Protein AF-A0A819T9W4-F1 (afdb_monomer_lite)

Foldseek 3Di:
DVVVVLVVVLVVVLVVVLVVVLVVLLVVVQPDWDKDKDKFFQDDPVRVVVCCVVFVPFKWFFFPDQKDQQLQFKDKDFDFACLLVFPLLDPVVLVVLVVLLVVPVPDFDLQACSVLSSVLSVLSNVLLVVLVVLLVVLVVVRRRDMDGHRTDDDPVVVVVVVVVSVVVSLLVSLVVLVVVLVVVLVCCLPDPVSLDDRHFWDWDDPPPPDDDDDDDDDDDDDDTDIDTDAAPPRRTSVPDQQGKDFHFHQDPVPRDTHGAAQFIGGSHSNNRQQNGFQQLQQDLVRVVVVVVSSPDDPPDPSVVSNVSNVPPQAPDDRRDGNNVCSSSSSTRDMDMGGDVVSVCVNSSTRMMMGMDIDRDDPVVSVVVSVVVSVVSSVVSVVVSVVVSVVVVVVVVVVVVVVVVVPPPDDDDDDDDYDDDDDDDDDDDDYDDDDDDDDDDDDDDPVVVLVVVVVVVVVVVVVVVVVCCVVVVVVVVCVVCVVPPPDDDDDDDDDDDDDDDDDDDDDDDDDDDDDPPLDFDWDWDDWDFPFPAFAAQDKDWDQQAPPPFIWIWDDRQPQQWIWIWHADLALDTDGTDIAHNDDQQRWRYKEWDQLAPPPGIWIWTQRQRQQWIWIWDGPNHSDTDHTDTHHHPPNQGWHDKYWDQLQPPPHIKIKIDGQFDQWIWIWPGPNRNDTDTDDTDGVPHTANWNEKDWDQLAQPPGIWIWTDGAFFWIKIWDGPNRRDTDDIDTAGRDGRQGWQYKDWDQQAPPPHIWIWTRRQVVQWIWTWDGPNRNDTDHTDTAHNDPQQRWAYKDWDQQSPPPGIKIWIFRFRQQWIWIWDGDNHRDTDHIDTDHNDPQWGWRYKDWDSSNPQPGIKIWTWTSGPDRTTIIMTTGGDHPDPDDDDDDDDDDDDDDDDDDHDDDDDDDDDDDDDDDDDDDPPPDDPPDDDPLLVVLVVLLVVLAPCVVVVLVVLCVVVVDPVVSVVVVVVVVVVVVVVVVVLVVLCVVQVDPDRPLSSLCVSVCVVPVVVSNVVSVVVVVCVVPPVPVVVLLVRLLVVLQVVVPVVDPDPGDDSVSSNVSSVVVVVVLVVQVVVDPVSNSVVSSVVSVVSVVVVVVVVVVVVVVVVVD

Sequence (1105 aa):
MRRNRLGQITTRLYIVLLIIGHVILILHTIIQPQILTKIFDQPSLTTYDRLMVDHSDTLQCPCSSISSIYNRYITIEPVFHQVCSSPFSSDHWRENVTAELASNVSVYDARDYRRFLSSHLQCLTGLCNLSMQSVNDSIGQLLSSLYITTQLQSPTAFQTHIDSIVQQSKSTAPAAFARLLLILRATNHGNAIISSYETNFKYYFPHWFYSEYHFNFLTNASLALTEPVTYDNDCSCAFYANCTTQAGFFETNSSEIIPIKGLKIGCTPSESFLSSTLECFYDSSCINLIETKIKNTTIMNTTYVTELLYANSSRFLPNTTIIDLVNELFIETWLTTMNYSAYFDYCSPTYCSYTYIQQLSSLYTVTLLLGLYGGLSVVLKWICPKIVYILFKIYQYRKKQSNRVTFAHTTEAVVIETDITANTSINHRNTTAHSESESTVSTPETISYLVLLRSMFIGFLVLMLVAVALIGPFVYFSRHGKNQATEIISPNSVTTSSITTTNTTSTIILTSTVPSCQLTFQFVLSFPTGYIYSPKSFAVDDFNSDSHLDLAIPDTYASSVNIYLGNGDGTFRSANTFSTGAGGYPRTVAVGDFNNDNHVDLAVANYYGDNIGVLFGNNDGSFQEQMAIPTEYNSSPYVVIASNFNNDNQLDLAFVYFHGSKIGILLGEGNGAFRIILTSLIGSPSQAQSAAAADFNGDGHQDLVIDAYKNAVNVLFGNGDGTFSAQVILSTGQFSAPAWVATGDFNGDNRPDIAIVNSNDFNVGIMLANGNGTFAEQTTYSTGGSSHPESVVIGDFNNDHQLDLAIANSYTHNVGVMVGTGTGSFLRQMTFSVGPRSTPQSVAIGDFNNDNKLDIVFYDASNNTNNRVTPIVSPSSSIADTDSIHHRHVHSPTTEHRRVSIASITHPDPLGPITPTDDVTLKRHLGLFSGVCFIIGTIIGSGIFVSPKGVLRETQSVGLCLIIWMACGLVSLLGALCYAEIGTIIPRNGAEVAYLKEGIGSVHARTGDVLAYLFSWSVTFVMKPSSIAVLSLTFSQYFLSGVMDDCGPPEELVKMLAIFAILMLININSISVSAANRLNIIFVICKVSTVAIVIIAGLVRIGQG

Structure (mmCIF, N/CA/C/O backbone):
data_AF-A0A819T9W4-F1
#
_entry.id   AF-A0A819T9W4-F1
#
loop_
_atom_site.group_PDB
_atom_site.id
_atom_site.type_symbol
_atom_site.label_atom_id
_atom_site.label_alt_id
_atom_site.label_comp_id
_atom_site.label_asym_id
_atom_site.label_entity_id
_atom_site.label_seq_id
_atom_site.pdbx_PDB_ins_code
_atom_site.Cartn_x
_atom_site.Cartn_y
_atom_site.Cartn_z
_atom_site.occupancy
_atom_site.B_iso_or_equiv
_atom_site.auth_seq_id
_atom_site.auth_comp_id
_atom_site.auth_asym_id
_atom_site.auth_atom_id
_atom_site.pdbx_PDB_model_num
ATOM 1 N N . MET A 1 1 ? -24.863 -39.373 71.353 1.00 43.59 1 MET A N 1
ATOM 2 C CA . MET A 1 1 ? -23.564 -38.674 71.563 1.00 43.59 1 MET A CA 1
ATOM 3 C C . MET A 1 1 ? -22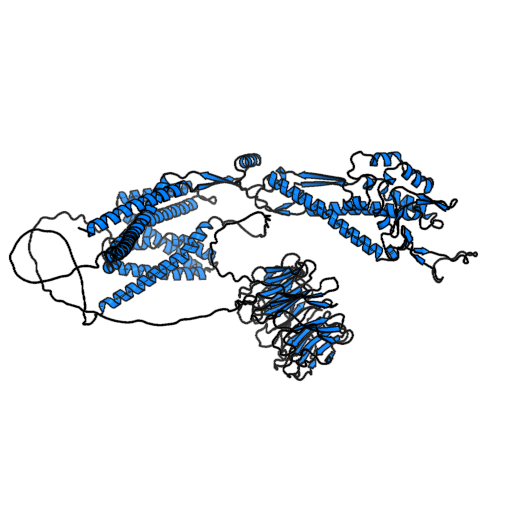.737 -38.429 70.289 1.00 43.59 1 MET A C 1
ATOM 5 O O . MET A 1 1 ? -22.570 -37.262 69.957 1.00 43.59 1 MET A O 1
ATOM 9 N N . ARG A 1 2 ? -22.204 -39.441 69.566 1.00 43.47 2 ARG A N 1
ATOM 10 C CA . ARG A 1 2 ? -21.194 -39.237 68.480 1.00 43.47 2 ARG A CA 1
ATOM 11 C C . ARG A 1 2 ? -21.521 -38.132 67.450 1.00 43.47 2 ARG A C 1
ATOM 13 O O . ARG A 1 2 ? 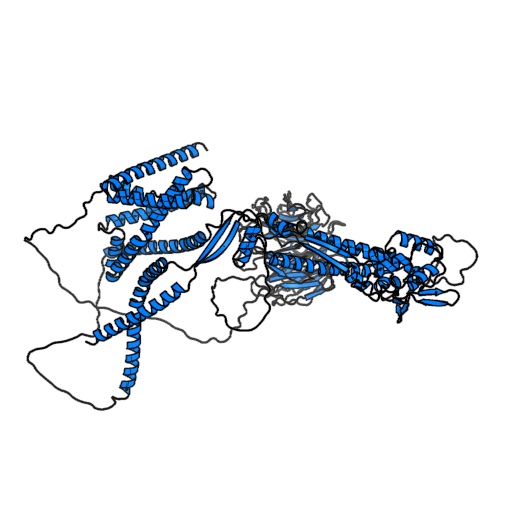-20.616 -37.399 67.064 1.00 43.47 2 ARG A O 1
ATOM 20 N N . ARG A 1 3 ? -22.790 -37.965 67.049 1.00 48.34 3 ARG A N 1
ATOM 21 C CA . ARG A 1 3 ? -23.214 -36.963 66.045 1.00 48.34 3 ARG A CA 1
ATOM 22 C C . ARG A 1 3 ? -23.003 -35.501 66.497 1.00 48.34 3 ARG A C 1
ATOM 24 O O . ARG A 1 3 ? -22.696 -34.669 65.651 1.00 48.34 3 ARG A O 1
ATOM 31 N N . ASN A 1 4 ? -23.049 -35.203 67.804 1.00 53.78 4 ASN A N 1
ATOM 32 C CA . ASN A 1 4 ? -22.773 -33.851 68.326 1.00 53.78 4 ASN A CA 1
ATOM 33 C C . ASN A 1 4 ? -21.289 -33.473 68.216 1.00 53.78 4 ASN A C 1
ATOM 35 O O . ASN A 1 4 ? -20.987 -32.339 67.855 1.00 53.78 4 ASN A O 1
ATOM 39 N N . ARG A 1 5 ? -20.361 -34.411 68.469 1.00 56.09 5 ARG A N 1
ATOM 40 C CA . ARG A 1 5 ? -18.916 -34.135 68.339 1.00 56.09 5 ARG A CA 1
ATOM 41 C C . ARG A 1 5 ? -18.529 -33.807 66.894 1.00 56.09 5 ARG A C 1
ATOM 43 O O . ARG A 1 5 ? -17.725 -32.909 66.684 1.00 56.09 5 ARG A O 1
ATOM 50 N N . LEU A 1 6 ? -19.137 -34.473 65.906 1.00 55.66 6 LEU A N 1
ATOM 51 C CA . LEU A 1 6 ? -18.907 -34.145 64.493 1.00 55.66 6 LEU A CA 1
ATOM 52 C C . LEU A 1 6 ? -19.414 -32.731 64.154 1.00 55.66 6 LEU A C 1
ATOM 54 O O . LEU A 1 6 ? -18.682 -31.963 63.538 1.00 55.66 6 LEU A O 1
ATOM 58 N N . GLY A 1 7 ? -20.609 -32.365 64.639 1.00 60.12 7 GLY A N 1
ATOM 59 C CA . GLY A 1 7 ? -21.157 -31.010 64.506 1.00 60.12 7 GLY A CA 1
ATOM 60 C C . GLY A 1 7 ? -20.240 -29.934 65.102 1.00 60.12 7 GLY A C 1
ATOM 61 O O . GLY A 1 7 ? -19.911 -28.956 64.434 1.00 60.12 7 GLY A O 1
ATOM 62 N N . GLN A 1 8 ? -19.744 -30.155 66.323 1.00 65.75 8 GLN A N 1
ATOM 63 C CA . GLN A 1 8 ? -18.798 -29.253 66.994 1.00 65.75 8 GLN A CA 1
ATOM 64 C C . GLN A 1 8 ? -17.483 -29.079 66.212 1.00 65.75 8 GLN A C 1
ATOM 66 O O . GLN A 1 8 ? -16.936 -27.977 66.188 1.00 65.75 8 GLN A O 1
ATOM 71 N N . ILE A 1 9 ? -16.995 -30.130 65.541 1.00 69.62 9 ILE A N 1
ATOM 72 C CA . ILE A 1 9 ? -15.808 -30.057 64.674 1.00 69.62 9 ILE A CA 1
ATOM 73 C C . ILE A 1 9 ? -16.104 -29.234 63.410 1.00 69.62 9 ILE A C 1
ATOM 75 O O . ILE A 1 9 ? -15.326 -28.336 63.096 1.00 69.62 9 ILE A O 1
ATOM 79 N N . THR A 1 10 ? -17.239 -29.454 62.729 1.00 65.75 10 THR A N 1
ATOM 80 C CA . THR A 1 10 ? -17.630 -28.623 61.571 1.00 65.75 10 THR A CA 1
ATOM 81 C C . THR A 1 10 ? -17.788 -27.145 61.929 1.00 65.75 10 THR A C 1
ATOM 83 O O . THR A 1 10 ? -17.320 -26.297 61.174 1.00 65.75 10 THR A O 1
ATOM 86 N N . THR A 1 11 ? -18.381 -26.815 63.084 1.00 70.75 11 THR A N 1
ATOM 87 C CA . THR A 1 11 ? -18.549 -25.416 63.513 1.00 70.75 11 THR A CA 1
ATOM 88 C C . THR A 1 11 ? -17.208 -24.756 63.833 1.00 70.75 11 THR A C 1
ATOM 90 O O . THR A 1 11 ? -16.983 -23.618 63.431 1.00 70.75 11 THR A O 1
ATOM 93 N N . ARG A 1 12 ? -16.283 -25.463 64.501 1.00 75.88 12 ARG A N 1
ATOM 94 C CA . ARG A 1 12 ? -14.935 -24.936 64.782 1.00 75.88 12 ARG A CA 1
ATOM 95 C C . ARG A 1 12 ? -14.120 -24.724 63.503 1.00 75.88 12 ARG A C 1
ATOM 97 O O . ARG A 1 12 ? -13.505 -23.673 63.366 1.00 75.88 12 ARG A O 1
ATOM 104 N N . LEU A 1 13 ? -14.168 -25.665 62.555 1.00 73.50 13 LEU A N 1
ATOM 105 C CA . LEU A 1 13 ? -13.494 -25.518 61.259 1.00 73.50 13 LEU A CA 1
ATOM 106 C C . LEU A 1 13 ? -14.063 -24.338 60.452 1.00 73.50 13 LEU A C 1
ATOM 108 O O . LEU A 1 13 ? -13.297 -23.548 59.911 1.00 73.50 13 LEU A O 1
ATOM 112 N N . TYR A 1 14 ? -15.393 -24.182 60.427 1.00 75.56 14 TYR A N 1
ATOM 113 C CA . TYR A 1 14 ? -16.059 -23.040 59.794 1.00 75.56 14 TYR A CA 1
ATOM 114 C C . TYR A 1 14 ? -15.599 -21.701 60.389 1.00 75.56 14 TYR A C 1
ATOM 116 O O . TYR A 1 14 ? -15.254 -20.803 59.631 1.00 75.56 14 TYR A O 1
ATOM 124 N N . ILE A 1 15 ? -15.538 -21.573 61.722 1.00 74.81 15 ILE A N 1
ATOM 125 C CA . ILE A 1 15 ? -15.098 -20.333 62.387 1.00 74.81 15 ILE A CA 1
ATOM 126 C C . ILE A 1 15 ? -13.640 -19.999 62.034 1.00 74.81 15 ILE A C 1
ATOM 128 O O . ILE A 1 15 ? -13.351 -18.859 61.682 1.00 74.81 15 ILE A O 1
ATOM 132 N N . VAL A 1 16 ? -12.731 -20.980 62.072 1.00 77.06 16 VAL A N 1
ATOM 133 C CA . VAL A 1 16 ? -11.310 -20.761 61.744 1.00 77.06 16 VAL A CA 1
ATOM 134 C C . VAL A 1 16 ? -11.127 -20.339 60.281 1.00 77.06 16 VAL A C 1
ATOM 136 O O . VAL A 1 16 ? -10.438 -19.357 60.015 1.00 77.06 16 VAL A O 1
ATOM 139 N N . LEU A 1 17 ? -11.782 -21.021 59.335 1.00 72.94 17 LEU A N 1
ATOM 140 C CA . LEU A 1 17 ? -11.693 -20.673 57.910 1.00 72.94 17 LEU A CA 1
ATOM 141 C C . LEU A 1 17 ? -12.359 -19.326 57.588 1.00 72.94 17 LEU A C 1
ATOM 143 O O . LEU A 1 17 ? -11.849 -18.588 56.746 1.00 72.94 17 LEU A O 1
ATOM 147 N N . LEU A 1 18 ? -13.448 -18.970 58.280 1.00 74.88 18 LEU A N 1
ATOM 148 C CA . LEU A 1 18 ? -14.084 -17.657 58.154 1.00 74.88 18 LEU A CA 1
ATOM 149 C C . LEU A 1 18 ? -13.117 -16.539 58.572 1.00 74.88 18 LEU A C 1
ATOM 151 O O . LEU A 1 18 ? -12.967 -15.573 57.829 1.00 74.88 18 LEU A O 1
ATOM 155 N N . ILE A 1 19 ? -12.439 -16.687 59.717 1.00 75.94 19 ILE A N 1
ATOM 156 C CA . ILE A 1 19 ? -11.472 -15.702 60.231 1.00 75.94 19 ILE A CA 1
ATOM 157 C C . ILE A 1 19 ? -10.287 -15.547 59.269 1.00 75.94 19 ILE A C 1
ATOM 159 O O . ILE A 1 19 ? -9.948 -14.424 58.907 1.00 75.94 19 ILE A O 1
ATOM 163 N N . ILE A 1 20 ? -9.700 -16.653 58.797 1.00 76.62 20 ILE A N 1
ATOM 164 C CA . ILE A 1 20 ? -8.579 -16.616 57.840 1.00 76.62 20 ILE A CA 1
ATOM 165 C C . ILE A 1 20 ? -8.993 -15.911 56.537 1.00 76.62 20 ILE A C 1
ATOM 167 O O . ILE A 1 20 ? -8.279 -15.028 56.066 1.00 76.62 20 ILE A O 1
ATOM 171 N N . GLY A 1 21 ? -10.176 -16.228 55.996 1.00 71.00 21 GLY A N 1
ATOM 172 C CA . GLY A 1 21 ? -10.707 -15.561 54.804 1.00 71.00 21 GLY A CA 1
ATOM 173 C C . GLY A 1 21 ? -10.931 -14.055 54.990 1.00 71.00 21 GLY A C 1
ATOM 174 O O . GLY A 1 21 ? -10.677 -13.287 54.067 1.00 71.00 21 GLY A O 1
ATOM 175 N N . HIS A 1 22 ? -11.332 -13.612 56.187 1.00 69.81 22 HIS A N 1
ATOM 176 C CA . HIS A 1 22 ? -11.477 -12.183 56.494 1.00 69.81 22 HIS A CA 1
ATOM 177 C C . HIS A 1 22 ? -10.135 -11.452 56.532 1.00 69.81 22 HIS A C 1
ATOM 179 O O . HIS A 1 22 ? -10.027 -10.376 55.954 1.00 69.81 22 HIS A O 1
ATOM 185 N N . VAL A 1 23 ? -9.108 -12.027 57.168 1.00 73.31 23 VAL A N 1
ATOM 186 C CA . VAL A 1 23 ? -7.766 -11.415 57.227 1.00 73.31 23 VAL A CA 1
ATOM 187 C C . VAL A 1 23 ? -7.193 -11.245 55.814 1.00 73.31 23 VAL A C 1
ATOM 189 O O . VAL A 1 23 ? -6.687 -10.173 55.492 1.00 73.31 23 VAL A O 1
ATOM 192 N N . ILE A 1 24 ? -7.337 -12.258 54.950 1.00 73.69 24 ILE A N 1
ATOM 193 C CA . ILE A 1 24 ? -6.882 -12.198 53.550 1.00 73.69 24 ILE A CA 1
ATOM 194 C C . ILE A 1 24 ? -7.623 -11.100 52.769 1.00 73.69 24 ILE A C 1
ATOM 196 O O . ILE A 1 24 ? -6.981 -10.306 52.082 1.00 73.69 24 ILE A O 1
ATOM 200 N N . LEU A 1 25 ? -8.953 -11.014 52.898 1.00 66.69 25 LEU A N 1
ATOM 201 C CA . LEU A 1 25 ? -9.747 -9.978 52.227 1.00 66.69 25 LEU A CA 1
ATOM 202 C C . LEU A 1 25 ? -9.390 -8.566 52.710 1.00 66.69 25 LEU A C 1
ATOM 204 O O . LEU A 1 25 ? -9.194 -7.682 51.882 1.00 66.69 25 LEU A O 1
ATOM 208 N N . ILE A 1 26 ? -9.248 -8.362 54.024 1.00 68.38 26 ILE A N 1
ATOM 209 C CA . ILE A 1 26 ? -8.868 -7.065 54.604 1.00 68.38 26 ILE A CA 1
ATOM 210 C C . ILE A 1 26 ? -7.503 -6.619 54.064 1.00 68.38 26 ILE A C 1
ATOM 212 O O . ILE A 1 26 ? -7.392 -5.505 53.551 1.00 68.38 26 ILE A O 1
ATOM 216 N N . LEU A 1 27 ? -6.493 -7.498 54.092 1.00 68.75 27 LEU A N 1
ATOM 217 C CA . LEU A 1 27 ? -5.166 -7.211 53.534 1.00 68.75 27 LEU A CA 1
ATOM 218 C C . LEU A 1 27 ? -5.240 -6.845 52.045 1.00 68.75 27 LEU A C 1
ATOM 220 O O . LEU A 1 27 ? -4.673 -5.834 51.641 1.00 68.75 27 LEU A O 1
ATOM 224 N N . HIS A 1 28 ? -5.989 -7.604 51.241 1.00 67.38 28 HIS A N 1
ATOM 225 C CA . HIS A 1 28 ? -6.156 -7.311 49.816 1.00 67.38 28 HIS A CA 1
ATOM 226 C C . HIS A 1 28 ? -6.813 -5.939 49.569 1.00 67.38 28 HIS A C 1
ATOM 228 O O . HIS A 1 28 ? -6.344 -5.180 48.723 1.00 67.38 28 HIS A O 1
ATOM 234 N N . THR A 1 29 ? -7.838 -5.571 50.350 1.00 62.03 29 THR A N 1
ATOM 235 C CA . THR A 1 29 ? -8.514 -4.262 50.224 1.00 62.03 29 THR A CA 1
ATOM 236 C C . THR A 1 29 ? -7.674 -3.063 50.668 1.00 62.03 29 THR A C 1
ATOM 238 O O . THR A 1 29 ? -7.942 -1.954 50.222 1.00 62.03 29 THR A O 1
ATOM 241 N N . ILE A 1 30 ? -6.662 -3.265 51.517 1.00 62.94 30 ILE A N 1
ATOM 242 C CA . ILE A 1 30 ? -5.739 -2.204 51.959 1.00 62.94 30 ILE A CA 1
ATOM 243 C C . ILE A 1 30 ? -4.641 -1.940 50.910 1.00 62.94 30 ILE A C 1
ATOM 245 O O . ILE A 1 30 ? -4.085 -0.847 50.867 1.00 62.94 30 ILE A O 1
ATOM 249 N N . ILE A 1 31 ? -4.335 -2.925 50.059 1.00 60.72 31 ILE A N 1
ATOM 250 C CA . ILE A 1 31 ? -3.200 -2.896 49.118 1.00 60.72 31 ILE A CA 1
ATOM 251 C C . ILE A 1 31 ? -3.582 -2.337 47.729 1.00 60.72 31 ILE A C 1
ATOM 253 O O . ILE A 1 31 ? -2.702 -1.980 46.953 1.00 60.72 31 ILE A O 1
ATOM 257 N N . GLN A 1 32 ? -4.873 -2.226 47.400 1.00 56.31 32 GLN A N 1
ATOM 258 C CA . GLN A 1 32 ? -5.346 -1.671 46.123 1.00 56.31 32 GLN A CA 1
ATOM 259 C C . GLN A 1 32 ? -5.320 -0.124 46.130 1.00 56.31 32 GLN A C 1
ATOM 261 O O . GLN A 1 32 ? -6.123 0.475 46.845 1.00 56.31 32 GLN A O 1
ATOM 266 N N . PRO A 1 33 ? -4.463 0.558 45.342 1.00 58.53 33 PRO A N 1
ATOM 267 C CA . PRO A 1 33 ? -4.506 2.016 45.225 1.00 58.53 33 PRO A CA 1
ATOM 268 C C . PRO A 1 33 ? -5.746 2.490 44.447 1.00 58.53 33 PRO A C 1
ATOM 270 O O . PRO A 1 33 ? -6.308 1.762 43.626 1.00 58.53 33 PRO A O 1
ATOM 273 N N . GLN A 1 34 ? -6.158 3.741 44.664 1.00 61.81 34 GLN A N 1
ATOM 274 C CA . GLN A 1 34 ? -7.062 4.453 43.756 1.00 61.81 34 GLN A CA 1
ATOM 275 C C . GLN A 1 34 ? -6.279 5.534 43.017 1.00 61.81 34 GLN A C 1
ATOM 277 O O . GLN A 1 34 ? -5.576 6.331 43.637 1.00 61.81 34 GLN A O 1
ATOM 282 N N . ILE A 1 35 ? -6.405 5.538 41.693 1.00 69.25 35 ILE A N 1
ATOM 283 C CA . ILE A 1 35 ? -5.803 6.528 40.801 1.00 69.25 35 ILE A CA 1
ATOM 284 C C . ILE A 1 35 ? -6.888 7.561 40.493 1.00 69.25 35 ILE A C 1
ATOM 286 O O . ILE A 1 35 ? -7.961 7.187 40.018 1.00 69.25 35 ILE A O 1
ATOM 290 N N . LEU A 1 36 ? -6.628 8.840 40.770 1.00 71.44 36 LEU A N 1
ATOM 291 C CA . LEU A 1 36 ? -7.506 9.943 40.376 1.00 71.44 36 LEU A CA 1
ATOM 292 C C . LEU A 1 36 ? -6.787 10.877 39.408 1.00 71.44 36 LEU A C 1
ATOM 294 O O . LEU A 1 36 ? -5.620 11.213 39.603 1.00 71.44 36 LEU A O 1
ATOM 298 N N . THR A 1 37 ? -7.518 11.318 38.388 1.00 79.62 37 THR A N 1
ATOM 299 C CA . THR A 1 37 ? -7.062 12.298 37.400 1.00 79.62 37 THR A CA 1
ATOM 300 C C . THR A 1 37 ? -7.532 13.694 37.794 1.00 79.62 37 THR A C 1
ATOM 302 O O . THR A 1 37 ? -8.695 13.878 38.157 1.00 79.62 37 THR A O 1
ATOM 305 N N . LYS A 1 38 ? -6.654 14.690 37.680 1.00 81.69 38 LYS A N 1
ATOM 306 C CA . LYS A 1 38 ? -6.979 16.116 37.807 1.00 81.69 38 LYS A CA 1
ATOM 307 C C . LYS A 1 38 ? -6.726 16.810 36.469 1.00 81.69 38 LYS A C 1
ATOM 309 O O . LYS A 1 38 ? -5.732 16.499 35.824 1.00 81.69 38 LYS A O 1
ATOM 314 N N . ILE A 1 39 ? -7.609 17.726 36.068 1.00 84.19 39 ILE A N 1
ATOM 315 C CA . ILE A 1 39 ? -7.593 18.420 34.767 1.00 84.19 39 ILE A CA 1
ATOM 316 C C . ILE A 1 39 ? -7.435 19.936 34.993 1.00 84.19 39 ILE A C 1
ATOM 318 O O . ILE A 1 39 ? -7.882 20.453 36.020 1.00 84.19 39 ILE A O 1
ATOM 322 N N . PHE A 1 40 ? -6.765 20.618 34.062 1.00 83.12 40 PHE A N 1
ATOM 323 C CA . PHE A 1 40 ? -6.507 22.059 34.028 1.00 83.12 40 PHE A CA 1
ATOM 324 C C . PHE A 1 40 ? -6.660 22.567 32.592 1.00 83.12 40 PHE A C 1
ATOM 326 O O . PHE A 1 40 ? -5.915 22.135 31.712 1.00 83.12 40 PHE A O 1
ATOM 333 N N . ASP A 1 41 ? -7.572 23.502 32.359 1.00 81.88 41 ASP A N 1
ATOM 334 C CA . ASP A 1 41 ? -7.837 24.050 31.025 1.00 81.88 41 ASP A CA 1
ATOM 335 C C . ASP A 1 41 ? -6.844 25.177 30.670 1.00 81.88 41 ASP A C 1
ATOM 337 O O . ASP A 1 41 ? -6.458 25.957 31.541 1.00 81.88 41 ASP A O 1
ATOM 341 N N . GLN A 1 42 ? -6.421 25.248 29.401 1.00 79.12 42 GLN A N 1
ATOM 342 C CA . GLN A 1 42 ? -5.517 26.267 28.822 1.00 79.12 42 GLN A CA 1
ATOM 343 C C . GLN A 1 42 ? -4.318 26.701 29.710 1.00 79.12 42 GLN A C 1
ATOM 345 O O . GLN A 1 42 ? -4.220 27.861 30.126 1.00 79.12 42 GLN A O 1
ATOM 350 N N . PRO A 1 43 ? -3.368 25.795 30.007 1.00 83.75 43 PRO A N 1
ATOM 351 C CA . PRO A 1 43 ? -2.207 26.104 30.840 1.00 83.75 43 PRO A CA 1
ATOM 352 C C . PRO A 1 43 ? -1.172 26.983 30.117 1.00 83.75 43 PRO A C 1
ATOM 354 O O . PRO A 1 43 ? -0.820 26.740 28.966 1.00 83.75 43 PRO A O 1
ATOM 357 N N . SER A 1 44 ? -0.601 27.965 30.825 1.00 86.56 44 SER A N 1
ATOM 358 C CA . SER A 1 44 ? 0.575 28.709 30.342 1.00 86.56 44 SER A CA 1
ATOM 359 C C . SER A 1 44 ? 1.842 27.846 30.369 1.00 86.56 44 SER A C 1
ATOM 361 O O . SER A 1 44 ? 1.947 26.938 31.196 1.00 86.56 44 SER A O 1
ATOM 363 N N . LEU A 1 45 ? 2.858 28.195 29.568 1.00 86.50 45 LEU A N 1
ATOM 364 C CA . LEU A 1 45 ? 4.185 27.554 29.602 1.00 86.50 45 LEU A CA 1
ATOM 365 C C . LEU A 1 45 ? 4.753 27.490 31.035 1.00 86.50 45 LEU A C 1
ATOM 367 O O . LEU A 1 45 ? 5.078 26.422 31.535 1.00 86.50 45 LEU A O 1
ATOM 371 N N . THR A 1 46 ? 4.702 28.605 31.769 1.00 86.12 46 THR A N 1
ATOM 372 C CA . THR A 1 46 ? 5.131 28.690 33.181 1.00 86.12 46 THR A CA 1
ATOM 373 C C . THR A 1 46 ? 4.295 27.865 34.171 1.00 86.12 46 THR A C 1
ATOM 375 O O . THR A 1 46 ? 4.714 27.672 35.315 1.00 86.12 46 THR A O 1
ATOM 378 N N . THR A 1 47 ? 3.107 27.406 33.769 1.00 84.69 47 THR A N 1
ATOM 379 C CA . THR A 1 47 ? 2.270 26.467 34.532 1.00 84.69 47 THR A CA 1
ATOM 380 C C . THR A 1 47 ? 2.625 25.027 34.165 1.00 84.69 47 THR A C 1
ATOM 382 O O . THR A 1 47 ? 2.785 24.201 35.062 1.00 84.69 47 THR A O 1
ATOM 385 N N . TYR A 1 48 ? 2.817 24.748 32.871 1.00 86.75 48 TYR A N 1
ATOM 386 C CA . TYR A 1 48 ? 3.306 23.467 32.362 1.00 86.75 48 TYR A CA 1
ATOM 387 C C . TYR A 1 48 ? 4.670 23.104 32.966 1.00 86.75 48 TYR A C 1
ATOM 389 O O . TYR A 1 48 ? 4.793 22.031 33.546 1.00 86.75 48 TYR A O 1
ATOM 397 N N . ASP A 1 49 ? 5.646 24.018 32.951 1.00 86.38 49 ASP A N 1
ATOM 398 C CA . ASP A 1 49 ? 6.996 23.783 33.487 1.00 86.38 49 ASP A CA 1
ATOM 399 C C . ASP A 1 49 ? 6.975 23.348 34.963 1.00 86.38 49 ASP A C 1
ATOM 401 O O . ASP A 1 49 ? 7.728 22.467 35.372 1.00 86.38 49 ASP A O 1
ATOM 405 N N . ARG A 1 50 ? 6.075 23.926 35.772 1.00 85.69 50 ARG A N 1
ATOM 406 C CA . ARG A 1 50 ? 5.895 23.547 37.186 1.00 85.69 50 ARG A CA 1
ATOM 407 C C . ARG A 1 50 ? 5.262 22.166 37.327 1.00 85.69 50 ARG A C 1
ATOM 409 O O . ARG A 1 50 ? 5.769 21.338 38.077 1.00 85.69 50 ARG A O 1
ATOM 416 N N . LEU A 1 51 ? 4.182 21.907 36.587 1.00 84.50 51 LEU A N 1
ATOM 417 C CA . LEU A 1 51 ? 3.510 20.604 36.593 1.00 84.50 51 LEU A CA 1
ATOM 418 C C . LEU A 1 51 ? 4.429 19.483 36.085 1.00 84.50 51 LEU A C 1
ATOM 420 O O . LEU A 1 51 ? 4.346 18.366 36.585 1.00 84.50 51 LEU A O 1
ATOM 424 N N . MET A 1 52 ? 5.325 19.781 35.143 1.00 82.69 52 MET A N 1
ATOM 425 C CA . MET A 1 52 ? 6.296 18.828 34.603 1.00 82.69 52 MET A CA 1
ATOM 426 C C . MET A 1 52 ? 7.425 18.502 35.597 1.00 82.69 52 MET A C 1
ATOM 428 O O . MET A 1 52 ? 7.961 17.399 35.557 1.00 82.69 52 MET A O 1
ATOM 432 N N . VAL A 1 53 ? 7.762 19.421 36.513 1.00 84.94 53 VAL A N 1
ATOM 433 C CA . VAL A 1 53 ? 8.693 19.157 37.629 1.00 84.94 53 VAL A CA 1
ATOM 434 C C . VAL A 1 53 ? 8.035 18.313 38.725 1.00 84.94 53 VAL A C 1
ATOM 436 O O . VAL A 1 53 ? 8.661 17.381 39.224 1.00 84.94 53 VAL A O 1
ATOM 439 N N . ASP A 1 54 ? 6.784 18.609 39.092 1.00 83.88 54 ASP A N 1
ATOM 440 C CA . ASP A 1 54 ? 6.098 17.909 40.189 1.00 83.88 54 ASP A CA 1
ATOM 441 C C . ASP A 1 54 ? 5.515 16.539 39.772 1.00 83.88 54 ASP A C 1
ATOM 443 O O . ASP A 1 54 ? 5.410 15.630 40.603 1.00 83.88 54 ASP A O 1
ATOM 447 N N . HIS A 1 55 ? 5.084 16.386 38.512 1.00 85.25 55 HIS A N 1
ATOM 448 C CA . HIS A 1 55 ? 4.252 15.270 38.027 1.00 85.25 55 HIS A CA 1
ATOM 449 C C . HIS A 1 55 ? 4.676 14.735 36.639 1.00 85.25 55 HIS A C 1
ATOM 451 O O . HIS A 1 55 ? 3.828 14.328 35.840 1.00 85.25 55 HIS A O 1
ATOM 457 N N . SER A 1 56 ? 5.986 14.703 36.361 1.00 78.94 56 SER A N 1
ATOM 458 C CA . SER A 1 56 ? 6.596 14.271 35.086 1.00 78.94 56 SER A CA 1
ATOM 459 C C . SER A 1 56 ? 5.999 13.005 34.464 1.00 78.94 56 SER A C 1
ATOM 461 O O . SER A 1 56 ? 5.799 12.942 33.254 1.00 78.94 56 SER A O 1
ATOM 463 N N . ASP A 1 57 ? 5.722 11.999 35.292 1.00 76.88 57 ASP A N 1
ATOM 464 C CA . ASP A 1 57 ? 5.450 10.629 34.843 1.00 76.88 57 ASP A CA 1
ATOM 465 C C . ASP A 1 57 ? 3.973 10.392 34.486 1.00 76.88 57 ASP A C 1
ATOM 467 O O . ASP A 1 57 ? 3.625 9.345 33.938 1.00 76.88 57 ASP A O 1
ATOM 471 N N . THR A 1 58 ? 3.083 11.332 34.830 1.00 82.50 58 THR A N 1
ATOM 472 C CA . THR A 1 58 ? 1.629 11.179 34.640 1.00 82.50 58 THR A CA 1
ATOM 473 C C . THR A 1 58 ? 0.946 12.371 33.973 1.00 82.50 58 THR A C 1
ATOM 475 O O . THR A 1 58 ? -0.263 12.303 33.744 1.00 82.50 58 THR A O 1
ATOM 478 N N . LEU A 1 59 ? 1.686 13.436 33.647 1.00 85.31 59 LEU A N 1
ATOM 479 C CA . LEU A 1 59 ? 1.179 14.619 32.953 1.00 85.31 59 LEU A CA 1
ATOM 480 C C . LEU A 1 59 ? 0.925 14.328 31.460 1.00 85.31 59 LEU A C 1
ATOM 482 O O . LEU A 1 59 ? 1.813 13.889 30.736 1.00 85.31 59 LEU A O 1
ATOM 486 N N . GLN A 1 60 ? -0.293 14.602 30.998 1.00 85.88 60 GLN A N 1
ATOM 487 C CA . GLN A 1 60 ? -0.752 14.453 29.614 1.00 85.88 60 GLN A CA 1
ATOM 488 C C . GLN A 1 60 ? -1.464 15.734 29.174 1.00 85.88 60 GLN A C 1
ATOM 490 O O . GLN A 1 60 ? -2.331 16.233 29.892 1.00 85.88 60 GLN A O 1
ATOM 495 N N . CYS A 1 61 ? -1.108 16.269 28.009 1.00 88.00 61 CYS A N 1
ATOM 496 C CA . CYS A 1 61 ? -1.570 17.567 27.517 1.00 88.00 61 CYS A CA 1
ATOM 497 C C . CYS A 1 61 ? -1.816 17.491 25.999 1.00 88.00 61 CYS A C 1
ATOM 499 O O . CYS A 1 61 ? -0.842 17.523 25.240 1.00 88.00 61 CYS A O 1
ATOM 501 N N . PRO A 1 62 ? -3.071 17.374 25.524 1.00 88.06 62 PRO A N 1
ATOM 502 C CA . PRO A 1 62 ? -3.357 17.324 24.094 1.00 88.06 62 PRO A CA 1
ATOM 503 C C . PRO A 1 62 ? -3.038 18.644 23.384 1.00 88.06 62 PRO A C 1
ATOM 505 O O . PRO A 1 62 ? -3.463 19.710 23.834 1.00 88.06 62 PRO A O 1
ATOM 508 N N . CYS A 1 63 ? -2.335 18.570 22.252 1.00 86.00 63 CYS A N 1
ATOM 509 C CA . CYS A 1 63 ? -2.165 19.721 21.360 1.00 86.00 63 CYS A CA 1
ATOM 510 C C . CYS A 1 63 ? -3.462 19.990 20.581 1.00 86.00 63 CYS A C 1
ATOM 512 O O . CYS A 1 63 ? -4.154 19.055 20.180 1.00 86.00 63 CYS A O 1
ATOM 514 N N . SER A 1 64 ? -3.770 21.262 20.320 1.00 84.06 64 SER A N 1
ATOM 515 C CA . SER A 1 64 ? -4.840 21.649 19.387 1.00 84.06 64 SER A CA 1
ATOM 516 C C . SER A 1 64 ? -4.399 21.540 17.922 1.00 84.06 64 SER A C 1
ATOM 518 O O . SER A 1 64 ? -5.211 21.201 17.063 1.00 84.06 64 SER A O 1
ATOM 520 N N . SER A 1 65 ? -3.108 21.755 17.642 1.00 77.19 65 SER A N 1
ATOM 521 C CA . SER A 1 65 ? -2.495 21.533 16.326 1.00 77.19 65 SER A CA 1
ATOM 522 C C . SER A 1 65 ? -1.741 20.199 16.310 1.00 77.19 65 SER A C 1
ATOM 524 O O . SER A 1 65 ? -0.683 20.083 16.923 1.00 77.19 65 SER A O 1
ATOM 526 N N . ILE A 1 66 ? -2.275 19.194 15.607 1.00 76.88 66 ILE A N 1
ATOM 527 C CA . ILE A 1 66 ? -1.755 17.808 15.617 1.00 76.88 66 ILE A CA 1
ATOM 528 C C . ILE A 1 66 ? -0.469 17.642 14.776 1.00 76.88 66 ILE A C 1
ATOM 530 O O . ILE A 1 66 ? 0.333 16.744 15.035 1.00 76.88 66 ILE A O 1
ATOM 534 N N . SER A 1 67 ? -0.250 18.505 13.778 1.00 82.56 67 SER A N 1
ATOM 535 C CA . SER A 1 67 ? 0.905 18.452 12.870 1.00 82.56 67 SER A CA 1
ATOM 536 C C . SER A 1 67 ? 1.583 19.815 12.720 1.00 82.56 67 SER A C 1
ATOM 538 O O . SER A 1 67 ? 0.894 20.806 12.478 1.00 82.56 67 SER A O 1
ATOM 540 N N . SER A 1 68 ? 2.915 19.869 12.787 1.00 82.00 68 SER A N 1
ATOM 541 C CA . SER A 1 68 ? 3.723 21.091 12.691 1.00 82.00 68 SER A CA 1
ATOM 542 C C . SER A 1 68 ? 4.923 20.925 11.754 1.00 82.00 68 SER A C 1
ATOM 544 O O . SER A 1 68 ? 5.551 19.874 11.719 1.00 82.00 68 SER A O 1
ATOM 546 N N . ILE A 1 69 ? 5.281 21.971 11.006 1.00 85.69 69 ILE A N 1
ATOM 547 C CA . ILE A 1 69 ? 6.444 21.960 10.097 1.00 85.69 69 ILE A CA 1
ATOM 548 C C . ILE A 1 69 ? 7.712 22.336 10.881 1.00 85.69 69 ILE A C 1
ATOM 550 O O . ILE A 1 69 ? 7.736 23.394 11.519 1.00 85.69 69 ILE A O 1
ATOM 554 N N . TYR A 1 70 ? 8.768 21.515 10.802 1.00 86.31 70 TYR A N 1
ATOM 555 C CA . TYR A 1 70 ? 10.013 21.689 11.575 1.00 86.31 70 TYR A CA 1
ATOM 556 C C . TYR A 1 70 ? 10.683 23.066 11.394 1.00 86.31 70 TYR A C 1
ATOM 558 O O . TYR A 1 70 ? 11.197 23.627 12.364 1.00 86.31 70 TYR A O 1
ATOM 566 N N . ASN A 1 71 ? 10.588 23.659 10.197 1.00 87.62 71 ASN A N 1
ATOM 567 C CA . ASN A 1 71 ? 11.094 25.001 9.853 1.00 87.62 71 ASN A CA 1
ATOM 568 C C . ASN A 1 71 ? 10.593 26.156 10.760 1.00 87.62 71 ASN A C 1
ATOM 570 O O . ASN A 1 71 ? 11.045 27.289 10.629 1.00 87.62 71 ASN A O 1
ATOM 574 N N . ARG A 1 72 ? 9.612 25.923 11.646 1.00 83.44 72 ARG A N 1
ATOM 575 C CA . ARG A 1 72 ? 9.089 26.947 12.573 1.00 83.44 72 ARG A CA 1
ATOM 576 C C . ARG A 1 72 ? 9.833 27.040 13.906 1.00 83.44 72 ARG A C 1
ATOM 578 O O . ARG A 1 72 ? 9.654 28.027 14.615 1.00 83.44 72 ARG A O 1
ATOM 585 N N . TYR A 1 73 ? 10.611 26.023 14.272 1.00 86.69 73 TYR A N 1
ATOM 586 C CA . TYR A 1 73 ? 11.243 25.923 15.595 1.00 86.69 73 TYR A CA 1
ATOM 587 C C . TYR A 1 73 ? 12.616 25.229 15.581 1.00 86.69 73 TYR A C 1
ATOM 589 O O . TYR A 1 73 ? 13.197 25.044 16.650 1.00 86.69 73 TYR A O 1
ATOM 597 N N . ILE A 1 74 ? 13.153 24.884 14.404 1.00 88.06 74 ILE A N 1
ATOM 598 C CA . ILE A 1 74 ? 14.520 24.380 14.208 1.00 88.06 74 ILE A CA 1
ATOM 599 C C . ILE A 1 74 ? 15.168 25.138 13.050 1.00 88.06 74 ILE A C 1
ATOM 601 O O . ILE A 1 74 ? 14.577 25.224 11.974 1.00 88.06 74 ILE A O 1
ATOM 605 N N . THR A 1 75 ? 16.407 25.588 13.244 1.00 87.25 75 THR A N 1
ATOM 606 C CA . THR A 1 75 ? 17.280 26.065 12.161 1.00 87.25 75 THR A CA 1
ATOM 607 C C . THR A 1 75 ? 18.541 25.205 12.116 1.00 87.25 75 THR A C 1
ATOM 609 O O . THR A 1 75 ? 19.142 24.924 13.156 1.00 87.25 75 THR A O 1
ATOM 612 N N . ILE A 1 76 ? 18.946 24.780 10.916 1.00 88.19 76 ILE A N 1
ATOM 613 C CA . ILE A 1 76 ? 20.163 23.993 10.667 1.00 88.19 76 ILE A CA 1
ATOM 614 C C . ILE A 1 76 ? 21.029 24.771 9.676 1.00 88.19 76 ILE A C 1
ATOM 616 O O . ILE A 1 76 ? 20.593 25.027 8.557 1.00 88.19 76 ILE A O 1
ATOM 620 N N . GLU A 1 77 ? 22.250 25.117 10.078 1.00 88.31 77 GLU A N 1
ATOM 621 C CA . GLU A 1 77 ? 23.195 25.890 9.264 1.00 88.31 77 GLU A CA 1
ATOM 622 C C . GLU A 1 77 ? 24.505 25.090 9.094 1.00 88.31 77 GLU A C 1
ATOM 624 O O . GLU A 1 77 ? 25.239 24.891 10.070 1.00 88.31 77 GLU A O 1
ATOM 629 N N . PRO A 1 78 ? 24.799 24.571 7.886 1.00 89.12 78 PRO A N 1
ATOM 630 C CA . PRO A 1 78 ? 26.043 23.866 7.596 1.00 89.12 78 PRO A CA 1
ATOM 631 C C . PRO A 1 78 ? 27.180 24.859 7.314 1.00 89.12 78 PRO A C 1
ATOM 633 O O . PRO A 1 78 ? 27.038 25.782 6.511 1.00 89.12 78 PRO A O 1
ATOM 636 N N . VAL A 1 79 ? 28.338 24.648 7.940 1.00 88.06 79 VAL A N 1
ATOM 637 C CA . VAL A 1 79 ? 29.560 25.420 7.678 1.00 88.06 79 VAL A CA 1
ATOM 638 C C . VAL A 1 79 ? 30.447 24.619 6.729 1.00 88.06 79 VAL A C 1
ATOM 640 O O . VAL A 1 79 ? 30.983 23.575 7.105 1.00 88.06 79 VAL A O 1
ATOM 643 N N . PHE A 1 80 ? 30.595 25.101 5.496 1.00 88.25 80 PHE A N 1
ATOM 644 C CA . PHE A 1 80 ? 31.401 24.449 4.463 1.00 88.25 80 PHE A CA 1
ATOM 645 C C . PHE A 1 80 ? 32.904 24.755 4.594 1.00 88.25 80 PHE A C 1
ATOM 647 O O . PHE A 1 80 ? 33.310 25.802 5.100 1.00 88.25 80 PHE A O 1
ATOM 654 N N . HIS A 1 81 ? 33.731 23.834 4.101 1.00 86.94 81 HIS A N 1
ATOM 655 C CA . HIS A 1 81 ? 35.187 23.912 4.098 1.00 86.94 81 HIS A CA 1
ATOM 656 C C . HIS A 1 81 ? 35.676 25.080 3.233 1.00 86.94 81 HIS A C 1
ATOM 658 O O . HIS A 1 81 ? 35.220 25.282 2.103 1.00 86.94 81 HIS A O 1
ATOM 664 N N . GLN A 1 82 ? 36.673 25.810 3.735 1.00 81.75 82 GLN A N 1
ATOM 665 C CA . GLN A 1 82 ? 37.142 27.083 3.172 1.00 81.75 82 GLN A CA 1
ATOM 666 C C . GLN A 1 82 ? 37.609 26.992 1.707 1.00 81.75 82 GLN A C 1
ATOM 668 O O . GLN A 1 82 ? 37.561 27.986 0.981 1.00 81.75 82 GLN A O 1
ATOM 673 N N . VAL A 1 83 ? 38.006 25.798 1.249 1.00 82.88 83 VAL A N 1
ATOM 674 C CA . VAL A 1 83 ? 38.358 25.520 -0.156 1.00 82.88 83 VAL A CA 1
ATOM 675 C C . VAL A 1 83 ? 37.215 25.845 -1.129 1.00 82.88 83 VAL A C 1
ATOM 677 O O . VAL A 1 83 ? 37.474 26.387 -2.202 1.00 82.88 83 VAL A O 1
ATOM 680 N N . CYS A 1 84 ? 35.955 25.607 -0.746 1.00 85.81 84 CYS A N 1
ATOM 681 C CA . CYS A 1 84 ? 34.795 25.893 -1.593 1.00 85.81 84 CYS A CA 1
ATOM 682 C C . CYS A 1 84 ? 34.494 27.396 -1.698 1.00 85.81 84 CYS A C 1
ATOM 684 O O . CYS A 1 84 ? 33.956 27.838 -2.710 1.00 85.81 84 CYS A O 1
ATOM 686 N N . SER A 1 85 ? 34.908 28.187 -0.704 1.00 79.81 85 SER A N 1
ATOM 687 C CA . SER A 1 85 ? 34.879 29.659 -0.716 1.00 79.81 85 SER A CA 1
ATOM 688 C C . SER A 1 85 ? 36.183 30.309 -1.213 1.00 79.81 85 SER A C 1
ATOM 690 O O . SER A 1 85 ? 36.317 31.531 -1.158 1.00 79.81 85 SER A O 1
ATOM 692 N N . SER A 1 86 ? 37.172 29.521 -1.645 1.00 78.56 86 SER A N 1
ATOM 693 C CA . SER A 1 86 ? 38.478 30.034 -2.077 1.00 78.56 86 SER A CA 1
ATOM 694 C C . SER A 1 86 ? 38.452 30.537 -3.530 1.00 78.56 86 SER A C 1
ATOM 696 O O . SER A 1 86 ? 37.621 30.090 -4.318 1.00 78.56 86 SER A O 1
ATOM 698 N N . PRO A 1 87 ? 39.397 31.396 -3.963 1.00 75.25 87 PRO A N 1
ATOM 699 C CA . PRO A 1 87 ? 39.468 31.823 -5.364 1.00 75.25 87 PRO A CA 1
ATOM 700 C C . PRO A 1 87 ? 39.598 30.671 -6.375 1.00 75.25 87 PRO A C 1
ATOM 702 O O . PRO A 1 87 ? 39.179 30.826 -7.522 1.00 75.25 87 PRO A O 1
ATOM 705 N N . PHE A 1 88 ? 40.113 29.506 -5.958 1.00 76.12 88 PHE A N 1
ATOM 706 C CA . PHE A 1 88 ? 40.268 28.327 -6.815 1.00 76.12 88 PHE A CA 1
ATOM 707 C C . PHE A 1 88 ? 38.942 27.710 -7.282 1.00 76.12 88 PHE A C 1
ATOM 709 O O . PHE A 1 88 ? 38.929 27.079 -8.336 1.00 76.12 88 PHE A O 1
ATOM 716 N N . SER A 1 89 ? 37.842 27.889 -6.539 1.00 79.38 89 SER A N 1
ATOM 717 C CA . SER A 1 89 ? 36.509 27.424 -6.951 1.00 79.38 89 SER A CA 1
ATOM 718 C C . SER A 1 89 ? 35.773 28.426 -7.851 1.00 79.38 89 SER A C 1
ATOM 720 O O . SER A 1 89 ? 34.714 28.091 -8.383 1.00 79.38 89 SER A O 1
ATOM 722 N N . SER A 1 90 ? 36.310 29.636 -8.055 1.00 79.69 90 SER A N 1
ATOM 723 C CA . SER A 1 90 ? 35.634 30.691 -8.820 1.00 79.69 90 SER A CA 1
ATOM 724 C C . SER A 1 90 ? 35.700 30.481 -10.339 1.00 79.69 90 SER A C 1
ATOM 726 O O . SER A 1 90 ? 36.754 30.174 -10.904 1.00 79.69 90 SER A O 1
ATOM 728 N N . ASP A 1 91 ? 34.581 30.728 -11.027 1.00 76.88 91 ASP A N 1
ATOM 729 C CA . ASP A 1 91 ? 34.492 30.643 -12.492 1.00 76.88 91 ASP A CA 1
ATOM 730 C C . ASP A 1 91 ? 35.512 31.551 -13.200 1.00 76.88 91 ASP A C 1
ATOM 732 O O . ASP A 1 91 ? 36.148 31.133 -14.166 1.00 76.88 91 ASP A O 1
ATOM 736 N N . HIS A 1 92 ? 35.745 32.753 -12.660 1.00 74.50 92 HIS A N 1
ATOM 737 C CA . HIS A 1 92 ? 36.702 33.720 -13.202 1.00 74.50 92 HIS A CA 1
ATOM 738 C C . HIS A 1 92 ? 38.145 33.186 -13.222 1.00 74.50 92 HIS A C 1
ATOM 740 O O . HIS A 1 92 ? 38.882 33.418 -14.182 1.00 74.50 92 HIS A O 1
ATOM 746 N N . TRP A 1 93 ? 38.555 32.436 -12.192 1.00 70.94 93 TRP A N 1
ATOM 747 C CA . TRP A 1 93 ? 39.872 31.796 -12.165 1.00 70.94 93 TRP A CA 1
ATOM 748 C C . TRP A 1 93 ? 39.979 30.687 -13.221 1.00 70.94 93 TRP A C 1
ATOM 750 O O . TRP A 1 93 ? 40.940 30.667 -13.994 1.00 70.94 93 TRP A O 1
ATOM 760 N N . ARG A 1 94 ? 38.963 29.815 -13.317 1.00 77.06 94 ARG A N 1
ATOM 761 C CA . ARG A 1 94 ? 38.895 28.755 -14.339 1.00 77.06 94 ARG A CA 1
ATOM 762 C C . ARG A 1 94 ? 38.970 29.331 -15.755 1.00 77.06 94 ARG A C 1
ATOM 764 O O . ARG A 1 94 ? 39.702 28.795 -16.585 1.00 77.06 94 ARG A O 1
ATOM 771 N N . GLU A 1 95 ? 38.228 30.396 -16.040 1.00 77.44 95 GLU A N 1
ATOM 772 C CA . GLU A 1 95 ? 38.166 31.015 -17.370 1.00 77.44 95 GLU A CA 1
ATOM 773 C C . GLU A 1 95 ? 39.507 31.624 -17.789 1.00 77.44 95 GLU A C 1
ATOM 775 O O . GLU A 1 95 ? 39.993 31.306 -18.875 1.00 77.44 95 GLU A O 1
ATOM 780 N N . ASN A 1 96 ? 40.161 32.390 -16.909 1.00 71.62 96 ASN A N 1
ATOM 781 C CA . ASN A 1 96 ? 41.486 32.957 -17.183 1.00 71.62 96 ASN A CA 1
ATOM 782 C C . ASN A 1 96 ? 42.544 31.860 -17.424 1.00 71.62 96 ASN A C 1
ATOM 784 O O . ASN A 1 96 ? 43.277 31.912 -18.411 1.00 71.62 96 ASN A O 1
ATOM 788 N N . VAL A 1 97 ? 42.590 30.830 -16.566 1.00 73.38 97 VAL A N 1
ATOM 789 C CA . VAL A 1 97 ? 43.526 29.696 -16.714 1.00 73.38 97 VAL A CA 1
ATOM 790 C C . VAL A 1 97 ? 43.268 28.925 -18.013 1.00 73.38 97 VAL A C 1
ATOM 792 O O . VAL A 1 97 ? 44.210 28.534 -18.699 1.00 73.38 97 VAL A O 1
ATOM 795 N N . THR A 1 98 ? 42.002 28.733 -18.391 1.00 74.75 98 THR A N 1
ATOM 796 C CA . THR A 1 98 ? 41.639 28.027 -19.632 1.00 74.75 98 THR A CA 1
ATOM 797 C C . THR A 1 98 ? 41.997 28.842 -20.876 1.00 74.75 98 THR A C 1
ATOM 799 O O . THR A 1 98 ? 42.494 28.273 -21.846 1.00 74.75 98 THR A O 1
ATOM 802 N N . ALA A 1 99 ? 41.806 30.165 -20.846 1.00 72.06 99 ALA A N 1
ATOM 803 C CA . ALA A 1 99 ? 42.153 31.058 -21.950 1.00 72.06 99 ALA A CA 1
ATOM 804 C C . ALA A 1 99 ? 43.668 31.089 -22.230 1.00 72.06 99 ALA A C 1
ATOM 806 O O . ALA A 1 99 ? 44.076 30.984 -23.388 1.00 72.06 99 ALA A O 1
ATOM 807 N N . GLU A 1 100 ? 44.504 31.162 -21.188 1.00 70.44 100 GLU A N 1
ATOM 808 C CA . GLU A 1 100 ? 45.965 31.105 -21.346 1.00 70.44 100 GLU A CA 1
ATOM 809 C C . GLU A 1 100 ? 46.432 29.730 -21.852 1.00 70.44 100 GLU A C 1
ATOM 811 O O . GLU A 1 100 ? 47.211 29.651 -22.805 1.00 70.44 100 GLU A O 1
ATOM 816 N N . LEU A 1 101 ? 45.913 28.629 -21.292 1.00 69.31 101 LEU A N 1
ATOM 817 C CA . LEU A 1 101 ? 46.274 27.270 -21.725 1.00 69.31 101 LEU A CA 1
ATOM 818 C C . LEU A 1 101 ? 45.884 26.990 -23.187 1.00 69.31 101 LEU A C 1
ATOM 820 O O . LEU A 1 101 ? 46.674 26.395 -23.927 1.00 69.31 101 LEU A O 1
ATOM 824 N N . ALA A 1 102 ? 44.723 27.483 -23.634 1.00 62.03 102 ALA A N 1
ATOM 825 C CA . ALA A 1 102 ? 44.246 27.343 -25.012 1.00 62.03 102 ALA A CA 1
ATOM 826 C C . ALA A 1 102 ? 45.212 27.932 -26.062 1.00 62.03 102 ALA A C 1
ATOM 828 O O . ALA A 1 102 ? 45.186 27.521 -27.222 1.00 62.03 102 ALA A O 1
ATOM 829 N N . SER A 1 103 ? 46.101 28.853 -25.671 1.00 56.97 103 SER A N 1
ATOM 830 C CA . SER A 1 103 ? 47.059 29.489 -26.583 1.00 56.97 103 SER A CA 1
ATOM 831 C C . SER A 1 103 ? 48.308 28.649 -26.914 1.00 56.97 103 SER A C 1
ATOM 833 O O . SER A 1 103 ? 49.039 29.009 -27.836 1.00 56.97 103 SER A O 1
ATOM 835 N N . ASN A 1 104 ? 48.585 27.551 -26.190 1.00 55.03 104 ASN A N 1
ATOM 836 C CA . ASN A 1 104 ? 49.834 26.770 -26.324 1.00 55.03 104 ASN A CA 1
ATOM 837 C C . ASN A 1 104 ? 49.641 25.227 -26.340 1.00 55.03 104 ASN A C 1
ATOM 839 O O . ASN A 1 104 ? 50.608 24.490 -26.165 1.00 55.03 104 ASN A O 1
ATOM 843 N N . VAL A 1 105 ? 48.420 24.717 -26.555 1.00 51.69 105 VAL A N 1
ATOM 844 C CA . VAL A 1 105 ? 48.040 23.293 -26.344 1.00 51.69 105 VAL A CA 1
ATOM 845 C C . VAL A 1 105 ? 48.929 22.258 -27.065 1.00 51.69 105 VAL A C 1
ATOM 847 O O . VAL A 1 105 ? 49.145 21.164 -26.550 1.00 51.69 105 VAL A O 1
ATOM 850 N N . SER A 1 106 ? 49.476 22.574 -28.242 1.00 49.66 106 SER A N 1
ATOM 851 C CA . SER A 1 106 ? 50.066 21.604 -29.183 1.00 49.66 106 SER A CA 1
ATOM 852 C C . SER A 1 106 ? 51.459 21.037 -28.837 1.00 49.66 106 SER A C 1
ATOM 854 O O . SER A 1 106 ? 52.067 20.396 -29.694 1.00 49.66 106 SER A O 1
ATOM 856 N N . VAL A 1 107 ? 51.995 21.265 -27.627 1.00 51.00 107 VAL A N 1
ATOM 857 C CA . VAL A 1 107 ? 53.428 21.028 -27.312 1.00 51.00 107 VAL A CA 1
ATOM 858 C C . VAL A 1 107 ? 53.678 20.179 -26.043 1.00 51.00 107 VAL A C 1
ATOM 860 O O . VAL A 1 107 ? 54.827 19.879 -25.723 1.00 51.00 107 VAL A O 1
ATOM 863 N N . TYR A 1 108 ? 52.646 19.755 -25.304 1.00 56.03 108 TYR A N 1
ATOM 864 C CA . TYR A 1 108 ? 52.814 19.149 -23.968 1.00 56.03 108 TYR A CA 1
ATOM 865 C C . TYR A 1 108 ? 52.758 17.605 -23.933 1.00 56.03 108 TYR A C 1
ATOM 867 O O . TYR A 1 108 ? 51.936 16.983 -24.606 1.00 56.03 108 TYR A O 1
ATOM 875 N N . ASP A 1 109 ? 53.610 16.982 -23.100 1.00 62.16 109 ASP A N 1
ATOM 876 C CA . ASP A 1 109 ? 53.604 15.532 -22.814 1.00 62.16 109 ASP A CA 1
ATOM 877 C C . ASP A 1 109 ? 52.258 15.100 -22.189 1.00 62.16 109 ASP A C 1
ATOM 879 O O . ASP A 1 109 ? 51.568 15.885 -21.535 1.00 62.16 109 ASP A O 1
ATOM 883 N N . ALA A 1 110 ? 51.875 13.831 -22.361 1.00 62.91 110 ALA A N 1
ATOM 884 C CA . ALA A 1 110 ? 50.646 13.271 -21.785 1.00 62.91 110 ALA A CA 1
ATOM 885 C C . ALA A 1 110 ? 50.603 13.303 -20.241 1.00 62.91 110 ALA A C 1
ATOM 887 O O . ALA A 1 110 ? 49.529 13.171 -19.658 1.00 62.91 110 ALA A O 1
ATOM 888 N N . ARG A 1 111 ? 51.751 13.497 -19.582 1.00 69.06 111 ARG A N 1
ATOM 889 C CA . ARG A 1 111 ? 51.898 13.598 -18.123 1.00 69.06 111 ARG A CA 1
ATOM 890 C C . ARG A 1 111 ? 52.034 15.039 -17.614 1.00 69.06 111 ARG A C 1
ATOM 892 O O . ARG A 1 111 ? 52.288 15.237 -16.431 1.00 69.06 111 ARG A O 1
ATOM 899 N N . ASP A 1 112 ? 51.895 16.049 -18.476 1.00 78.25 112 ASP A N 1
ATOM 900 C CA . ASP A 1 112 ? 52.001 17.450 -18.059 1.00 78.25 112 ASP A CA 1
ATOM 901 C C . ASP A 1 112 ? 50.730 17.930 -17.343 1.00 78.25 112 ASP A C 1
ATOM 903 O O . ASP A 1 112 ? 49.641 17.983 -17.925 1.00 78.25 112 ASP A O 1
ATOM 907 N N . TYR A 1 113 ? 50.875 18.346 -16.083 1.00 83.50 113 TYR A N 1
ATOM 908 C CA . TYR A 1 113 ? 49.769 18.818 -15.253 1.00 83.50 113 TYR A CA 1
ATOM 909 C C . TYR A 1 113 ? 48.991 20.001 -15.853 1.00 83.50 113 TYR A C 1
ATOM 911 O O . TYR A 1 113 ? 47.804 20.157 -15.563 1.00 83.50 113 TYR A O 1
ATOM 919 N N . ARG A 1 114 ? 49.600 20.801 -16.743 1.00 79.50 114 ARG A N 1
ATOM 920 C CA . ARG A 1 114 ? 48.914 21.908 -17.438 1.00 79.50 114 ARG A CA 1
ATOM 921 C C . ARG A 1 114 ? 47.669 21.453 -18.201 1.00 79.50 114 ARG A C 1
ATOM 923 O O . ARG A 1 114 ? 46.707 22.209 -18.259 1.00 79.50 114 ARG A O 1
ATOM 930 N N . ARG A 1 115 ? 47.650 20.216 -18.712 1.00 76.88 115 ARG A N 1
ATOM 931 C CA . ARG A 1 115 ? 46.494 19.637 -19.423 1.00 76.88 115 ARG A CA 1
ATOM 932 C C . ARG A 1 115 ? 45.360 19.198 -18.486 1.00 76.88 115 ARG A C 1
ATOM 934 O O . ARG A 1 115 ? 44.210 19.155 -18.898 1.00 76.88 115 ARG A O 1
ATOM 941 N N . PHE A 1 116 ? 45.669 18.923 -17.217 1.00 79.75 116 PHE A N 1
ATOM 942 C CA . PHE A 1 116 ? 44.703 18.482 -16.201 1.00 79.75 116 PHE A CA 1
ATOM 943 C C . PHE A 1 116 ? 44.172 19.633 -15.331 1.00 79.75 116 PHE A C 1
ATOM 945 O O . PHE A 1 116 ? 43.074 19.536 -14.783 1.00 79.75 116 PHE A O 1
ATOM 952 N N . LEU A 1 117 ? 44.927 20.731 -15.208 1.00 81.62 117 LEU A N 1
ATOM 953 C CA . LEU A 1 117 ? 44.648 21.825 -14.274 1.00 81.62 117 LEU A CA 1
ATOM 954 C C . LEU A 1 117 ? 43.251 22.446 -14.438 1.00 81.62 117 LEU A C 1
ATOM 956 O O . LEU A 1 117 ? 42.535 22.567 -13.446 1.00 81.62 117 LEU A O 1
ATOM 960 N N . SER A 1 118 ? 42.844 22.825 -15.657 1.00 80.31 118 SER A N 1
ATOM 961 C CA . SER A 1 118 ? 41.511 23.419 -15.875 1.00 80.31 118 SER A CA 1
ATOM 962 C C . SER A 1 118 ? 40.395 22.440 -15.484 1.00 80.31 118 SER A C 1
ATOM 964 O O . SER A 1 118 ? 39.481 22.799 -14.740 1.00 80.31 118 SER A O 1
ATOM 966 N N . SER A 1 119 ? 40.529 21.169 -15.873 1.00 80.62 119 SER A N 1
ATOM 967 C CA . SER A 1 119 ? 39.578 20.107 -15.534 1.00 80.62 119 SER A CA 1
ATOM 968 C C . SER A 1 119 ? 39.499 19.837 -14.026 1.00 80.62 119 SER A C 1
ATOM 970 O O . SER A 1 119 ? 38.409 19.605 -13.512 1.00 80.62 119 SER A O 1
ATOM 972 N N . HIS A 1 120 ? 40.614 19.910 -13.291 1.00 86.56 120 HIS A N 1
ATOM 973 C CA . HIS A 1 120 ? 40.620 19.792 -11.827 1.00 86.56 120 HIS A CA 1
ATOM 974 C C . HIS A 1 120 ? 39.962 20.990 -11.133 1.00 86.56 120 HIS A C 1
ATOM 976 O O . HIS A 1 120 ? 39.187 20.795 -10.199 1.00 86.56 120 HIS A O 1
ATOM 982 N N . LEU A 1 121 ? 40.208 22.219 -11.602 1.00 85.31 121 LEU A N 1
ATOM 983 C CA . LEU A 1 121 ? 39.523 23.413 -11.090 1.00 85.31 121 LEU A CA 1
ATOM 984 C C . LEU A 1 121 ? 38.010 23.334 -11.360 1.00 85.31 121 LEU A C 1
ATOM 986 O O . LEU A 1 121 ? 37.206 23.597 -10.471 1.00 85.31 121 LEU A O 1
ATOM 990 N N . GLN A 1 122 ? 37.611 22.867 -12.547 1.00 85.25 122 GLN A N 1
ATOM 991 C CA . GLN A 1 122 ? 36.209 22.602 -12.873 1.00 85.25 122 GLN A CA 1
ATOM 992 C C . GLN A 1 122 ? 35.598 21.501 -11.985 1.00 85.25 122 GLN A C 1
ATOM 994 O O . GLN A 1 122 ? 34.452 21.641 -11.556 1.00 85.25 122 GLN A O 1
ATOM 999 N N . CYS A 1 123 ? 36.353 20.443 -11.659 1.00 86.69 123 CYS A N 1
ATOM 1000 C CA . CYS A 1 123 ? 35.923 19.423 -10.698 1.00 86.69 123 CYS A CA 1
ATOM 1001 C C . CYS A 1 123 ? 35.744 20.004 -9.287 1.00 86.69 123 CYS A C 1
ATOM 1003 O O . CYS A 1 123 ? 34.758 19.671 -8.637 1.00 86.69 123 CYS A O 1
ATOM 1005 N N . LEU A 1 124 ? 36.630 20.896 -8.827 1.00 88.25 124 LEU A N 1
ATOM 1006 C CA . LEU A 1 124 ? 36.496 21.575 -7.533 1.00 88.25 124 LEU A CA 1
ATOM 1007 C C . LEU A 1 124 ? 35.214 22.418 -7.467 1.00 88.25 124 LEU A C 1
ATOM 1009 O O . LEU A 1 124 ? 34.397 22.206 -6.570 1.00 88.25 124 LEU A O 1
ATOM 1013 N N . THR A 1 125 ? 35.002 23.322 -8.431 1.00 88.00 125 THR A N 1
ATOM 1014 C CA . THR A 1 125 ? 33.778 24.141 -8.517 1.00 88.00 125 THR A CA 1
ATOM 1015 C C . THR A 1 125 ? 32.527 23.263 -8.580 1.00 88.00 125 THR A C 1
ATOM 1017 O O . THR A 1 125 ? 31.567 23.496 -7.847 1.00 88.00 125 THR A O 1
ATOM 1020 N N . GLY A 1 126 ? 32.542 22.225 -9.424 1.00 87.50 126 GLY A N 1
ATOM 1021 C CA . GLY A 1 126 ? 31.418 21.306 -9.595 1.00 87.50 126 GLY A CA 1
ATOM 1022 C C . GLY A 1 126 ? 31.078 20.539 -8.318 1.00 87.50 126 GLY A C 1
ATOM 1023 O O . GLY A 1 126 ? 29.921 20.527 -7.908 1.00 87.50 126 GLY A O 1
ATOM 1024 N N . LEU A 1 127 ? 32.074 19.944 -7.655 1.00 89.75 127 LEU A N 1
ATOM 1025 C CA . LEU A 1 127 ? 31.876 19.171 -6.426 1.00 89.75 127 LEU A CA 1
ATOM 1026 C C . LEU A 1 127 ? 31.398 20.049 -5.260 1.00 89.75 127 LEU A C 1
ATOM 1028 O O . LEU A 1 127 ? 30.482 19.637 -4.554 1.00 89.75 127 LEU A O 1
ATOM 1032 N N . CYS A 1 128 ? 31.948 21.257 -5.095 1.00 90.44 128 CYS A N 1
ATOM 1033 C CA . CYS A 1 128 ? 31.502 22.210 -4.072 1.00 90.44 128 CYS A CA 1
ATOM 1034 C C . CYS A 1 128 ? 30.064 22.706 -4.308 1.00 90.44 128 CYS A C 1
ATOM 1036 O O . CYS A 1 128 ? 29.268 22.762 -3.371 1.00 90.44 128 CYS A O 1
ATOM 1038 N N . ASN A 1 129 ? 29.700 23.033 -5.554 1.00 90.50 129 ASN A N 1
ATOM 1039 C CA . ASN A 1 129 ? 28.339 23.471 -5.876 1.00 90.50 129 ASN A CA 1
ATOM 1040 C C . ASN A 1 129 ? 27.324 22.330 -5.701 1.00 90.50 129 ASN A C 1
ATOM 1042 O O . ASN A 1 129 ? 26.259 22.540 -5.120 1.00 90.50 129 ASN A O 1
ATOM 1046 N N . LEU A 1 130 ? 27.666 21.115 -6.146 1.00 88.75 130 LEU A N 1
ATOM 1047 C CA . LEU A 1 130 ? 26.811 19.937 -5.992 1.00 88.75 130 LEU A CA 1
ATOM 1048 C C . LEU A 1 130 ? 26.676 19.501 -4.527 1.00 88.75 130 LEU A C 1
ATOM 1050 O O . LEU A 1 130 ? 25.582 19.098 -4.136 1.00 88.75 130 LEU A O 1
ATOM 1054 N N . SER A 1 131 ? 27.731 19.584 -3.704 1.00 89.94 131 SER A N 1
ATOM 1055 C CA . SER A 1 131 ? 27.617 19.255 -2.277 1.00 89.94 131 SER A CA 1
ATOM 1056 C C . SER A 1 131 ? 26.764 20.291 -1.547 1.00 89.94 131 SER A C 1
ATOM 1058 O O . SER A 1 131 ? 25.828 19.909 -0.848 1.00 89.94 131 SER A O 1
ATOM 1060 N N . MET A 1 132 ? 26.992 21.589 -1.782 1.00 89.81 132 MET A N 1
ATOM 1061 C CA . MET A 1 132 ? 26.183 22.660 -1.195 1.00 89.81 132 MET A CA 1
ATOM 1062 C C . MET A 1 132 ? 24.706 22.544 -1.592 1.00 89.81 132 MET A C 1
ATOM 1064 O O . MET A 1 132 ? 23.836 22.640 -0.726 1.00 89.81 132 MET A O 1
ATOM 1068 N N . GLN A 1 133 ? 24.408 22.277 -2.868 1.00 89.25 133 GLN A N 1
ATOM 1069 C CA . GLN A 1 133 ? 23.036 22.036 -3.313 1.00 89.25 133 GLN A CA 1
ATOM 1070 C C . GLN A 1 133 ? 22.444 20.781 -2.652 1.00 89.25 133 GLN A C 1
ATOM 1072 O O . GLN A 1 133 ? 21.388 20.868 -2.035 1.00 89.25 133 GLN A O 1
ATOM 1077 N N . SER A 1 134 ? 23.136 19.637 -2.701 1.00 87.88 134 SER A N 1
ATOM 1078 C CA . SER A 1 134 ? 22.647 18.377 -2.117 1.00 87.88 134 SER A CA 1
ATOM 1079 C C . SER A 1 134 ? 22.388 18.476 -0.609 1.00 87.88 134 SER A C 1
ATOM 1081 O O . SER A 1 134 ? 21.493 17.800 -0.096 1.00 87.88 134 SER A O 1
ATOM 1083 N N . VAL A 1 135 ? 23.155 19.301 0.108 1.00 89.00 135 VAL A N 1
ATOM 1084 C CA . VAL A 1 135 ? 22.956 19.595 1.534 1.00 89.00 135 VAL A CA 1
ATOM 1085 C C . VAL A 1 135 ? 21.728 20.477 1.737 1.00 89.00 135 VAL A C 1
ATOM 1087 O O . VAL A 1 135 ? 20.868 20.127 2.542 1.00 89.00 135 VAL A O 1
ATOM 1090 N N . ASN A 1 136 ? 21.609 21.573 0.986 1.00 88.81 136 ASN A N 1
ATOM 1091 C CA . ASN A 1 136 ? 20.473 22.491 1.081 1.00 88.81 136 ASN A CA 1
ATOM 1092 C C . ASN A 1 136 ? 19.148 21.810 0.705 1.00 88.81 136 ASN A C 1
ATOM 1094 O O . ASN A 1 136 ? 18.157 22.000 1.406 1.00 88.81 136 ASN A O 1
ATOM 1098 N N . ASP A 1 137 ? 19.139 20.958 -0.323 1.00 86.69 137 ASP A N 1
ATOM 1099 C CA . ASP A 1 137 ? 17.967 20.171 -0.725 1.00 86.69 137 ASP A CA 1
ATOM 1100 C C . ASP A 1 137 ? 17.579 19.153 0.368 1.00 86.69 137 ASP A C 1
ATOM 1102 O O . ASP A 1 137 ? 16.400 19.020 0.704 1.00 86.69 137 ASP A O 1
ATOM 1106 N N . SER A 1 138 ? 18.560 18.492 1.000 1.00 86.38 138 SER A N 1
ATOM 1107 C CA . SER A 1 138 ? 18.322 17.563 2.120 1.00 86.38 138 SER A CA 1
ATOM 1108 C C . SER A 1 138 ? 17.776 18.274 3.368 1.00 86.38 138 SER A C 1
ATOM 1110 O O . SER A 1 138 ? 16.826 17.798 3.990 1.00 86.38 138 SER A O 1
ATOM 1112 N N . ILE A 1 139 ? 18.342 19.434 3.726 1.00 87.19 139 ILE A N 1
ATOM 1113 C CA . ILE A 1 139 ? 17.853 20.272 4.834 1.00 87.19 139 ILE A CA 1
ATOM 1114 C C . ILE A 1 139 ? 16.452 20.811 4.509 1.00 87.19 139 ILE A C 1
ATOM 1116 O O . ILE A 1 139 ? 15.581 20.798 5.374 1.00 87.19 139 ILE A O 1
ATOM 1120 N N . GLY A 1 140 ? 16.205 21.241 3.268 1.00 85.69 140 GLY A N 1
ATOM 1121 C CA . GLY A 1 140 ? 14.906 21.732 2.811 1.00 85.69 140 GLY A CA 1
ATOM 1122 C C . GLY A 1 140 ? 13.814 20.669 2.923 1.00 85.69 140 GLY A C 1
ATOM 1123 O O . GLY A 1 140 ? 12.764 20.932 3.511 1.00 85.69 140 GLY A O 1
ATOM 1124 N N . GLN A 1 141 ? 14.087 19.447 2.453 1.00 85.81 141 GLN A N 1
ATOM 1125 C CA . GLN A 1 141 ? 13.197 18.296 2.640 1.00 85.81 141 GLN A CA 1
ATOM 1126 C C . GLN A 1 141 ? 12.917 18.048 4.128 1.00 85.81 141 GLN A C 1
ATOM 1128 O O . GLN A 1 141 ? 11.751 17.989 4.526 1.00 85.81 141 GLN A O 1
ATOM 1133 N N . LEU A 1 142 ? 13.959 17.997 4.966 1.00 85.25 142 LEU A N 1
ATOM 1134 C CA . LEU A 1 142 ? 13.818 17.778 6.405 1.00 85.25 142 LEU A CA 1
ATOM 1135 C C . LEU A 1 142 ? 12.956 18.851 7.084 1.00 85.25 142 LEU A C 1
ATOM 1137 O O . LEU A 1 142 ? 11.983 18.523 7.762 1.00 85.25 142 LEU A O 1
ATOM 1141 N N . LEU A 1 143 ? 13.283 20.129 6.878 1.00 85.81 143 LEU A N 1
ATOM 1142 C CA . LEU A 1 143 ? 12.587 21.258 7.494 1.00 85.81 143 LEU A CA 1
ATOM 1143 C C . LEU A 1 143 ? 11.153 21.421 6.972 1.00 85.81 143 LEU A C 1
ATOM 1145 O O . LEU A 1 143 ? 10.310 21.933 7.709 1.00 85.81 143 LEU A O 1
ATOM 1149 N N . SER A 1 144 ? 10.860 20.962 5.749 1.00 85.12 144 SER A N 1
ATOM 1150 C CA . SER A 1 144 ? 9.499 20.912 5.190 1.00 85.12 144 SER A CA 1
ATOM 1151 C C . SER A 1 144 ? 8.629 19.783 5.759 1.00 85.12 144 SER A C 1
ATOM 1153 O O . SER A 1 144 ? 7.402 19.862 5.675 1.00 85.12 144 SER A O 1
ATOM 1155 N N . SER A 1 145 ? 9.239 18.743 6.339 1.00 84.81 145 SER A N 1
ATOM 1156 C CA . SER A 1 145 ? 8.506 17.570 6.817 1.00 84.81 145 SER A CA 1
ATOM 1157 C C . SER A 1 145 ? 7.647 17.871 8.054 1.00 84.81 145 SER A C 1
ATOM 1159 O O . SER A 1 145 ? 7.912 18.796 8.829 1.00 84.81 145 SER A O 1
ATOM 1161 N N . LEU A 1 146 ? 6.570 17.096 8.210 1.00 83.19 146 LEU A N 1
ATOM 1162 C CA . LEU A 1 146 ? 5.586 17.268 9.275 1.00 83.19 146 LEU A CA 1
ATOM 1163 C C . LEU A 1 146 ? 5.979 16.462 10.515 1.00 83.19 146 LEU A C 1
ATOM 1165 O O . LEU A 1 146 ? 6.005 15.232 10.497 1.00 83.19 146 LEU A O 1
ATOM 1169 N N . TYR A 1 147 ? 6.204 17.163 11.620 1.00 84.31 147 TYR A N 1
ATOM 1170 C CA . TYR A 1 147 ? 6.181 16.579 12.950 1.00 84.31 147 TYR A CA 1
ATOM 1171 C C . TYR A 1 147 ? 4.730 16.381 13.385 1.00 84.31 147 TYR A C 1
ATOM 1173 O O . TYR A 1 147 ? 3.970 17.345 13.456 1.00 84.31 147 TYR A O 1
ATOM 1181 N N . ILE A 1 148 ? 4.336 15.142 13.665 1.00 80.69 148 ILE A N 1
ATOM 1182 C CA . ILE A 1 148 ? 2.984 14.799 14.116 1.00 80.69 148 ILE A CA 1
ATOM 1183 C C . ILE A 1 148 ? 3.058 14.405 15.591 1.00 80.69 148 ILE A C 1
ATOM 1185 O O . ILE A 1 148 ? 3.794 13.484 15.946 1.00 80.69 148 ILE A O 1
ATOM 1189 N N . THR A 1 149 ? 2.293 15.078 16.450 1.00 82.44 149 THR A N 1
ATOM 1190 C CA . THR A 1 149 ? 2.116 14.670 17.849 1.00 82.44 149 THR A CA 1
ATOM 1191 C C . THR A 1 149 ? 0.749 15.096 18.376 1.00 82.44 149 THR A C 1
ATOM 1193 O O . THR A 1 149 ? 0.345 16.251 18.276 1.00 82.44 149 THR A O 1
ATOM 1196 N N . THR A 1 150 ? 0.025 14.152 18.975 1.00 82.56 150 THR A N 1
ATOM 1197 C CA . THR A 1 150 ? -1.275 14.402 19.622 1.00 82.56 150 THR A CA 1
ATOM 1198 C C . THR A 1 150 ? -1.132 14.910 21.059 1.00 82.56 150 THR A C 1
ATOM 1200 O O . THR A 1 150 ? -2.127 15.272 21.683 1.00 82.56 150 THR A O 1
ATOM 1203 N N . GLN A 1 151 ? 0.090 14.933 21.601 1.00 85.75 151 GLN A N 1
ATOM 1204 C CA . GLN A 1 151 ? 0.426 15.374 22.957 1.00 85.75 151 GLN A CA 1
ATOM 1205 C C . GLN A 1 151 ? 1.641 16.312 22.938 1.00 85.75 151 GLN A C 1
ATOM 1207 O O . GLN A 1 151 ? 2.555 16.137 22.126 1.00 85.75 151 GLN A O 1
ATOM 1212 N N . LEU A 1 152 ? 1.682 17.270 23.863 1.00 88.00 152 LEU A N 1
ATOM 1213 C CA . LEU A 1 152 ? 2.851 18.114 24.103 1.00 88.00 152 LEU A CA 1
ATOM 1214 C C . LEU A 1 152 ? 3.993 17.274 24.698 1.00 88.00 152 LEU A C 1
ATOM 1216 O O . LEU A 1 152 ? 3.888 16.791 25.827 1.00 88.00 152 LEU A O 1
ATOM 1220 N N . GLN A 1 153 ? 5.083 17.108 23.946 1.00 88.19 153 GLN A N 1
ATOM 1221 C CA . GLN A 1 153 ? 6.270 16.394 24.420 1.00 88.19 153 GLN A CA 1
ATOM 1222 C C . GLN A 1 153 ? 7.078 17.256 25.392 1.00 88.19 153 GLN A C 1
ATOM 1224 O O . GLN A 1 153 ? 7.147 18.472 25.233 1.00 88.19 153 GLN A O 1
ATOM 1229 N N . SER A 1 154 ? 7.735 16.624 26.368 1.00 87.06 154 SER A N 1
ATOM 1230 C CA . SER A 1 154 ? 8.607 17.339 27.305 1.00 87.06 154 SER A CA 1
ATOM 1231 C C . SER A 1 154 ? 9.835 17.935 26.598 1.00 87.06 154 SER A C 1
ATOM 1233 O O . SER A 1 154 ? 10.276 17.386 25.583 1.00 87.06 154 SER A O 1
ATOM 1235 N N . PRO A 1 155 ? 10.463 19.001 27.139 1.00 87.19 155 PRO A N 1
ATOM 1236 C CA . PRO A 1 155 ? 11.629 19.628 26.513 1.00 87.19 155 PRO A CA 1
ATOM 1237 C C . PRO A 1 155 ? 12.775 18.651 26.222 1.00 87.19 155 PRO A C 1
ATOM 1239 O O . PRO A 1 155 ? 13.419 18.749 25.182 1.00 87.19 155 PRO A O 1
ATOM 1242 N N . THR A 1 156 ? 13.010 17.680 27.109 1.00 86.56 156 THR A N 1
ATOM 1243 C CA . THR A 1 156 ? 14.071 16.673 26.963 1.00 86.56 156 THR A CA 1
ATOM 1244 C C . THR A 1 156 ? 13.713 15.576 25.963 1.00 86.56 156 THR A C 1
ATOM 1246 O O . THR A 1 156 ? 14.578 15.173 25.185 1.00 86.56 156 THR A O 1
ATOM 1249 N N . ALA A 1 157 ? 12.459 15.113 25.927 1.00 85.56 157 ALA A N 1
ATOM 1250 C CA . ALA A 1 157 ? 12.010 14.134 24.936 1.00 85.56 157 ALA A CA 1
ATOM 1251 C C . ALA A 1 157 ? 12.000 14.745 23.525 1.00 85.56 157 ALA A C 1
ATOM 1253 O O . ALA A 1 157 ? 12.500 14.136 22.581 1.00 85.56 157 ALA A O 1
ATOM 1254 N N . PHE A 1 158 ? 11.510 15.980 23.406 1.00 87.75 158 PHE A N 1
ATOM 1255 C CA . PHE A 1 158 ? 11.497 16.743 22.164 1.00 87.75 158 PHE A CA 1
ATOM 1256 C C . PHE A 1 158 ? 12.917 17.026 21.652 1.00 87.75 158 PHE A C 1
ATOM 1258 O O . PHE A 1 158 ? 13.215 16.688 20.511 1.00 87.75 158 PHE A O 1
ATOM 1265 N N . GLN A 1 159 ? 13.822 17.528 22.505 1.00 88.81 159 GLN A N 1
ATOM 1266 C CA . GLN A 1 159 ? 15.243 17.700 22.165 1.00 88.81 159 GLN A CA 1
ATOM 1267 C C . GLN A 1 159 ? 15.868 16.386 21.664 1.00 88.81 159 GLN A C 1
ATOM 1269 O O . GLN A 1 159 ? 16.482 16.371 20.603 1.00 88.81 159 GLN A O 1
ATOM 1274 N N . THR A 1 160 ? 15.644 15.270 22.368 1.00 88.38 160 THR A N 1
ATOM 1275 C CA . THR A 1 160 ? 16.174 13.947 21.979 1.00 88.38 160 THR A CA 1
ATOM 1276 C C . THR A 1 160 ? 15.648 13.486 20.613 1.00 88.38 160 THR A C 1
ATOM 1278 O O . THR A 1 160 ? 16.400 12.930 19.811 1.00 88.38 160 THR A O 1
ATOM 1281 N N . HIS A 1 161 ? 14.365 13.734 20.325 1.00 88.12 161 HIS A N 1
ATOM 1282 C CA . HIS A 1 161 ? 13.740 13.435 19.032 1.00 88.12 161 HIS A CA 1
ATOM 1283 C C . HIS A 1 161 ? 14.336 14.286 17.902 1.00 88.12 161 HIS A C 1
ATOM 1285 O O . HIS A 1 161 ? 14.687 13.750 16.849 1.00 88.12 161 HIS A O 1
ATOM 1291 N N . ILE A 1 162 ? 14.529 15.589 18.140 1.00 86.31 162 ILE A N 1
ATOM 1292 C CA . ILE A 1 162 ? 15.185 16.491 17.185 1.00 86.31 162 ILE A CA 1
ATOM 1293 C C . ILE A 1 162 ? 16.631 16.063 16.932 1.00 86.31 162 ILE A C 1
ATOM 1295 O O . ILE A 1 162 ? 17.017 15.914 15.774 1.00 86.31 162 ILE A O 1
ATOM 1299 N N . ASP A 1 163 ? 17.414 15.799 17.978 1.00 88.62 163 ASP A N 1
ATOM 1300 C CA . ASP A 1 163 ? 18.802 15.356 17.837 1.00 88.62 163 ASP A CA 1
ATOM 1301 C C . ASP A 1 163 ? 18.895 14.039 17.051 1.00 88.62 163 ASP A C 1
ATOM 1303 O O . ASP A 1 163 ? 19.727 13.923 16.152 1.00 88.62 163 ASP A O 1
ATOM 1307 N N . SER A 1 164 ? 18.010 13.069 17.311 1.00 88.88 164 SER A N 1
ATOM 1308 C CA . SER A 1 164 ? 17.972 11.806 16.562 1.00 88.88 164 SER A CA 1
ATOM 1309 C C . SER A 1 164 ? 17.701 12.021 15.068 1.00 88.88 164 SER A C 1
ATOM 1311 O O . SER A 1 164 ? 18.437 11.492 14.231 1.00 88.88 164 SER A O 1
ATOM 1313 N N . ILE A 1 165 ? 16.711 12.850 14.725 1.00 84.50 165 ILE A N 1
ATOM 1314 C CA . ILE A 1 165 ? 16.360 13.176 13.335 1.00 84.50 165 ILE A CA 1
ATOM 1315 C C . ILE A 1 165 ? 17.477 13.967 12.639 1.00 84.50 165 ILE A C 1
ATOM 1317 O O . ILE A 1 165 ? 17.827 13.684 11.490 1.00 84.50 165 ILE A O 1
ATOM 1321 N N . VAL A 1 166 ? 18.095 14.918 13.338 1.00 86.19 166 VAL A N 1
ATOM 1322 C CA . VAL A 1 166 ? 19.221 15.702 12.820 1.00 86.19 166 VAL A CA 1
ATOM 1323 C C . VAL A 1 166 ? 20.442 14.806 12.566 1.00 86.19 166 VAL A C 1
ATOM 1325 O O . VAL A 1 166 ? 21.089 14.954 11.530 1.00 86.19 166 VAL A O 1
ATOM 1328 N N . GLN A 1 167 ? 20.739 13.833 13.435 1.00 86.75 167 GLN A N 1
ATOM 1329 C CA . GLN A 1 167 ? 21.816 12.856 13.204 1.00 86.75 167 GLN A CA 1
ATOM 1330 C C . GLN A 1 167 ? 21.488 11.863 12.072 1.00 86.75 167 GLN A C 1
ATOM 1332 O O . GLN A 1 167 ? 22.367 11.513 11.278 1.00 86.75 167 GLN A O 1
ATOM 1337 N N . GLN A 1 168 ? 20.223 11.456 11.925 1.00 84.44 168 GLN A N 1
ATOM 1338 C CA . GLN A 1 168 ? 19.772 10.657 10.779 1.00 84.44 168 GLN A CA 1
ATOM 1339 C C . GLN A 1 168 ? 19.948 11.425 9.457 1.00 84.44 168 GLN A C 1
ATOM 1341 O O . GLN A 1 168 ? 20.464 10.872 8.486 1.00 84.44 168 GLN A O 1
ATOM 1346 N N . SER A 1 169 ? 19.611 12.717 9.416 1.00 80.69 169 SER A N 1
ATOM 1347 C CA . SER A 1 169 ? 19.843 13.558 8.233 1.00 80.69 169 SER A CA 1
ATOM 1348 C C . SER A 1 169 ? 21.337 13.720 7.925 1.00 80.69 169 SER A C 1
ATOM 1350 O O . SER A 1 169 ? 21.743 13.564 6.772 1.00 80.69 169 SER A O 1
ATOM 1352 N N . LYS A 1 170 ? 22.163 13.975 8.953 1.00 83.25 170 LYS A N 1
ATOM 1353 C CA . LYS A 1 170 ? 23.628 14.125 8.836 1.00 83.25 170 LYS A CA 1
ATOM 1354 C C . LYS A 1 170 ? 24.324 12.871 8.304 1.00 83.25 170 LYS A C 1
ATOM 1356 O O . LYS A 1 170 ? 25.332 12.997 7.623 1.00 83.25 170 LYS A O 1
ATOM 1361 N N . SER A 1 171 ? 23.783 11.680 8.569 1.00 82.06 171 SER A N 1
ATOM 1362 C CA . SER A 1 171 ? 24.302 10.411 8.032 1.00 82.06 171 SER A CA 1
ATOM 1363 C C . SER A 1 171 ? 23.710 10.030 6.667 1.00 82.06 171 SER A C 1
ATOM 1365 O O . SER A 1 171 ? 24.384 9.385 5.863 1.00 82.06 171 SER A O 1
ATOM 1367 N N . THR A 1 172 ? 22.481 10.457 6.361 1.00 81.12 172 THR A N 1
ATOM 1368 C CA . THR A 1 172 ? 21.794 10.099 5.106 1.00 81.12 172 THR A CA 1
ATOM 1369 C C . THR A 1 172 ? 22.286 10.916 3.908 1.00 81.12 172 THR A C 1
ATOM 1371 O O . THR A 1 172 ? 22.504 10.342 2.840 1.00 81.12 172 THR A O 1
ATOM 1374 N N . ALA A 1 173 ? 22.507 12.228 4.064 1.00 81.75 173 ALA A N 1
ATOM 1375 C CA . ALA A 1 173 ? 22.935 13.088 2.954 1.00 81.75 173 ALA A CA 1
ATOM 1376 C C . ALA A 1 173 ? 24.299 12.669 2.344 1.00 81.75 173 ALA A C 1
ATOM 1378 O O . ALA A 1 173 ? 24.363 12.525 1.119 1.00 81.75 173 ALA A O 1
ATOM 1379 N N . PRO A 1 174 ? 25.353 12.357 3.134 1.00 83.69 174 PRO A N 1
ATOM 1380 C CA . PRO A 1 174 ? 26.593 11.766 2.621 1.00 83.69 174 PRO A CA 1
ATOM 1381 C C . PRO A 1 174 ? 26.381 10.493 1.797 1.00 83.69 174 PRO A C 1
ATOM 1383 O O . PRO A 1 174 ? 26.930 10.351 0.706 1.00 83.69 174 PRO A O 1
ATOM 1386 N N . ALA A 1 175 ? 25.537 9.575 2.279 1.00 81.12 175 ALA A N 1
ATOM 1387 C CA . ALA A 1 175 ? 25.272 8.308 1.601 1.00 81.12 175 ALA A CA 1
ATOM 1388 C C . ALA A 1 175 ? 24.493 8.488 0.284 1.00 81.12 175 ALA A C 1
ATOM 1390 O O . ALA A 1 175 ? 24.714 7.734 -0.668 1.00 81.12 175 ALA A O 1
ATOM 1391 N N . ALA A 1 176 ? 23.604 9.483 0.204 1.00 79.62 176 ALA A N 1
ATOM 1392 C CA . ALA A 1 176 ? 22.915 9.851 -1.031 1.00 79.62 176 ALA A CA 1
ATOM 1393 C C . ALA A 1 176 ? 23.890 10.455 -2.058 1.00 79.62 176 ALA A C 1
ATOM 1395 O O . ALA A 1 176 ? 23.933 10.008 -3.207 1.00 79.62 176 ALA A O 1
ATOM 1396 N N . PHE A 1 177 ? 24.736 11.397 -1.631 1.00 87.31 177 PHE A N 1
ATOM 1397 C CA . PHE A 1 177 ? 25.736 12.022 -2.497 1.00 87.31 177 PHE A CA 1
ATOM 1398 C C . PHE A 1 177 ? 26.793 11.024 -2.989 1.00 87.31 177 PHE A C 1
ATOM 1400 O O . PHE A 1 177 ? 27.127 11.014 -4.171 1.00 87.31 177 PHE A O 1
ATOM 1407 N N . ALA A 1 178 ? 27.269 10.121 -2.128 1.00 85.31 178 ALA A N 1
ATOM 1408 C CA . ALA A 1 178 ? 28.214 9.074 -2.516 1.00 85.31 178 ALA A CA 1
ATOM 1409 C C . ALA A 1 178 ? 27.646 8.155 -3.616 1.00 85.31 178 ALA A C 1
ATOM 1411 O O . ALA A 1 178 ? 28.378 7.757 -4.522 1.00 85.31 178 ALA A O 1
ATOM 1412 N N . ARG A 1 179 ? 26.335 7.862 -3.598 1.00 83.75 179 ARG A N 1
ATOM 1413 C CA . ARG A 1 179 ? 25.660 7.120 -4.681 1.00 83.75 179 ARG A CA 1
ATOM 1414 C C . ARG A 1 179 ? 25.609 7.925 -5.980 1.00 83.75 179 ARG A C 1
ATOM 1416 O O . ARG A 1 179 ? 25.928 7.371 -7.028 1.00 83.75 179 ARG A O 1
ATOM 1423 N N . LEU A 1 180 ? 25.270 9.216 -5.918 1.00 84.31 180 LEU A N 1
ATOM 1424 C CA . LEU A 1 180 ? 25.300 10.110 -7.083 1.00 84.31 180 LEU A CA 1
ATOM 1425 C C . LEU A 1 180 ? 26.711 10.183 -7.694 1.00 84.31 180 LEU A C 1
ATOM 1427 O O . LEU A 1 180 ? 26.871 10.039 -8.904 1.00 84.31 180 LEU A O 1
ATOM 1431 N N . LEU A 1 181 ? 27.740 10.324 -6.856 1.00 84.75 181 LEU A N 1
ATOM 1432 C CA . LEU A 1 181 ? 29.137 10.354 -7.279 1.00 84.75 181 LEU A CA 1
ATOM 1433 C C . LEU A 1 181 ? 29.582 9.024 -7.907 1.00 84.75 181 LEU A C 1
ATOM 1435 O O . LEU A 1 181 ? 30.289 9.036 -8.912 1.00 84.75 181 LEU A O 1
ATOM 1439 N N . LEU A 1 182 ? 29.156 7.878 -7.365 1.00 84.56 182 LEU A N 1
ATOM 1440 C CA . LEU A 1 182 ? 29.417 6.562 -7.962 1.00 84.56 182 LEU A CA 1
ATOM 1441 C C . LEU A 1 182 ? 28.743 6.399 -9.332 1.00 84.56 182 LEU A C 1
ATOM 1443 O O . LEU A 1 182 ? 29.372 5.866 -10.244 1.00 84.56 182 LEU A O 1
ATOM 1447 N N . ILE A 1 183 ? 27.512 6.895 -9.501 1.00 82.50 183 ILE A N 1
ATOM 1448 C CA . ILE A 1 183 ? 26.826 6.914 -10.803 1.00 82.50 183 ILE A CA 1
ATOM 1449 C C . ILE A 1 183 ? 27.612 7.784 -11.793 1.00 82.50 183 ILE A C 1
ATOM 1451 O O . ILE A 1 183 ? 27.957 7.301 -12.866 1.00 82.50 183 ILE A O 1
ATOM 1455 N N . LEU A 1 184 ? 27.987 9.012 -11.416 1.00 78.12 184 LEU A N 1
ATOM 1456 C CA . LEU A 1 184 ? 28.786 9.907 -12.265 1.00 78.12 184 LEU A CA 1
ATOM 1457 C C . LEU A 1 184 ? 30.130 9.280 -12.674 1.00 78.12 184 LEU A C 1
ATOM 1459 O O . LEU A 1 184 ? 30.498 9.334 -13.845 1.00 78.12 184 LEU A O 1
ATOM 1463 N N . ARG A 1 185 ? 30.842 8.630 -11.743 1.00 79.94 185 ARG A N 1
ATOM 1464 C CA . ARG A 1 185 ? 32.104 7.918 -12.021 1.00 79.94 185 ARG A CA 1
ATOM 1465 C C . ARG A 1 185 ? 31.897 6.748 -12.990 1.00 79.94 185 ARG A C 1
ATOM 1467 O O . ARG A 1 185 ? 32.650 6.613 -13.954 1.00 79.94 185 ARG A O 1
ATOM 1474 N N . ALA A 1 186 ? 30.844 5.951 -12.798 1.00 75.75 186 ALA A N 1
ATOM 1475 C CA . ALA A 1 186 ? 30.500 4.848 -13.695 1.00 75.75 186 ALA A CA 1
ATOM 1476 C C . ALA A 1 186 ? 30.092 5.335 -15.101 1.00 75.75 186 ALA A C 1
ATOM 1478 O O . ALA A 1 186 ? 30.542 4.772 -16.099 1.00 75.75 186 ALA A O 1
ATOM 1479 N N . THR A 1 187 ? 29.298 6.407 -15.199 1.00 76.56 187 THR A N 1
ATOM 1480 C CA . THR A 1 187 ? 28.897 7.021 -16.476 1.00 76.56 187 THR A CA 1
ATOM 1481 C C . THR A 1 187 ? 30.088 7.645 -17.204 1.00 76.56 187 THR A C 1
ATOM 1483 O O . THR A 1 187 ? 30.223 7.440 -18.409 1.00 76.56 187 THR A O 1
ATOM 1486 N N . ASN A 1 188 ? 30.987 8.337 -16.495 1.00 72.06 188 ASN A N 1
ATOM 1487 C CA . ASN A 1 188 ? 32.211 8.897 -17.078 1.00 72.06 188 ASN A CA 1
ATOM 1488 C C . ASN A 1 188 ? 33.158 7.807 -17.598 1.00 72.06 188 ASN A C 1
ATOM 1490 O O . ASN A 1 188 ? 33.816 8.021 -18.608 1.00 72.06 188 ASN A O 1
ATOM 1494 N N . HIS A 1 189 ? 33.223 6.641 -16.946 1.00 68.81 189 HIS A N 1
ATOM 1495 C CA . HIS A 1 189 ? 34.005 5.504 -17.440 1.00 68.81 189 HIS A CA 1
ATOM 1496 C C . HIS A 1 189 ? 33.342 4.815 -18.646 1.00 68.81 189 HIS A C 1
ATOM 1498 O O . HIS A 1 189 ? 34.012 4.524 -19.633 1.00 68.81 189 HIS A O 1
ATOM 1504 N N . GLY A 1 190 ? 32.025 4.581 -18.589 1.00 63.75 190 GLY A N 1
ATOM 1505 C CA . GLY A 1 190 ? 31.276 3.915 -19.662 1.00 63.75 190 GLY A CA 1
ATOM 1506 C C . GLY A 1 190 ? 31.103 4.757 -20.932 1.00 63.75 190 GLY A C 1
ATOM 1507 O O . GLY A 1 190 ? 30.974 4.204 -22.022 1.00 63.75 190 GLY A O 1
ATOM 1508 N N . ASN A 1 191 ? 31.120 6.089 -20.824 1.00 63.06 191 ASN A N 1
ATOM 1509 C CA . ASN A 1 191 ? 31.051 6.982 -21.976 1.00 63.06 191 ASN A CA 1
ATOM 1510 C C . ASN A 1 191 ? 32.459 7.314 -22.491 1.00 63.06 191 ASN A C 1
ATOM 1512 O O . ASN A 1 191 ? 33.112 8.243 -22.014 1.00 63.06 191 ASN A O 1
ATOM 1516 N N . ALA A 1 192 ? 32.888 6.581 -23.522 1.00 53.62 192 ALA A N 1
ATOM 1517 C CA . ALA A 1 192 ? 34.181 6.774 -24.173 1.00 53.62 192 ALA A CA 1
ATOM 1518 C C . ALA A 1 192 ? 34.449 8.231 -24.593 1.00 53.62 192 ALA A C 1
ATOM 1520 O O . ALA A 1 192 ? 35.569 8.691 -24.445 1.00 53.62 192 ALA A O 1
ATOM 1521 N N . ILE A 1 193 ? 33.446 8.990 -25.053 1.00 53.12 193 ILE A N 1
ATOM 1522 C CA . ILE A 1 193 ? 33.641 10.375 -25.521 1.00 53.12 193 ILE A CA 1
ATOM 1523 C C . ILE A 1 193 ? 33.864 11.337 -24.345 1.00 53.12 193 ILE A C 1
ATOM 1525 O O . ILE A 1 193 ? 34.698 12.233 -24.437 1.00 53.12 193 ILE A O 1
ATOM 1529 N N . ILE A 1 194 ? 33.172 11.137 -23.218 1.00 54.28 194 ILE A N 1
ATOM 1530 C CA . ILE A 1 194 ? 33.399 11.928 -21.992 1.00 54.28 194 ILE A CA 1
ATOM 1531 C C . ILE A 1 194 ? 34.752 11.567 -21.356 1.00 54.28 194 ILE A C 1
ATOM 1533 O O . ILE A 1 194 ? 35.411 12.431 -20.779 1.00 54.28 194 ILE A O 1
ATOM 1537 N N . SER A 1 195 ? 35.201 10.317 -21.502 1.00 53.44 195 SER A N 1
ATOM 1538 C CA . SER A 1 195 ? 36.522 9.876 -21.042 1.00 53.44 195 SER A CA 1
ATOM 1539 C C . SER A 1 195 ? 37.665 10.198 -22.022 1.00 53.44 195 SER A C 1
ATOM 1541 O O . SER A 1 195 ? 38.829 10.218 -21.620 1.00 53.44 195 SER A O 1
ATOM 1543 N N . SER A 1 196 ? 37.367 10.484 -23.297 1.00 53.41 196 SER A N 1
ATOM 1544 C CA . SER A 1 196 ? 38.362 10.737 -24.343 1.00 53.41 196 SER A CA 1
ATOM 1545 C C . SER A 1 196 ? 38.145 12.059 -25.088 1.00 53.41 196 SER A C 1
ATOM 1547 O O . SER A 1 196 ? 37.456 12.134 -26.106 1.00 53.41 196 SER A O 1
ATOM 1549 N N . TYR A 1 197 ? 38.904 13.068 -24.669 1.00 52.38 197 TYR A N 1
ATOM 1550 C CA . TYR A 1 197 ? 39.487 14.011 -25.626 1.00 52.38 197 TYR A CA 1
ATOM 1551 C C . TYR A 1 197 ? 40.991 14.183 -25.388 1.00 52.38 197 TYR A C 1
ATOM 1553 O O . TYR A 1 197 ? 41.765 14.150 -26.340 1.00 52.38 197 TYR A O 1
ATOM 1561 N N . GLU A 1 198 ? 41.422 14.258 -24.120 1.00 54.22 198 GLU A N 1
ATOM 1562 C CA . GLU A 1 198 ? 42.817 14.574 -23.774 1.00 54.22 198 GLU A CA 1
ATOM 1563 C C . GLU A 1 198 ? 43.582 13.516 -22.955 1.00 54.22 198 GLU A C 1
ATOM 1565 O O . GLU A 1 198 ? 44.810 13.484 -23.058 1.00 54.22 198 GLU A O 1
ATOM 1570 N N . THR A 1 199 ? 42.911 12.669 -22.162 1.00 60.59 199 THR A N 1
ATOM 1571 C CA . THR A 1 199 ? 43.558 11.888 -21.083 1.00 60.59 199 THR A CA 1
ATOM 1572 C C . THR A 1 199 ? 43.738 10.393 -21.372 1.00 60.59 199 THR A C 1
ATOM 1574 O O . THR A 1 199 ? 44.808 9.856 -21.106 1.00 60.59 199 THR A O 1
ATOM 1577 N N . ASN A 1 200 ? 42.728 9.710 -21.924 1.00 62.28 200 ASN A N 1
ATOM 1578 C CA . ASN A 1 200 ? 42.722 8.240 -22.009 1.00 62.28 200 ASN A CA 1
ATOM 1579 C C . ASN A 1 200 ? 43.578 7.624 -23.130 1.00 62.28 200 ASN A C 1
ATOM 1581 O O . ASN A 1 200 ? 44.034 6.488 -22.985 1.00 62.28 200 ASN A O 1
ATOM 1585 N N . PHE A 1 201 ? 43.800 8.335 -24.239 1.00 61.91 201 PHE A N 1
ATOM 1586 C CA . PHE A 1 201 ? 44.518 7.814 -25.408 1.00 61.91 201 PHE A CA 1
ATOM 1587 C C . PHE A 1 201 ? 45.643 8.744 -25.850 1.00 61.91 201 PHE A C 1
ATOM 1589 O O . PHE A 1 201 ? 45.470 9.960 -25.951 1.00 61.91 201 PHE A O 1
ATOM 1596 N N . LYS A 1 202 ? 46.792 8.153 -26.181 1.00 59.62 202 LYS A N 1
ATOM 1597 C CA . LYS A 1 202 ? 47.921 8.856 -26.787 1.00 59.62 202 LYS A CA 1
ATOM 1598 C C . LYS A 1 202 ? 47.793 8.813 -28.308 1.00 59.62 202 LYS A C 1
ATOM 1600 O O . LYS A 1 202 ? 47.881 7.746 -28.914 1.00 59.62 202 LYS A O 1
ATOM 1605 N N . TYR A 1 203 ? 47.621 9.980 -28.924 1.00 54.81 203 TYR A N 1
ATOM 1606 C CA . TYR A 1 203 ? 47.616 10.122 -30.379 1.00 54.81 203 TYR A CA 1
ATOM 1607 C C . TYR A 1 203 ? 49.043 10.114 -30.935 1.00 54.81 203 TYR A C 1
ATOM 1609 O O . TYR A 1 203 ? 49.838 11.006 -30.631 1.00 54.81 203 TYR A O 1
ATOM 1617 N N . TYR A 1 204 ? 49.360 9.138 -31.788 1.00 50.06 204 TYR A N 1
ATOM 1618 C CA . TYR A 1 204 ? 50.593 9.135 -32.575 1.00 50.06 204 TYR A CA 1
ATOM 1619 C C . TYR A 1 204 ? 50.337 9.621 -34.005 1.00 50.06 204 TYR A C 1
ATOM 1621 O O . TYR A 1 204 ? 49.743 8.915 -34.820 1.00 50.06 204 TYR A O 1
ATOM 1629 N N . PHE A 1 205 ? 50.865 10.802 -34.334 1.00 50.22 205 PHE A N 1
ATOM 1630 C CA . PHE A 1 205 ? 51.051 11.226 -35.722 1.00 50.22 205 PHE A CA 1
ATOM 1631 C C . PHE A 1 205 ? 52.370 10.636 -36.247 1.00 50.22 205 PHE A C 1
ATOM 1633 O O . PHE A 1 205 ? 53.428 10.927 -35.681 1.00 50.22 205 PHE A O 1
ATOM 1640 N N . PRO A 1 206 ? 52.357 9.792 -37.295 1.00 43.69 206 PRO A N 1
ATOM 1641 C CA . PRO A 1 206 ? 53.578 9.187 -37.802 1.00 43.69 206 PRO A CA 1
ATOM 1642 C C . PRO A 1 206 ? 54.447 10.230 -38.520 1.00 43.69 206 PRO A C 1
ATOM 1644 O O . PRO A 1 206 ? 53.963 11.079 -39.267 1.00 43.69 206 PRO A O 1
ATOM 1647 N N . HIS A 1 207 ? 55.760 10.151 -38.299 1.00 43.84 207 HIS A N 1
ATOM 1648 C CA . HIS A 1 207 ? 56.709 11.258 -38.495 1.00 43.84 207 HIS A CA 1
ATOM 1649 C C . HIS A 1 207 ? 56.927 11.743 -39.949 1.00 43.84 207 HIS A C 1
ATOM 1651 O O . HIS A 1 207 ? 57.709 12.667 -40.170 1.00 43.84 207 HIS A O 1
ATOM 1657 N N . TRP A 1 208 ? 56.267 11.127 -40.934 1.00 48.62 208 TRP A N 1
ATOM 1658 C CA . TRP A 1 208 ? 56.424 11.378 -42.373 1.00 48.62 208 TRP A CA 1
ATOM 1659 C C . TRP A 1 208 ? 55.392 12.351 -42.974 1.00 48.62 208 TRP A C 1
ATOM 1661 O O . TRP A 1 208 ? 55.411 12.576 -44.181 1.00 48.62 208 TRP A O 1
ATOM 1671 N N . PHE A 1 209 ? 54.527 12.962 -42.155 1.00 42.19 209 PHE A N 1
ATOM 1672 C CA . PHE A 1 209 ? 53.488 13.902 -42.611 1.00 42.19 209 PHE A CA 1
ATOM 1673 C C . PHE A 1 209 ? 53.850 15.401 -42.502 1.00 42.19 209 PHE A C 1
ATOM 1675 O O . PHE A 1 209 ? 52.980 16.258 -42.634 1.00 42.19 209 PHE A O 1
ATOM 1682 N N . TYR A 1 210 ? 55.130 15.738 -42.302 1.00 42.44 210 TYR A N 1
ATOM 1683 C CA . TYR A 1 210 ? 55.619 17.123 -42.338 1.00 42.44 210 TYR A CA 1
ATOM 1684 C C . TYR A 1 210 ? 56.174 17.491 -43.721 1.00 42.44 210 TYR A C 1
ATOM 1686 O O . TYR A 1 210 ? 57.371 17.384 -43.981 1.00 42.44 210 TYR A O 1
ATOM 1694 N N . SER A 1 211 ? 55.284 17.955 -44.597 1.00 35.62 211 SER A N 1
ATOM 1695 C CA . SER A 1 211 ? 55.620 18.697 -45.816 1.00 35.62 211 SER A CA 1
ATOM 1696 C C . SER A 1 211 ? 54.612 19.832 -45.997 1.00 35.62 211 SER A C 1
ATOM 1698 O O . SER A 1 211 ? 53.442 19.687 -45.648 1.00 35.62 211 SER A O 1
ATOM 1700 N N . GLU A 1 212 ? 55.080 20.976 -46.484 1.00 42.66 212 GLU A N 1
ATOM 1701 C CA . GLU A 1 212 ? 54.357 22.250 -46.517 1.00 42.66 212 GLU A CA 1
ATOM 1702 C C . GLU A 1 212 ? 52.995 22.155 -47.232 1.00 42.66 212 GLU A C 1
ATOM 1704 O O . GLU A 1 212 ? 52.963 21.983 -48.444 1.00 42.66 212 GLU A O 1
ATOM 1709 N N . TYR A 1 213 ? 51.881 22.315 -46.504 1.00 38.12 213 TYR A N 1
ATOM 1710 C CA . TYR A 1 213 ? 50.715 23.138 -46.886 1.00 38.12 213 TYR A CA 1
ATOM 1711 C C . TYR A 1 213 ? 49.683 23.191 -45.743 1.00 38.12 213 TYR A C 1
ATOM 1713 O O . TYR A 1 213 ? 49.482 22.218 -45.020 1.00 38.12 213 TYR A O 1
ATOM 1721 N N . HIS A 1 214 ? 48.995 24.328 -45.586 1.00 45.59 214 HIS A N 1
ATOM 1722 C CA . HIS A 1 214 ? 47.868 24.449 -44.652 1.00 45.59 214 HIS A CA 1
ATOM 1723 C C . HIS A 1 214 ? 46.697 23.567 -45.111 1.00 45.59 214 HIS A C 1
ATOM 1725 O O . HIS A 1 214 ? 46.171 23.777 -46.204 1.00 45.59 214 HIS A O 1
ATOM 1731 N N . PHE A 1 215 ? 46.240 22.648 -44.257 1.00 37.34 215 PHE A N 1
ATOM 1732 C CA . PHE A 1 215 ? 45.035 21.852 -44.501 1.00 37.34 215 PHE A CA 1
ATOM 1733 C C . PHE A 1 215 ? 43.922 22.176 -43.504 1.00 37.34 215 PHE A C 1
ATOM 1735 O O . PHE A 1 215 ? 44.110 22.127 -42.290 1.00 37.34 215 PHE A O 1
ATOM 1742 N N . ASN A 1 216 ? 42.740 22.479 -44.043 1.00 34.75 216 ASN A N 1
ATOM 1743 C CA . ASN A 1 216 ? 41.514 22.615 -43.265 1.00 34.75 216 ASN A CA 1
ATOM 1744 C C . ASN A 1 216 ? 41.034 21.223 -42.838 1.00 34.75 216 ASN A C 1
ATOM 1746 O O . ASN A 1 216 ? 40.819 20.359 -43.687 1.00 34.75 216 ASN A O 1
ATOM 1750 N N . PHE A 1 217 ? 40.810 21.016 -41.541 1.00 36.44 217 PHE A N 1
ATOM 1751 C CA . PHE A 1 217 ? 40.194 19.787 -41.049 1.00 36.44 217 PHE A CA 1
ATOM 1752 C C . PHE A 1 217 ? 38.692 19.774 -41.351 1.00 36.44 217 PHE A C 1
ATOM 1754 O O . PHE A 1 217 ? 37.911 20.391 -40.634 1.00 36.44 217 PHE A O 1
ATOM 1761 N N . LEU A 1 218 ? 38.300 19.040 -42.396 1.00 42.34 218 LEU A N 1
ATOM 1762 C CA . LEU A 1 218 ? 37.107 18.185 -42.430 1.00 42.34 218 LEU A CA 1
ATOM 1763 C C . LEU A 1 218 ? 37.126 17.326 -43.709 1.00 42.34 218 LEU A C 1
ATOM 1765 O O . LEU A 1 218 ? 37.437 17.813 -44.791 1.00 42.34 218 LEU A O 1
ATOM 1769 N N . THR A 1 219 ? 36.734 16.056 -43.570 1.00 39.47 219 THR A N 1
ATOM 1770 C CA . THR A 1 219 ? 36.753 14.978 -44.586 1.00 39.47 219 THR A CA 1
ATOM 1771 C C . THR A 1 219 ? 38.142 14.433 -44.997 1.00 39.47 219 THR A C 1
ATOM 1773 O O . THR A 1 219 ? 38.983 15.132 -45.546 1.00 39.47 219 THR A O 1
ATOM 1776 N N . ASN A 1 220 ? 38.315 13.118 -44.796 1.00 42.44 220 ASN A N 1
ATOM 1777 C CA . ASN A 1 220 ? 39.239 12.206 -45.500 1.00 42.44 220 ASN A CA 1
ATOM 1778 C C . ASN A 1 220 ? 40.773 12.310 -45.280 1.00 42.44 220 ASN A C 1
ATOM 1780 O O . ASN A 1 220 ? 41.525 12.491 -46.234 1.00 42.44 220 ASN A O 1
ATOM 1784 N N . ALA A 1 221 ? 41.244 12.005 -44.062 1.00 36.28 221 ALA A N 1
ATOM 1785 C CA . ALA A 1 221 ? 42.593 11.464 -43.791 1.00 36.28 221 ALA A CA 1
ATOM 1786 C C . ALA A 1 221 ? 42.540 10.599 -42.504 1.00 36.28 221 ALA A C 1
ATOM 1788 O O . ALA A 1 221 ? 42.185 11.103 -41.447 1.00 36.28 221 ALA A O 1
ATOM 1789 N N . SER A 1 222 ? 42.575 9.262 -42.607 1.00 35.81 222 SER A N 1
ATOM 1790 C CA . SER A 1 222 ? 43.760 8.376 -42.487 1.00 35.81 222 SER A CA 1
ATOM 1791 C C . SER A 1 222 ? 44.115 7.991 -41.039 1.00 35.81 222 SER A C 1
ATOM 1793 O O . SER A 1 222 ? 44.176 8.860 -40.180 1.00 35.81 222 SER A O 1
ATOM 1795 N N . LEU A 1 223 ? 44.362 6.697 -40.782 1.00 44.91 223 LEU A N 1
ATOM 1796 C CA . LEU A 1 223 ? 44.490 6.105 -39.437 1.00 44.91 223 LEU A CA 1
ATOM 1797 C C . LEU A 1 223 ? 45.459 6.867 -38.512 1.00 44.91 223 LEU A C 1
ATOM 1799 O O . LEU A 1 223 ? 46.674 6.817 -38.705 1.00 44.91 223 LEU A O 1
ATOM 1803 N N . ALA A 1 224 ? 44.924 7.451 -37.439 1.00 45.12 224 ALA A N 1
ATOM 1804 C CA . ALA A 1 224 ? 45.683 7.672 -36.214 1.00 45.12 224 ALA A CA 1
ATOM 1805 C C . ALA A 1 224 ? 45.709 6.358 -35.418 1.00 45.12 224 ALA A C 1
ATOM 1807 O O . ALA A 1 224 ? 44.663 5.741 -35.214 1.00 45.12 224 ALA A O 1
ATOM 1808 N N . LEU A 1 225 ? 46.889 5.928 -34.967 1.00 48.91 225 LEU A N 1
ATOM 1809 C CA . LEU A 1 225 ? 47.000 4.832 -34.003 1.00 48.91 225 LEU A CA 1
ATOM 1810 C C . LEU A 1 225 ? 46.871 5.411 -32.590 1.00 48.91 225 LEU A C 1
ATOM 1812 O O . LEU A 1 225 ? 47.594 6.339 -32.222 1.00 48.91 225 LEU A O 1
ATOM 1816 N N . THR A 1 226 ? 45.923 4.868 -31.829 1.00 57.38 226 THR A N 1
ATOM 1817 C CA . THR A 1 226 ? 45.587 5.286 -30.464 1.00 57.38 226 THR A CA 1
ATOM 1818 C C . THR A 1 226 ? 45.969 4.188 -29.480 1.00 57.38 226 THR A C 1
ATOM 1820 O O . THR A 1 226 ? 45.307 3.151 -29.423 1.00 57.38 226 THR A O 1
ATOM 1823 N N . GLU A 1 227 ? 47.009 4.418 -28.684 1.00 62.84 227 GLU A N 1
ATOM 1824 C CA . GLU A 1 227 ? 47.367 3.529 -27.573 1.00 62.84 227 GLU A CA 1
ATOM 1825 C C . GLU A 1 227 ? 46.754 4.063 -26.266 1.00 62.84 227 GLU A C 1
ATOM 1827 O O . GLU A 1 227 ? 46.782 5.280 -26.040 1.00 62.84 227 GLU A O 1
ATOM 1832 N N . PRO A 1 228 ? 46.171 3.202 -25.409 1.00 69.50 228 PRO A N 1
ATOM 1833 C CA . PRO A 1 228 ? 45.633 3.627 -24.122 1.00 69.50 228 PRO A CA 1
ATOM 1834 C C . PRO A 1 228 ? 46.774 4.037 -23.190 1.00 69.50 228 PRO A C 1
ATOM 1836 O O . PRO A 1 228 ? 47.805 3.365 -23.121 1.00 69.50 228 PRO A O 1
ATOM 1839 N N . VAL A 1 229 ? 46.593 5.130 -22.450 1.00 75.12 229 VAL A N 1
ATOM 1840 C CA . VAL A 1 229 ? 47.613 5.606 -21.508 1.00 75.12 229 VAL A CA 1
ATOM 1841 C C . VAL A 1 229 ? 47.770 4.613 -20.349 1.00 75.12 229 VAL A C 1
ATOM 1843 O O . VAL A 1 229 ? 46.792 4.052 -19.843 1.00 75.12 229 VAL A O 1
ATOM 1846 N N . THR A 1 230 ? 49.019 4.386 -19.942 1.00 77.88 230 THR A N 1
ATOM 1847 C CA . THR A 1 230 ? 49.390 3.626 -18.746 1.00 77.88 230 THR A CA 1
ATOM 1848 C C . THR A 1 230 ? 49.972 4.555 -17.684 1.00 77.88 230 THR A C 1
ATOM 1850 O O . THR A 1 230 ? 50.744 5.469 -17.983 1.00 77.88 230 THR A O 1
ATOM 1853 N N . TYR A 1 231 ? 49.590 4.306 -16.435 1.00 80.44 231 TYR A N 1
ATOM 1854 C CA . TYR A 1 231 ? 50.109 4.968 -15.240 1.00 80.44 231 TYR A CA 1
ATOM 1855 C C . TYR A 1 231 ? 50.826 3.943 -14.340 1.00 80.44 231 TYR A C 1
ATOM 1857 O O . TYR A 1 231 ? 51.080 2.812 -14.761 1.00 80.44 231 TYR A O 1
ATOM 1865 N N . ASP A 1 232 ? 51.193 4.341 -13.118 1.00 78.50 232 ASP A N 1
ATOM 1866 C CA . ASP A 1 232 ? 52.035 3.542 -12.220 1.00 78.50 232 ASP A CA 1
ATOM 1867 C C . ASP A 1 232 ? 51.514 2.109 -12.002 1.00 78.50 232 ASP A C 1
ATOM 1869 O O . ASP A 1 232 ? 50.309 1.866 -11.890 1.00 78.50 232 ASP A O 1
ATOM 1873 N N . ASN A 1 233 ? 52.450 1.160 -11.882 1.00 78.19 233 ASN A N 1
ATOM 1874 C CA . ASN A 1 233 ? 52.196 -0.287 -11.788 1.00 78.19 233 ASN A CA 1
ATOM 1875 C C . ASN A 1 233 ? 51.495 -0.881 -13.032 1.00 78.19 233 ASN A C 1
ATOM 1877 O O . ASN A 1 233 ? 50.633 -1.747 -12.901 1.00 78.19 233 ASN A O 1
ATOM 1881 N N . ASP A 1 234 ? 51.852 -0.393 -14.227 1.00 77.50 234 ASP A N 1
ATOM 1882 C CA . ASP A 1 234 ? 51.308 -0.808 -15.535 1.00 77.50 234 ASP A CA 1
ATOM 1883 C C . ASP A 1 234 ? 49.772 -0.688 -15.651 1.00 77.50 234 ASP A C 1
ATOM 1885 O O . ASP A 1 234 ? 49.119 -1.346 -16.466 1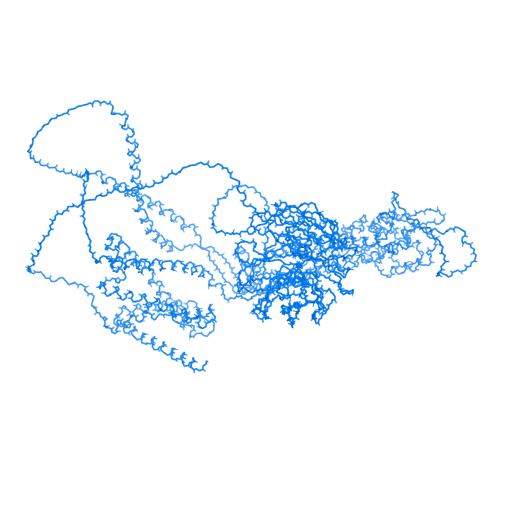.00 77.50 234 ASP A O 1
ATOM 1889 N N . CYS A 1 235 ? 49.175 0.194 -14.845 1.00 82.44 235 CYS A N 1
ATOM 1890 C CA . CYS A 1 235 ? 47.734 0.387 -14.780 1.00 82.44 235 CYS A CA 1
ATOM 1891 C C . CYS A 1 235 ? 47.242 1.114 -16.045 1.00 82.44 235 CYS A C 1
ATOM 1893 O O . CYS A 1 235 ? 47.508 2.304 -16.232 1.00 82.44 235 CYS A O 1
ATOM 1895 N N . SER A 1 236 ? 46.541 0.394 -16.928 1.00 83.12 236 SER A N 1
ATOM 1896 C CA . SER A 1 236 ? 46.051 0.911 -18.214 1.00 83.12 236 SER A CA 1
ATOM 1897 C C . SER A 1 236 ? 44.604 1.406 -18.156 1.00 83.12 236 SER A C 1
ATOM 1899 O O . SER A 1 236 ? 43.697 0.684 -17.725 1.00 83.12 236 SER A O 1
ATOM 1901 N N . CYS A 1 237 ? 44.372 2.588 -18.729 1.00 78.81 237 CYS A N 1
ATOM 1902 C CA . CYS A 1 237 ? 43.047 3.195 -18.864 1.00 78.81 237 CYS A CA 1
ATOM 1903 C C . CYS A 1 237 ? 42.067 2.416 -19.758 1.00 78.81 237 CYS A C 1
ATOM 1905 O O . CYS A 1 237 ? 40.879 2.720 -19.759 1.00 78.81 237 CYS A O 1
ATOM 1907 N N . ALA A 1 238 ? 42.533 1.402 -20.497 1.00 74.62 238 ALA A N 1
ATOM 1908 C CA . ALA A 1 238 ? 41.657 0.492 -21.239 1.00 74.62 238 ALA A CA 1
ATOM 1909 C C . ALA A 1 238 ? 40.869 -0.479 -20.335 1.00 74.62 238 ALA A C 1
ATOM 1911 O O . ALA A 1 238 ? 39.893 -1.070 -20.794 1.00 74.62 238 ALA A O 1
ATOM 1912 N N . PHE A 1 239 ? 41.293 -0.664 -19.078 1.00 76.12 239 PHE A N 1
ATOM 1913 C CA . PHE A 1 239 ? 40.715 -1.656 -18.162 1.00 76.12 239 PHE A CA 1
ATOM 1914 C C . PHE A 1 239 ? 40.313 -1.087 -16.794 1.00 76.12 239 PHE A C 1
ATOM 1916 O O . PHE A 1 239 ? 39.414 -1.639 -16.159 1.00 76.12 239 PHE A O 1
ATOM 1923 N N . TYR A 1 240 ? 40.951 -0.004 -16.331 1.00 79.06 240 TYR A N 1
ATOM 1924 C CA . TYR A 1 240 ? 40.747 0.530 -14.982 1.00 79.06 240 TYR A CA 1
ATOM 1925 C C . TYR A 1 240 ? 40.648 2.066 -14.972 1.00 79.06 240 TYR A C 1
ATOM 1927 O O . TYR A 1 240 ? 41.587 2.770 -15.335 1.00 79.06 240 TYR A O 1
ATOM 1935 N N . ALA A 1 241 ? 39.520 2.598 -14.491 1.00 75.56 241 ALA A N 1
ATOM 1936 C CA . ALA A 1 241 ? 39.255 4.042 -14.419 1.00 75.56 241 ALA A CA 1
ATOM 1937 C C . ALA A 1 241 ? 40.149 4.805 -13.420 1.00 75.56 241 ALA A C 1
ATOM 1939 O O . ALA A 1 241 ? 40.359 6.010 -13.556 1.00 75.56 241 ALA A O 1
ATOM 1940 N N . ASN A 1 242 ? 40.629 4.107 -12.387 1.00 81.00 242 ASN A N 1
ATOM 1941 C CA . ASN A 1 242 ? 41.268 4.667 -11.195 1.00 81.00 242 ASN A CA 1
ATOM 1942 C C . ASN A 1 242 ? 42.806 4.702 -11.261 1.00 81.00 242 ASN A C 1
ATOM 1944 O O . ASN A 1 242 ? 43.448 5.023 -10.257 1.00 81.00 242 ASN A O 1
ATOM 1948 N N . CYS A 1 243 ? 43.412 4.379 -12.408 1.00 84.88 243 CYS A N 1
ATOM 1949 C CA . CYS A 1 243 ? 44.856 4.502 -12.579 1.00 84.88 243 CYS A CA 1
ATOM 1950 C C . CYS A 1 243 ? 45.282 5.968 -12.431 1.00 84.88 243 CYS A C 1
ATOM 1952 O O . CYS A 1 243 ? 44.778 6.846 -13.139 1.00 84.88 243 CYS A O 1
ATOM 1954 N N . THR A 1 244 ? 46.214 6.226 -11.514 1.00 86.31 244 THR A N 1
ATOM 1955 C CA . THR A 1 244 ? 46.753 7.562 -11.235 1.00 86.31 244 THR A CA 1
ATOM 1956 C C . THR A 1 244 ? 48.261 7.507 -10.985 1.00 86.31 244 THR A C 1
ATOM 1958 O O . THR A 1 244 ? 48.798 6.466 -10.615 1.00 86.31 244 THR A O 1
ATOM 1961 N N . THR A 1 245 ? 48.935 8.638 -11.184 1.00 87.75 245 THR A N 1
ATOM 1962 C CA . THR A 1 245 ? 50.343 8.887 -10.827 1.00 87.75 245 THR A CA 1
ATOM 1963 C C . THR A 1 245 ? 50.490 10.298 -10.246 1.00 87.75 245 THR A C 1
ATOM 1965 O O . THR A 1 245 ? 49.546 11.094 -10.294 1.00 87.75 245 THR A O 1
ATOM 1968 N N . GLN A 1 246 ? 51.657 10.635 -9.696 1.00 88.44 246 GLN A N 1
ATOM 1969 C CA . GLN A 1 246 ? 51.931 11.971 -9.164 1.00 88.44 246 GLN A CA 1
ATOM 1970 C C . GLN A 1 246 ? 51.858 13.036 -10.273 1.00 88.44 246 GLN A C 1
ATOM 1972 O O . GLN A 1 246 ? 52.419 12.866 -11.355 1.00 88.44 246 GLN A O 1
ATOM 1977 N N . ALA A 1 247 ? 51.188 14.159 -10.006 1.00 87.75 247 ALA A N 1
ATOM 1978 C CA . ALA A 1 247 ? 51.151 15.281 -10.936 1.00 87.75 247 ALA A CA 1
ATOM 1979 C C . ALA A 1 247 ? 52.519 15.973 -11.029 1.00 87.75 247 ALA A C 1
ATOM 1981 O O . ALA A 1 247 ? 53.223 16.118 -10.027 1.00 87.75 247 ALA A O 1
ATOM 1982 N N . GLY A 1 248 ? 52.864 16.482 -12.212 1.00 86.31 248 GLY A N 1
ATOM 1983 C CA . GLY A 1 248 ? 54.061 17.294 -12.390 1.00 86.31 248 GLY A CA 1
ATOM 1984 C C . GLY A 1 248 ? 54.077 18.117 -13.674 1.00 86.31 248 GLY A C 1
ATOM 1985 O O . GLY A 1 248 ? 53.291 17.889 -14.592 1.00 86.31 248 GLY A O 1
ATOM 1986 N N . PHE A 1 249 ? 54.980 19.093 -13.737 1.00 84.81 249 PHE A N 1
ATOM 1987 C CA . PHE A 1 249 ? 55.213 19.900 -14.936 1.00 84.81 249 PHE A CA 1
ATOM 1988 C C . PHE A 1 249 ? 56.355 19.307 -15.762 1.00 84.81 249 PHE A C 1
ATOM 1990 O O . PHE A 1 249 ? 57.441 19.087 -15.223 1.00 84.81 249 PHE A O 1
ATOM 1997 N N . PHE A 1 250 ? 56.131 19.086 -17.060 1.00 77.44 250 PHE A N 1
ATOM 1998 C CA . PHE A 1 250 ? 57.162 18.582 -17.968 1.00 77.44 250 PHE A CA 1
ATOM 1999 C C . PHE A 1 250 ? 58.023 19.734 -18.509 1.00 77.44 250 PHE A C 1
ATOM 2001 O O . PHE A 1 250 ? 57.505 20.752 -18.986 1.00 77.44 250 PHE A O 1
ATOM 2008 N N . GLU A 1 251 ? 59.346 19.584 -18.443 1.00 74.00 251 GLU A N 1
ATOM 2009 C CA . GLU A 1 251 ? 60.301 20.595 -18.904 1.00 74.00 251 GLU A CA 1
ATOM 2010 C C . GLU A 1 251 ? 61.017 20.131 -20.184 1.00 74.00 251 GLU A C 1
ATOM 2012 O O . GLU A 1 251 ? 61.888 19.260 -20.166 1.00 74.00 251 GLU A O 1
ATOM 2017 N N . THR A 1 252 ? 60.678 20.758 -21.316 1.00 64.62 252 THR A N 1
ATOM 2018 C CA . THR A 1 252 ? 61.149 20.394 -22.671 1.00 64.62 252 THR A CA 1
ATOM 2019 C C . THR A 1 252 ? 62.668 20.376 -22.841 1.00 64.62 252 THR A C 1
ATOM 2021 O O . THR A 1 252 ? 63.172 19.769 -23.781 1.00 64.62 252 THR A O 1
ATOM 2024 N N . ASN A 1 253 ? 63.399 21.055 -21.954 1.00 65.19 253 ASN A N 1
ATOM 2025 C CA . ASN A 1 253 ? 64.845 21.242 -22.053 1.00 65.19 253 ASN A CA 1
ATOM 2026 C C . ASN A 1 253 ? 65.643 20.185 -21.268 1.00 65.19 253 ASN A C 1
ATOM 2028 O O . ASN A 1 253 ? 66.830 20.015 -21.533 1.00 65.19 253 ASN A O 1
ATOM 2032 N N . SER A 1 254 ? 65.013 19.490 -20.312 1.00 66.31 254 SER A N 1
ATOM 2033 C CA . SER A 1 254 ? 65.637 18.447 -19.479 1.00 66.31 254 SER A CA 1
ATOM 2034 C C . SER A 1 254 ? 64.970 17.075 -19.613 1.00 66.31 254 SER A C 1
ATOM 2036 O O . SER A 1 254 ? 65.581 16.073 -19.256 1.00 66.31 254 SER A O 1
ATOM 2038 N N . SER A 1 255 ? 63.744 17.010 -20.151 1.00 66.56 255 SER A N 1
ATOM 2039 C CA . SER A 1 255 ? 62.865 15.823 -20.122 1.00 66.56 255 SER A CA 1
ATOM 2040 C C . SER A 1 255 ? 62.492 15.347 -18.709 1.00 66.56 255 SER A C 1
ATOM 2042 O O . SER A 1 255 ? 62.028 14.221 -18.531 1.00 66.56 255 SER A O 1
ATOM 2044 N N . GLU A 1 256 ? 62.679 16.205 -17.705 1.00 77.69 256 GLU A N 1
ATOM 2045 C CA . GLU A 1 256 ? 62.344 15.944 -16.307 1.00 77.69 256 GLU A CA 1
ATOM 2046 C C . GLU A 1 256 ? 60.901 16.382 -15.998 1.00 77.69 256 GLU A C 1
ATOM 2048 O O . GLU A 1 256 ? 60.360 17.302 -16.622 1.00 77.69 256 GLU A O 1
ATOM 2053 N N . ILE A 1 257 ? 60.271 15.711 -15.030 1.00 77.06 257 ILE A N 1
ATOM 2054 C CA . ILE A 1 257 ? 58.939 16.048 -14.517 1.00 77.06 257 ILE A CA 1
ATOM 2055 C C . ILE A 1 257 ? 59.117 16.611 -13.108 1.00 77.06 257 ILE A C 1
ATOM 2057 O O . ILE A 1 257 ? 59.521 15.888 -12.201 1.00 77.06 257 ILE A O 1
ATOM 2061 N N . ILE A 1 258 ? 58.803 17.894 -12.919 1.00 84.62 258 ILE A N 1
ATOM 2062 C CA . ILE A 1 258 ? 58.865 18.557 -11.610 1.00 84.62 258 ILE A CA 1
ATOM 2063 C C . ILE A 1 258 ? 57.584 18.198 -10.837 1.00 84.62 258 ILE A C 1
ATOM 2065 O O . ILE A 1 258 ? 56.511 18.643 -11.260 1.00 84.62 258 ILE A O 1
ATOM 2069 N N . PRO A 1 259 ? 57.647 17.412 -9.744 1.00 85.56 259 PRO A N 1
ATOM 2070 C CA . PRO A 1 259 ? 56.456 16.914 -9.063 1.00 85.56 259 PRO A CA 1
ATOM 2071 C C . PRO A 1 259 ? 55.762 18.000 -8.234 1.00 85.56 259 PRO A C 1
ATOM 2073 O O . PRO A 1 259 ? 56.400 18.846 -7.605 1.00 85.56 259 PRO A O 1
ATOM 2076 N N . ILE A 1 260 ? 54.435 17.932 -8.192 1.00 87.81 260 ILE A N 1
ATOM 2077 C CA . ILE A 1 260 ? 53.551 18.823 -7.437 1.00 87.81 260 ILE A CA 1
ATOM 2078 C C . ILE A 1 260 ? 53.013 18.027 -6.239 1.00 87.81 260 ILE A C 1
ATOM 2080 O O . ILE A 1 260 ? 52.511 16.918 -6.418 1.00 87.81 260 ILE A O 1
ATOM 2084 N N . LYS A 1 261 ? 53.138 18.551 -5.011 1.00 86.50 261 LYS A N 1
ATOM 2085 C CA . LYS A 1 261 ? 52.730 17.839 -3.779 1.00 86.50 261 LYS A CA 1
ATOM 2086 C C . LYS A 1 261 ? 51.224 17.568 -3.755 1.00 86.50 261 LYS A C 1
ATOM 2088 O O . LYS A 1 261 ? 50.450 18.402 -4.217 1.00 86.50 261 LYS A O 1
ATOM 2093 N N . GLY A 1 262 ? 50.815 16.422 -3.211 1.00 85.06 262 GLY A N 1
ATOM 2094 C CA . GLY A 1 262 ? 49.414 16.007 -3.041 1.00 85.06 262 GLY A CA 1
ATOM 2095 C C . GLY A 1 262 ? 48.593 15.737 -4.313 1.00 85.06 262 GLY A C 1
ATOM 2096 O O . GLY A 1 262 ? 47.741 14.851 -4.314 1.00 85.06 262 GLY A O 1
ATOM 2097 N N . LEU A 1 263 ? 48.850 16.462 -5.401 1.00 89.81 263 LEU A N 1
ATOM 2098 C CA . LEU A 1 263 ? 48.104 16.388 -6.655 1.00 89.81 263 LEU A CA 1
ATOM 2099 C C . LEU A 1 263 ? 48.543 15.198 -7.521 1.00 89.81 263 LEU A C 1
ATOM 2101 O O . LEU A 1 263 ? 49.725 14.859 -7.602 1.00 89.81 263 LEU A O 1
ATOM 2105 N N . LYS A 1 264 ? 47.575 14.579 -8.201 1.00 89.81 264 LYS A N 1
ATOM 2106 C CA . LYS A 1 264 ? 47.750 13.421 -9.090 1.00 89.81 264 LYS A CA 1
ATOM 2107 C C . LYS A 1 264 ? 47.120 13.661 -10.456 1.00 89.81 264 LYS A C 1
ATOM 2109 O O . LYS A 1 264 ? 46.215 14.476 -10.584 1.00 89.81 264 LYS A O 1
ATOM 2114 N N . ILE A 1 265 ? 47.566 12.916 -11.461 1.00 85.81 265 ILE A N 1
ATOM 2115 C CA . ILE A 1 265 ? 46.944 12.811 -12.794 1.00 85.81 265 ILE A CA 1
ATOM 2116 C C . ILE A 1 265 ? 46.563 11.351 -13.066 1.00 85.81 265 ILE A C 1
ATOM 2118 O O . ILE A 1 265 ? 47.064 10.458 -12.386 1.00 85.81 265 ILE A O 1
ATOM 2122 N N . GLY A 1 266 ? 45.664 11.094 -14.015 1.00 82.38 266 GLY A N 1
ATOM 2123 C CA . GLY A 1 266 ? 45.109 9.757 -14.246 1.00 82.38 266 GLY A CA 1
ATOM 2124 C C . GLY A 1 266 ? 44.093 9.711 -15.385 1.00 82.38 266 GLY A C 1
ATOM 2125 O O . GLY A 1 266 ? 43.847 10.720 -16.041 1.00 82.38 266 GLY A O 1
ATOM 2126 N N . CYS A 1 267 ? 43.484 8.543 -15.598 1.00 79.75 267 CYS A N 1
ATOM 2127 C CA . CYS A 1 267 ? 42.633 8.259 -16.763 1.00 79.75 267 CYS A CA 1
ATOM 2128 C C . CYS A 1 267 ? 41.476 9.252 -16.960 1.00 79.75 267 CYS A C 1
ATOM 2130 O O . CYS A 1 267 ? 41.254 9.745 -18.066 1.00 79.75 267 CYS A O 1
ATOM 2132 N N . THR A 1 268 ? 40.760 9.603 -15.885 1.00 80.31 268 THR A N 1
ATOM 2133 C CA . THR A 1 268 ? 39.726 10.651 -15.927 1.00 80.31 268 THR A CA 1
ATOM 2134 C C . THR A 1 268 ? 40.052 11.778 -14.941 1.00 80.31 268 THR A C 1
ATOM 2136 O O . THR A 1 268 ? 40.470 11.475 -13.818 1.00 80.31 268 THR A O 1
ATOM 2139 N N . PRO A 1 269 ? 39.806 13.059 -15.292 1.00 80.00 269 PRO A N 1
ATOM 2140 C CA . PRO A 1 269 ? 40.053 14.191 -14.392 1.00 80.00 269 PRO A CA 1
ATOM 2141 C C . PRO A 1 269 ? 39.325 14.093 -13.044 1.00 80.00 269 PRO A C 1
ATOM 2143 O O . PRO A 1 269 ? 39.826 14.574 -12.031 1.00 80.00 269 PRO A O 1
ATOM 2146 N N . SER A 1 270 ? 38.158 13.441 -13.012 1.00 82.56 270 SER A N 1
ATOM 2147 C CA . SER A 1 270 ? 37.411 13.180 -11.780 1.00 82.56 270 SER A CA 1
ATOM 2148 C C . SER A 1 270 ? 38.128 12.197 -10.850 1.00 82.56 270 SER A C 1
ATOM 2150 O O . SER A 1 270 ? 38.218 12.454 -9.653 1.00 82.56 270 SER A O 1
ATOM 2152 N N . GLU A 1 271 ? 38.672 11.093 -11.371 1.00 84.75 271 GLU A N 1
ATOM 2153 C CA . GLU A 1 271 ? 39.364 10.087 -10.548 1.00 84.75 271 GLU A CA 1
ATOM 2154 C C . GLU A 1 271 ? 40.726 10.599 -10.059 1.00 84.75 271 GLU A C 1
ATOM 2156 O O . GLU A 1 271 ? 41.091 10.371 -8.903 1.00 84.75 271 GLU A O 1
ATOM 2161 N N . SER A 1 272 ? 41.458 11.349 -10.892 1.00 85.31 272 SER A N 1
ATOM 2162 C CA . SER A 1 272 ? 42.731 11.964 -10.497 1.00 85.31 272 SER A CA 1
ATOM 2163 C C . SER A 1 272 ? 42.559 13.064 -9.452 1.00 85.31 272 SER A C 1
ATOM 2165 O O . SER A 1 272 ? 43.328 13.114 -8.487 1.00 85.31 272 SER A O 1
ATOM 2167 N N . PHE A 1 273 ? 41.519 13.893 -9.580 1.00 89.06 273 PHE A N 1
ATOM 2168 C CA . PHE A 1 273 ? 41.212 14.917 -8.585 1.00 89.06 273 PHE A CA 1
ATOM 2169 C C . PHE A 1 273 ? 40.756 14.306 -7.253 1.00 89.06 273 PHE A C 1
ATOM 2171 O O . PHE A 1 273 ? 41.328 14.629 -6.216 1.00 89.06 273 PHE A O 1
ATOM 2178 N N . LEU A 1 274 ? 39.814 13.353 -7.269 1.00 90.06 274 LEU A N 1
ATOM 2179 C CA . LEU A 1 274 ? 39.356 12.652 -6.058 1.00 90.06 274 LEU A CA 1
ATOM 2180 C C . LEU A 1 274 ? 40.494 11.906 -5.335 1.00 90.06 274 LEU A C 1
ATOM 2182 O O . LEU A 1 274 ? 40.497 11.833 -4.108 1.00 90.06 274 LEU A O 1
ATOM 2186 N N . SER A 1 275 ? 41.477 11.395 -6.084 1.00 88.62 275 SER A N 1
ATOM 2187 C CA . SER A 1 275 ? 42.651 10.687 -5.548 1.00 88.62 275 SER A CA 1
ATOM 2188 C C . SER A 1 275 ? 43.770 11.603 -5.027 1.00 88.62 275 SER A C 1
ATOM 2190 O O . SER A 1 275 ? 44.769 11.091 -4.510 1.00 88.62 275 SER A O 1
ATOM 2192 N N . SER A 1 276 ? 43.647 12.923 -5.191 1.00 91.75 276 SER A N 1
ATOM 2193 C CA . SER A 1 276 ? 44.622 13.928 -4.738 1.00 91.75 276 SER A CA 1
ATOM 2194 C C . SER A 1 276 ? 44.381 14.358 -3.279 1.00 91.75 276 SER A C 1
ATOM 2196 O O . SER A 1 276 ? 43.307 14.112 -2.730 1.00 91.75 276 SER A O 1
ATOM 2198 N N . THR A 1 277 ? 45.360 15.014 -2.645 1.00 91.19 277 THR A N 1
ATOM 2199 C CA . THR A 1 277 ? 45.235 15.634 -1.305 1.00 91.19 277 THR A CA 1
ATOM 2200 C C . THR A 1 277 ? 45.243 17.165 -1.369 1.00 91.19 277 THR A C 1
ATOM 2202 O O . THR A 1 277 ? 45.580 17.756 -2.400 1.00 91.19 277 THR A O 1
ATOM 2205 N N . LEU A 1 278 ? 44.874 17.831 -0.267 1.00 83.75 278 LEU A N 1
ATOM 2206 C CA . LEU A 1 278 ? 44.850 19.298 -0.187 1.00 83.75 278 LEU A CA 1
ATOM 2207 C C . LEU A 1 278 ? 46.241 19.963 -0.090 1.00 83.75 278 LEU A C 1
ATOM 2209 O O . LEU A 1 278 ? 46.320 21.186 -0.179 1.00 83.75 278 LEU A O 1
ATOM 2213 N N . GLU A 1 279 ? 47.332 19.205 0.059 1.00 85.31 279 GLU A N 1
ATOM 2214 C CA . GLU A 1 279 ? 48.678 19.709 0.396 1.00 85.31 279 GLU A CA 1
ATOM 2215 C C . GLU A 1 279 ? 49.133 20.928 -0.420 1.00 85.31 279 GLU A C 1
ATOM 2217 O O . GLU A 1 279 ? 49.635 21.894 0.154 1.00 85.31 279 GLU A O 1
ATOM 2222 N N . CYS A 1 280 ? 48.935 20.924 -1.743 1.00 84.50 280 CYS A N 1
ATOM 2223 C CA . CYS A 1 280 ? 49.371 22.033 -2.598 1.00 84.50 280 CYS A CA 1
ATOM 2224 C C . CYS A 1 280 ? 48.608 23.343 -2.341 1.00 84.50 280 CYS A C 1
ATOM 2226 O O . CYS A 1 280 ? 49.177 24.417 -2.505 1.00 84.50 280 CYS A O 1
ATOM 2228 N N . PHE A 1 281 ? 47.346 23.273 -1.904 1.00 79.06 281 PHE A N 1
ATOM 2229 C CA . PHE A 1 281 ? 46.539 24.455 -1.581 1.00 79.06 281 PHE A CA 1
ATOM 2230 C C . PHE A 1 281 ? 46.978 25.121 -0.265 1.00 79.06 281 PHE A C 1
ATOM 2232 O O . PHE A 1 281 ? 46.717 26.303 -0.064 1.00 79.06 281 PHE A O 1
ATOM 2239 N N . TYR A 1 282 ? 47.669 24.384 0.612 1.00 76.25 282 TYR A N 1
ATOM 2240 C CA . TYR A 1 282 ? 48.203 24.883 1.886 1.00 76.25 282 TYR A CA 1
ATOM 2241 C C . TYR A 1 282 ? 49.696 25.252 1.795 1.00 76.25 282 TYR A C 1
ATOM 2243 O O . TYR A 1 282 ? 50.219 25.935 2.673 1.00 76.25 282 TYR A O 1
ATOM 2251 N N . ASP A 1 283 ? 50.397 24.838 0.735 1.00 79.12 283 ASP A N 1
ATOM 2252 C CA . ASP A 1 283 ? 51.817 25.122 0.527 1.00 79.12 283 ASP A CA 1
ATOM 2253 C C . ASP A 1 283 ? 52.021 26.307 -0.430 1.00 79.12 283 ASP A C 1
ATOM 2255 O O . ASP A 1 283 ? 51.891 26.192 -1.652 1.00 79.12 283 ASP A O 1
ATOM 2259 N N . SER A 1 284 ? 52.429 27.452 0.124 1.00 74.81 284 SER A N 1
ATOM 2260 C CA . SER A 1 284 ? 52.715 28.667 -0.647 1.00 74.81 284 SER A CA 1
ATOM 2261 C C . SER A 1 284 ? 53.803 28.474 -1.713 1.00 74.81 284 SER A C 1
ATOM 2263 O O . SER A 1 284 ? 53.766 29.138 -2.748 1.00 74.81 284 SER A O 1
ATOM 2265 N N . SER A 1 285 ? 54.750 27.547 -1.527 1.00 79.50 285 SER A N 1
ATOM 2266 C CA . SER A 1 285 ? 55.747 27.220 -2.555 1.00 79.50 285 SER A CA 1
ATOM 2267 C C . SER A 1 285 ? 55.145 26.426 -3.720 1.00 79.50 285 SER A C 1
ATOM 2269 O O . SER A 1 285 ? 55.588 26.582 -4.857 1.00 79.50 285 SER A O 1
ATOM 2271 N N . CYS A 1 286 ? 54.092 25.644 -3.463 1.00 82.44 286 CYS A N 1
ATOM 2272 C CA . CYS A 1 286 ? 53.370 24.876 -4.474 1.00 82.44 286 CYS A CA 1
ATOM 2273 C C . CYS A 1 286 ? 52.488 25.784 -5.349 1.00 82.44 286 CYS A C 1
ATOM 2275 O O . CYS A 1 286 ? 52.535 25.687 -6.576 1.00 82.44 286 CYS A O 1
ATOM 2277 N N . ILE A 1 287 ? 51.776 26.741 -4.740 1.00 77.31 287 ILE A N 1
ATOM 2278 C CA . ILE A 1 287 ? 50.974 27.746 -5.465 1.00 77.31 287 ILE A CA 1
ATOM 2279 C C . ILE A 1 287 ? 51.873 28.613 -6.367 1.00 77.31 287 ILE A C 1
ATOM 2281 O O . ILE A 1 287 ? 51.638 28.699 -7.573 1.00 77.31 287 ILE A O 1
ATOM 2285 N N . ASN A 1 288 ? 52.965 29.164 -5.821 1.00 77.56 288 ASN A N 1
ATOM 2286 C CA . ASN A 1 288 ? 53.924 29.970 -6.591 1.00 77.56 288 ASN A CA 1
ATOM 2287 C C . ASN A 1 288 ? 54.573 29.181 -7.754 1.00 77.56 288 ASN A C 1
ATOM 2289 O O . ASN A 1 288 ? 54.849 29.752 -8.813 1.00 77.56 288 ASN A O 1
ATOM 2293 N N . LEU A 1 289 ? 54.808 27.870 -7.591 1.00 80.38 289 LEU A N 1
ATOM 2294 C CA . LEU A 1 289 ? 55.317 26.997 -8.659 1.00 80.38 289 LEU A CA 1
ATOM 2295 C C . LEU A 1 289 ? 54.306 26.851 -9.809 1.00 80.38 289 LEU A C 1
ATOM 2297 O O . LEU A 1 289 ? 54.701 26.927 -10.976 1.00 80.38 289 LEU A O 1
ATOM 2301 N N . ILE A 1 290 ? 53.020 26.674 -9.486 1.00 78.88 290 ILE A N 1
ATOM 2302 C CA . ILE A 1 290 ? 51.934 26.584 -10.472 1.00 78.88 290 ILE A CA 1
ATOM 2303 C C . ILE A 1 290 ? 51.835 27.892 -11.271 1.00 78.88 290 ILE A C 1
ATOM 2305 O O . ILE A 1 290 ? 51.900 27.857 -12.500 1.00 78.88 290 ILE A O 1
ATOM 2309 N N . GLU A 1 291 ? 51.780 29.046 -10.600 1.00 75.31 291 GLU A N 1
ATOM 2310 C CA . GLU A 1 291 ? 51.728 30.365 -11.255 1.00 75.31 291 GLU A CA 1
ATOM 2311 C C . GLU A 1 291 ? 52.927 30.613 -12.181 1.00 75.31 291 GLU A C 1
ATOM 2313 O O . GLU A 1 291 ? 52.768 31.009 -13.340 1.00 75.31 291 GLU A O 1
ATOM 2318 N N . THR A 1 292 ? 54.139 30.307 -11.707 1.00 75.31 292 THR A N 1
ATOM 2319 C CA . THR A 1 292 ? 55.379 30.505 -12.476 1.00 75.31 292 THR A CA 1
ATOM 2320 C C . THR A 1 292 ? 55.383 29.705 -13.786 1.00 75.31 292 THR A C 1
ATOM 2322 O O . THR A 1 292 ? 55.901 30.181 -14.798 1.00 75.31 292 THR A O 1
ATOM 2325 N N . LYS A 1 293 ? 54.782 28.505 -13.811 1.00 76.44 293 LYS A N 1
ATOM 2326 C CA . LYS A 1 293 ? 54.728 27.637 -15.005 1.00 76.44 293 LYS A CA 1
ATOM 2327 C C . LYS A 1 293 ? 53.551 27.936 -15.958 1.00 76.44 293 LYS A C 1
ATOM 2329 O O . LYS A 1 293 ? 53.523 27.353 -17.045 1.00 76.44 293 LYS A O 1
ATOM 2334 N N . ILE A 1 294 ? 52.640 28.854 -15.601 1.00 73.50 294 ILE A N 1
ATOM 2335 C CA . ILE A 1 294 ? 51.463 29.272 -16.404 1.00 73.50 294 ILE A CA 1
ATOM 2336 C C . ILE A 1 294 ? 51.708 30.561 -17.226 1.00 73.50 294 ILE A C 1
ATOM 2338 O O . ILE A 1 294 ? 50.933 30.855 -18.125 1.00 73.50 294 ILE A O 1
ATOM 2342 N N . LYS A 1 295 ? 52.847 31.249 -17.018 1.00 61.44 295 LYS A N 1
ATOM 2343 C CA . LYS A 1 295 ? 53.254 32.563 -17.583 1.00 61.44 295 LYS A CA 1
ATOM 2344 C C . LYS A 1 295 ? 52.515 33.784 -17.010 1.00 61.44 295 LYS A C 1
ATOM 2346 O O . LYS A 1 295 ? 51.551 34.277 -17.574 1.00 61.44 295 LYS A O 1
ATOM 2351 N N . ASN A 1 296 ? 53.140 34.406 -16.009 1.00 53.03 296 ASN A N 1
ATOM 2352 C CA . ASN A 1 296 ? 53.145 35.864 -15.784 1.00 53.03 296 ASN A CA 1
ATOM 2353 C C . ASN A 1 296 ? 51.783 36.593 -15.652 1.00 53.03 296 ASN A C 1
ATOM 2355 O O . ASN A 1 296 ? 51.721 37.814 -15.800 1.00 53.03 296 ASN A O 1
ATOM 2359 N N . THR A 1 297 ? 50.706 35.882 -15.326 1.00 50.50 297 THR A N 1
ATOM 2360 C CA . THR A 1 297 ? 49.411 36.468 -14.970 1.00 50.50 297 THR A CA 1
ATOM 2361 C C . THR A 1 297 ? 49.364 36.779 -13.471 1.00 50.50 297 THR A C 1
ATOM 2363 O O . THR A 1 297 ? 49.144 35.883 -12.656 1.00 50.50 297 THR A O 1
ATOM 2366 N N . THR A 1 298 ? 49.537 38.046 -13.083 1.00 52.94 298 THR A N 1
ATOM 2367 C CA . THR A 1 298 ? 49.450 38.505 -11.680 1.00 52.94 298 THR A CA 1
ATOM 2368 C C . THR A 1 298 ? 47.993 38.577 -11.197 1.00 52.94 298 THR A C 1
ATOM 2370 O O . THR A 1 298 ? 47.471 39.660 -10.934 1.00 52.94 298 THR A O 1
ATOM 2373 N N . ILE A 1 299 ? 47.312 37.429 -11.157 1.00 54.53 299 ILE A N 1
ATOM 2374 C CA . ILE A 1 299 ? 45.875 37.311 -10.855 1.00 54.53 299 ILE A CA 1
ATOM 2375 C C . ILE A 1 299 ? 45.626 36.992 -9.373 1.00 54.53 299 ILE A C 1
ATOM 2377 O O . ILE A 1 299 ? 44.657 37.489 -8.802 1.00 54.53 299 ILE A O 1
ATOM 2381 N N . MET A 1 300 ? 46.493 36.206 -8.725 1.00 53.66 300 MET A N 1
ATOM 2382 C CA . MET A 1 300 ? 46.377 35.919 -7.294 1.00 53.66 300 MET A CA 1
ATOM 2383 C C . MET A 1 300 ? 47.212 36.880 -6.446 1.00 53.66 300 MET A C 1
ATOM 2385 O O . MET A 1 300 ? 48.417 37.029 -6.626 1.00 53.66 300 MET A O 1
ATOM 2389 N N . ASN A 1 301 ? 46.567 37.476 -5.442 1.00 54.41 301 ASN A N 1
ATOM 2390 C CA . ASN A 1 301 ? 47.250 38.055 -4.289 1.00 54.41 301 ASN A CA 1
ATOM 2391 C C . ASN A 1 301 ? 47.524 36.912 -3.293 1.00 54.41 301 ASN A C 1
ATOM 2393 O O . ASN A 1 301 ? 46.744 36.690 -2.365 1.00 54.41 301 ASN A O 1
ATOM 2397 N N . THR A 1 302 ? 48.562 36.114 -3.567 1.00 52.94 302 THR A N 1
ATOM 2398 C CA . THR A 1 302 ? 48.794 34.780 -2.968 1.00 52.94 302 THR A CA 1
ATOM 2399 C C . THR A 1 302 ? 48.797 34.754 -1.442 1.00 52.94 302 THR A C 1
ATOM 2401 O O . THR A 1 302 ? 48.309 33.791 -0.850 1.00 52.94 302 THR A O 1
ATOM 2404 N N . THR A 1 303 ? 49.256 35.832 -0.804 1.00 52.69 303 THR A N 1
ATOM 2405 C CA . THR A 1 303 ? 49.207 36.036 0.653 1.00 52.69 303 THR A CA 1
ATOM 2406 C C . THR A 1 303 ? 47.806 35.809 1.225 1.00 52.69 303 THR A C 1
ATOM 2408 O O . THR A 1 303 ? 47.642 35.014 2.149 1.00 52.69 303 THR A O 1
ATOM 2411 N N . TYR A 1 304 ? 46.786 36.418 0.614 1.00 51.16 304 TYR A N 1
ATOM 2412 C CA . TYR A 1 304 ? 45.392 36.350 1.062 1.00 51.16 304 TYR A CA 1
ATOM 2413 C C . TYR A 1 304 ? 44.807 34.933 0.957 1.00 51.16 304 TYR A C 1
ATOM 2415 O O . TYR A 1 304 ? 44.009 34.514 1.792 1.00 51.16 304 TYR A O 1
ATOM 2423 N N . VAL A 1 305 ? 45.236 34.167 -0.052 1.00 53.19 305 VAL A N 1
ATOM 2424 C CA . VAL A 1 305 ? 44.802 32.777 -0.269 1.00 53.19 305 VAL A CA 1
ATOM 2425 C C . VAL A 1 305 ? 45.382 31.856 0.804 1.00 53.19 305 VAL A C 1
ATOM 2427 O O . VAL A 1 305 ? 44.667 31.025 1.361 1.00 53.19 305 VAL A O 1
ATOM 2430 N N . THR A 1 306 ? 46.661 32.038 1.143 1.00 55.88 306 THR A N 1
ATOM 2431 C CA . THR A 1 306 ? 47.314 31.256 2.201 1.00 55.88 306 THR A CA 1
ATOM 2432 C C . THR A 1 306 ? 46.820 31.625 3.600 1.00 55.88 306 THR A C 1
ATOM 2434 O O . THR A 1 306 ? 46.646 30.736 4.428 1.00 55.88 306 THR A O 1
ATOM 2437 N N . GLU A 1 307 ? 46.525 32.902 3.867 1.00 55.84 307 GLU A N 1
ATOM 2438 C CA . GLU A 1 307 ? 45.965 33.341 5.155 1.00 55.84 307 GLU A CA 1
ATOM 2439 C C . GLU A 1 307 ? 44.552 32.792 5.400 1.00 55.84 307 GLU A C 1
ATOM 2441 O O . GLU A 1 307 ? 44.231 32.435 6.532 1.00 55.84 307 GLU A O 1
ATOM 2446 N N . LEU A 1 308 ? 43.728 32.658 4.351 1.00 54.41 308 LEU A N 1
ATOM 2447 C CA . LEU A 1 308 ? 42.390 32.063 4.452 1.00 54.41 308 LEU A CA 1
ATOM 2448 C C . LEU A 1 308 ? 42.426 30.598 4.911 1.00 54.41 308 LEU A C 1
ATOM 2450 O O . LEU A 1 308 ? 41.630 30.221 5.767 1.00 54.41 308 LEU A O 1
ATOM 2454 N N . LEU A 1 309 ? 43.336 29.789 4.357 1.00 55.34 309 LEU A N 1
ATOM 2455 C CA . LEU A 1 309 ? 43.403 28.341 4.608 1.00 55.34 309 LEU A CA 1
ATOM 2456 C C . LEU A 1 309 ? 44.174 27.969 5.888 1.00 55.34 309 LEU A C 1
ATOM 2458 O O . LEU A 1 309 ? 43.948 26.898 6.443 1.00 55.34 309 LEU A O 1
ATOM 2462 N N . TYR A 1 310 ? 45.039 28.845 6.411 1.00 56.22 310 TYR A N 1
ATOM 2463 C CA . TYR A 1 310 ? 45.783 28.617 7.664 1.00 56.22 310 TYR A CA 1
ATOM 2464 C C . TYR A 1 310 ? 44.976 28.898 8.953 1.00 56.22 310 TYR A C 1
ATOM 2466 O O . TYR A 1 310 ? 45.549 29.031 10.041 1.00 56.22 310 TYR A O 1
ATOM 2474 N N . ALA A 1 311 ? 43.644 28.972 8.873 1.00 54.31 311 ALA A N 1
ATOM 2475 C CA . ALA A 1 311 ? 42.781 29.089 10.044 1.00 54.31 311 ALA A CA 1
ATOM 2476 C C . ALA A 1 311 ? 42.888 27.822 10.923 1.00 54.31 311 ALA A C 1
ATOM 2478 O O . ALA A 1 311 ? 42.471 26.738 10.526 1.00 54.31 311 ALA A O 1
ATOM 2479 N N . ASN A 1 312 ? 43.457 27.960 12.128 1.00 52.41 312 ASN A N 1
ATOM 2480 C CA . ASN A 1 312 ? 43.888 26.855 13.005 1.00 52.41 312 ASN A CA 1
ATOM 2481 C C . ASN A 1 312 ? 42.744 26.052 13.683 1.00 52.41 312 ASN A C 1
ATOM 2483 O O . ASN A 1 312 ? 42.798 25.797 14.887 1.00 52.41 312 ASN A O 1
ATOM 2487 N N . SER A 1 313 ? 41.697 25.666 12.948 1.00 57.53 313 SER A N 1
ATOM 2488 C CA . SER A 1 313 ? 40.584 24.860 13.473 1.00 57.53 313 SER A CA 1
ATOM 2489 C C . SER A 1 313 ? 39.813 24.045 12.419 1.00 57.53 313 SER A C 1
ATOM 2491 O O . SER A 1 313 ? 38.629 23.784 12.629 1.00 57.53 313 SER A O 1
ATOM 2493 N N . SER A 1 314 ? 40.431 23.655 11.298 1.00 67.69 314 SER A N 1
ATOM 2494 C CA . SER A 1 314 ? 39.809 22.716 10.350 1.00 67.69 314 SER A CA 1
ATOM 2495 C C . SER A 1 314 ? 39.761 21.291 10.919 1.00 67.69 314 SER A C 1
ATOM 2497 O O . SER A 1 314 ? 40.713 20.812 11.541 1.00 67.69 314 SER A O 1
ATOM 2499 N N . ARG A 1 315 ? 38.654 20.582 10.681 1.00 76.31 315 ARG A N 1
ATOM 2500 C CA . ARG A 1 315 ? 38.482 19.145 10.964 1.00 76.31 315 ARG A CA 1
ATOM 2501 C C . ARG A 1 315 ? 39.376 18.290 10.066 1.00 76.31 315 ARG A C 1
ATOM 2503 O O . ARG A 1 315 ? 39.775 17.193 10.457 1.00 76.31 315 ARG A O 1
ATOM 2510 N N . PHE A 1 316 ? 39.685 18.793 8.873 1.00 79.62 316 PHE A N 1
ATOM 2511 C CA . PHE A 1 316 ? 40.487 18.116 7.862 1.00 79.62 316 PHE A CA 1
ATOM 2512 C C . PHE A 1 316 ? 41.933 18.631 7.875 1.00 79.62 316 PHE A C 1
ATOM 2514 O O . PHE A 1 316 ? 42.190 19.834 7.947 1.00 79.62 316 PHE A O 1
ATOM 2521 N N . LEU A 1 317 ? 42.888 17.699 7.818 1.00 81.19 317 LEU A N 1
ATOM 2522 C CA . LEU A 1 317 ? 44.323 17.985 7.731 1.00 81.19 317 LEU A CA 1
ATOM 2523 C C . LEU A 1 317 ? 44.749 18.172 6.260 1.00 81.19 317 LEU A C 1
ATOM 2525 O O . LEU A 1 317 ? 44.125 17.574 5.382 1.00 81.19 317 LEU A O 1
ATOM 2529 N N . PRO A 1 318 ? 45.843 18.898 5.954 1.00 78.19 318 PRO A N 1
ATOM 2530 C CA . PRO A 1 318 ? 46.275 19.125 4.568 1.00 78.19 318 PRO A CA 1
ATOM 2531 C C . PRO A 1 318 ? 46.548 17.847 3.756 1.00 78.19 318 PRO A C 1
ATOM 2533 O O . PRO A 1 318 ? 46.395 17.852 2.540 1.00 78.19 318 PRO A O 1
ATOM 2536 N N . ASN A 1 319 ? 46.912 16.740 4.413 1.00 83.38 319 ASN A N 1
ATOM 2537 C CA . ASN A 1 319 ? 47.145 15.436 3.782 1.00 83.38 319 ASN A CA 1
ATOM 2538 C C . ASN A 1 319 ? 45.875 14.572 3.617 1.00 83.38 319 ASN A C 1
ATOM 2540 O O . ASN A 1 319 ? 45.983 13.416 3.210 1.00 83.38 319 ASN A O 1
ATOM 2544 N N . THR A 1 320 ? 44.685 15.085 3.952 1.00 87.06 320 THR A N 1
ATOM 2545 C CA . THR A 1 320 ? 43.415 14.391 3.667 1.00 87.06 320 THR A CA 1
ATOM 2546 C C . THR A 1 320 ? 43.173 14.308 2.164 1.00 87.06 320 THR A C 1
ATOM 2548 O O . THR A 1 320 ? 43.551 15.215 1.414 1.00 87.06 320 THR A O 1
ATOM 2551 N N . THR A 1 321 ? 42.571 13.208 1.706 1.00 90.25 321 THR A N 1
ATOM 2552 C CA . THR A 1 321 ? 42.247 13.052 0.285 1.00 90.25 321 THR A CA 1
ATOM 2553 C C . THR A 1 321 ? 40.964 13.801 -0.057 1.00 90.25 321 THR A C 1
ATOM 2555 O O . THR A 1 321 ? 40.069 13.961 0.775 1.00 90.25 321 THR A O 1
ATOM 2558 N N . ILE A 1 322 ? 40.847 14.251 -1.303 1.00 89.75 322 ILE A N 1
ATOM 2559 C CA . ILE A 1 322 ? 39.664 14.981 -1.762 1.00 89.75 322 ILE A CA 1
ATOM 2560 C C . ILE A 1 322 ? 38.427 14.071 -1.757 1.00 89.75 322 ILE A C 1
ATOM 2562 O O . ILE A 1 322 ? 37.342 14.554 -1.447 1.00 89.75 322 ILE A O 1
ATOM 2566 N N . ILE A 1 323 ? 38.563 12.756 -1.980 1.00 88.06 323 ILE A N 1
ATOM 2567 C CA . ILE A 1 323 ? 37.448 11.818 -1.778 1.00 88.06 323 ILE A CA 1
ATOM 2568 C C . ILE A 1 323 ? 36.970 11.768 -0.314 1.00 88.06 323 ILE A C 1
ATOM 2570 O O . ILE A 1 323 ? 35.763 11.704 -0.100 1.00 88.06 323 ILE A O 1
ATOM 2574 N N . ASP A 1 324 ? 37.847 11.888 0.691 1.00 88.19 324 ASP A N 1
ATOM 2575 C CA . ASP A 1 324 ? 37.431 11.930 2.108 1.00 88.19 324 ASP A CA 1
ATOM 2576 C C . ASP A 1 324 ? 36.642 13.208 2.444 1.00 88.19 324 ASP A C 1
ATOM 2578 O O . ASP A 1 324 ? 35.616 13.149 3.122 1.00 88.19 324 ASP A O 1
ATOM 2582 N N . LEU A 1 325 ? 37.073 14.360 1.917 1.00 88.31 325 LEU A N 1
ATOM 2583 C CA . LEU A 1 325 ? 36.351 15.635 2.041 1.00 88.31 325 LEU A CA 1
ATOM 2584 C C . LEU A 1 325 ? 34.984 15.594 1.342 1.00 88.31 325 LEU A C 1
ATOM 2586 O O . LEU A 1 325 ? 33.991 16.074 1.887 1.00 88.31 325 LEU A O 1
ATOM 2590 N N . VAL A 1 326 ? 34.924 14.990 0.152 1.00 89.62 326 VAL A N 1
ATOM 2591 C CA . VAL A 1 326 ? 33.691 14.816 -0.630 1.00 89.62 326 VAL A CA 1
ATOM 2592 C C . VAL A 1 326 ? 32.723 13.842 0.056 1.00 89.62 326 VAL A C 1
ATOM 2594 O O . VAL A 1 326 ? 31.518 14.093 0.063 1.00 89.62 326 VAL A O 1
ATOM 2597 N N . ASN A 1 327 ? 33.229 12.778 0.690 1.00 87.69 327 ASN A N 1
ATOM 2598 C CA . ASN A 1 327 ? 32.429 11.853 1.503 1.00 87.69 327 ASN A CA 1
ATOM 2599 C C . ASN A 1 327 ? 31.774 12.550 2.711 1.00 87.69 327 ASN A C 1
ATOM 2601 O O . ASN A 1 327 ? 30.724 12.112 3.164 1.00 87.69 327 ASN A O 1
ATOM 2605 N N . GLU A 1 328 ? 32.351 13.646 3.205 1.00 87.69 328 GLU A N 1
ATOM 2606 C CA . GLU A 1 328 ? 31.801 14.496 4.273 1.00 87.69 328 GLU A CA 1
ATOM 2607 C C . GLU A 1 328 ? 31.139 15.782 3.723 1.00 87.69 328 GLU A C 1
ATOM 2609 O O . GLU A 1 328 ? 30.911 16.741 4.460 1.00 87.69 328 GLU A O 1
ATOM 2614 N N . LEU A 1 329 ? 30.818 15.814 2.419 1.00 89.12 329 LEU A N 1
ATOM 2615 C CA . LEU A 1 329 ? 30.138 16.913 1.707 1.00 89.12 329 LEU A CA 1
ATOM 2616 C C . LEU A 1 329 ? 30.852 18.281 1.771 1.00 89.12 329 LEU A C 1
ATOM 2618 O O . LEU A 1 329 ? 30.234 19.317 1.511 1.00 89.12 329 LEU A O 1
ATOM 2622 N N . PHE A 1 330 ? 32.152 18.286 2.082 1.00 89.44 330 PHE A N 1
ATOM 2623 C CA . PHE A 1 330 ? 32.936 19.461 2.477 1.00 89.44 330 PHE A CA 1
ATOM 2624 C C . PHE A 1 330 ? 32.377 20.194 3.712 1.00 89.44 330 PHE A C 1
ATOM 2626 O O . PHE A 1 330 ? 32.499 21.413 3.789 1.00 89.44 330 PHE A O 1
ATOM 2633 N N . ILE A 1 331 ? 31.761 19.508 4.681 1.00 89.12 331 ILE A N 1
ATOM 2634 C CA . ILE A 1 331 ? 31.206 20.153 5.885 1.00 89.12 331 ILE A CA 1
ATOM 2635 C C . ILE A 1 331 ? 32.183 20.057 7.063 1.00 89.12 331 ILE A C 1
ATOM 2637 O O . ILE A 1 331 ? 32.547 18.975 7.528 1.00 89.12 331 ILE A O 1
ATOM 2641 N N . GLU A 1 332 ? 32.560 21.223 7.583 1.00 85.12 332 GLU A N 1
ATOM 2642 C CA . GLU A 1 332 ? 33.378 21.379 8.787 1.00 85.12 332 GLU A CA 1
ATOM 2643 C C . GLU A 1 332 ? 32.547 21.153 10.054 1.00 85.12 332 GLU A C 1
ATOM 2645 O O . GLU A 1 332 ? 32.837 20.274 10.867 1.00 85.12 332 GLU A O 1
ATOM 2650 N N . THR A 1 333 ? 31.467 21.925 10.208 1.00 86.25 333 THR A N 1
ATOM 2651 C CA . THR A 1 333 ? 30.569 21.847 11.368 1.00 86.25 333 THR A CA 1
ATOM 2652 C C . THR A 1 333 ? 29.112 22.057 10.969 1.00 86.25 333 THR A C 1
ATOM 2654 O O . THR A 1 333 ? 28.802 22.652 9.939 1.00 86.25 333 THR A O 1
ATOM 2657 N N . TRP A 1 334 ? 28.205 21.560 11.807 1.00 85.19 334 TRP A N 1
ATOM 2658 C CA . TRP A 1 334 ? 26.764 21.733 11.654 1.00 85.19 334 TRP A CA 1
ATOM 2659 C C . TRP A 1 334 ? 26.224 22.503 12.856 1.00 85.19 334 TRP A C 1
ATOM 2661 O O . TRP A 1 334 ? 26.138 21.941 13.952 1.00 85.19 334 TRP A O 1
ATOM 2671 N N . LEU A 1 335 ? 25.829 23.756 12.654 1.00 87.81 335 LEU A N 1
ATOM 2672 C CA . LEU A 1 335 ? 25.119 24.525 13.667 1.00 87.81 335 LEU A CA 1
ATOM 2673 C C . LEU A 1 335 ? 23.644 24.108 13.665 1.00 87.81 335 LEU A C 1
ATOM 2675 O O . LEU A 1 335 ? 23.048 23.816 12.626 1.00 87.81 335 LEU A O 1
ATOM 2679 N N . THR A 1 336 ? 23.050 24.002 14.848 1.00 85.69 336 THR A N 1
ATOM 2680 C CA . THR A 1 336 ? 21.646 23.614 15.013 1.00 85.69 336 THR A CA 1
ATOM 2681 C C . THR A 1 336 ? 21.081 24.376 16.202 1.00 85.69 336 THR A C 1
ATOM 2683 O O . THR A 1 336 ? 21.655 24.334 17.290 1.00 85.69 336 THR A O 1
ATOM 2686 N N . THR A 1 337 ? 19.982 25.095 15.995 1.00 87.38 337 THR A N 1
ATOM 2687 C CA . THR A 1 337 ? 19.284 25.846 17.046 1.00 87.38 337 THR A CA 1
ATOM 2688 C C . THR A 1 337 ? 17.827 25.407 17.112 1.00 87.38 337 THR A C 1
ATOM 2690 O O . THR A 1 337 ? 17.221 25.084 16.090 1.00 87.38 337 THR A O 1
ATOM 2693 N N . MET A 1 338 ? 17.268 25.357 18.324 1.00 87.06 338 MET A N 1
ATOM 2694 C CA . MET A 1 338 ? 15.897 24.912 18.576 1.00 87.06 338 MET A CA 1
ATOM 2695 C C . MET A 1 338 ? 15.176 25.908 19.488 1.00 87.06 338 MET A C 1
ATOM 2697 O O . MET A 1 338 ? 15.744 26.367 20.480 1.00 87.06 338 MET A O 1
ATOM 2701 N N . ASN A 1 339 ? 13.917 26.222 19.177 1.00 89.44 339 ASN A N 1
ATOM 2702 C CA . ASN A 1 339 ? 13.080 27.117 19.973 1.00 89.44 339 ASN A CA 1
ATOM 2703 C C . ASN A 1 339 ? 11.851 26.384 20.538 1.00 89.44 339 ASN A C 1
ATOM 2705 O O . ASN A 1 339 ? 10.814 26.273 19.882 1.00 89.44 339 ASN A O 1
ATOM 2709 N N . TYR A 1 340 ? 11.956 25.921 21.787 1.00 88.44 340 TYR A N 1
ATOM 2710 C CA . TYR A 1 340 ? 10.869 25.207 22.461 1.00 88.44 340 TYR A CA 1
ATOM 2711 C C . TYR A 1 340 ? 9.628 26.081 22.730 1.00 88.44 340 TYR A C 1
ATOM 2713 O O . TYR A 1 340 ? 8.517 25.555 22.704 1.00 88.44 340 TYR A O 1
ATOM 2721 N N . SER A 1 341 ? 9.759 27.402 22.933 1.00 88.19 341 SER A N 1
ATOM 2722 C CA . SER A 1 341 ? 8.572 28.243 23.175 1.00 88.19 341 SER A CA 1
ATOM 2723 C C . SER A 1 341 ? 7.709 28.358 21.917 1.00 88.19 341 SER A C 1
ATOM 2725 O O . SER A 1 341 ? 6.495 28.221 22.001 1.00 88.19 341 SER A O 1
ATOM 2727 N N . ALA A 1 342 ? 8.330 28.482 20.738 1.00 86.44 342 ALA A N 1
ATOM 2728 C CA . ALA A 1 342 ? 7.618 28.474 19.458 1.00 86.44 342 ALA A CA 1
ATOM 2729 C C . ALA A 1 342 ? 6.905 27.135 19.174 1.00 86.44 342 ALA A C 1
ATOM 2731 O O . ALA A 1 342 ? 5.851 27.124 18.538 1.00 86.44 342 ALA A O 1
ATOM 2732 N N . TYR A 1 343 ? 7.447 26.013 19.664 1.00 88.94 343 TYR A N 1
ATOM 2733 C CA . TYR A 1 343 ? 6.776 24.709 19.625 1.00 88.94 343 TYR A CA 1
ATOM 2734 C C . TYR A 1 343 ? 5.579 24.646 20.595 1.00 88.94 343 TYR A C 1
ATOM 2736 O O . TYR A 1 343 ? 4.492 24.234 20.186 1.00 88.94 343 TYR A O 1
ATOM 2744 N N . PHE A 1 344 ? 5.735 25.122 21.837 1.00 88.56 344 PHE A N 1
ATOM 2745 C CA . PHE A 1 344 ? 4.643 25.203 22.819 1.00 88.56 344 PHE A CA 1
ATOM 2746 C C . PHE A 1 344 ? 3.480 26.074 22.316 1.00 88.56 344 PHE A C 1
ATOM 2748 O O . PHE A 1 344 ? 2.331 25.628 22.310 1.00 88.56 344 PHE A O 1
ATOM 2755 N N . ASP A 1 345 ? 3.785 27.282 21.832 1.00 86.31 345 ASP A N 1
ATOM 2756 C CA . ASP A 1 345 ? 2.799 28.243 21.324 1.00 86.31 345 ASP A CA 1
ATOM 2757 C C . ASP A 1 345 ? 2.035 27.701 20.101 1.00 86.31 345 ASP A C 1
ATOM 2759 O O . ASP A 1 345 ? 0.866 28.037 19.905 1.00 86.31 345 ASP A O 1
ATOM 2763 N N . TYR A 1 346 ? 2.664 26.834 19.295 1.00 85.81 346 TYR A N 1
ATOM 2764 C CA . TYR A 1 346 ? 2.026 26.178 18.149 1.00 85.81 346 TYR A CA 1
ATOM 2765 C C . TYR A 1 346 ? 1.171 24.960 18.542 1.00 85.81 346 TYR A C 1
ATOM 2767 O O . TYR A 1 346 ? 0.061 24.797 18.030 1.00 85.81 346 TYR A O 1
ATOM 2775 N N . CYS A 1 347 ? 1.663 24.117 19.459 1.00 85.12 347 CYS A N 1
ATOM 2776 C CA . CYS A 1 347 ? 0.890 23.010 20.035 1.00 85.12 347 CYS A CA 1
ATOM 2777 C C . CYS A 1 347 ? -0.389 23.527 20.711 1.00 85.12 347 CYS A C 1
ATOM 2779 O O . CYS A 1 347 ? -1.439 22.900 20.571 1.00 85.12 347 CYS A O 1
ATOM 2781 N N . SER A 1 348 ? -0.289 24.672 21.405 1.00 86.25 348 SER A N 1
ATOM 2782 C CA . SER A 1 348 ? -1.379 25.399 22.069 1.00 86.25 348 SER A CA 1
ATOM 2783 C C . SER A 1 348 ? -2.325 24.446 22.826 1.00 86.25 348 SER A C 1
ATOM 2785 O O . SER A 1 348 ? -3.417 24.126 22.336 1.00 86.25 348 SER A O 1
ATOM 2787 N N . PRO A 1 349 ? -1.869 23.883 23.965 1.00 86.62 349 PRO A N 1
ATOM 2788 C CA . PRO A 1 349 ? -2.540 22.767 24.621 1.00 86.62 349 PRO A CA 1
ATOM 2789 C C . PRO A 1 349 ? -3.923 23.160 25.147 1.00 86.62 349 PRO A C 1
ATOM 2791 O O . PRO A 1 349 ? -4.080 24.153 25.860 1.00 86.62 349 PRO A O 1
ATOM 2794 N N . THR A 1 350 ? -4.937 22.360 24.813 1.00 83.00 350 THR A N 1
ATOM 2795 C CA . THR A 1 350 ? -6.341 22.653 25.155 1.00 83.00 350 THR A CA 1
ATOM 2796 C C . THR A 1 350 ? -6.596 22.504 26.654 1.00 83.00 350 THR A C 1
ATOM 2798 O O . THR A 1 350 ? -7.207 23.371 27.281 1.00 83.00 350 THR A O 1
ATOM 2801 N N . TYR A 1 351 ? -6.061 21.432 27.233 1.00 86.62 351 TYR A N 1
ATOM 2802 C CA . TYR A 1 351 ? -5.975 21.179 28.664 1.00 86.62 351 TYR A CA 1
ATOM 2803 C C . TYR A 1 351 ? -4.708 20.369 28.976 1.00 86.62 351 TYR A C 1
ATOM 2805 O O . TYR A 1 351 ? -4.104 19.760 28.096 1.00 86.62 351 TYR A O 1
ATOM 2813 N N . CYS A 1 352 ? -4.318 20.331 30.245 1.00 87.69 352 CYS A N 1
ATOM 2814 C CA . CYS A 1 352 ? -3.404 19.331 30.789 1.00 87.69 352 CYS A CA 1
ATOM 2815 C C . CYS A 1 352 ? -4.126 18.525 31.869 1.00 87.69 352 CYS A C 1
ATOM 2817 O O . CYS A 1 352 ? -4.973 19.043 32.598 1.00 87.69 352 CYS A O 1
ATOM 2819 N N . SER A 1 353 ? -3.761 17.259 32.022 1.00 88.00 353 SER A N 1
ATOM 2820 C CA . SER A 1 353 ? -4.246 16.399 33.094 1.00 88.00 353 SER A CA 1
ATOM 2821 C C . SER A 1 353 ? -3.115 15.568 33.676 1.00 88.00 353 SER A C 1
ATOM 2823 O O . SER A 1 353 ? -2.203 15.193 32.949 1.00 88.00 353 SER A O 1
ATOM 2825 N N . TYR A 1 354 ? -3.163 15.271 34.970 1.00 86.50 354 TYR A N 1
ATOM 2826 C CA . TYR A 1 354 ? -2.222 14.344 35.598 1.00 86.50 354 TYR A CA 1
ATOM 2827 C C . TYR A 1 354 ? -2.938 13.399 36.555 1.00 86.50 354 TYR A C 1
ATOM 2829 O O . TYR A 1 354 ? -4.008 13.724 37.082 1.00 86.50 354 TYR A O 1
ATOM 2837 N N . THR A 1 355 ? -2.346 12.228 36.794 1.00 80.94 355 THR A N 1
ATOM 2838 C CA . THR A 1 355 ? -2.886 11.251 37.748 1.00 80.94 355 THR A CA 1
ATOM 2839 C C . THR A 1 355 ? -2.066 11.195 39.029 1.00 80.94 355 THR A C 1
ATOM 2841 O O . THR A 1 355 ? -0.837 11.262 39.004 1.00 80.94 355 THR A O 1
ATOM 2844 N N . TYR A 1 356 ? -2.754 11.073 40.164 1.00 77.69 356 TYR A N 1
ATOM 2845 C CA . TYR A 1 356 ? -2.141 10.888 41.477 1.00 77.69 356 TYR A CA 1
ATOM 2846 C C . TYR A 1 356 ? -2.847 9.769 42.251 1.00 77.69 356 TYR A C 1
ATOM 2848 O O . TYR A 1 356 ? -4.023 9.466 42.027 1.00 77.69 356 TYR A O 1
ATOM 2856 N N . ILE A 1 357 ? -2.116 9.133 43.167 1.00 73.81 357 ILE A N 1
ATOM 2857 C CA . ILE A 1 357 ? -2.644 8.049 44.000 1.00 73.81 357 ILE A CA 1
ATOM 2858 C C . ILE A 1 357 ? -3.274 8.647 45.260 1.00 73.81 357 ILE A C 1
ATOM 2860 O O . ILE A 1 357 ? -2.607 9.352 46.018 1.00 73.81 357 ILE A O 1
ATOM 2864 N N . GLN A 1 358 ? -4.539 8.320 45.521 1.00 64.00 358 GLN A N 1
ATOM 2865 C CA . GLN A 1 358 ? -5.232 8.683 46.757 1.00 64.00 358 GLN A CA 1
ATOM 2866 C C . GLN A 1 358 ? -5.548 7.433 47.585 1.00 64.00 358 GLN A C 1
ATOM 2868 O O . GLN A 1 358 ? -5.943 6.391 47.060 1.00 64.00 358 GLN A O 1
ATOM 2873 N N . GLN A 1 359 ? -5.382 7.535 48.905 1.00 58.34 359 GLN A N 1
ATOM 2874 C CA . GLN A 1 359 ? -5.759 6.465 49.829 1.00 58.34 359 GLN A CA 1
ATOM 2875 C C . GLN A 1 359 ? -7.287 6.371 49.956 1.00 58.34 359 GLN A C 1
ATOM 2877 O O . GLN A 1 359 ? -7.985 7.386 50.008 1.00 58.34 359 GLN A O 1
ATOM 2882 N N . LEU A 1 360 ? -7.804 5.140 50.006 1.00 59.28 360 LEU A N 1
ATOM 2883 C CA . LEU A 1 360 ? -9.237 4.851 50.095 1.00 59.28 360 LEU A CA 1
ATOM 2884 C C . LEU A 1 360 ? -9.869 5.399 51.380 1.00 59.28 360 LEU A C 1
ATOM 2886 O O . LEU A 1 360 ? -9.294 5.319 52.466 1.00 59.28 360 LEU A O 1
ATOM 2890 N N . SER A 1 361 ? -11.108 5.883 51.268 1.00 61.94 361 SER A N 1
ATOM 2891 C CA . SER A 1 361 ? -11.905 6.230 52.441 1.00 61.94 361 SER A CA 1
ATOM 2892 C C . SER A 1 361 ? -12.323 4.965 53.199 1.00 61.94 361 SER A C 1
ATOM 2894 O O . SER A 1 361 ? -12.744 3.965 52.612 1.00 61.94 361 SER A O 1
ATOM 2896 N N . SER A 1 362 ? -12.258 5.020 54.531 1.00 54.34 362 SER A N 1
ATOM 2897 C CA . SER A 1 362 ? -12.609 3.897 55.413 1.00 54.34 362 SER A CA 1
ATOM 2898 C C . SER A 1 362 ? -14.035 3.371 55.195 1.00 54.34 362 SER A C 1
ATOM 2900 O O . SER A 1 362 ? -14.297 2.187 55.402 1.00 54.34 362 SER A O 1
ATOM 2902 N N . LEU A 1 363 ? -14.946 4.232 54.730 1.00 53.59 363 LEU A N 1
ATOM 2903 C CA . LEU A 1 363 ? -16.339 3.893 54.449 1.00 53.59 363 LEU A CA 1
ATOM 2904 C C . LEU A 1 363 ? -16.485 2.882 53.295 1.00 53.59 363 LEU A C 1
ATOM 2906 O O . LEU A 1 363 ? -17.290 1.958 53.400 1.00 53.59 363 LEU A O 1
ATOM 2910 N N . TYR A 1 364 ? -15.692 3.027 52.226 1.00 59.84 364 TYR A N 1
ATOM 2911 C CA . TYR A 1 364 ? -15.737 2.139 51.055 1.00 59.84 364 TYR A CA 1
ATOM 2912 C C . TYR A 1 364 ? -15.219 0.733 51.391 1.00 59.84 364 TYR A C 1
ATOM 2914 O O . TYR A 1 364 ? -15.819 -0.276 51.018 1.00 59.84 364 TYR A O 1
ATOM 2922 N N . THR A 1 365 ? -14.141 0.654 52.174 1.00 56.72 365 THR A N 1
ATOM 2923 C CA . THR A 1 365 ? -13.598 -0.621 52.663 1.00 56.72 365 THR A CA 1
ATOM 2924 C C . THR A 1 365 ? -14.629 -1.374 53.510 1.00 56.72 365 THR A C 1
ATOM 2926 O O . THR A 1 365 ? -14.798 -2.583 53.352 1.00 56.72 365 THR A O 1
ATOM 2929 N N . VAL A 1 366 ? -15.382 -0.668 54.364 1.00 58.28 366 VAL A N 1
ATOM 2930 C CA . VAL A 1 366 ? -16.441 -1.267 55.195 1.00 58.28 366 VAL A CA 1
ATOM 2931 C C . VAL A 1 366 ? -17.604 -1.809 54.354 1.00 58.28 366 VAL A C 1
ATOM 2933 O O . VAL A 1 366 ? -18.051 -2.931 54.604 1.00 58.28 366 VAL A O 1
ATOM 2936 N N . THR A 1 367 ? -18.089 -1.077 53.344 1.00 58.75 367 THR A N 1
ATOM 2937 C CA . THR A 1 367 ? -19.200 -1.561 52.499 1.00 58.75 367 THR A CA 1
ATOM 2938 C C . THR A 1 367 ? -18.800 -2.753 51.628 1.00 58.75 367 THR A C 1
ATOM 2940 O O . THR A 1 367 ? -19.579 -3.705 51.520 1.00 58.75 367 THR A O 1
ATOM 2943 N N . LEU A 1 368 ? -17.579 -2.771 51.080 1.00 58.34 368 LEU A N 1
ATOM 2944 C CA . LEU A 1 368 ? -17.080 -3.903 50.290 1.00 58.34 368 LEU A CA 1
ATOM 2945 C C . LEU A 1 368 ? -16.949 -5.184 51.137 1.00 58.34 368 LEU A C 1
ATOM 2947 O O . LEU A 1 368 ? -17.392 -6.259 50.720 1.00 58.34 368 LEU A O 1
ATOM 2951 N N . LEU A 1 369 ? -16.401 -5.069 52.354 1.00 57.81 369 LEU A N 1
ATOM 2952 C CA . LEU A 1 369 ? -16.269 -6.192 53.290 1.00 57.81 369 LEU A CA 1
ATOM 2953 C C . LEU A 1 369 ? -17.635 -6.761 53.710 1.00 57.81 369 LEU A C 1
ATOM 2955 O O . LEU A 1 369 ? -17.788 -7.981 53.782 1.00 57.81 369 LEU A O 1
ATOM 2959 N N . LEU A 1 370 ? -18.643 -5.907 53.929 1.00 57.72 370 LEU A N 1
ATOM 2960 C CA . LEU A 1 370 ? -20.010 -6.339 54.253 1.00 57.72 370 LEU A CA 1
ATOM 2961 C C . LEU A 1 370 ? -20.676 -7.116 53.104 1.00 57.72 370 LEU A C 1
ATOM 2963 O O . LEU A 1 370 ? -21.352 -8.114 53.360 1.00 57.72 370 LEU A O 1
ATOM 2967 N N . GLY A 1 371 ? -20.453 -6.717 51.847 1.00 52.94 371 GLY A N 1
ATOM 2968 C CA . GLY A 1 371 ? -20.940 -7.463 50.680 1.00 52.94 371 GLY A CA 1
ATOM 2969 C C . GLY A 1 371 ? -20.290 -8.847 50.553 1.00 52.94 371 GLY A C 1
ATOM 2970 O O . GLY A 1 371 ? -20.978 -9.863 50.418 1.00 52.94 371 GLY A O 1
ATOM 2971 N N . LEU A 1 372 ? -18.960 -8.906 50.670 1.00 57.50 372 LEU A N 1
ATOM 2972 C CA . LEU A 1 372 ? -18.189 -10.151 50.553 1.00 57.50 372 LEU A CA 1
ATOM 2973 C C . LEU A 1 372 ? -18.433 -11.127 51.719 1.00 57.50 372 LEU A C 1
ATOM 2975 O O . LEU A 1 372 ? -18.406 -12.344 51.505 1.00 57.50 372 LEU A O 1
ATOM 2979 N N . TYR A 1 373 ? -18.763 -10.624 52.917 1.00 61.47 373 TYR A N 1
ATOM 2980 C CA . TYR A 1 373 ? -19.182 -11.437 54.069 1.00 61.47 373 TYR A CA 1
ATOM 2981 C C . TYR A 1 373 ? -20.315 -12.405 53.702 1.00 61.47 373 TYR A C 1
ATOM 2983 O O . TYR A 1 373 ? -20.272 -13.591 54.048 1.00 61.47 373 TYR A O 1
ATOM 2991 N N . GLY A 1 374 ? -21.327 -11.907 52.978 1.00 54.75 374 GLY A N 1
ATOM 2992 C CA . GLY A 1 374 ? -22.495 -12.682 52.566 1.00 54.75 374 GLY A CA 1
ATOM 2993 C C . GLY A 1 374 ? -22.094 -13.923 51.771 1.00 54.75 374 GLY A C 1
ATOM 2994 O O . GLY A 1 374 ? -22.331 -15.050 52.224 1.00 54.75 374 GLY A O 1
ATOM 2995 N N . GLY A 1 375 ? -21.419 -13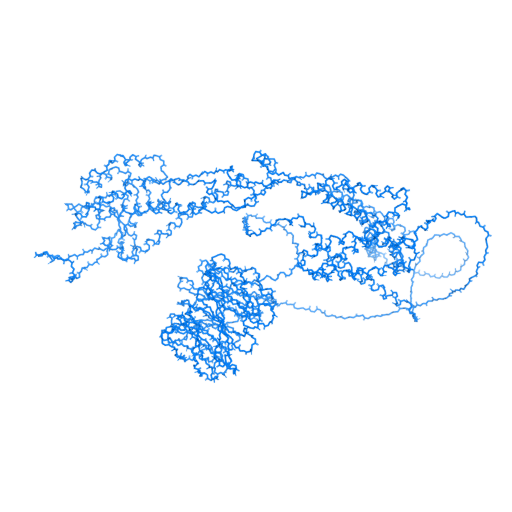.711 50.636 1.00 56.75 375 GLY A N 1
ATOM 2996 C CA . GLY A 1 375 ? -20.968 -14.774 49.733 1.00 56.75 375 GLY A CA 1
ATOM 2997 C C . GLY A 1 375 ? -20.020 -15.773 50.402 1.00 56.75 375 GLY A C 1
ATOM 2998 O O . GLY A 1 375 ? -20.272 -16.981 50.364 1.00 56.75 375 GLY A O 1
ATOM 2999 N N . LEU A 1 376 ? -18.986 -15.284 51.098 1.00 59.41 376 LEU A N 1
ATOM 3000 C CA . LEU A 1 376 ? -18.010 -16.140 51.783 1.00 59.41 376 LEU A CA 1
ATOM 3001 C C . LEU A 1 376 ? -18.679 -17.037 52.840 1.00 59.41 376 LEU A C 1
ATOM 3003 O O . LEU A 1 376 ? -18.370 -18.229 52.933 1.00 59.41 376 LEU A O 1
ATOM 3007 N N . SER A 1 377 ? -19.649 -16.504 53.596 1.00 61.44 377 SER A N 1
ATOM 3008 C CA . SER A 1 377 ? -20.374 -17.287 54.604 1.00 61.44 377 SER A CA 1
ATOM 3009 C C . SER A 1 377 ? -21.231 -18.405 53.993 1.00 61.44 377 SER A C 1
ATOM 3011 O O . SER A 1 377 ? -21.385 -19.456 54.617 1.00 61.44 377 SER A O 1
ATOM 3013 N N . VAL A 1 378 ? -21.792 -18.205 52.794 1.00 66.50 378 VAL A N 1
ATOM 3014 C CA . VAL A 1 378 ? -22.618 -19.203 52.089 1.00 66.50 378 VAL A CA 1
ATOM 3015 C C . VAL A 1 378 ? -21.741 -20.326 51.536 1.00 66.50 378 VAL A C 1
ATOM 3017 O O . VAL A 1 378 ? -22.024 -21.500 51.784 1.00 66.50 378 VAL A O 1
ATOM 3020 N N . VAL A 1 379 ? -20.633 -19.981 50.874 1.00 61.69 379 VAL A N 1
ATOM 3021 C CA . VAL A 1 379 ? -19.687 -20.958 50.308 1.00 61.69 379 VAL A CA 1
ATOM 3022 C C . VAL A 1 379 ? -19.071 -21.835 51.408 1.00 61.69 379 VAL A C 1
ATOM 3024 O O . VAL A 1 379 ? -19.098 -23.065 51.309 1.00 61.69 379 VAL A O 1
ATOM 3027 N N . LEU A 1 380 ? -18.611 -21.241 52.517 1.00 62.47 380 LEU A N 1
ATOM 3028 C CA . LEU A 1 380 ? -18.049 -22.000 53.645 1.00 62.47 380 LEU A CA 1
ATOM 3029 C C . LEU A 1 380 ? -19.076 -22.936 54.313 1.00 62.47 380 LEU A C 1
ATOM 3031 O O . LEU A 1 380 ? -18.712 -24.042 54.721 1.00 62.47 380 LEU A O 1
ATOM 3035 N N . LYS A 1 381 ? -20.363 -22.557 54.383 1.00 66.56 381 LYS A N 1
ATOM 3036 C CA . LYS A 1 381 ? -21.440 -23.435 54.893 1.00 66.56 381 LYS A CA 1
ATOM 3037 C C . LYS A 1 381 ? -21.662 -24.672 54.010 1.00 66.56 381 LYS A C 1
ATOM 3039 O O . LYS A 1 381 ? -22.039 -25.716 54.540 1.00 66.56 381 LYS A O 1
ATOM 3044 N N . TRP A 1 382 ? -21.409 -24.585 52.702 1.00 60.44 382 TRP A N 1
ATOM 3045 C CA . TRP A 1 382 ? -21.543 -25.709 51.761 1.00 60.44 382 TRP A CA 1
ATOM 3046 C C . TRP A 1 382 ? -20.298 -26.610 51.721 1.00 60.44 382 TRP A C 1
ATOM 3048 O O . TRP A 1 382 ? -20.418 -27.836 51.643 1.00 60.44 382 TRP A O 1
ATOM 3058 N N . ILE A 1 383 ? -19.100 -26.021 51.814 1.00 65.00 383 ILE A N 1
ATOM 3059 C CA . ILE A 1 383 ? -17.821 -26.742 51.696 1.00 65.00 383 ILE A CA 1
ATOM 3060 C C . ILE A 1 383 ? -17.427 -27.461 52.999 1.00 65.00 383 ILE A C 1
ATOM 3062 O O . ILE A 1 383 ? -17.067 -28.642 52.957 1.00 65.00 383 ILE A O 1
ATOM 3066 N N . CYS A 1 384 ? -17.521 -26.809 54.166 1.00 70.00 384 CYS A N 1
ATOM 3067 C CA . CYS A 1 384 ? -17.051 -27.382 55.438 1.00 70.00 384 CYS A CA 1
ATOM 3068 C C . CYS A 1 384 ? -17.650 -28.765 55.787 1.00 70.00 384 CYS A C 1
ATOM 3070 O O . CYS A 1 384 ? -16.886 -29.638 56.215 1.00 70.00 384 CYS A O 1
ATOM 3072 N N . PRO A 1 385 ? -18.957 -29.040 55.579 1.00 67.12 385 PRO A N 1
ATOM 3073 C CA . PRO A 1 385 ? -19.523 -30.372 55.803 1.00 67.12 385 PRO A CA 1
ATOM 3074 C C . PRO A 1 385 ? -18.909 -31.451 54.900 1.00 67.12 385 PRO A C 1
ATOM 3076 O O . PRO A 1 385 ? -18.666 -32.567 55.362 1.00 67.12 385 PRO A O 1
ATOM 3079 N N . LYS A 1 386 ? -18.616 -31.120 53.632 1.00 70.62 386 LYS A N 1
ATOM 3080 C CA . LYS A 1 386 ? -17.996 -32.044 52.669 1.00 70.62 386 LYS A CA 1
ATOM 3081 C C . LYS A 1 386 ? -16.545 -32.347 53.042 1.00 70.62 386 LYS A C 1
ATOM 3083 O O . LYS A 1 386 ? -16.176 -33.518 53.079 1.00 70.62 386 LYS A O 1
ATOM 3088 N N . ILE A 1 387 ? -15.753 -31.331 53.399 1.00 67.00 387 ILE A N 1
ATOM 3089 C CA . ILE A 1 387 ? -14.357 -31.519 53.834 1.00 67.00 387 ILE A CA 1
ATOM 3090 C C . ILE A 1 387 ? -14.286 -32.409 55.082 1.00 67.00 387 ILE A C 1
ATOM 3092 O O . ILE A 1 387 ? -13.543 -33.390 55.091 1.00 67.00 387 ILE A O 1
ATOM 3096 N N . VAL A 1 388 ? -15.096 -32.139 56.115 1.00 73.06 388 VAL A N 1
ATOM 3097 C CA . VAL A 1 388 ? -15.096 -32.970 57.335 1.00 73.06 388 VAL A CA 1
ATOM 3098 C C . VAL A 1 388 ? -15.578 -34.398 57.049 1.00 73.06 388 VAL A C 1
ATOM 3100 O O . VAL A 1 388 ? -15.027 -35.342 57.614 1.00 73.06 388 VAL A O 1
ATOM 3103 N N . TYR A 1 389 ? -16.540 -34.592 56.141 1.00 70.25 389 TYR A N 1
ATOM 3104 C CA . TYR A 1 389 ? -16.962 -35.928 55.705 1.00 70.25 389 TYR A CA 1
ATOM 3105 C C . TYR A 1 389 ? -15.840 -36.694 54.977 1.00 70.25 389 TYR A C 1
ATOM 3107 O O . TYR A 1 389 ? -15.597 -37.859 55.294 1.00 70.25 389 TYR A O 1
ATOM 3115 N N . ILE A 1 390 ? -15.112 -36.041 54.064 1.00 68.31 390 ILE A N 1
ATOM 3116 C CA . ILE A 1 390 ? -13.975 -36.632 53.334 1.00 68.31 390 ILE A CA 1
ATOM 3117 C C . ILE A 1 390 ? -12.842 -37.002 54.301 1.00 68.31 390 ILE A C 1
ATOM 3119 O O . ILE A 1 390 ? -12.398 -38.151 54.309 1.00 68.31 390 ILE A O 1
ATOM 3123 N N . LEU A 1 391 ? -12.433 -36.083 55.182 1.00 69.00 391 LEU A N 1
ATOM 3124 C CA . LEU A 1 391 ? -11.404 -36.340 56.198 1.00 69.00 391 LEU A CA 1
ATOM 3125 C C . LEU A 1 391 ? -11.809 -37.471 57.157 1.00 69.00 391 LEU A C 1
ATOM 3127 O O . LEU A 1 391 ? -10.983 -38.314 57.506 1.00 69.00 391 LEU A O 1
ATOM 3131 N N . PHE A 1 392 ? -13.087 -37.550 57.538 1.00 68.75 392 PHE A N 1
ATOM 3132 C CA . PHE A 1 392 ? -13.608 -38.648 58.355 1.00 68.75 392 PHE A CA 1
ATOM 3133 C C . PHE A 1 392 ? -13.597 -39.992 57.607 1.00 68.75 392 PHE A C 1
ATOM 3135 O O . PHE A 1 392 ? -13.276 -41.018 58.211 1.00 68.75 392 PHE A O 1
ATOM 3142 N N . LYS A 1 393 ? -13.869 -40.000 56.293 1.00 66.50 393 LYS A N 1
ATOM 3143 C CA . LYS A 1 393 ? -13.766 -41.193 55.434 1.00 66.50 393 LYS A CA 1
ATOM 3144 C C . LYS A 1 393 ? -12.310 -41.675 55.323 1.00 66.50 393 LYS A C 1
ATOM 3146 O O . LYS A 1 393 ? -12.059 -42.865 55.497 1.00 66.50 393 LYS A O 1
ATOM 3151 N N . ILE A 1 394 ? -11.352 -40.759 55.149 1.00 67.56 394 ILE A N 1
ATOM 3152 C CA . ILE A 1 394 ? -9.903 -41.048 55.135 1.00 67.56 394 ILE A CA 1
ATOM 3153 C C . ILE A 1 394 ? -9.427 -41.580 56.499 1.00 67.56 394 ILE A C 1
ATOM 3155 O O . ILE A 1 394 ? -8.710 -42.581 56.557 1.00 67.56 394 ILE A O 1
ATOM 3159 N N . TYR A 1 395 ? -9.864 -40.968 57.606 1.00 68.94 395 TYR A N 1
ATOM 3160 C CA . TYR A 1 395 ? -9.553 -41.442 58.959 1.00 68.94 395 TYR A CA 1
ATOM 3161 C C . TYR A 1 395 ? -10.103 -42.853 59.216 1.00 68.94 395 TYR A C 1
ATOM 3163 O O . TYR A 1 395 ? -9.384 -43.706 59.739 1.00 68.94 395 TYR A O 1
ATOM 3171 N N . GLN A 1 396 ? -11.348 -43.137 58.809 1.00 63.03 396 GLN A N 1
ATOM 3172 C CA . GLN A 1 396 ? -11.896 -44.493 58.903 1.00 63.03 396 GLN A CA 1
ATOM 3173 C C . GLN A 1 396 ? -11.126 -45.492 58.038 1.00 63.03 396 GLN A C 1
ATOM 3175 O O . GLN A 1 396 ? -10.887 -46.603 58.504 1.00 63.03 396 GLN A O 1
ATOM 3180 N N . TYR A 1 397 ? -10.699 -45.111 56.831 1.00 60.34 397 TYR A N 1
ATOM 3181 C CA . TYR A 1 397 ? -9.907 -45.978 55.956 1.00 60.34 397 TYR A CA 1
ATOM 3182 C C . TYR A 1 397 ? -8.581 -46.381 56.623 1.00 60.34 397 TYR A C 1
ATOM 3184 O O . TYR A 1 397 ? -8.334 -47.570 56.831 1.00 60.34 397 TYR A O 1
ATOM 3192 N N . ARG A 1 398 ? -7.796 -45.398 57.095 1.00 55.31 398 ARG A N 1
ATOM 3193 C CA . ARG A 1 398 ? -6.544 -45.645 57.839 1.00 55.31 398 ARG A CA 1
ATOM 3194 C C . ARG A 1 398 ? -6.774 -46.470 59.112 1.00 55.31 398 ARG A C 1
ATOM 3196 O O . ARG A 1 398 ? -6.007 -47.387 59.396 1.00 55.31 398 ARG A O 1
ATOM 3203 N N . LYS A 1 399 ? -7.856 -46.213 59.858 1.00 54.62 399 LYS A N 1
ATOM 3204 C CA . LYS A 1 399 ? -8.182 -46.994 61.063 1.00 54.62 399 LYS A CA 1
ATOM 3205 C C . LYS A 1 399 ? -8.603 -48.435 60.749 1.00 54.62 399 LYS A C 1
ATOM 3207 O O . LYS A 1 399 ? -8.221 -49.342 61.480 1.00 54.62 399 LYS A O 1
ATOM 3212 N N . LYS A 1 400 ? -9.334 -48.672 59.656 1.00 52.91 400 LYS A N 1
ATOM 3213 C CA . LYS A 1 400 ? -9.727 -50.020 59.205 1.00 52.91 400 LYS A CA 1
ATOM 3214 C C . LYS A 1 400 ? -8.527 -50.826 58.688 1.00 52.91 400 LYS A C 1
ATOM 3216 O O . LYS A 1 400 ? -8.532 -52.046 58.796 1.00 52.91 400 LYS A O 1
ATOM 3221 N N . GLN A 1 401 ? -7.494 -50.143 58.192 1.00 50.47 401 GLN A N 1
ATOM 3222 C CA . GLN A 1 401 ? -6.203 -50.731 57.829 1.00 50.47 401 GLN A CA 1
ATOM 3223 C C . GLN A 1 401 ? -5.382 -51.103 59.081 1.00 50.47 401 GLN A C 1
ATOM 3225 O O . GLN A 1 401 ? -4.917 -52.231 59.187 1.00 50.47 401 GLN A O 1
ATOM 3230 N N . SER A 1 402 ? -5.302 -50.211 60.079 1.00 43.44 402 SER A N 1
ATOM 3231 C CA . SER A 1 402 ? -4.616 -50.466 61.361 1.00 43.44 402 SER A CA 1
ATOM 3232 C C . SER A 1 402 ? -5.260 -51.594 62.187 1.00 43.44 402 SER A C 1
ATOM 3234 O O . SER A 1 402 ? -4.564 -52.499 62.639 1.00 43.44 402 SER A O 1
ATOM 3236 N N . ASN A 1 403 ? -6.591 -51.608 62.326 1.00 44.00 403 ASN A N 1
ATOM 3237 C CA . ASN A 1 403 ? -7.314 -52.654 63.063 1.00 44.00 403 ASN A CA 1
ATOM 3238 C C . ASN A 1 403 ? -7.273 -54.043 62.389 1.00 44.00 403 ASN A C 1
ATOM 3240 O O . ASN A 1 403 ? -7.670 -55.021 63.015 1.00 44.00 403 ASN A O 1
ATOM 3244 N N . ARG A 1 404 ? -6.806 -54.154 61.135 1.00 41.06 404 ARG A N 1
ATOM 3245 C CA . ARG A 1 404 ? -6.653 -55.444 60.438 1.00 41.06 404 ARG A CA 1
ATOM 3246 C C . ARG A 1 404 ? -5.400 -56.224 60.857 1.00 41.06 404 ARG A C 1
ATOM 3248 O O . ARG A 1 404 ? -5.277 -57.381 60.484 1.00 41.06 404 ARG A O 1
ATOM 3255 N N . VAL A 1 405 ? -4.503 -55.604 61.629 1.00 43.41 405 VAL A N 1
ATOM 3256 C CA . VAL A 1 405 ? -3.231 -56.193 62.091 1.00 43.41 405 VAL A CA 1
ATOM 3257 C C . VAL A 1 405 ? -3.364 -56.855 63.478 1.00 43.41 405 VAL A C 1
ATOM 3259 O O . VAL A 1 405 ? -2.479 -57.591 63.892 1.00 43.41 405 VAL A O 1
ATOM 3262 N N . THR A 1 406 ? -4.462 -56.619 64.209 1.00 41.41 406 THR A N 1
ATOM 3263 C CA . THR A 1 406 ? -4.561 -56.924 65.655 1.00 41.41 406 THR A CA 1
ATOM 3264 C C . THR A 1 406 ? -5.723 -57.829 66.084 1.00 41.41 406 THR A C 1
ATOM 3266 O O . THR A 1 406 ? -5.884 -58.058 67.277 1.00 41.41 406 THR A O 1
ATOM 3269 N N . PHE A 1 407 ? -6.523 -58.368 65.157 1.00 33.41 407 PHE A N 1
ATOM 3270 C CA . PHE A 1 407 ? -7.690 -59.219 65.471 1.00 33.41 407 PHE A CA 1
ATOM 3271 C C . PHE A 1 407 ? -7.675 -60.557 64.708 1.00 33.41 407 PHE A C 1
ATOM 3273 O O . PHE A 1 407 ? -8.603 -60.895 63.980 1.00 33.41 407 PHE A O 1
ATOM 3280 N N . ALA A 1 408 ? -6.586 -61.312 64.872 1.00 35.34 408 ALA A N 1
ATOM 3281 C CA . ALA A 1 408 ? -6.384 -62.634 64.266 1.00 35.34 408 ALA A CA 1
ATOM 3282 C C . ALA A 1 408 ? -6.536 -63.810 65.262 1.00 35.34 408 ALA A C 1
ATOM 3284 O O . ALA A 1 408 ? -6.094 -64.914 64.964 1.00 35.34 408 ALA A O 1
ATOM 3285 N N . HIS A 1 409 ? -7.137 -63.591 66.441 1.00 31.92 409 HIS A N 1
ATOM 3286 C CA . HIS A 1 409 ? -7.297 -64.624 67.472 1.00 31.92 409 HIS A CA 1
ATOM 3287 C C . HIS A 1 409 ? -8.667 -64.604 68.173 1.00 31.92 409 HIS A C 1
ATOM 3289 O O . HIS A 1 409 ? -9.251 -63.547 68.402 1.00 31.92 409 HIS A O 1
ATOM 3295 N N . THR A 1 410 ? -9.067 -65.815 68.582 1.00 31.61 410 THR A N 1
ATOM 3296 C CA . THR A 1 410 ? -10.118 -66.217 69.543 1.00 31.61 410 THR A CA 1
ATOM 3297 C C . THR A 1 410 ? -11.600 -65.998 69.197 1.00 31.61 410 THR A C 1
ATOM 3299 O O . THR A 1 410 ? -12.079 -64.887 68.988 1.00 31.61 410 THR A O 1
ATOM 3302 N N . THR A 1 411 ? -12.297 -67.139 69.211 1.00 30.83 411 THR A N 1
ATOM 3303 C CA . THR A 1 411 ? -13.743 -67.414 69.257 1.00 30.83 411 THR A CA 1
ATOM 3304 C C . THR A 1 411 ? -14.314 -67.117 70.679 1.00 30.83 411 THR A C 1
ATOM 3306 O O . THR A 1 411 ? -13.602 -66.507 71.472 1.00 30.83 411 THR A O 1
ATOM 3309 N N . GLU A 1 412 ? -15.550 -67.417 71.129 1.00 28.31 412 GLU A N 1
ATOM 3310 C CA . GLU A 1 412 ? -16.647 -68.306 70.679 1.00 28.31 412 GLU A CA 1
ATOM 3311 C C . GLU A 1 412 ? -17.981 -68.008 71.435 1.00 28.31 412 GLU A C 1
ATOM 3313 O O . GLU A 1 412 ? -17.961 -67.278 72.422 1.00 28.31 412 GLU A O 1
ATOM 3318 N N . ALA A 1 413 ? -19.090 -68.666 71.039 1.00 27.22 413 ALA A N 1
ATOM 3319 C CA . ALA A 1 413 ? -20.297 -68.993 71.849 1.00 27.22 413 ALA A CA 1
ATOM 3320 C C . ALA A 1 413 ? -21.218 -67.862 72.437 1.00 27.22 413 ALA A C 1
ATOM 3322 O O . ALA A 1 413 ? -20.889 -66.683 72.385 1.00 27.22 413 ALA A O 1
ATOM 3323 N N . VAL A 1 414 ? -22.366 -68.167 73.091 1.00 25.64 414 VAL A N 1
ATOM 3324 C CA . VAL A 1 414 ? -23.683 -68.676 72.578 1.00 25.64 414 VAL A CA 1
ATOM 3325 C C . VAL A 1 414 ? -24.767 -68.692 73.715 1.00 25.64 414 VAL A C 1
ATOM 3327 O O . VAL A 1 414 ? -24.395 -68.781 74.877 1.00 25.64 414 VAL A O 1
ATOM 3330 N N . VAL A 1 415 ? -26.084 -68.675 73.381 1.00 26.27 415 VAL A N 1
ATOM 3331 C CA . VAL A 1 415 ? -27.277 -69.123 74.196 1.00 26.27 415 VAL A CA 1
ATOM 3332 C C . VAL A 1 415 ? -28.017 -68.166 75.208 1.00 26.27 415 VAL A C 1
ATOM 3334 O O . VAL A 1 415 ? -27.503 -67.832 76.264 1.00 26.27 415 VAL A O 1
ATOM 3337 N N . ILE A 1 416 ? -29.289 -67.827 74.862 1.00 25.55 416 ILE A N 1
ATOM 3338 C CA . ILE A 1 416 ? -30.590 -67.955 75.618 1.00 25.55 416 ILE A CA 1
ATOM 3339 C C . ILE A 1 416 ? -31.124 -66.963 76.724 1.00 25.55 416 ILE A C 1
ATOM 3341 O O . ILE A 1 416 ? -30.471 -66.674 77.715 1.00 25.55 416 ILE A O 1
ATOM 3345 N N . GLU A 1 417 ? -32.406 -66.568 76.511 1.00 25.92 417 GLU A N 1
ATOM 3346 C CA . GLU A 1 417 ? -33.589 -66.232 77.379 1.00 25.92 417 GLU A CA 1
ATOM 3347 C C . GLU A 1 417 ? -33.805 -64.999 78.327 1.00 25.92 417 GLU A C 1
ATOM 3349 O O . GLU A 1 417 ? -32.984 -64.608 79.146 1.00 25.92 417 GLU A O 1
ATOM 3354 N N . THR A 1 418 ? -35.057 -64.490 78.221 1.00 26.12 418 THR A N 1
ATOM 3355 C CA . THR A 1 418 ? -36.033 -63.940 79.217 1.00 26.12 418 THR A CA 1
ATOM 3356 C C . THR A 1 418 ? -35.817 -62.669 80.084 1.00 26.12 418 THR A C 1
ATOM 3358 O O . THR A 1 418 ? -35.084 -62.672 81.063 1.00 26.12 418 THR A O 1
ATOM 3361 N N . ASP A 1 419 ? -36.708 -61.692 79.821 1.00 25.61 419 ASP A N 1
ATOM 3362 C CA . ASP A 1 419 ? -37.628 -60.979 80.752 1.00 25.61 419 ASP A CA 1
ATOM 3363 C C . ASP A 1 419 ? -37.282 -59.758 81.655 1.00 25.61 419 ASP A C 1
ATOM 3365 O O . ASP A 1 419 ? -36.178 -59.551 82.143 1.00 25.61 419 ASP A O 1
ATOM 3369 N N . ILE A 1 420 ? -38.370 -59.004 81.920 1.00 27.44 420 ILE A N 1
ATOM 3370 C CA . ILE A 1 420 ? -38.681 -58.107 83.066 1.00 27.44 420 ILE A CA 1
ATOM 3371 C C . ILE A 1 420 ? -37.957 -56.733 83.220 1.00 27.44 420 ILE A C 1
ATOM 3373 O O . ILE A 1 420 ? -36.847 -56.596 83.714 1.00 27.44 420 ILE A O 1
ATOM 3377 N N . THR A 1 421 ? -38.737 -55.685 82.906 1.00 30.27 421 THR A N 1
ATOM 3378 C CA . THR A 1 421 ? -38.830 -54.308 83.472 1.00 30.27 421 THR A CA 1
ATOM 3379 C C . THR A 1 421 ? -37.609 -53.408 83.786 1.00 30.27 421 THR A C 1
ATOM 3381 O O . THR A 1 421 ? -36.729 -53.743 84.566 1.00 30.27 421 THR A O 1
ATOM 3384 N N . ALA A 1 422 ? -37.813 -52.127 83.428 1.00 29.48 422 ALA A N 1
ATOM 3385 C CA . ALA A 1 422 ? -37.440 -50.893 84.151 1.00 29.48 422 ALA A CA 1
ATOM 3386 C C . ALA A 1 422 ? -36.136 -50.120 83.813 1.00 29.48 422 ALA A C 1
ATOM 3388 O O . ALA A 1 422 ? -35.023 -50.623 83.837 1.00 29.48 422 ALA A O 1
ATOM 3389 N N . ASN A 1 423 ? -36.348 -48.800 83.684 1.00 26.97 423 ASN A N 1
ATOM 3390 C CA . ASN A 1 423 ? -35.434 -47.661 83.863 1.00 26.97 423 ASN A CA 1
ATOM 3391 C C . ASN A 1 423 ? -34.331 -47.278 82.840 1.00 26.97 423 ASN A C 1
ATOM 3393 O O . ASN A 1 423 ? -33.538 -48.059 82.333 1.00 26.97 423 ASN A O 1
ATOM 3397 N N . THR A 1 424 ? -34.225 -45.949 82.686 1.00 28.83 424 THR A N 1
ATOM 3398 C CA . THR A 1 424 ? -33.028 -45.154 82.328 1.00 28.83 424 THR A CA 1
ATOM 3399 C C . THR A 1 424 ? -32.344 -45.302 80.950 1.00 28.83 424 THR A C 1
ATOM 3401 O O . THR A 1 424 ? -31.217 -45.767 80.835 1.00 28.83 424 THR A O 1
ATOM 3404 N N . SER A 1 425 ? -32.865 -44.508 80.003 1.00 26.61 425 SER A N 1
ATOM 3405 C CA . SER A 1 425 ? -32.101 -43.431 79.323 1.00 26.61 425 SER A CA 1
ATOM 3406 C C . SER A 1 425 ? -31.262 -43.695 78.042 1.00 26.61 425 SER A C 1
ATOM 3408 O O . SER A 1 425 ? -30.591 -44.699 77.869 1.00 26.61 425 SER A O 1
ATOM 3410 N N . ILE A 1 426 ? -31.198 -42.634 77.216 1.00 29.67 426 ILE A N 1
ATOM 3411 C CA . ILE A 1 426 ? -30.063 -42.213 76.358 1.00 29.67 426 ILE A CA 1
ATOM 3412 C C . ILE A 1 426 ? -29.790 -42.934 75.001 1.00 29.67 426 ILE A C 1
ATOM 3414 O O . ILE A 1 426 ? -29.156 -43.970 74.895 1.00 29.67 426 ILE A O 1
ATOM 3418 N N . ASN A 1 427 ? -30.042 -42.162 73.927 1.00 29.81 427 ASN A N 1
ATOM 3419 C CA . ASN A 1 427 ? -29.353 -42.134 72.615 1.00 29.81 427 ASN A CA 1
ATOM 3420 C C . ASN A 1 427 ? -29.450 -43.314 71.603 1.00 29.81 427 ASN A C 1
ATOM 3422 O O . ASN A 1 427 ? -28.600 -44.192 71.560 1.00 29.81 427 ASN A O 1
ATOM 3426 N N . HIS A 1 428 ? -30.186 -43.006 70.523 1.00 29.55 428 HIS A N 1
ATOM 3427 C CA . HIS A 1 428 ? -29.743 -43.085 69.112 1.00 29.55 428 HIS A CA 1
ATOM 3428 C C . HIS A 1 428 ? -29.759 -44.432 68.344 1.00 29.55 428 HIS A C 1
ATOM 3430 O O . HIS A 1 428 ? -28.756 -45.129 68.270 1.00 29.55 428 HIS A O 1
ATOM 3436 N N . ARG A 1 429 ? -30.775 -44.510 67.468 1.00 26.36 429 ARG A N 1
ATOM 3437 C CA . ARG A 1 429 ? -30.648 -44.517 65.989 1.00 26.36 429 ARG A CA 1
ATOM 3438 C C . ARG A 1 429 ? -29.982 -45.714 65.280 1.00 26.36 429 ARG A C 1
ATOM 3440 O O . ARG A 1 429 ? -28.758 -45.766 65.234 1.00 26.36 429 ARG A O 1
ATOM 3447 N N . ASN A 1 430 ? -30.803 -46.332 64.415 1.00 27.42 430 ASN A N 1
ATOM 3448 C CA . ASN A 1 430 ? -30.497 -46.686 63.012 1.00 27.42 430 ASN A CA 1
ATOM 3449 C C . ASN A 1 430 ? -29.478 -47.848 62.800 1.00 27.42 430 ASN A C 1
ATOM 3451 O O . ASN A 1 430 ? -28.556 -48.026 63.581 1.00 27.42 430 ASN A O 1
ATOM 3455 N N . THR A 1 431 ? -29.550 -48.671 61.742 1.00 30.14 431 THR A N 1
ATOM 3456 C CA . THR A 1 431 ? -30.265 -48.537 60.450 1.00 30.14 431 THR A CA 1
ATOM 3457 C C . THR A 1 431 ? -30.415 -49.895 59.732 1.00 30.14 431 THR A C 1
ATOM 3459 O O . THR A 1 431 ? -29.751 -50.850 60.119 1.00 30.14 431 THR A O 1
ATOM 3462 N N . THR A 1 432 ? -31.119 -49.869 58.585 1.00 30.03 432 THR A N 1
ATOM 3463 C CA . THR A 1 432 ? -30.869 -50.636 57.331 1.00 30.03 432 THR A CA 1
ATOM 3464 C C . THR A 1 432 ? -31.177 -52.144 57.277 1.00 30.03 432 THR A C 1
ATOM 3466 O O . THR A 1 432 ? -30.843 -52.860 58.208 1.00 30.03 432 THR A O 1
ATOM 3469 N N . ALA A 1 433 ? -31.698 -52.686 56.160 1.00 29.53 433 ALA A N 1
ATOM 3470 C CA . ALA A 1 433 ? -32.337 -52.054 54.979 1.00 29.53 433 ALA A CA 1
ATOM 3471 C C . ALA A 1 433 ? -32.885 -53.089 53.966 1.00 29.53 433 ALA A C 1
ATOM 3473 O O . ALA A 1 433 ? -32.235 -54.112 53.806 1.00 29.53 433 ALA A O 1
ATOM 3474 N N . HIS A 1 434 ? -33.942 -52.693 53.225 1.00 29.73 434 HIS A N 1
ATOM 3475 C CA . HIS A 1 434 ? -34.363 -53.100 51.855 1.00 29.73 434 HIS A CA 1
ATOM 3476 C C . HIS A 1 434 ? -34.499 -54.615 51.518 1.00 29.73 434 HIS A C 1
ATOM 3478 O O . HIS A 1 434 ? -34.015 -55.472 52.243 1.00 29.73 434 HIS A O 1
ATOM 3484 N N . SER A 1 435 ? -35.213 -55.040 50.466 1.00 30.61 435 SER A N 1
ATOM 3485 C CA . SER A 1 435 ? -36.040 -54.341 49.446 1.00 30.61 435 SER A CA 1
ATOM 3486 C C . SER A 1 435 ? -37.383 -55.104 49.310 1.00 30.61 435 SER A C 1
ATOM 3488 O O . SER A 1 435 ? -37.433 -56.286 49.631 1.00 30.61 435 SER A O 1
ATOM 3490 N N . GLU A 1 436 ? -38.555 -54.503 49.071 1.00 35.06 436 GLU A N 1
ATOM 3491 C CA . GLU A 1 436 ? -39.079 -53.904 47.812 1.00 35.06 436 GLU A CA 1
ATOM 3492 C C . GLU A 1 436 ? -39.220 -54.933 46.653 1.00 35.06 436 GLU A C 1
ATOM 3494 O O . GLU A 1 436 ? -38.310 -55.729 46.476 1.00 35.06 436 GLU A O 1
ATOM 3499 N N . SER A 1 437 ? -40.363 -55.099 45.950 1.00 32.34 437 SER A N 1
ATOM 3500 C CA . SER A 1 437 ? -41.005 -54.128 45.018 1.00 32.34 437 SER A CA 1
ATOM 3501 C C . SER A 1 437 ? -42.547 -54.255 44.822 1.00 32.34 437 SER A C 1
ATOM 3503 O O . SER A 1 437 ? -43.095 -55.311 45.126 1.00 32.34 437 SER A O 1
ATOM 3505 N N . GLU A 1 438 ? -43.243 -53.194 44.339 1.00 31.09 438 GLU A N 1
ATOM 3506 C CA . GLU A 1 438 ? -44.590 -53.167 43.669 1.00 31.09 438 GLU A CA 1
ATOM 3507 C C . GLU A 1 438 ? -45.050 -51.727 43.249 1.00 31.09 438 GLU A C 1
ATOM 3509 O O . GLU A 1 438 ? -44.470 -50.744 43.709 1.00 31.09 438 GLU A O 1
ATOM 3514 N N . SER A 1 439 ? -46.093 -51.581 42.399 1.00 33.28 439 SER A N 1
ATOM 3515 C CA . SER A 1 439 ? -46.293 -50.457 41.431 1.00 33.28 439 SER A CA 1
ATOM 3516 C C . SER A 1 439 ? -47.497 -49.474 41.641 1.00 33.28 439 SER A C 1
ATOM 3518 O O . SER A 1 439 ? -48.139 -49.492 42.692 1.00 33.28 439 SER A O 1
ATOM 3520 N N . THR A 1 440 ? -47.794 -48.607 40.628 1.00 30.83 440 THR A N 1
ATOM 3521 C CA . THR A 1 440 ? -49.103 -47.991 40.164 1.00 30.83 440 THR A CA 1
ATOM 3522 C C . THR A 1 440 ? -49.255 -46.442 40.013 1.00 30.83 440 THR A C 1
ATOM 3524 O O . THR A 1 440 ? -49.106 -45.707 40.987 1.00 30.83 440 THR A O 1
ATOM 3527 N N . VAL A 1 441 ? -49.707 -46.008 38.809 1.00 30.88 441 VAL A N 1
ATOM 3528 C CA . VAL A 1 441 ? -50.674 -44.914 38.427 1.00 30.88 441 VAL A CA 1
ATOM 3529 C C . VAL A 1 441 ? -50.397 -43.412 38.762 1.00 30.88 441 VAL A C 1
ATOM 3531 O O . VAL A 1 441 ? -49.738 -43.083 39.743 1.00 30.88 441 VAL A O 1
ATOM 3534 N N . SER A 1 442 ? -50.917 -42.492 37.916 1.00 29.00 442 SER A N 1
ATOM 3535 C CA . SER A 1 442 ? -50.752 -41.013 37.927 1.00 29.00 442 SER A CA 1
ATOM 3536 C C . SER A 1 442 ? -52.035 -40.216 37.550 1.00 29.00 442 SER A C 1
ATOM 3538 O O . SER A 1 442 ? -53.016 -40.802 37.095 1.00 29.00 442 SER A O 1
ATOM 3540 N N . THR A 1 443 ? -52.040 -38.882 37.743 1.00 29.80 443 THR A N 1
ATOM 3541 C CA . THR A 1 443 ? -53.185 -37.942 37.546 1.00 29.80 443 THR A CA 1
ATOM 3542 C C . THR A 1 443 ? -52.807 -36.670 36.740 1.00 29.80 443 THR A C 1
ATOM 3544 O O . THR A 1 443 ? -51.614 -36.410 36.579 1.00 29.80 443 THR A O 1
ATOM 3547 N N . PRO A 1 444 ? -53.770 -35.863 36.220 1.00 36.22 444 PRO A N 1
ATOM 3548 C CA . PRO A 1 444 ? -53.484 -34.856 35.174 1.00 36.22 444 PRO A CA 1
ATOM 3549 C C . PRO A 1 444 ? -52.985 -33.470 35.630 1.00 36.22 444 PRO A C 1
ATOM 3551 O O . PRO A 1 444 ? -52.288 -32.801 34.869 1.00 36.22 444 PRO A O 1
ATOM 3554 N N . GLU A 1 445 ? -53.337 -33.003 36.834 1.00 35.78 445 GLU A N 1
ATOM 3555 C CA . GLU A 1 445 ? -53.138 -31.594 37.251 1.00 35.78 445 GLU A CA 1
ATOM 3556 C C . GLU A 1 445 ? -51.661 -31.159 37.317 1.00 35.78 445 GLU A C 1
ATOM 3558 O O . GLU A 1 445 ? -51.332 -29.980 37.175 1.00 35.78 445 GLU A O 1
ATOM 3563 N N . THR A 1 446 ? -50.747 -32.116 37.478 1.00 39.41 446 THR A N 1
ATOM 3564 C CA . THR A 1 446 ? -49.299 -31.872 37.519 1.00 39.41 446 THR A CA 1
ATOM 3565 C C . THR A 1 446 ? -48.703 -31.506 36.159 1.00 39.41 446 THR A C 1
ATOM 3567 O O . THR A 1 446 ? -47.624 -30.914 36.124 1.00 39.41 446 THR A O 1
ATOM 3570 N N . ILE A 1 447 ? -49.379 -31.805 35.042 1.00 37.62 447 ILE A N 1
ATOM 3571 C CA . ILE A 1 447 ? -48.839 -31.569 33.693 1.00 37.62 447 ILE A CA 1
ATOM 3572 C C . ILE A 1 447 ? -48.846 -30.072 33.355 1.00 37.62 447 ILE A C 1
ATOM 3574 O O . ILE A 1 447 ? -47.815 -29.550 32.932 1.00 37.62 447 ILE A O 1
ATOM 3578 N N . SER A 1 448 ? -49.945 -29.355 33.617 1.00 38.12 448 SER A N 1
ATOM 3579 C CA . SER A 1 448 ? -50.023 -27.904 33.374 1.00 38.12 448 SER A CA 1
ATOM 3580 C C . SER A 1 448 ? -48.990 -27.129 34.195 1.00 38.12 448 SER A C 1
ATOM 3582 O O . SER A 1 448 ? -48.301 -26.265 33.656 1.00 38.12 448 SER A O 1
ATOM 3584 N N . TYR A 1 449 ? -48.800 -27.497 35.469 1.00 40.16 449 TYR A N 1
ATOM 3585 C CA . TYR A 1 449 ? -47.750 -26.914 36.310 1.00 40.16 449 TYR A CA 1
ATOM 3586 C C . TYR A 1 449 ? -46.339 -27.202 35.785 1.00 40.16 449 TYR A C 1
ATOM 3588 O O . TYR A 1 449 ? -45.490 -26.314 35.837 1.00 40.16 449 TYR A O 1
ATOM 3596 N N . LEU A 1 450 ? -46.068 -28.398 35.247 1.00 36.91 450 LEU A N 1
ATOM 3597 C CA . LEU A 1 450 ? -44.754 -28.712 34.675 1.00 36.91 450 LEU A CA 1
ATOM 3598 C C . LEU A 1 450 ? -44.491 -27.974 33.352 1.00 36.91 450 LEU A C 1
ATOM 3600 O O . LEU A 1 450 ? -43.346 -27.618 33.075 1.00 36.91 450 LEU A O 1
ATOM 3604 N N . VAL A 1 451 ? -45.531 -27.735 32.547 1.00 38.53 451 VAL A N 1
ATOM 3605 C CA . VAL A 1 451 ? -45.437 -26.960 31.300 1.00 38.53 451 VAL A CA 1
ATOM 3606 C C . VAL A 1 451 ? -45.234 -25.474 31.600 1.00 38.53 451 VAL A C 1
ATOM 3608 O O . VAL A 1 451 ? -44.310 -24.895 31.031 1.00 38.53 451 VAL A O 1
ATOM 3611 N N . LEU A 1 452 ? -45.983 -24.882 32.543 1.00 42.47 452 LEU A N 1
ATOM 3612 C CA . LEU A 1 452 ? -45.727 -23.511 33.009 1.00 42.47 452 LEU A CA 1
ATOM 3613 C C . LEU A 1 452 ? -44.343 -23.374 33.651 1.00 42.47 452 LEU A C 1
ATOM 3615 O O . LEU A 1 452 ? -43.615 -22.444 33.328 1.00 42.47 452 LEU A O 1
ATOM 3619 N N . LEU A 1 453 ? -43.921 -24.308 34.510 1.00 41.16 453 LEU A N 1
ATOM 3620 C CA . LEU A 1 453 ? -42.574 -24.256 35.085 1.00 41.16 453 LEU A CA 1
ATOM 3621 C C . LEU A 1 453 ? -41.490 -24.391 34.011 1.00 41.16 453 LEU A C 1
ATOM 3623 O O . LEU A 1 453 ? -40.472 -23.716 34.115 1.00 41.16 453 LEU A O 1
ATOM 3627 N N . ARG A 1 454 ? -41.693 -25.188 32.952 1.00 37.50 454 ARG A N 1
ATOM 3628 C CA . ARG A 1 454 ? -40.756 -25.244 31.817 1.00 37.50 454 ARG A CA 1
ATOM 3629 C C . ARG A 1 454 ? -40.753 -23.961 30.990 1.00 37.50 454 ARG A C 1
ATOM 3631 O O . ARG A 1 454 ? -39.665 -23.479 30.694 1.00 37.50 454 ARG A O 1
ATOM 3638 N N . SER A 1 455 ? -41.905 -23.384 30.646 1.00 40.59 455 SER A N 1
ATOM 3639 C CA . SER A 1 455 ? -41.951 -22.128 29.882 1.00 40.59 455 SER A CA 1
ATOM 3640 C C . SER A 1 455 ? -41.416 -20.945 30.693 1.00 40.59 455 SER A C 1
ATOM 3642 O O . SER A 1 455 ? -40.668 -20.137 30.151 1.00 40.59 455 SER A O 1
ATOM 3644 N N . MET A 1 456 ? -41.678 -20.889 32.002 1.00 44.53 456 MET A N 1
ATOM 3645 C CA . MET A 1 456 ? -41.085 -19.905 32.912 1.00 44.53 456 MET A CA 1
ATOM 3646 C C . MET A 1 456 ? -39.579 -20.116 33.095 1.00 44.53 456 MET A C 1
ATOM 3648 O O . MET A 1 456 ? -38.844 -19.135 33.120 1.00 44.53 456 MET A O 1
ATOM 3652 N N . PHE A 1 457 ? -39.085 -21.357 33.193 1.00 40.81 457 PHE A N 1
ATOM 3653 C CA . PHE A 1 457 ? -37.644 -21.609 33.323 1.00 40.81 457 PHE A CA 1
ATOM 3654 C C . PHE A 1 457 ? -36.897 -21.319 32.015 1.00 40.81 457 PHE A C 1
ATOM 3656 O O . PHE A 1 457 ? -35.816 -20.746 32.062 1.00 40.81 457 PHE A O 1
ATOM 3663 N N . ILE A 1 458 ? -37.485 -21.633 30.854 1.00 43.44 458 ILE A N 1
ATOM 3664 C CA . ILE A 1 458 ? -36.953 -21.239 29.540 1.00 43.44 458 ILE A CA 1
ATOM 3665 C C . ILE A 1 458 ? -37.011 -19.717 29.385 1.00 43.44 458 ILE A C 1
ATOM 3667 O O . ILE A 1 458 ? -36.006 -19.120 29.028 1.00 43.44 458 ILE A O 1
ATOM 3671 N N . GLY A 1 459 ? -38.126 -19.068 29.726 1.00 37.44 459 GLY A N 1
ATOM 3672 C CA . GLY A 1 459 ? -38.263 -17.610 29.684 1.00 37.44 459 GLY A CA 1
ATOM 3673 C C . GLY A 1 459 ? -37.281 -16.891 30.611 1.00 37.44 459 GLY A C 1
ATOM 3674 O O . GLY A 1 459 ? -36.686 -15.897 30.212 1.00 37.44 459 GLY A O 1
ATOM 3675 N N . PHE A 1 460 ? -37.037 -17.423 31.813 1.00 43.31 460 PHE A N 1
ATOM 3676 C CA . PHE A 1 460 ? -36.044 -16.900 32.755 1.00 43.31 460 PHE A CA 1
ATOM 3677 C C . PHE A 1 460 ? -34.604 -17.191 32.307 1.00 43.31 460 PHE A C 1
ATOM 3679 O O . PHE A 1 460 ? -33.735 -16.346 32.494 1.00 43.31 460 PHE A O 1
ATOM 3686 N N . LEU A 1 461 ? -34.342 -18.344 31.677 1.00 38.22 461 LEU A N 1
ATOM 3687 C CA . LEU A 1 461 ? -33.043 -18.662 31.077 1.00 38.22 461 LEU A CA 1
ATOM 3688 C C . LEU A 1 461 ? -32.761 -17.765 29.866 1.00 38.22 461 LEU A C 1
ATOM 3690 O O . LEU A 1 461 ? -31.654 -17.261 29.749 1.00 38.22 461 LEU A O 1
ATOM 3694 N N . VAL A 1 462 ? -33.755 -17.507 29.012 1.00 44.62 462 VAL A N 1
ATOM 3695 C CA . VAL A 1 462 ? -33.666 -16.559 27.892 1.00 44.62 462 VAL A CA 1
ATOM 3696 C C . VAL A 1 462 ? -33.496 -15.136 28.416 1.00 44.62 462 VAL A C 1
ATOM 3698 O O . VAL A 1 462 ? -32.618 -14.440 27.931 1.00 44.62 462 VAL A O 1
ATOM 3701 N N . LEU A 1 463 ? -34.221 -14.713 29.457 1.00 43.16 463 LEU A N 1
ATOM 3702 C CA . LEU A 1 463 ? -33.984 -13.418 30.109 1.00 43.16 463 LEU A CA 1
ATOM 3703 C C . LEU A 1 463 ? -32.593 -13.325 30.746 1.00 43.16 463 LEU A C 1
ATOM 3705 O O . LEU A 1 463 ? -31.999 -12.258 30.688 1.00 43.16 463 LEU A O 1
ATOM 3709 N N . MET A 1 464 ? -32.040 -14.408 31.302 1.00 40.62 464 MET A N 1
ATOM 3710 C CA . MET A 1 464 ? -30.660 -14.441 31.804 1.00 40.62 464 MET A CA 1
ATOM 3711 C C . MET A 1 464 ? -29.620 -14.452 30.681 1.00 40.62 464 MET A C 1
ATOM 3713 O O . MET A 1 464 ? -28.610 -13.773 30.800 1.00 40.62 464 MET A O 1
ATOM 3717 N N . LEU A 1 465 ? -29.851 -15.178 29.587 1.00 40.03 465 LEU A N 1
ATOM 3718 C CA . LEU A 1 465 ? -28.946 -15.233 28.438 1.00 40.03 465 LEU A CA 1
ATOM 3719 C C . LEU A 1 465 ? -28.968 -13.919 27.656 1.00 40.03 465 LEU A C 1
ATOM 3721 O O . LEU A 1 465 ? -27.907 -13.413 27.325 1.00 40.03 465 LEU A O 1
ATOM 3725 N N . VAL A 1 466 ? -30.140 -13.314 27.452 1.00 42.78 466 VAL A N 1
ATOM 3726 C CA . VAL A 1 466 ? -30.294 -11.964 26.891 1.00 42.78 466 VAL A CA 1
ATOM 3727 C C . VAL A 1 466 ? -29.751 -10.916 27.862 1.00 42.78 466 VAL A C 1
ATOM 3729 O O . VAL A 1 466 ? -29.070 -9.999 27.422 1.00 42.78 466 VAL A O 1
ATOM 3732 N N . ALA A 1 467 ? -29.940 -11.056 29.179 1.00 39.38 467 ALA A N 1
ATOM 3733 C CA . ALA A 1 467 ? -29.289 -10.166 30.139 1.00 39.38 467 ALA A CA 1
ATOM 3734 C C . ALA A 1 467 ? -27.763 -10.306 30.095 1.00 39.38 467 ALA A C 1
ATOM 3736 O O . ALA A 1 467 ? -27.091 -9.291 30.085 1.00 39.38 467 ALA A O 1
ATOM 3737 N N . VAL A 1 468 ? -27.183 -11.505 30.009 1.00 39.91 468 VAL A N 1
ATOM 3738 C CA . VAL A 1 468 ? -25.722 -11.680 29.893 1.00 39.91 468 VAL A CA 1
ATOM 3739 C C . VAL A 1 468 ? -25.206 -11.182 28.536 1.00 39.91 468 VAL A C 1
ATOM 3741 O O . VAL A 1 468 ? -24.212 -10.457 28.499 1.00 39.91 468 VAL A O 1
ATOM 3744 N N . ALA A 1 469 ? -25.910 -11.481 27.442 1.00 40.31 469 ALA A N 1
ATOM 3745 C CA . ALA A 1 469 ? -25.569 -11.054 26.084 1.00 40.31 469 ALA A CA 1
ATOM 3746 C C . ALA A 1 469 ? -25.806 -9.557 25.822 1.00 40.31 469 ALA A C 1
ATOM 3748 O O . ALA A 1 469 ? -25.219 -9.023 24.890 1.00 40.31 469 ALA A O 1
ATOM 3749 N N . LEU A 1 470 ? -26.614 -8.865 26.637 1.00 41.03 470 LEU A N 1
ATOM 3750 C CA . LEU A 1 470 ? -26.756 -7.406 26.599 1.00 41.03 470 LEU A CA 1
ATOM 3751 C C . LEU A 1 470 ? -25.888 -6.706 27.649 1.00 41.03 470 LEU A C 1
ATOM 3753 O O . LEU A 1 470 ? -25.288 -5.694 27.324 1.00 41.03 470 LEU A O 1
ATOM 3757 N N . ILE A 1 471 ? -25.757 -7.222 28.876 1.00 39.56 471 ILE A N 1
ATOM 3758 C CA . ILE A 1 471 ? -24.927 -6.626 29.943 1.00 39.56 471 ILE A CA 1
ATOM 3759 C C . ILE A 1 471 ? -23.435 -6.764 29.624 1.00 39.56 471 ILE A C 1
ATOM 3761 O O . ILE A 1 471 ? -22.682 -5.867 29.988 1.00 39.56 471 ILE A O 1
ATOM 3765 N N . GLY A 1 472 ? -23.000 -7.810 28.909 1.00 35.72 472 GLY A N 1
ATOM 3766 C CA . GLY A 1 472 ? -21.638 -7.898 28.370 1.00 35.72 472 GLY A CA 1
ATOM 3767 C C . GLY A 1 472 ? -21.287 -6.658 27.533 1.00 35.72 472 GLY A C 1
ATOM 3768 O O . GLY A 1 472 ? -20.444 -5.866 27.963 1.00 35.72 472 GLY A O 1
ATOM 3769 N N . PRO A 1 473 ? -21.996 -6.412 26.415 1.00 40.31 473 PRO A N 1
ATOM 3770 C CA . PRO A 1 473 ? -21.907 -5.165 25.664 1.00 40.31 473 PRO A CA 1
ATOM 3771 C C . PRO A 1 473 ? -22.166 -3.915 26.510 1.00 40.31 473 PRO A C 1
ATOM 3773 O O . PRO A 1 473 ? -21.367 -2.992 26.452 1.00 40.31 473 PRO A O 1
ATOM 3776 N N . PHE A 1 474 ? -23.212 -3.854 27.340 1.00 34.03 474 PHE A N 1
ATOM 3777 C CA . PHE A 1 474 ? -23.579 -2.615 28.044 1.00 34.03 474 PHE A CA 1
ATOM 3778 C C . PHE A 1 474 ? -22.578 -2.214 29.137 1.00 34.03 474 PHE A C 1
ATOM 3780 O O . PHE A 1 474 ? -22.390 -1.026 29.369 1.00 34.03 474 PHE A O 1
ATOM 3787 N N . VAL A 1 475 ? -21.902 -3.158 29.800 1.00 36.38 475 VAL A N 1
ATOM 3788 C CA . VAL A 1 475 ? -20.848 -2.860 30.792 1.00 36.38 475 VAL A CA 1
ATOM 3789 C C . VAL A 1 475 ? -19.508 -2.573 30.111 1.00 36.38 475 VAL A C 1
ATOM 3791 O O . VAL A 1 475 ? -18.741 -1.754 30.616 1.00 36.38 475 VAL A O 1
ATOM 3794 N N . TYR A 1 476 ? -19.247 -3.172 28.946 1.00 36.12 476 TYR A N 1
ATOM 3795 C CA . TYR A 1 476 ? -18.092 -2.841 28.110 1.00 36.12 476 TYR A CA 1
ATOM 3796 C C . TYR A 1 476 ? -18.236 -1.432 27.497 1.00 36.12 476 TYR A C 1
ATOM 3798 O O . TYR A 1 476 ? -17.409 -0.554 27.744 1.00 36.12 476 TYR A O 1
ATOM 3806 N N . PHE A 1 477 ? -19.351 -1.159 26.813 1.00 38.44 477 PHE A N 1
ATOM 3807 C CA . PHE A 1 477 ? -19.659 0.142 26.217 1.00 38.44 477 PHE A CA 1
ATOM 3808 C C . PHE A 1 477 ? -19.941 1.238 27.248 1.00 38.44 477 PHE A C 1
ATOM 3810 O O . PHE A 1 477 ? -19.522 2.363 27.016 1.00 38.44 477 PHE A O 1
ATOM 3817 N N . SER A 1 478 ? -20.533 0.970 28.419 1.00 33.28 478 SER A N 1
ATOM 3818 C CA . SER A 1 478 ? -20.658 2.001 29.476 1.00 33.28 478 SER A CA 1
ATOM 3819 C C . SER A 1 478 ? -19.295 2.446 30.042 1.00 33.28 478 SER A C 1
ATOM 3821 O O . SER A 1 478 ? -19.187 3.518 30.636 1.00 33.28 478 SER A O 1
ATOM 3823 N N . ARG A 1 479 ? -18.221 1.676 29.801 1.00 31.28 479 ARG A N 1
ATOM 3824 C CA . ARG A 1 479 ? -16.840 2.086 30.104 1.00 31.28 479 ARG A CA 1
ATOM 3825 C C . ARG A 1 479 ? -16.180 2.940 29.015 1.00 31.28 479 ARG A C 1
ATOM 3827 O O . ARG A 1 479 ? -15.263 3.682 29.345 1.00 31.28 479 ARG A O 1
ATOM 3834 N N . HIS A 1 480 ? -16.654 2.880 27.767 1.00 32.56 480 HIS A N 1
ATOM 3835 C CA . HIS A 1 480 ? -16.155 3.695 26.645 1.00 32.56 480 HIS A CA 1
ATOM 3836 C C . HIS A 1 480 ? -17.082 4.861 26.252 1.00 32.56 480 HIS A C 1
ATOM 3838 O O . HIS A 1 480 ? -16.617 5.862 25.714 1.00 32.56 480 HIS A O 1
ATOM 3844 N N . GLY A 1 481 ? -18.375 4.797 26.579 1.00 31.11 481 GLY A N 1
ATOM 3845 C CA . GLY A 1 481 ? -19.426 5.738 26.167 1.00 31.11 481 GLY A CA 1
ATOM 3846 C C . GLY A 1 481 ? -19.376 7.136 26.796 1.00 31.11 481 GLY A C 1
ATOM 3847 O O . GLY A 1 481 ? -20.320 7.904 26.631 1.00 31.11 481 GLY A O 1
ATOM 3848 N N . LYS A 1 482 ? -18.297 7.480 27.511 1.00 30.83 482 LYS A N 1
ATOM 3849 C CA . LYS A 1 482 ? -17.949 8.865 27.877 1.00 30.83 482 LYS A CA 1
ATOM 3850 C C . LYS A 1 482 ? -16.803 9.456 27.038 1.00 30.83 482 LYS A C 1
ATOM 3852 O O . LYS A 1 482 ? -16.561 10.652 27.145 1.00 30.83 482 LYS A O 1
ATOM 3857 N N . ASN A 1 483 ? -16.151 8.664 26.181 1.00 30.67 483 ASN A N 1
ATOM 3858 C CA . ASN A 1 483 ? -14.938 9.053 25.450 1.00 30.67 483 ASN A CA 1
ATOM 3859 C C . ASN A 1 483 ? -15.155 9.219 23.930 1.00 30.67 483 ASN A C 1
ATOM 3861 O O . ASN A 1 483 ? -14.186 9.303 23.187 1.00 30.67 483 ASN A O 1
ATOM 3865 N N . GLN A 1 484 ? -16.403 9.268 23.448 1.00 29.41 484 GLN A N 1
ATOM 3866 C CA . GLN A 1 484 ? -16.721 9.501 22.030 1.00 29.41 484 GLN A CA 1
ATOM 3867 C C . GLN A 1 484 ? -17.730 10.644 21.868 1.00 29.41 484 GLN A C 1
ATOM 3869 O O . GLN A 1 484 ? -18.931 10.436 21.685 1.00 29.41 484 GLN A O 1
ATOM 3874 N N . ALA A 1 485 ? -17.212 11.872 21.951 1.00 28.02 485 ALA A N 1
ATOM 3875 C CA . ALA A 1 485 ? -17.951 13.105 21.668 1.00 28.02 485 ALA A CA 1
ATOM 3876 C C . ALA A 1 485 ? -17.189 14.110 20.773 1.00 28.02 485 ALA A C 1
ATOM 3878 O O . ALA A 1 485 ? -17.737 15.165 20.475 1.00 28.02 485 ALA A O 1
ATOM 3879 N N . THR A 1 486 ? -15.988 13.767 20.290 1.00 28.56 486 THR A N 1
ATOM 3880 C CA . THR A 1 486 ? -15.268 14.467 19.210 1.00 28.56 486 THR A CA 1
ATOM 3881 C C . THR A 1 486 ? -14.262 13.520 18.560 1.00 28.56 486 THR A C 1
ATOM 3883 O O . THR A 1 486 ? -13.250 13.220 19.182 1.00 28.56 486 THR A O 1
ATOM 3886 N N . GLU A 1 487 ? -14.500 13.097 17.318 1.00 27.50 487 GLU A N 1
ATOM 3887 C CA . GLU A 1 487 ? -13.421 12.906 16.337 1.00 27.50 487 GLU A CA 1
ATOM 3888 C C . GLU A 1 487 ? -13.994 12.813 14.917 1.00 27.50 487 GLU A C 1
ATOM 3890 O O . GLU A 1 487 ? -15.002 12.148 14.676 1.00 27.50 487 GLU A O 1
ATOM 3895 N N . ILE A 1 488 ? -13.355 13.521 13.985 1.00 27.27 488 ILE A N 1
ATOM 3896 C CA . ILE A 1 488 ? -13.622 13.487 12.546 1.00 27.27 488 ILE A CA 1
ATOM 3897 C C . ILE A 1 488 ? -12.257 13.315 11.876 1.00 27.27 488 ILE A C 1
ATOM 3899 O O . ILE A 1 488 ? -11.429 14.211 11.968 1.00 27.27 488 ILE A O 1
ATOM 3903 N N . ILE A 1 489 ? -12.064 12.175 11.204 1.00 28.00 489 ILE A N 1
ATOM 3904 C CA . ILE A 1 489 ? -11.062 11.914 10.152 1.00 28.00 489 ILE A CA 1
ATOM 3905 C C . ILE A 1 489 ? -9.606 12.334 10.465 1.00 28.00 489 ILE A C 1
ATOM 3907 O O . ILE A 1 489 ? -9.205 13.465 10.202 1.00 28.00 489 ILE A O 1
ATOM 3911 N N . SER A 1 490 ? -8.749 11.377 10.841 1.00 25.53 490 SER A N 1
ATOM 3912 C CA . SER A 1 490 ? -7.532 11.010 10.069 1.00 25.53 490 SER A CA 1
ATOM 3913 C C . SER A 1 490 ? -6.688 9.923 10.782 1.00 25.53 490 SER A C 1
ATOM 3915 O O . SER A 1 490 ? -6.855 9.729 11.986 1.00 25.53 490 SER A O 1
ATOM 3917 N N . PRO A 1 491 ? -5.838 9.148 10.067 1.00 32.66 491 PRO A N 1
ATOM 3918 C CA . PRO A 1 491 ? -5.203 7.939 10.609 1.00 32.66 491 PRO A CA 1
ATOM 3919 C C . PRO A 1 491 ? -3.682 8.054 10.871 1.00 32.66 491 PRO A C 1
ATOM 3921 O O . PRO A 1 491 ? -3.044 9.048 10.540 1.00 32.66 491 PRO A O 1
ATOM 3924 N N . ASN A 1 492 ? -3.112 6.929 11.330 1.00 25.94 492 ASN A N 1
ATOM 3925 C CA . ASN A 1 492 ? -1.687 6.551 11.389 1.00 25.94 492 ASN A CA 1
ATOM 3926 C C . ASN A 1 492 ? -0.865 6.968 12.624 1.00 25.94 492 ASN A C 1
ATOM 3928 O O . ASN A 1 492 ? -0.356 8.078 12.731 1.00 25.94 492 ASN A O 1
ATOM 3932 N N . SER A 1 493 ? -0.529 5.973 13.448 1.00 25.64 493 SER A N 1
ATOM 3933 C CA . SER A 1 493 ? 0.877 5.677 13.779 1.00 25.64 493 SER A CA 1
ATOM 3934 C C . SER A 1 493 ? 1.020 4.250 14.325 1.00 25.64 493 SER A C 1
ATOM 3936 O O . SER A 1 493 ? 0.292 3.834 15.221 1.00 25.64 493 SER A O 1
ATOM 3938 N N . VAL A 1 494 ? 1.967 3.486 13.771 1.00 26.50 494 VAL A N 1
ATOM 3939 C CA . VAL A 1 494 ? 2.464 2.235 14.365 1.00 26.50 494 VAL A CA 1
ATOM 3940 C C . VAL A 1 494 ? 3.858 2.536 14.891 1.00 26.50 494 VAL A C 1
ATOM 3942 O O . VAL A 1 494 ? 4.758 2.820 14.105 1.00 26.50 494 VAL A O 1
ATOM 3945 N N . THR A 1 495 ? 4.047 2.481 16.206 1.00 24.55 495 THR A N 1
ATOM 3946 C CA . THR A 1 495 ? 5.369 2.604 16.824 1.00 24.55 495 THR A CA 1
ATOM 3947 C C . THR A 1 495 ? 5.950 1.228 17.115 1.00 24.55 495 THR A C 1
ATOM 3949 O O . THR A 1 495 ? 5.561 0.534 18.052 1.00 24.55 495 THR A O 1
ATOM 3952 N N . THR A 1 496 ? 6.940 0.842 16.315 1.00 23.11 496 THR A N 1
ATOM 3953 C CA . THR A 1 496 ? 7.900 -0.199 16.688 1.00 23.11 496 THR A CA 1
ATOM 3954 C C . THR A 1 496 ? 8.655 0.219 17.949 1.00 23.11 496 THR A C 1
ATOM 3956 O O . THR A 1 496 ? 9.183 1.331 17.995 1.00 23.11 496 THR A O 1
ATOM 3959 N N . SER A 1 497 ? 8.808 -0.678 18.922 1.00 26.34 497 SER A N 1
ATOM 3960 C CA . SER A 1 497 ? 9.791 -0.519 19.997 1.00 26.34 497 SER A CA 1
ATOM 3961 C C . SER A 1 497 ? 10.692 -1.750 20.083 1.00 26.34 497 SER A C 1
ATOM 3963 O O . SER A 1 497 ? 10.258 -2.877 20.312 1.00 26.34 497 SER A O 1
ATOM 3965 N N . SER A 1 498 ? 11.983 -1.530 19.848 1.00 24.22 498 SER A N 1
ATOM 3966 C CA . SER A 1 498 ? 13.027 -2.542 19.974 1.00 24.22 498 SER A CA 1
ATOM 3967 C C . SER A 1 498 ? 13.380 -2.773 21.443 1.00 24.22 498 SER A C 1
ATOM 3969 O O . SER A 1 498 ? 13.684 -1.812 22.150 1.00 24.22 498 SER A O 1
ATOM 3971 N N . ILE A 1 499 ? 13.449 -4.033 21.877 1.00 26.20 499 ILE A N 1
ATOM 3972 C CA . ILE A 1 499 ? 14.070 -4.413 23.153 1.00 26.20 499 ILE A CA 1
ATOM 3973 C C . ILE A 1 499 ? 15.161 -5.445 22.868 1.00 26.20 499 ILE A C 1
ATOM 3975 O O . ILE A 1 499 ? 14.883 -6.556 22.420 1.00 26.20 499 ILE A O 1
ATOM 3979 N N . THR A 1 500 ? 16.411 -5.069 23.127 1.00 23.34 500 THR A N 1
ATOM 3980 C CA . THR A 1 500 ? 17.558 -5.981 23.124 1.00 23.34 500 THR A CA 1
ATOM 3981 C C . THR A 1 500 ? 17.624 -6.806 24.414 1.00 23.34 500 THR A C 1
ATOM 3983 O O . THR A 1 500 ? 17.071 -6.449 25.452 1.00 23.34 500 THR A O 1
ATOM 3986 N N . THR A 1 501 ? 18.288 -7.956 24.321 1.00 24.50 501 THR A N 1
ATOM 3987 C CA . THR A 1 501 ? 18.407 -8.999 25.354 1.00 24.50 501 THR A CA 1
ATOM 3988 C C . THR A 1 501 ? 19.018 -8.480 26.675 1.00 24.50 501 THR A C 1
ATOM 3990 O O . THR A 1 501 ? 19.845 -7.575 26.688 1.00 24.50 501 THR A O 1
ATOM 3993 N N . THR A 1 502 ? 18.686 -9.045 27.844 1.00 25.03 502 THR A N 1
ATOM 3994 C CA . THR A 1 502 ? 19.185 -10.377 28.247 1.00 25.03 502 THR A CA 1
ATOM 3995 C C . THR A 1 502 ? 18.451 -11.043 29.429 1.00 25.03 502 THR A C 1
ATOM 3997 O O . THR A 1 502 ? 17.964 -10.397 30.347 1.00 25.03 502 THR A O 1
ATOM 4000 N N . ASN A 1 503 ? 18.511 -12.381 29.413 1.00 24.91 503 ASN A N 1
ATOM 4001 C CA . ASN A 1 503 ? 18.508 -13.322 30.546 1.00 24.91 503 ASN A CA 1
ATOM 4002 C C . ASN A 1 503 ? 17.220 -13.618 31.359 1.00 24.91 503 ASN A C 1
ATOM 4004 O O . ASN A 1 503 ? 17.026 -13.182 32.489 1.00 24.91 503 ASN A O 1
ATOM 4008 N N . THR A 1 504 ? 16.514 -14.634 30.840 1.00 26.08 504 THR A N 1
ATOM 4009 C CA . THR A 1 504 ? 16.096 -15.876 31.542 1.00 26.08 504 THR A CA 1
ATOM 4010 C C . THR A 1 504 ? 14.933 -15.891 32.555 1.00 26.08 504 THR A C 1
ATOM 4012 O O . THR A 1 504 ? 15.058 -15.515 33.715 1.00 26.08 504 THR A O 1
ATOM 4015 N N . THR A 1 505 ? 13.878 -16.603 32.128 1.00 25.45 505 THR A N 1
ATOM 4016 C CA . THR A 1 505 ? 13.051 -17.559 32.903 1.00 25.45 505 THR A CA 1
ATOM 4017 C C . THR A 1 505 ? 12.223 -17.055 34.095 1.00 25.45 505 THR A C 1
ATOM 4019 O O . THR A 1 505 ? 12.644 -17.178 35.244 1.00 25.45 505 THR A O 1
ATOM 4022 N N . SER A 1 506 ? 10.941 -16.742 33.854 1.00 25.72 506 SER A N 1
ATOM 4023 C CA . SER A 1 506 ? 9.812 -17.665 34.157 1.00 25.72 506 SER A CA 1
ATOM 4024 C C . SER A 1 506 ? 8.460 -16.931 34.175 1.00 25.72 506 SER A C 1
ATOM 4026 O O . SER A 1 506 ? 8.051 -16.407 35.209 1.00 25.72 506 SER A O 1
ATOM 4028 N N . THR A 1 507 ? 7.723 -16.934 33.062 1.00 24.22 507 THR A N 1
ATOM 4029 C CA . THR A 1 507 ? 6.341 -16.420 32.991 1.00 24.22 507 THR A CA 1
ATOM 4030 C C . THR A 1 507 ? 5.347 -17.548 32.716 1.00 24.22 507 THR A C 1
ATOM 4032 O O . THR A 1 507 ? 5.580 -18.418 31.881 1.00 24.22 507 THR A O 1
ATOM 4035 N N . ILE A 1 508 ? 4.239 -17.556 33.462 1.00 27.42 508 ILE A N 1
ATOM 4036 C CA . ILE A 1 508 ? 3.188 -18.578 33.369 1.00 27.42 508 ILE A CA 1
ATOM 4037 C C . ILE A 1 508 ? 2.175 -18.169 32.298 1.00 27.42 508 ILE A C 1
ATOM 4039 O O . ILE A 1 508 ? 1.723 -17.026 32.267 1.00 27.42 508 ILE A O 1
ATOM 4043 N N . ILE A 1 509 ? 1.808 -19.120 31.441 1.00 26.14 509 ILE A N 1
ATOM 4044 C CA . ILE A 1 509 ? 0.849 -18.928 30.350 1.00 26.14 509 ILE A CA 1
ATOM 4045 C C . ILE A 1 509 ? -0.577 -18.789 30.908 1.00 26.14 509 ILE A C 1
ATOM 4047 O O . ILE A 1 509 ? -1.015 -19.607 31.717 1.00 26.14 509 ILE A O 1
ATOM 4051 N N . LEU A 1 510 ? -1.328 -17.808 30.401 1.00 27.78 510 LEU A N 1
ATOM 4052 C CA . LEU A 1 510 ? -2.791 -17.785 30.449 1.00 27.78 510 LEU A CA 1
ATOM 4053 C C . LEU A 1 510 ? -3.325 -17.721 29.016 1.00 27.78 510 LEU A C 1
ATOM 4055 O O . LEU A 1 510 ? -3.280 -16.677 28.373 1.00 27.78 510 LEU A O 1
ATOM 4059 N N . THR A 1 511 ? -3.814 -18.853 28.512 1.00 24.00 511 THR A N 1
ATOM 4060 C CA . THR A 1 511 ? -4.450 -18.948 27.197 1.00 24.00 511 THR A CA 1
ATOM 4061 C C . THR A 1 511 ? -5.890 -18.435 27.246 1.00 24.00 511 THR A C 1
ATOM 4063 O O . THR A 1 511 ? -6.723 -18.956 27.986 1.00 24.00 511 THR A O 1
ATOM 4066 N N . SER A 1 512 ? -6.218 -17.472 26.386 1.00 26.06 512 SER A N 1
ATOM 4067 C CA . SER A 1 512 ? -7.594 -17.220 25.946 1.00 26.06 512 SER A CA 1
ATOM 4068 C C . SER A 1 512 ? -7.727 -17.674 24.495 1.00 26.06 512 SER A C 1
ATOM 4070 O O . SER A 1 512 ? -7.400 -16.929 23.574 1.00 26.06 512 SER A O 1
ATOM 4072 N N . THR A 1 513 ? -8.162 -18.916 24.288 1.00 24.77 513 THR A N 1
ATOM 4073 C CA . THR A 1 513 ? -8.338 -19.499 22.951 1.00 24.77 513 THR A CA 1
ATOM 4074 C C . THR A 1 513 ? -9.582 -18.931 22.268 1.00 24.77 513 THR A C 1
ATOM 4076 O O . THR A 1 513 ? -10.673 -19.490 22.382 1.00 24.77 513 THR A O 1
ATOM 4079 N N . VAL A 1 514 ? -9.404 -17.831 21.541 1.00 25.77 514 VAL A N 1
ATOM 4080 C CA . VAL A 1 514 ? -10.192 -17.554 20.335 1.00 25.77 514 VAL A CA 1
ATOM 4081 C C . VAL A 1 514 ? -9.427 -18.203 19.175 1.00 25.77 514 VAL A C 1
ATOM 4083 O O . VAL A 1 514 ? -8.207 -18.033 19.129 1.00 25.77 514 VAL A O 1
ATOM 4086 N N . PRO A 1 515 ? -10.068 -18.962 18.269 1.00 26.30 515 PRO A N 1
ATOM 4087 C CA . PRO A 1 515 ? -9.392 -19.498 17.094 1.00 26.30 515 PRO A CA 1
ATOM 4088 C C . PRO A 1 515 ? -9.154 -18.371 16.081 1.00 26.30 515 PRO A C 1
ATOM 4090 O O . PRO A 1 515 ? -9.926 -18.175 15.148 1.00 26.30 515 PRO A O 1
ATOM 4093 N N . SER A 1 516 ? -8.080 -17.607 16.274 1.00 28.23 516 SER A N 1
ATOM 4094 C CA . SER A 1 516 ? -7.522 -16.779 15.210 1.00 28.23 516 SER A CA 1
ATOM 4095 C C . SER A 1 516 ? -6.913 -17.709 14.164 1.00 28.23 516 SER A C 1
ATOM 4097 O O . SER A 1 516 ? -5.806 -18.214 14.371 1.00 28.23 516 SER A O 1
ATOM 4099 N N . CYS A 1 517 ? -7.623 -17.941 13.060 1.00 30.78 517 CYS A N 1
ATOM 4100 C CA . CYS A 1 517 ? -7.005 -18.509 11.868 1.00 30.78 517 CYS A CA 1
ATOM 4101 C C . CYS A 1 517 ? -6.021 -17.459 11.333 1.00 30.78 517 CYS A C 1
ATOM 4103 O O . CYS A 1 517 ? -6.412 -16.484 10.696 1.00 30.78 517 CYS A O 1
ATOM 4105 N N . GLN A 1 518 ? -4.747 -17.577 11.711 1.00 41.78 518 GLN A N 1
ATOM 4106 C CA . GLN A 1 518 ? -3.712 -16.720 11.153 1.00 41.78 518 GLN A CA 1
ATOM 4107 C C . GLN A 1 518 ? -3.347 -17.287 9.787 1.00 41.78 518 GLN A C 1
ATOM 4109 O O . GLN A 1 518 ? -2.687 -18.329 9.733 1.00 41.78 518 GLN A O 1
ATOM 4114 N N . LEU A 1 519 ? -3.718 -16.582 8.709 1.00 47.62 519 LEU A N 1
ATOM 4115 C CA . LEU A 1 519 ? -3.095 -16.829 7.414 1.00 47.62 519 LEU A CA 1
ATOM 4116 C C . LEU A 1 519 ? -1.585 -16.734 7.619 1.00 47.62 519 LEU A C 1
ATOM 4118 O O . LEU A 1 519 ? -1.033 -15.717 8.047 1.00 47.62 519 LEU A O 1
ATOM 4122 N N . THR A 1 520 ? -0.943 -17.862 7.390 1.00 47.84 520 THR A N 1
ATOM 4123 C CA . THR A 1 520 ? 0.486 -18.057 7.521 1.00 47.84 520 THR A CA 1
ATOM 4124 C C . THR A 1 520 ? 0.925 -18.685 6.218 1.00 47.84 520 THR A C 1
ATOM 4126 O O . THR A 1 520 ? 0.236 -19.539 5.677 1.00 47.84 520 THR A O 1
ATOM 4129 N N . PHE A 1 521 ? 2.054 -18.226 5.702 1.00 55.28 521 PHE A N 1
ATOM 4130 C CA . PHE A 1 521 ? 2.654 -18.737 4.481 1.00 55.28 521 PHE A CA 1
ATOM 4131 C C . PHE A 1 521 ? 4.152 -18.907 4.725 1.00 55.28 521 PHE A C 1
ATOM 4133 O O . PHE A 1 521 ? 4.749 -18.193 5.539 1.00 55.28 521 PHE A O 1
ATOM 4140 N N . GLN A 1 522 ? 4.755 -19.864 4.034 1.00 49.44 522 GLN A N 1
ATOM 4141 C CA . GLN A 1 522 ? 6.170 -20.190 4.089 1.00 49.44 522 GLN A CA 1
ATOM 4142 C C . GLN A 1 522 ? 6.766 -20.065 2.686 1.00 49.44 522 GLN A C 1
ATOM 4144 O O . GLN A 1 522 ? 6.155 -20.448 1.692 1.00 49.44 522 GLN A O 1
ATOM 4149 N N . PHE A 1 523 ? 7.974 -19.513 2.600 1.00 47.41 523 PHE A N 1
ATOM 4150 C CA . PHE A 1 523 ? 8.698 -19.442 1.336 1.00 47.41 523 PHE A CA 1
ATOM 4151 C C . PHE A 1 523 ? 9.290 -20.810 1.001 1.00 47.41 523 PHE A C 1
ATOM 4153 O O . PHE A 1 523 ? 10.111 -21.328 1.763 1.00 47.41 523 PHE A O 1
ATOM 4160 N N . VAL A 1 524 ? 8.912 -21.361 -0.150 1.00 53.22 524 VAL A N 1
ATOM 4161 C CA . VAL A 1 524 ? 9.582 -22.526 -0.743 1.00 53.22 524 VAL A CA 1
ATOM 4162 C C . VAL A 1 524 ? 10.747 -22.038 -1.616 1.00 53.22 524 VAL A C 1
ATOM 4164 O O . VAL A 1 524 ? 10.931 -20.839 -1.844 1.00 53.22 524 VAL A O 1
ATOM 4167 N N . LEU A 1 525 ? 11.626 -22.955 -2.020 1.00 44.81 525 LEU A N 1
ATOM 4168 C CA . LEU A 1 525 ? 12.854 -22.637 -2.741 1.00 44.81 525 LEU A CA 1
ATOM 4169 C C . LEU A 1 525 ? 12.548 -21.860 -4.037 1.00 44.81 525 LEU A C 1
ATOM 4171 O O . LEU A 1 525 ? 11.806 -22.333 -4.887 1.00 44.81 525 LEU A O 1
ATOM 4175 N N . SER A 1 526 ? 13.139 -20.676 -4.213 1.00 53.56 526 SER A N 1
ATOM 4176 C CA . SER A 1 526 ? 12.988 -19.901 -5.452 1.00 53.56 526 SER A CA 1
ATOM 4177 C C . SER A 1 526 ? 13.797 -20.528 -6.593 1.00 53.56 526 SER A C 1
ATOM 4179 O O . SER A 1 526 ? 15.013 -20.710 -6.434 1.00 53.56 526 SER A O 1
ATOM 4181 N N . PHE A 1 527 ? 13.185 -20.761 -7.752 1.00 54.59 527 PHE A N 1
ATOM 4182 C CA . PHE A 1 527 ? 13.851 -21.362 -8.912 1.00 54.59 527 PHE A CA 1
ATOM 4183 C C . PHE A 1 527 ? 14.275 -20.285 -9.932 1.00 54.59 527 PHE A C 1
ATOM 4185 O O . PHE A 1 527 ? 13.510 -19.350 -10.187 1.00 54.59 527 PHE A O 1
ATOM 4192 N N . PRO A 1 528 ? 15.498 -20.360 -10.499 1.00 50.84 528 PRO A N 1
ATOM 4193 C CA . PRO A 1 528 ? 15.970 -19.398 -11.492 1.00 50.84 528 PRO A CA 1
ATOM 4194 C C . PRO A 1 528 ? 15.346 -19.690 -12.860 1.00 50.84 528 PRO A C 1
ATOM 4196 O O . PRO A 1 528 ? 15.440 -20.812 -13.352 1.00 50.84 528 PRO A O 1
ATOM 4199 N N . THR A 1 529 ? 14.767 -18.675 -13.500 1.00 50.31 529 THR A N 1
ATOM 4200 C CA . THR A 1 529 ? 14.080 -18.834 -14.795 1.00 50.31 529 THR A CA 1
ATOM 4201 C C . THR A 1 529 ? 14.908 -18.407 -16.009 1.00 50.31 529 THR A C 1
ATOM 4203 O O . THR A 1 529 ? 14.462 -18.537 -17.145 1.00 50.31 529 THR A O 1
ATOM 4206 N N . GLY A 1 530 ? 16.131 -17.915 -15.792 1.00 51.06 530 GLY A N 1
ATOM 4207 C CA . GLY A 1 530 ? 17.020 -17.435 -16.852 1.00 51.06 530 GLY A CA 1
ATOM 4208 C C . GLY A 1 530 ? 16.779 -15.970 -17.236 1.00 51.06 530 GLY A C 1
ATOM 4209 O O . GLY A 1 530 ? 16.364 -15.148 -16.414 1.00 51.06 530 GLY A O 1
ATOM 4210 N N . TYR A 1 531 ? 17.081 -15.628 -18.490 1.00 43.50 531 TYR A N 1
ATOM 4211 C CA . TYR A 1 531 ? 17.048 -14.256 -19.018 1.00 43.50 531 TYR A CA 1
ATOM 4212 C C . TYR A 1 531 ? 15.656 -13.814 -19.518 1.00 43.50 531 TYR A C 1
ATOM 4214 O O . TYR A 1 531 ? 15.557 -12.991 -20.422 1.00 43.50 531 TYR A O 1
ATOM 4222 N N . ILE A 1 532 ? 14.586 -14.308 -18.892 1.00 49.47 532 ILE A N 1
ATOM 4223 C CA . ILE A 1 532 ? 13.209 -13.870 -19.148 1.00 49.47 532 ILE A CA 1
ATOM 4224 C C . ILE A 1 532 ? 13.052 -12.392 -18.734 1.00 49.47 532 ILE A C 1
ATOM 4226 O O . ILE A 1 532 ? 13.214 -12.058 -17.564 1.00 49.47 532 ILE A O 1
ATOM 4230 N N . TYR A 1 533 ? 12.688 -11.486 -19.646 1.00 51.00 533 TYR A N 1
ATOM 4231 C CA . TYR A 1 533 ? 12.328 -10.104 -19.280 1.00 51.00 533 TYR A CA 1
ATOM 4232 C C . TYR A 1 533 ? 10.816 -9.877 -19.382 1.00 51.00 533 TYR A C 1
ATOM 4234 O O . TYR A 1 533 ? 10.245 -9.987 -20.467 1.00 51.00 533 TYR A O 1
ATOM 4242 N N . SER A 1 534 ? 10.204 -9.456 -18.269 1.00 58.53 534 SER A N 1
ATOM 4243 C CA . SER A 1 534 ? 8.846 -8.883 -18.190 1.00 58.53 534 SER A CA 1
ATOM 4244 C C . SER A 1 534 ? 7.778 -9.597 -19.056 1.00 58.53 534 SER A C 1
ATOM 4246 O O . SER A 1 534 ? 7.248 -9.011 -20.010 1.00 58.53 534 SER A O 1
ATOM 4248 N N . PRO A 1 535 ? 7.451 -10.866 -18.739 1.00 68.75 535 PRO A N 1
ATOM 4249 C CA . PRO A 1 535 ? 6.135 -11.412 -19.044 1.00 68.75 535 PRO A CA 1
ATOM 4250 C C . PRO A 1 535 ? 5.100 -10.645 -18.211 1.00 68.75 535 PRO A C 1
ATOM 4252 O O . PRO A 1 535 ? 5.378 -10.287 -17.063 1.00 68.75 535 PRO A O 1
ATOM 4255 N N . LYS A 1 536 ? 3.911 -10.382 -18.764 1.00 72.19 536 LYS A N 1
ATOM 4256 C CA . LYS A 1 536 ? 2.819 -9.764 -17.987 1.00 72.19 536 LYS A CA 1
ATOM 4257 C C . LYS A 1 536 ? 1.920 -10.815 -17.341 1.00 72.19 536 LYS A C 1
ATOM 4259 O O . LYS A 1 536 ? 1.542 -10.647 -16.185 1.00 72.19 536 LYS A O 1
ATOM 4264 N N . SER A 1 537 ? 1.673 -11.927 -18.032 1.00 81.50 537 SER A N 1
ATOM 4265 C CA . SER A 1 537 ? 0.981 -13.093 -17.474 1.00 81.50 537 SER A CA 1
ATOM 4266 C C . SER A 1 537 ? 1.807 -14.369 -17.633 1.00 81.50 537 SER A C 1
ATOM 4268 O O . SER A 1 537 ? 2.582 -14.500 -18.584 1.00 81.50 537 SER A O 1
ATOM 4270 N N . PHE A 1 538 ? 1.601 -15.308 -16.715 1.00 87.06 538 PHE A N 1
ATOM 4271 C CA . PHE A 1 538 ? 1.979 -16.713 -16.823 1.00 87.06 538 PHE A CA 1
ATOM 4272 C C . PHE A 1 538 ? 0.777 -17.564 -16.398 1.00 87.06 538 PHE A C 1
ATOM 4274 O O . PHE A 1 538 ? -0.028 -17.116 -15.583 1.00 87.06 538 PHE A O 1
ATOM 4281 N N . ALA A 1 539 ? 0.637 -18.758 -16.968 1.00 90.94 539 ALA A N 1
ATOM 4282 C CA . ALA A 1 539 ? -0.508 -19.630 -16.713 1.00 90.94 539 ALA A CA 1
ATOM 4283 C C . ALA A 1 539 ? -0.149 -20.808 -15.797 1.00 90.94 539 ALA A C 1
ATOM 4285 O O . ALA A 1 539 ? 1.026 -21.159 -15.649 1.00 90.94 539 ALA A O 1
ATOM 4286 N N . VAL A 1 540 ? -1.186 -21.398 -15.202 1.00 92.56 540 VAL A N 1
ATOM 4287 C CA . VAL A 1 540 ? -1.136 -22.524 -14.263 1.00 92.56 540 VAL A CA 1
ATOM 4288 C C . VAL A 1 540 ? -2.167 -23.549 -14.722 1.00 92.56 540 VAL A C 1
ATOM 4290 O O . VAL A 1 540 ? -3.329 -23.182 -14.880 1.00 92.56 540 VAL A O 1
ATOM 4293 N N . ASP A 1 541 ? -1.744 -24.790 -14.945 1.00 93.50 541 ASP A N 1
ATOM 4294 C CA . ASP A 1 541 ? -2.608 -25.932 -15.281 1.00 93.50 541 ASP A CA 1
ATOM 4295 C C . ASP A 1 541 ? -1.816 -27.245 -15.097 1.00 93.50 541 ASP A C 1
ATOM 4297 O O . ASP A 1 541 ? -0.624 -27.191 -14.801 1.00 93.50 541 ASP A O 1
ATOM 4301 N N . ASP A 1 542 ? -2.431 -28.413 -15.282 1.00 93.44 542 ASP A N 1
ATOM 4302 C CA . ASP A 1 542 ? -1.714 -29.700 -15.367 1.00 93.44 542 ASP A CA 1
ATOM 4303 C C . ASP A 1 542 ? -1.413 -30.039 -16.842 1.00 93.44 542 ASP A C 1
ATOM 4305 O O . ASP A 1 542 ? -2.279 -30.511 -17.580 1.00 93.44 542 ASP A O 1
ATOM 4309 N N . PHE A 1 543 ? -0.175 -29.807 -17.299 1.00 93.69 543 PHE A N 1
ATOM 4310 C CA . PHE A 1 543 ? 0.217 -30.040 -18.700 1.00 93.69 543 PHE A CA 1
ATOM 4311 C C . PHE A 1 543 ? 0.626 -31.497 -18.985 1.00 93.69 543 PHE A C 1
ATOM 4313 O O . PHE A 1 543 ? 1.093 -31.803 -20.091 1.00 93.69 543 PHE A O 1
ATOM 4320 N N . ASN A 1 544 ? 0.526 -32.397 -17.999 1.00 91.88 544 ASN A N 1
ATOM 4321 C CA . ASN A 1 544 ? 1.048 -33.762 -18.100 1.00 91.88 544 ASN A CA 1
ATOM 4322 C C . ASN A 1 544 ? 0.150 -34.865 -17.487 1.00 91.88 544 ASN A C 1
ATOM 4324 O O . ASN A 1 544 ? 0.502 -36.044 -17.539 1.00 91.88 544 ASN A O 1
ATOM 4328 N N . SER A 1 545 ? -1.016 -34.497 -16.948 1.00 90.56 545 SER A N 1
ATOM 4329 C CA . SER A 1 545 ? -1.974 -35.362 -16.243 1.00 90.56 545 SER A CA 1
ATOM 4330 C C . SER A 1 545 ? -1.406 -36.120 -15.026 1.00 90.56 545 SER A C 1
ATOM 4332 O O . SER A 1 545 ? -1.968 -37.154 -14.645 1.00 90.56 545 SER A O 1
ATOM 4334 N N . ASP A 1 546 ? -0.323 -35.646 -14.383 1.00 90.69 546 ASP A N 1
ATOM 4335 C CA . ASP A 1 546 ? 0.178 -36.241 -13.123 1.00 90.69 546 ASP A CA 1
ATOM 4336 C C . ASP A 1 546 ? -0.512 -35.712 -11.849 1.00 90.69 546 ASP A C 1
ATOM 4338 O O . ASP A 1 546 ? -0.202 -36.165 -10.744 1.00 90.69 546 ASP A O 1
ATOM 4342 N N . SER A 1 547 ? -1.556 -34.887 -12.025 1.00 88.88 547 SER A N 1
ATOM 4343 C CA . SER A 1 547 ? -2.410 -34.277 -10.994 1.00 88.88 547 SER A CA 1
ATOM 4344 C C . SER A 1 547 ? -1.707 -33.242 -10.113 1.00 88.88 547 SER A C 1
ATOM 4346 O O . SER A 1 547 ? -2.147 -32.988 -8.991 1.00 88.88 547 SER A O 1
ATOM 4348 N N . HIS A 1 548 ? -0.645 -32.622 -10.629 1.00 91.50 548 HIS A N 1
ATOM 4349 C CA . HIS A 1 548 ? 0.011 -31.464 -10.027 1.00 91.50 548 HIS A CA 1
ATOM 4350 C C . HIS A 1 548 ? -0.103 -30.250 -10.942 1.00 91.50 548 HIS A C 1
ATOM 4352 O O . HIS A 1 548 ? -0.133 -30.373 -12.162 1.00 91.50 548 HIS A O 1
ATOM 4358 N N . LEU A 1 549 ? -0.131 -29.061 -10.342 1.00 92.56 549 LEU A N 1
ATOM 4359 C CA . LEU A 1 549 ? -0.144 -27.817 -11.099 1.00 92.56 549 LEU A CA 1
ATOM 4360 C C . LEU A 1 549 ? 1.269 -27.458 -11.578 1.00 92.56 549 LEU A C 1
ATOM 4362 O O . LEU A 1 549 ? 2.188 -27.257 -10.778 1.00 92.56 549 LEU A O 1
ATOM 4366 N N . ASP A 1 550 ? 1.406 -27.349 -12.893 1.00 93.00 550 ASP A N 1
ATOM 4367 C CA . ASP A 1 550 ? 2.581 -26.897 -13.629 1.00 93.00 550 ASP A CA 1
ATOM 4368 C C . ASP A 1 550 ? 2.490 -25.378 -13.912 1.00 93.00 550 ASP A C 1
ATOM 4370 O O . ASP A 1 550 ? 1.457 -24.741 -13.692 1.00 93.00 550 ASP A O 1
ATOM 4374 N N . LEU A 1 551 ? 3.565 -24.764 -14.430 1.00 92.56 551 LEU A N 1
ATOM 4375 C CA . LEU A 1 551 ? 3.584 -23.343 -14.827 1.00 92.56 551 LEU A CA 1
ATOM 4376 C C . LEU A 1 551 ? 4.033 -23.146 -16.280 1.00 92.56 551 LEU A C 1
ATOM 4378 O O . LEU A 1 551 ? 5.111 -23.607 -16.660 1.00 92.56 551 LEU A O 1
ATOM 4382 N N . ALA A 1 552 ? 3.282 -22.360 -17.056 1.00 92.38 552 ALA A N 1
ATOM 4383 C CA . ALA A 1 552 ? 3.653 -21.930 -18.407 1.00 92.38 552 ALA A CA 1
ATOM 4384 C C . ALA A 1 552 ? 4.041 -20.442 -18.426 1.00 92.38 552 ALA A C 1
ATOM 4386 O O . ALA A 1 552 ? 3.198 -19.560 -18.247 1.00 92.38 552 ALA A O 1
ATOM 4387 N N . ILE A 1 553 ? 5.328 -20.151 -18.650 1.00 89.44 553 ILE A N 1
ATOM 4388 C CA . ILE A 1 553 ? 5.909 -18.805 -18.509 1.00 89.44 553 ILE A CA 1
ATOM 4389 C C . ILE A 1 553 ? 6.515 -18.330 -19.840 1.00 89.44 553 ILE A C 1
ATOM 4391 O O . ILE A 1 553 ? 7.496 -18.924 -20.298 1.00 89.44 553 ILE A O 1
ATOM 4395 N N . PRO A 1 554 ? 5.996 -17.258 -20.470 1.00 88.88 554 PRO A N 1
ATOM 4396 C CA . PRO A 1 554 ? 6.554 -16.745 -21.717 1.00 88.88 554 PRO A CA 1
ATOM 4397 C C . PRO A 1 554 ? 7.904 -16.036 -21.505 1.00 88.88 554 PRO A C 1
ATOM 4399 O O . PRO A 1 554 ? 8.060 -15.207 -20.610 1.00 88.88 554 PRO A O 1
ATOM 4402 N N . ASP A 1 555 ? 8.881 -16.331 -22.365 1.00 85.25 555 ASP A N 1
ATOM 4403 C CA . ASP A 1 555 ? 10.137 -15.591 -22.499 1.00 85.25 555 ASP A CA 1
ATOM 4404 C C . ASP A 1 555 ? 10.066 -14.637 -23.695 1.00 85.25 555 ASP A C 1
ATOM 4406 O O . ASP A 1 555 ? 10.243 -15.017 -24.859 1.00 85.25 555 ASP A O 1
ATOM 4410 N N . THR A 1 556 ? 9.832 -13.367 -23.367 1.00 82.31 556 THR A N 1
ATOM 4411 C CA . THR A 1 556 ? 9.741 -12.250 -24.308 1.00 82.31 556 THR A CA 1
ATOM 4412 C C . THR A 1 556 ? 10.945 -12.144 -25.253 1.00 82.31 556 THR A C 1
ATOM 4414 O O . THR A 1 556 ? 10.751 -11.796 -26.412 1.00 82.31 556 THR A O 1
ATOM 4417 N N . TYR A 1 557 ? 12.183 -12.412 -24.814 1.00 79.62 557 TYR A N 1
ATOM 4418 C CA . TYR A 1 557 ? 13.363 -12.228 -25.677 1.00 79.62 557 TYR A CA 1
ATOM 4419 C C . TYR A 1 557 ? 13.813 -13.516 -26.365 1.00 79.62 557 TYR A C 1
ATOM 4421 O O . TYR A 1 557 ? 14.253 -13.450 -27.514 1.00 79.62 557 TYR A O 1
ATOM 4429 N N . ALA A 1 558 ? 13.671 -14.679 -25.723 1.00 82.88 558 ALA A N 1
ATOM 4430 C CA . ALA A 1 558 ? 13.951 -15.958 -26.379 1.00 82.88 558 ALA A CA 1
ATOM 4431 C C . ALA A 1 558 ? 12.896 -16.328 -27.443 1.00 82.88 558 ALA A C 1
ATOM 4433 O O . ALA A 1 558 ? 13.190 -17.121 -28.335 1.00 82.88 558 ALA A O 1
ATOM 4434 N N . SER A 1 559 ? 11.705 -15.710 -27.399 1.00 88.25 559 SER A N 1
ATOM 4435 C CA . SER A 1 559 ? 10.546 -16.059 -28.239 1.00 88.25 559 SER A CA 1
ATOM 4436 C C . SER A 1 559 ? 10.146 -17.528 -28.066 1.00 88.25 559 SER A C 1
ATOM 4438 O O . SER A 1 559 ? 10.195 -18.349 -28.989 1.00 88.25 559 SER A O 1
ATOM 4440 N N . SER A 1 560 ? 9.811 -17.860 -26.820 1.00 89.38 560 SER A N 1
ATOM 4441 C CA . SER A 1 560 ? 9.461 -19.204 -26.364 1.00 89.38 560 SER A CA 1
ATOM 4442 C C . SER A 1 560 ? 8.563 -19.166 -25.127 1.00 89.38 560 SER A C 1
ATOM 4444 O O . SER A 1 560 ? 8.553 -18.170 -24.410 1.00 89.38 560 SER A O 1
ATOM 4446 N N . VAL A 1 561 ? 7.876 -20.265 -24.817 1.00 91.19 561 VAL A N 1
ATOM 4447 C CA . VAL A 1 561 ? 7.277 -20.521 -23.497 1.00 91.19 561 VAL A CA 1
ATOM 4448 C C . VAL A 1 561 ? 8.109 -21.580 -22.772 1.00 91.19 561 VAL A C 1
ATOM 4450 O O . VAL A 1 561 ? 8.541 -22.566 -23.372 1.00 91.19 561 VAL A O 1
ATOM 4453 N N . ASN A 1 562 ? 8.350 -21.353 -21.484 1.00 90.25 562 ASN A N 1
ATOM 4454 C CA . ASN A 1 562 ? 9.038 -22.264 -20.578 1.00 90.25 562 ASN A CA 1
ATOM 4455 C C . ASN A 1 562 ? 8.008 -22.948 -19.667 1.00 90.25 562 ASN A C 1
ATOM 4457 O O . ASN A 1 562 ? 7.293 -22.265 -18.933 1.00 90.25 562 ASN A O 1
ATOM 4461 N N . ILE A 1 563 ? 7.951 -24.278 -19.722 1.00 92.25 563 ILE A N 1
ATOM 4462 C CA . ILE A 1 563 ? 7.001 -25.133 -18.997 1.00 92.25 563 ILE A CA 1
ATOM 4463 C C . ILE A 1 563 ? 7.723 -25.770 -17.812 1.00 92.25 563 ILE A C 1
ATOM 4465 O O . ILE A 1 563 ? 8.636 -26.575 -18.004 1.00 92.25 563 ILE A O 1
ATOM 4469 N N . TYR A 1 564 ? 7.331 -25.397 -16.597 1.00 91.06 564 TYR A N 1
ATOM 4470 C CA . TYR A 1 564 ? 7.889 -25.898 -15.341 1.00 91.06 564 TYR A CA 1
ATOM 4471 C C . TYR A 1 564 ? 6.925 -26.920 -14.746 1.00 91.06 564 TYR A C 1
ATOM 4473 O O . TYR A 1 564 ? 5.898 -26.534 -14.195 1.00 91.06 564 TYR A O 1
ATOM 4481 N N . LEU A 1 565 ? 7.258 -28.208 -14.853 1.00 91.31 565 LEU A N 1
ATOM 4482 C CA . LEU A 1 565 ? 6.410 -29.268 -14.307 1.00 91.31 565 LEU A CA 1
ATOM 4483 C C . LEU A 1 565 ? 6.492 -29.302 -12.773 1.00 91.31 565 LEU A C 1
ATOM 4485 O O . LEU A 1 565 ? 7.591 -29.185 -12.222 1.00 91.31 565 LEU A O 1
ATOM 4489 N N . GLY A 1 566 ? 5.367 -29.465 -12.086 1.00 90.19 566 GLY A N 1
ATOM 4490 C CA . GLY A 1 566 ? 5.272 -29.549 -10.631 1.00 90.19 566 GLY A CA 1
ATOM 4491 C C . GLY A 1 566 ? 5.793 -30.874 -10.063 1.00 90.19 566 GLY A C 1
ATOM 4492 O O . GLY A 1 566 ? 6.046 -31.844 -10.778 1.00 90.19 566 GLY A O 1
ATOM 4493 N N . ASN A 1 567 ? 5.973 -30.929 -8.744 1.00 86.81 567 ASN A N 1
ATOM 4494 C CA . ASN A 1 567 ? 6.279 -32.163 -8.005 1.00 86.81 567 ASN A CA 1
ATOM 4495 C C . ASN A 1 567 ? 5.257 -32.470 -6.889 1.00 86.81 567 ASN A C 1
ATOM 4497 O O . ASN A 1 567 ? 5.451 -33.429 -6.143 1.00 86.81 567 ASN A O 1
ATOM 4501 N N . GLY A 1 568 ? 4.205 -31.654 -6.741 1.00 84.62 568 GLY A N 1
ATOM 4502 C CA . GLY A 1 568 ? 3.184 -31.814 -5.696 1.00 84.62 568 GLY A CA 1
ATOM 4503 C C . GLY A 1 568 ? 3.630 -31.457 -4.275 1.00 84.62 568 GLY A C 1
ATOM 4504 O O . GLY A 1 568 ? 2.958 -31.825 -3.317 1.00 84.62 568 GLY A O 1
ATOM 4505 N N . ASP A 1 569 ? 4.769 -30.777 -4.119 1.00 80.25 569 ASP A N 1
ATOM 4506 C CA . ASP A 1 569 ? 5.364 -30.374 -2.834 1.00 80.25 569 ASP A CA 1
ATOM 4507 C C . ASP A 1 569 ? 5.722 -28.870 -2.778 1.00 80.25 569 ASP A C 1
ATOM 4509 O O . ASP A 1 569 ? 6.521 -28.431 -1.946 1.00 80.25 569 ASP A O 1
ATOM 4513 N N . GLY A 1 570 ? 5.165 -28.074 -3.695 1.00 79.94 570 GLY A N 1
ATOM 4514 C CA . GLY A 1 570 ? 5.525 -26.675 -3.924 1.00 79.94 570 GLY A CA 1
ATOM 4515 C C . GLY A 1 570 ? 6.813 -26.472 -4.733 1.00 79.94 570 GLY A C 1
ATOM 4516 O O . GLY A 1 570 ? 7.223 -25.326 -4.923 1.00 79.94 570 GLY A O 1
ATOM 4517 N N . THR A 1 571 ? 7.481 -27.533 -5.204 1.00 82.56 571 THR A N 1
ATOM 4518 C CA . THR A 1 571 ? 8.678 -27.435 -6.059 1.00 82.56 571 THR A CA 1
ATOM 4519 C C . THR A 1 571 ? 8.405 -27.795 -7.518 1.00 82.56 571 THR A C 1
ATOM 4521 O O . THR A 1 571 ? 7.469 -28.527 -7.838 1.00 82.56 571 THR A O 1
ATOM 4524 N N . PHE A 1 572 ? 9.271 -27.297 -8.406 1.00 84.62 572 PHE A N 1
ATOM 4525 C CA . PHE A 1 572 ? 9.175 -27.496 -9.851 1.00 84.62 572 PHE A CA 1
ATOM 4526 C C . PHE A 1 572 ? 10.440 -28.141 -10.432 1.00 84.62 572 PHE A C 1
ATOM 4528 O O . PHE A 1 572 ? 11.554 -27.968 -9.925 1.00 84.62 572 PHE A O 1
ATOM 4535 N N . ARG A 1 573 ? 10.262 -28.881 -11.528 1.00 86.44 573 ARG A N 1
ATOM 4536 C CA . ARG A 1 573 ? 11.318 -29.482 -12.353 1.00 86.44 573 ARG A CA 1
ATOM 4537 C C . ARG A 1 573 ? 11.991 -28.400 -13.220 1.00 86.44 573 ARG A C 1
ATOM 4539 O O . ARG A 1 573 ? 11.511 -27.274 -13.342 1.00 86.44 573 ARG A O 1
ATOM 4546 N N . SER A 1 574 ? 13.131 -28.728 -13.829 1.00 81.38 574 SER A N 1
ATOM 4547 C CA . SER A 1 574 ? 13.772 -27.855 -14.825 1.00 81.38 574 SER A CA 1
ATOM 4548 C C . SER A 1 574 ? 12.865 -27.667 -16.041 1.00 81.38 574 SER A C 1
ATOM 4550 O O . SER A 1 574 ? 12.343 -28.660 -16.543 1.00 81.38 574 SER A O 1
ATOM 4552 N N . ALA A 1 575 ? 12.719 -26.435 -16.532 1.00 85.06 575 ALA A N 1
ATOM 4553 C CA . ALA A 1 575 ? 11.767 -26.149 -17.598 1.00 85.06 575 ALA A CA 1
ATOM 4554 C C . ALA A 1 575 ? 12.093 -26.815 -18.943 1.00 85.06 575 ALA A C 1
ATOM 4556 O O . ALA A 1 575 ? 13.248 -26.847 -19.375 1.00 85.06 575 ALA A O 1
ATOM 4557 N N . ASN A 1 576 ? 11.035 -27.237 -19.636 1.00 88.56 576 ASN A N 1
ATOM 4558 C CA . ASN A 1 576 ? 11.050 -27.511 -21.070 1.00 88.56 576 ASN A CA 1
ATOM 4559 C C . ASN A 1 576 ? 10.747 -26.207 -21.834 1.00 88.56 576 ASN A C 1
ATOM 4561 O O . ASN A 1 576 ? 9.835 -25.474 -21.455 1.00 88.56 576 ASN A O 1
ATOM 4565 N N . THR A 1 577 ? 11.480 -25.914 -22.911 1.00 89.94 577 THR A N 1
ATOM 4566 C CA . THR A 1 577 ? 11.333 -24.666 -23.686 1.00 89.94 577 THR A CA 1
ATOM 4567 C C . THR A 1 577 ? 10.771 -24.946 -25.081 1.00 89.94 577 THR A C 1
ATOM 4569 O O . THR A 1 577 ? 11.401 -25.655 -25.865 1.00 89.94 577 THR A O 1
ATOM 4572 N N . PHE A 1 578 ? 9.634 -24.332 -25.423 1.00 91.31 578 PHE A N 1
ATOM 4573 C CA . PHE A 1 578 ? 8.964 -24.462 -26.726 1.00 91.31 578 PHE A CA 1
ATOM 4574 C C . PHE A 1 578 ? 8.932 -23.105 -27.433 1.00 91.31 578 PHE A C 1
ATOM 4576 O O . PHE A 1 578 ? 8.572 -22.103 -26.821 1.00 91.31 578 PHE A O 1
ATOM 4583 N N . SER A 1 579 ? 9.342 -23.027 -28.702 1.00 90.81 579 SER A N 1
ATOM 4584 C CA . SER A 1 579 ? 9.443 -21.738 -29.408 1.00 90.81 579 SER A CA 1
ATOM 4585 C C . SER A 1 579 ? 8.076 -21.200 -29.842 1.00 90.81 579 SER A C 1
ATOM 4587 O O . SER A 1 579 ? 7.234 -21.955 -30.316 1.00 90.81 579 SER A O 1
ATOM 4589 N N . THR A 1 580 ? 7.900 -19.878 -29.750 1.00 89.00 580 THR A N 1
ATOM 4590 C CA . THR A 1 580 ? 6.736 -19.134 -30.263 1.00 89.00 580 THR A CA 1
ATOM 4591 C C . THR A 1 580 ? 7.065 -18.374 -31.559 1.00 89.00 580 THR A C 1
ATOM 4593 O O . THR A 1 580 ? 6.563 -17.276 -31.819 1.00 89.00 580 THR A O 1
ATOM 4596 N N . GLY A 1 581 ? 7.946 -18.962 -32.373 1.00 83.38 581 GLY A N 1
ATOM 4597 C CA . GLY A 1 581 ? 8.406 -18.408 -33.642 1.00 83.38 581 GLY A CA 1
ATOM 4598 C C . GLY A 1 581 ? 9.536 -17.387 -33.479 1.00 83.38 581 GLY A C 1
ATOM 4599 O O . GLY A 1 581 ? 9.619 -16.643 -32.502 1.00 83.38 581 GLY A O 1
ATOM 4600 N N . ALA A 1 582 ? 10.441 -17.336 -34.457 1.00 78.38 582 ALA A N 1
ATOM 4601 C CA . ALA A 1 582 ? 11.612 -16.463 -34.399 1.00 78.38 582 ALA A CA 1
ATOM 4602 C C . ALA A 1 582 ? 11.210 -14.975 -34.382 1.00 78.38 582 ALA A C 1
ATOM 4604 O O . ALA A 1 582 ? 10.752 -14.438 -35.388 1.00 78.38 582 ALA A O 1
ATOM 4605 N N . GLY A 1 583 ? 11.417 -14.307 -33.242 1.00 77.88 583 GLY A N 1
ATOM 4606 C CA . GLY A 1 583 ? 11.046 -12.903 -33.048 1.00 77.88 583 GLY A CA 1
ATOM 4607 C C . GLY A 1 583 ? 9.591 -12.676 -32.625 1.00 77.88 583 GLY A C 1
ATOM 4608 O O . GLY A 1 583 ? 9.141 -11.535 -32.676 1.00 77.88 583 GLY A O 1
ATOM 4609 N N . GLY A 1 584 ? 8.865 -13.711 -32.183 1.00 81.62 584 GLY A N 1
ATOM 4610 C CA . GLY A 1 584 ? 7.474 -13.585 -31.737 1.00 81.62 584 GLY A CA 1
ATOM 4611 C C . GLY A 1 584 ? 7.269 -12.579 -30.596 1.00 81.62 584 GLY A C 1
ATOM 4612 O O . GLY A 1 584 ? 6.330 -11.787 -30.650 1.00 81.62 584 GLY A O 1
ATOM 4613 N N . TYR A 1 585 ? 8.177 -12.550 -29.611 1.00 89.06 585 TYR A N 1
ATOM 4614 C CA . TYR A 1 585 ? 8.064 -11.760 -28.372 1.00 89.06 585 TYR A CA 1
ATOM 4615 C C . TYR A 1 585 ? 6.738 -12.015 -27.621 1.00 89.06 585 TYR A C 1
ATOM 4617 O O . TYR A 1 585 ? 5.854 -11.151 -27.606 1.00 89.06 585 TYR A O 1
ATOM 4625 N N . PRO A 1 586 ? 6.575 -13.199 -27.002 1.00 91.06 586 PRO A N 1
ATOM 4626 C CA . PRO A 1 586 ? 5.357 -13.558 -26.287 1.00 91.06 586 PRO A CA 1
ATOM 4627 C C . PRO A 1 586 ? 5.158 -12.685 -25.037 1.00 91.06 586 PRO A C 1
ATOM 4629 O O . PRO A 1 586 ? 6.119 -12.375 -24.332 1.00 91.06 586 PRO A O 1
ATOM 4632 N N . ARG A 1 587 ? 3.912 -12.270 -24.762 1.00 87.94 587 ARG A N 1
ATOM 4633 C CA . ARG A 1 587 ? 3.567 -11.348 -23.650 1.00 87.94 587 ARG A CA 1
ATOM 4634 C C . ARG A 1 587 ? 2.634 -11.923 -22.598 1.00 87.94 587 ARG A C 1
ATOM 4636 O O . ARG A 1 587 ? 2.832 -11.695 -21.401 1.00 87.94 587 ARG A O 1
ATOM 4643 N N . THR A 1 588 ? 1.626 -12.641 -23.065 1.00 91.19 588 THR A N 1
ATOM 4644 C CA . THR A 1 588 ? 0.609 -13.321 -22.269 1.00 91.19 588 THR A CA 1
ATOM 4645 C C . THR A 1 588 ? 0.359 -14.696 -22.872 1.00 91.19 588 THR A C 1
ATOM 4647 O O . THR A 1 588 ? 0.586 -14.916 -24.067 1.00 91.19 588 THR A O 1
ATOM 4650 N N . VAL A 1 589 ? -0.077 -15.616 -22.019 1.00 93.44 589 VAL A N 1
ATOM 4651 C CA . VAL A 1 589 ? -0.454 -16.983 -22.365 1.00 93.44 589 VAL A CA 1
ATOM 4652 C C . VAL A 1 589 ? -1.790 -17.295 -21.696 1.00 93.44 589 VAL A C 1
ATOM 4654 O O . VAL A 1 589 ? -2.005 -16.911 -20.546 1.00 93.44 589 VAL A O 1
ATOM 4657 N N . ALA A 1 590 ? -2.669 -17.967 -22.430 1.00 94.81 590 ALA A N 1
ATOM 4658 C CA . ALA A 1 590 ? -3.907 -18.562 -21.951 1.00 94.81 590 ALA A CA 1
ATOM 4659 C C . ALA A 1 590 ? -3.837 -20.087 -22.132 1.00 94.81 590 ALA A C 1
ATOM 4661 O O . ALA A 1 590 ? -3.124 -20.574 -23.012 1.00 94.81 590 ALA A O 1
ATOM 4662 N N . VAL A 1 591 ? -4.574 -20.813 -21.295 1.00 95.00 591 VAL A N 1
ATOM 4663 C CA . VAL A 1 591 ? -4.657 -22.281 -21.272 1.00 95.00 591 VAL A CA 1
ATOM 4664 C C . VAL A 1 591 ? -6.077 -22.739 -21.585 1.00 95.00 591 VAL A C 1
ATOM 4666 O O . VAL A 1 591 ? -7.032 -21.982 -21.388 1.00 95.00 591 VAL A O 1
ATOM 4669 N N . GLY A 1 592 ? -6.205 -23.966 -22.077 1.00 93.69 592 GLY A N 1
ATOM 4670 C CA . GLY A 1 592 ? -7.480 -24.633 -22.323 1.00 93.69 592 GLY A CA 1
ATOM 4671 C C . GLY A 1 592 ? -7.341 -25.727 -23.376 1.00 93.69 592 GLY A C 1
ATOM 4672 O O . GLY A 1 592 ? -6.314 -25.817 -24.035 1.00 93.69 592 GLY A O 1
ATOM 4673 N N . ASP A 1 593 ? -8.370 -26.549 -23.549 1.00 94.81 593 ASP A N 1
ATOM 4674 C CA . ASP A 1 593 ? -8.443 -27.502 -24.660 1.00 94.81 593 ASP A CA 1
ATOM 4675 C C . ASP A 1 593 ? -9.077 -26.809 -25.883 1.00 94.81 593 ASP A C 1
ATOM 4677 O O . ASP A 1 593 ? -10.265 -26.470 -25.876 1.00 94.81 593 ASP A O 1
ATOM 4681 N N . PHE A 1 594 ? -8.287 -26.563 -26.934 1.00 95.19 594 PHE A N 1
ATOM 4682 C CA . PHE A 1 594 ? -8.751 -25.917 -28.170 1.00 95.19 594 PHE A CA 1
ATOM 4683 C C . PHE A 1 594 ? -9.090 -26.926 -29.281 1.00 95.19 594 PHE A C 1
ATOM 4685 O O . PHE A 1 594 ? -9.518 -26.535 -30.377 1.00 95.19 594 PHE A O 1
ATOM 4692 N N . ASN A 1 595 ? -8.898 -28.224 -29.033 1.00 93.69 595 ASN A N 1
ATOM 4693 C CA . ASN A 1 595 ? -8.994 -29.270 -30.051 1.00 93.69 595 ASN A CA 1
ATOM 4694 C C . ASN A 1 595 ? -9.919 -30.456 -29.679 1.00 93.69 595 ASN A C 1
ATOM 4696 O O . ASN A 1 595 ? -10.229 -31.279 -30.541 1.00 93.69 595 ASN A O 1
ATOM 4700 N N . ASN A 1 596 ? -10.446 -30.457 -28.452 1.00 93.19 596 ASN A N 1
ATOM 4701 C CA . ASN A 1 596 ? -11.285 -31.468 -27.802 1.00 93.19 596 ASN A CA 1
ATOM 4702 C C . ASN A 1 596 ? -10.637 -32.863 -27.663 1.00 93.19 596 ASN A C 1
ATOM 4704 O O . ASN A 1 596 ? -11.352 -33.875 -27.649 1.00 93.19 596 ASN A O 1
ATOM 4708 N N . ASP A 1 597 ? -9.306 -32.950 -27.543 1.00 93.00 597 ASP A N 1
ATOM 4709 C CA . ASP A 1 597 ? -8.619 -34.209 -27.210 1.00 93.00 597 ASP A CA 1
ATOM 4710 C C . ASP A 1 597 ? -8.485 -34.472 -25.698 1.00 93.00 597 ASP A C 1
ATOM 4712 O O . ASP A 1 597 ? -8.198 -35.607 -25.309 1.00 93.00 597 ASP A O 1
ATOM 4716 N N . ASN A 1 598 ? -8.903 -33.525 -24.849 1.00 90.25 598 ASN A N 1
ATOM 4717 C CA . ASN A 1 598 ? -8.803 -33.515 -23.382 1.00 90.25 598 ASN A CA 1
ATOM 4718 C C . ASN A 1 598 ? -7.368 -33.306 -22.869 1.00 90.25 598 ASN A C 1
ATOM 4720 O O . ASN A 1 598 ? -7.044 -33.729 -21.756 1.00 90.25 598 ASN A O 1
ATOM 4724 N N . HIS A 1 599 ? -6.510 -32.663 -23.663 1.00 93.31 599 HIS A N 1
ATOM 4725 C CA . HIS A 1 599 ? -5.200 -32.183 -23.235 1.00 93.31 599 HIS A CA 1
ATOM 4726 C C . HIS A 1 599 ? -5.206 -30.655 -23.095 1.00 93.31 599 HIS A C 1
ATOM 4728 O O . HIS A 1 599 ? -6.020 -29.960 -23.701 1.00 93.31 599 HIS A O 1
ATOM 4734 N N . VAL A 1 600 ? -4.302 -30.118 -22.273 1.00 94.75 600 VAL A N 1
ATOM 4735 C CA . VAL A 1 600 ? -4.174 -28.666 -22.106 1.00 94.75 600 VAL A CA 1
ATOM 4736 C C . VAL A 1 600 ? -3.282 -28.103 -23.211 1.00 94.75 600 VAL A C 1
ATOM 4738 O O . VAL A 1 600 ? -2.093 -28.417 -23.279 1.00 94.75 600 VAL A O 1
ATOM 4741 N N . ASP A 1 601 ? -3.853 -27.241 -24.048 1.00 95.81 601 ASP A N 1
ATOM 4742 C CA . ASP A 1 601 ? -3.164 -26.471 -25.081 1.00 95.81 601 ASP A CA 1
ATOM 4743 C C . ASP A 1 601 ? -2.777 -25.068 -24.561 1.00 95.81 601 ASP A C 1
ATOM 4745 O O . ASP A 1 601 ? -3.294 -24.576 -23.552 1.00 95.81 601 ASP A O 1
ATOM 4749 N N . LEU A 1 602 ? -1.880 -24.380 -25.278 1.00 96.06 602 LEU A N 1
ATOM 4750 C CA . LEU A 1 602 ? -1.470 -23.000 -24.979 1.00 96.06 602 LEU A CA 1
ATOM 4751 C C . LEU A 1 602 ? -1.837 -22.051 -26.120 1.00 96.06 602 LEU A C 1
ATOM 4753 O O . LEU A 1 602 ? -1.467 -22.299 -27.265 1.00 96.06 602 LEU A O 1
ATOM 4757 N N . ALA A 1 603 ? -2.443 -20.908 -25.801 1.00 95.94 603 ALA A N 1
ATOM 4758 C CA . ALA A 1 603 ? -2.615 -19.781 -26.719 1.00 95.94 603 ALA A CA 1
ATOM 4759 C C . ALA A 1 603 ? -1.750 -18.591 -26.274 1.00 95.94 603 ALA A C 1
ATOM 4761 O O . ALA A 1 603 ? -1.813 -18.172 -25.120 1.00 95.94 603 ALA A O 1
ATOM 4762 N N . VAL A 1 604 ? -0.934 -18.029 -27.171 1.00 95.06 604 VAL A N 1
ATOM 4763 C CA . VAL A 1 604 ? 0.128 -17.062 -26.831 1.00 95.06 604 VAL A CA 1
ATOM 4764 C C . VAL A 1 604 ? 0.072 -15.817 -27.720 1.00 95.06 604 VAL A C 1
ATOM 4766 O O . VAL A 1 604 ? 0.079 -15.921 -28.946 1.00 95.06 604 VAL A O 1
ATOM 4769 N N . ALA A 1 605 ? 0.084 -14.624 -27.118 1.00 92.81 605 ALA A N 1
ATOM 4770 C CA . ALA A 1 605 ? 0.129 -13.354 -27.850 1.00 92.81 605 ALA A CA 1
ATOM 4771 C C . ALA A 1 605 ? 1.576 -12.964 -28.219 1.00 92.81 605 ALA A C 1
ATOM 4773 O O . ALA A 1 605 ? 2.353 -12.579 -27.340 1.00 92.81 605 ALA A O 1
ATOM 4774 N N . ASN A 1 606 ? 1.934 -13.043 -29.510 1.00 92.31 606 ASN A N 1
ATOM 4775 C CA . ASN A 1 606 ? 3.270 -12.715 -30.031 1.00 92.31 606 ASN A CA 1
ATOM 4776 C C . ASN A 1 606 ? 3.345 -11.258 -30.535 1.00 92.31 606 ASN A C 1
ATOM 4778 O O . ASN A 1 606 ? 2.962 -10.946 -31.665 1.00 92.31 606 ASN A O 1
ATOM 4782 N N . TYR A 1 607 ? 3.890 -10.369 -29.701 1.00 89.06 607 TYR A N 1
ATOM 4783 C CA . TYR A 1 607 ? 3.867 -8.910 -29.864 1.00 89.06 607 TYR A CA 1
ATOM 4784 C C . TYR A 1 607 ? 4.593 -8.354 -31.102 1.00 89.06 607 TYR A C 1
ATOM 4786 O O . TYR A 1 607 ? 4.135 -7.371 -31.686 1.00 89.06 607 TYR A O 1
ATOM 4794 N N . TYR A 1 608 ? 5.724 -8.947 -31.498 1.00 88.94 608 TYR A N 1
ATOM 4795 C CA . TYR A 1 608 ? 6.434 -8.582 -32.739 1.00 88.94 608 TYR A CA 1
ATOM 4796 C C . TYR A 1 608 ? 6.233 -9.611 -33.859 1.00 88.94 608 TYR A C 1
ATOM 4798 O O . TYR A 1 608 ? 6.640 -9.367 -34.993 1.00 88.94 608 TYR A O 1
ATOM 4806 N N . GLY A 1 609 ? 5.578 -10.737 -33.562 1.00 87.75 609 GLY A N 1
ATOM 4807 C CA . GLY A 1 609 ? 5.197 -11.731 -34.560 1.00 87.75 609 GLY A CA 1
ATOM 4808 C C . GLY A 1 609 ? 3.885 -11.433 -35.297 1.00 87.75 609 GLY A C 1
ATOM 4809 O O . GLY A 1 609 ? 3.591 -12.156 -36.247 1.00 87.75 609 GLY A O 1
ATOM 4810 N N . ASP A 1 610 ? 3.092 -10.445 -34.851 1.00 89.25 610 ASP A N 1
ATOM 4811 C CA . ASP A 1 610 ? 1.733 -10.142 -35.350 1.00 89.25 610 ASP A CA 1
ATOM 4812 C C . ASP A 1 610 ? 0.873 -11.415 -35.533 1.00 89.25 610 ASP A C 1
ATOM 4814 O O . ASP A 1 610 ? 0.251 -11.651 -36.573 1.00 89.25 610 ASP A O 1
ATOM 4818 N N . ASN A 1 611 ? 0.894 -12.294 -34.526 1.00 92.06 611 ASN A N 1
ATOM 4819 C CA . ASN A 1 611 ? 0.123 -13.534 -34.524 1.00 92.06 611 ASN A CA 1
ATOM 4820 C C . ASN A 1 611 ? -0.308 -13.944 -33.109 1.00 92.06 611 ASN A C 1
ATOM 4822 O O . ASN A 1 611 ? 0.326 -13.578 -32.114 1.00 92.06 611 ASN A O 1
ATOM 4826 N N . ILE A 1 612 ? -1.364 -14.753 -33.043 1.00 94.06 612 ILE A N 1
ATOM 4827 C CA . ILE A 1 612 ? -1.663 -15.594 -31.883 1.00 94.06 612 ILE A CA 1
ATOM 4828 C C . ILE A 1 612 ? -1.107 -16.987 -32.181 1.00 94.06 612 ILE A C 1
ATOM 4830 O O . ILE A 1 612 ? -1.403 -17.571 -33.223 1.00 94.06 612 ILE A O 1
ATOM 4834 N N . GLY A 1 613 ? -0.255 -17.503 -31.301 1.00 94.06 613 GLY A N 1
ATOM 4835 C CA . GLY A 1 613 ? 0.313 -18.840 -31.421 1.00 94.06 613 GLY A CA 1
ATOM 4836 C C . GLY A 1 613 ? -0.455 -19.850 -30.595 1.00 94.06 613 GLY A C 1
ATOM 4837 O O . GLY A 1 613 ? -0.510 -19.688 -29.382 1.00 94.06 613 GLY A O 1
ATOM 4838 N N . VAL A 1 614 ? -0.988 -20.892 -31.230 1.00 95.50 614 VAL A N 1
ATOM 4839 C CA . VAL A 1 614 ? -1.578 -22.042 -30.534 1.00 95.50 614 VAL A CA 1
ATOM 4840 C C . VAL A 1 614 ? -0.578 -23.197 -30.553 1.00 95.50 614 VAL A C 1
ATOM 4842 O O . VAL A 1 614 ? -0.072 -23.556 -31.616 1.00 95.50 614 VAL A O 1
ATOM 4845 N N . LEU A 1 615 ? -0.249 -23.744 -29.385 1.00 95.62 615 LEU A N 1
ATOM 4846 C CA . LEU A 1 615 ? 0.626 -24.904 -29.220 1.00 95.62 615 LEU A CA 1
ATOM 4847 C C . LEU A 1 615 ? -0.202 -26.033 -28.605 1.00 95.62 615 LEU A C 1
ATOM 4849 O O . LEU A 1 615 ? -0.622 -25.917 -27.455 1.00 95.62 615 LEU A O 1
ATOM 4853 N N . PHE A 1 616 ? -0.430 -27.103 -29.368 1.00 95.56 616 PHE A N 1
ATOM 4854 C CA . PHE A 1 616 ? -1.240 -28.234 -28.913 1.00 95.56 616 PHE A CA 1
ATOM 4855 C C . PHE A 1 616 ? -0.462 -29.135 -27.948 1.00 95.56 616 PHE A C 1
ATOM 4857 O O . PHE A 1 616 ? 0.723 -29.406 -28.180 1.00 95.56 616 PHE A O 1
ATOM 4864 N N . GLY A 1 617 ? -1.108 -29.584 -26.874 1.00 94.69 617 GLY A N 1
ATOM 4865 C CA . GLY A 1 617 ? -0.519 -30.452 -25.856 1.00 94.69 617 GLY A CA 1
ATOM 4866 C C . GLY A 1 617 ? -0.376 -31.905 -26.322 1.00 94.69 617 GLY A C 1
ATOM 4867 O O . GLY A 1 617 ? -1.180 -32.413 -27.097 1.00 94.69 617 GLY A O 1
ATOM 4868 N N . ASN A 1 618 ? 0.655 -32.602 -25.834 1.00 92.69 618 ASN A N 1
ATOM 4869 C CA . ASN A 1 618 ? 0.814 -34.057 -26.011 1.00 92.69 618 ASN A CA 1
ATOM 4870 C C . ASN A 1 618 ? 0.547 -34.852 -24.714 1.00 92.69 618 ASN A C 1
ATOM 4872 O O . ASN A 1 618 ? 0.737 -36.069 -24.691 1.00 92.69 618 ASN A O 1
ATOM 4876 N N . ASN A 1 619 ? 0.123 -34.166 -23.646 1.00 90.06 619 ASN A N 1
ATOM 4877 C CA . ASN A 1 619 ? -0.179 -34.716 -22.318 1.00 90.06 619 ASN A CA 1
ATOM 4878 C C . ASN A 1 619 ? 0.987 -35.434 -21.608 1.00 90.06 619 ASN A C 1
ATOM 4880 O O . ASN A 1 619 ? 0.805 -36.405 -20.878 1.00 90.06 619 ASN A O 1
ATOM 4884 N N . ASP A 1 620 ? 2.206 -34.954 -21.840 1.00 89.12 620 ASP A N 1
ATOM 4885 C CA . ASP A 1 620 ? 3.438 -35.395 -21.176 1.00 89.12 620 ASP A CA 1
ATOM 4886 C C . ASP A 1 620 ? 4.330 -34.206 -20.758 1.00 89.12 620 ASP A C 1
ATOM 4888 O O . ASP A 1 620 ? 5.533 -34.361 -20.525 1.00 89.12 620 ASP A O 1
ATOM 4892 N N . GLY A 1 621 ? 3.763 -32.994 -20.699 1.00 88.75 621 GLY A N 1
ATOM 4893 C CA . GLY A 1 621 ? 4.519 -31.753 -20.535 1.00 88.75 621 GLY A CA 1
ATOM 4894 C C . GLY A 1 621 ? 5.278 -31.312 -21.795 1.00 88.75 621 GLY A C 1
ATOM 4895 O O . GLY A 1 621 ? 6.148 -30.435 -21.707 1.00 88.75 621 GLY A O 1
ATOM 4896 N N . SER A 1 622 ? 4.991 -31.918 -22.956 1.00 92.50 622 SER A N 1
ATOM 4897 C CA . SER A 1 622 ? 5.460 -31.471 -24.268 1.00 92.50 622 SER A CA 1
ATOM 4898 C C . SER A 1 622 ? 4.338 -30.953 -25.165 1.00 92.50 622 SER A C 1
ATOM 4900 O O . SER A 1 622 ? 3.179 -31.353 -25.059 1.00 92.50 622 SER A O 1
ATOM 4902 N N . PHE A 1 623 ? 4.724 -30.060 -26.076 1.00 94.56 623 PHE A N 1
ATOM 4903 C CA . PHE A 1 623 ? 3.832 -29.369 -26.997 1.00 94.56 623 PHE A CA 1
ATOM 4904 C C . PHE A 1 623 ? 4.279 -29.552 -28.448 1.00 94.56 623 PHE A C 1
ATOM 4906 O O . PHE A 1 623 ? 5.465 -29.738 -28.739 1.00 94.56 623 PHE A O 1
ATOM 4913 N N . GLN A 1 624 ? 3.315 -29.493 -29.362 1.00 93.31 624 GLN A N 1
ATOM 4914 C CA . GLN A 1 624 ? 3.531 -29.525 -30.808 1.00 93.31 624 GLN A CA 1
ATOM 4915 C C . GLN A 1 624 ? 4.133 -28.201 -31.323 1.00 93.31 624 GLN A C 1
ATOM 4917 O O . GLN A 1 624 ? 4.220 -27.205 -30.602 1.00 93.31 624 GLN A O 1
ATOM 4922 N N . GLU A 1 625 ? 4.566 -28.179 -32.588 1.00 89.56 625 GLU A N 1
ATOM 4923 C CA . GLU A 1 625 ? 5.004 -26.937 -33.236 1.00 89.56 625 GLU A CA 1
ATOM 4924 C C . GLU A 1 625 ? 3.829 -25.949 -33.344 1.00 89.56 625 GLU A C 1
ATOM 4926 O O . GLU A 1 625 ? 2.711 -26.328 -33.692 1.00 89.56 625 GLU A O 1
ATOM 4931 N N . GLN A 1 626 ? 4.089 -24.678 -33.032 1.00 92.06 626 GLN A N 1
ATOM 4932 C CA . GLN A 1 626 ? 3.077 -23.626 -32.958 1.00 92.06 626 GLN A CA 1
ATOM 4933 C C . GLN A 1 626 ? 2.300 -23.453 -34.276 1.00 92.06 626 GLN A C 1
ATOM 4935 O O . GLN A 1 626 ? 2.858 -23.055 -35.303 1.00 92.06 626 GLN A O 1
ATOM 4940 N N . MET A 1 627 ? 0.974 -23.573 -34.209 1.00 92.31 627 MET A N 1
ATOM 4941 C CA . MET A 1 627 ? 0.078 -23.014 -35.217 1.00 92.31 627 MET A CA 1
ATOM 4942 C C . MET A 1 627 ? 0.003 -21.490 -35.037 1.00 92.31 627 MET A C 1
ATOM 4944 O O . MET A 1 627 ? -0.650 -20.978 -34.128 1.00 92.31 627 MET A O 1
ATOM 4948 N N . ALA A 1 628 ? 0.701 -20.744 -35.894 1.00 91.44 628 ALA A N 1
ATOM 4949 C CA . ALA A 1 628 ? 0.663 -19.282 -35.897 1.00 91.44 628 ALA A CA 1
ATOM 4950 C C . ALA A 1 628 ? -0.557 -18.761 -36.681 1.00 91.44 628 ALA A C 1
ATOM 4952 O O . ALA A 1 628 ? -0.600 -18.849 -37.909 1.00 91.44 628 ALA A O 1
ATOM 4953 N N . ILE A 1 629 ? -1.529 -18.185 -35.972 1.00 91.12 629 ILE A N 1
ATOM 4954 C CA . ILE A 1 629 ? -2.727 -17.552 -36.535 1.00 91.12 629 ILE A CA 1
ATOM 4955 C C . ILE A 1 629 ? -2.419 -16.057 -36.749 1.00 91.12 629 ILE A C 1
ATOM 4957 O O . ILE A 1 629 ? -2.280 -15.324 -35.765 1.00 91.12 629 ILE A O 1
ATOM 4961 N N . PRO A 1 630 ? -2.264 -15.577 -37.998 1.00 88.69 630 PRO A N 1
ATOM 4962 C CA . PRO A 1 630 ? -1.838 -14.203 -38.267 1.00 88.69 630 PRO A CA 1
ATOM 4963 C C . PRO A 1 630 ? -2.927 -13.182 -37.913 1.00 88.69 630 PRO A C 1
ATOM 4965 O O . PRO A 1 630 ? -4.103 -13.380 -38.227 1.00 88.69 630 PRO A O 1
ATOM 4968 N N . THR A 1 631 ? -2.525 -12.066 -37.302 1.00 86.69 631 THR A N 1
ATOM 4969 C CA . THR A 1 631 ? -3.403 -10.932 -36.971 1.00 86.69 631 THR A CA 1
ATOM 4970 C C . THR A 1 631 ? -3.261 -9.808 -38.010 1.00 86.69 631 THR A C 1
ATOM 4972 O O . THR A 1 631 ? -2.735 -10.014 -39.107 1.00 86.69 631 THR A O 1
ATOM 4975 N N . GLU A 1 632 ? -3.776 -8.604 -37.731 1.00 81.12 632 GLU A N 1
ATOM 4976 C CA . GLU A 1 632 ? -3.538 -7.450 -38.610 1.00 81.12 632 GLU A CA 1
ATOM 4977 C C . GLU A 1 632 ? -2.039 -7.072 -38.633 1.00 81.12 632 GLU A C 1
ATOM 4979 O O . GLU A 1 632 ? -1.331 -7.217 -37.639 1.00 81.12 632 GLU A O 1
ATOM 4984 N N . TYR A 1 633 ? -1.530 -6.585 -39.767 1.00 79.25 633 TYR A N 1
ATOM 4985 C CA . TYR A 1 633 ? -0.111 -6.225 -39.901 1.00 79.25 633 TYR A CA 1
ATOM 4986 C C . TYR A 1 633 ? 0.257 -5.021 -39.017 1.00 79.25 633 TYR A C 1
ATOM 4988 O O . TYR A 1 633 ? -0.412 -3.987 -39.088 1.00 79.25 633 TYR A O 1
ATOM 4996 N N . ASN A 1 634 ? 1.353 -5.125 -38.256 1.00 80.00 634 ASN A N 1
ATOM 4997 C CA . ASN A 1 634 ? 1.800 -4.144 -37.264 1.00 80.00 634 ASN A CA 1
ATOM 4998 C C . ASN A 1 634 ? 0.670 -3.817 -36.263 1.00 80.00 634 ASN A C 1
ATOM 5000 O O . ASN A 1 634 ? 0.324 -2.652 -36.041 1.00 80.00 634 ASN A O 1
ATOM 5004 N N . SER A 1 635 ? 0.058 -4.858 -35.698 1.00 80.12 635 SER A N 1
ATOM 5005 C CA . SER A 1 635 ? -1.043 -4.744 -34.733 1.00 80.12 635 SER A CA 1
ATOM 5006 C C . SER A 1 635 ? -0.604 -4.985 -33.291 1.00 80.12 635 SER A C 1
ATOM 5008 O O . SER A 1 635 ? -1.221 -4.435 -32.379 1.00 80.12 635 SER A O 1
ATOM 5010 N N . SER A 1 636 ? 0.488 -5.726 -33.081 1.00 88.38 636 SER A N 1
ATOM 5011 C CA . SER A 1 636 ? 1.097 -5.969 -31.770 1.00 88.38 636 SER A CA 1
ATOM 5012 C C . SER A 1 636 ? 0.106 -6.496 -30.717 1.00 88.38 636 SER A C 1
ATOM 5014 O O . SER A 1 636 ? -0.235 -5.778 -29.763 1.00 88.38 636 SER A O 1
ATOM 5016 N N . PRO A 1 637 ? -0.377 -7.748 -30.873 1.00 89.69 637 PRO A N 1
ATOM 5017 C CA . PRO A 1 637 ? -1.201 -8.406 -29.863 1.00 89.69 637 PRO A CA 1
ATOM 5018 C C . PRO A 1 637 ? -0.426 -8.529 -28.543 1.00 89.69 637 PRO A C 1
ATOM 5020 O O . PRO A 1 637 ? 0.763 -8.851 -28.528 1.00 89.69 637 PRO A O 1
ATOM 5023 N N . TYR A 1 638 ? -1.097 -8.237 -27.431 1.00 88.31 638 TYR A N 1
ATOM 5024 C CA . TYR A 1 638 ? -0.471 -8.116 -26.108 1.00 88.31 638 TYR A CA 1
ATOM 5025 C C . TYR A 1 638 ? -1.153 -8.990 -25.062 1.00 88.31 638 TYR A C 1
ATOM 5027 O O . TYR A 1 638 ? -0.479 -9.682 -24.299 1.00 88.31 638 TYR A O 1
ATOM 5035 N N . VAL A 1 639 ? -2.487 -8.985 -25.065 1.00 90.69 639 VAL A N 1
ATOM 5036 C CA . VAL A 1 639 ? -3.336 -9.826 -24.216 1.00 90.69 639 VAL A CA 1
ATOM 5037 C C . VAL A 1 639 ? -4.009 -10.878 -25.091 1.00 90.69 639 VAL A C 1
ATOM 5039 O O . VAL A 1 639 ? -4.527 -10.531 -26.153 1.00 90.69 639 VAL A O 1
ATOM 5042 N N . VAL A 1 640 ? -4.035 -12.128 -24.635 1.00 93.06 640 VAL A N 1
ATOM 5043 C CA . VAL A 1 640 ? -4.917 -13.194 -25.130 1.00 93.06 640 VAL A CA 1
ATOM 5044 C C . VAL A 1 640 ? -5.606 -13.863 -23.938 1.00 93.06 640 VAL A C 1
ATOM 5046 O O . VAL A 1 640 ? -4.968 -14.076 -22.908 1.00 93.06 640 VAL A O 1
ATOM 5049 N N . ILE A 1 641 ? -6.897 -14.169 -24.072 1.00 94.00 641 ILE A N 1
ATOM 5050 C CA . ILE A 1 641 ? -7.691 -14.939 -23.103 1.00 94.00 641 ILE A CA 1
ATOM 5051 C C . ILE A 1 641 ? -8.571 -15.962 -23.833 1.00 94.00 641 ILE A C 1
ATOM 5053 O O . ILE A 1 641 ? -8.965 -15.727 -24.978 1.00 94.00 641 ILE A O 1
ATOM 5057 N N . ALA A 1 642 ? -8.901 -17.064 -23.160 1.00 94.50 642 ALA A N 1
ATOM 5058 C CA . ALA A 1 642 ? -9.838 -18.078 -23.639 1.00 94.50 642 ALA A CA 1
ATOM 5059 C C . ALA A 1 642 ? -11.201 -17.938 -22.940 1.00 94.50 642 ALA A C 1
ATOM 5061 O O . ALA A 1 642 ? -11.249 -17.714 -21.731 1.00 94.50 642 ALA A O 1
ATOM 5062 N N . SER A 1 643 ? -12.297 -18.051 -23.693 1.00 94.38 643 SER A N 1
ATOM 5063 C CA . SER A 1 643 ? -13.672 -18.166 -23.173 1.00 94.38 643 SER A CA 1
ATOM 5064 C C . SER A 1 643 ? -14.620 -18.630 -24.288 1.00 94.38 643 SER A C 1
ATOM 5066 O O . SER A 1 643 ? -14.217 -18.760 -25.435 1.00 94.38 643 SER A O 1
ATOM 5068 N N . ASN A 1 644 ? -15.888 -18.872 -23.972 1.00 93.31 644 ASN A N 1
ATOM 5069 C CA . ASN A 1 644 ? -16.933 -19.245 -24.930 1.00 93.31 644 ASN A CA 1
ATOM 5070 C C . ASN A 1 644 ? -17.737 -17.986 -25.321 1.00 93.31 644 ASN A C 1
ATOM 5072 O O . ASN A 1 644 ? -18.691 -17.622 -24.636 1.00 93.31 644 ASN A O 1
ATOM 5076 N N . PHE A 1 645 ? -17.326 -17.280 -26.381 1.00 92.19 645 PHE A N 1
ATOM 5077 C CA . PHE A 1 645 ? -17.910 -15.997 -26.816 1.00 92.19 645 PHE A CA 1
ATOM 5078 C C . PHE A 1 645 ? -19.063 -16.158 -27.829 1.00 92.19 645 PHE A C 1
ATOM 5080 O O . PHE A 1 645 ? -19.765 -15.189 -28.139 1.00 92.19 645 PHE A O 1
ATOM 5087 N N . ASN A 1 646 ? -19.262 -17.369 -28.353 1.00 91.19 646 ASN A N 1
ATOM 5088 C CA . ASN A 1 646 ? -20.307 -17.726 -29.320 1.00 91.19 646 ASN A CA 1
ATOM 5089 C C . ASN A 1 646 ? -21.410 -18.656 -28.746 1.00 91.19 646 ASN A C 1
ATOM 5091 O O . ASN A 1 646 ? -22.331 -19.050 -29.463 1.00 91.19 646 ASN A O 1
ATOM 5095 N N . ASN A 1 647 ? -21.306 -19.015 -27.461 1.00 91.69 647 ASN A N 1
ATOM 5096 C CA . ASN A 1 647 ? -22.177 -19.933 -26.719 1.00 91.69 647 ASN A CA 1
ATOM 5097 C C . ASN A 1 647 ? -22.347 -21.356 -27.316 1.00 91.69 647 ASN A C 1
ATOM 5099 O O . ASN A 1 647 ? -23.316 -22.048 -26.985 1.00 91.69 647 ASN A O 1
ATOM 5103 N N . ASP A 1 648 ? -21.410 -21.848 -28.134 1.00 91.75 648 ASP A N 1
ATOM 5104 C CA . ASP A 1 648 ? -21.458 -23.201 -28.719 1.00 91.75 648 ASP A CA 1
ATOM 5105 C C . ASP A 1 648 ? -20.816 -24.304 -27.840 1.00 91.75 648 ASP A C 1
ATOM 5107 O O . ASP A 1 648 ? -21.085 -25.491 -28.050 1.00 91.75 648 ASP A O 1
ATOM 5111 N N . ASN A 1 649 ? -20.114 -23.901 -26.770 1.00 89.31 649 ASN A N 1
ATOM 5112 C CA . ASN A 1 649 ? -19.380 -24.726 -25.788 1.00 89.31 649 ASN A CA 1
ATOM 5113 C C . ASN A 1 649 ? -17.994 -25.224 -26.228 1.00 89.31 649 ASN A C 1
ATOM 5115 O O . ASN A 1 649 ? -17.452 -26.134 -25.602 1.00 89.31 649 ASN A O 1
ATOM 5119 N N . GLN A 1 650 ? -17.399 -24.611 -27.248 1.00 91.94 650 GLN A N 1
ATOM 5120 C CA . GLN A 1 650 ? -15.966 -24.702 -27.536 1.00 91.94 650 GLN A CA 1
ATOM 5121 C C . GLN A 1 650 ? -15.235 -23.483 -26.940 1.00 91.94 650 GLN A C 1
ATOM 5123 O O . GLN A 1 650 ? -15.861 -22.492 -26.554 1.00 91.94 650 GLN A O 1
ATOM 5128 N N . LEU A 1 651 ? -13.905 -23.559 -26.823 1.00 94.19 651 LEU A N 1
ATOM 5129 C CA . LEU A 1 651 ? -13.093 -22.420 -26.392 1.00 94.19 651 LEU A CA 1
ATOM 5130 C C . LEU A 1 651 ? -12.713 -21.542 -27.590 1.00 94.19 651 LEU A C 1
ATOM 5132 O O . LEU A 1 651 ? -11.936 -21.935 -28.461 1.00 94.19 651 LEU A O 1
ATOM 5136 N N . ASP A 1 652 ? -13.250 -20.327 -27.591 1.00 94.50 652 ASP A N 1
ATOM 5137 C CA . ASP A 1 652 ? -12.835 -19.225 -28.447 1.00 94.50 652 ASP A CA 1
ATOM 5138 C C . ASP A 1 652 ? -11.661 -18.462 -27.789 1.00 94.50 652 ASP A C 1
ATOM 5140 O O . ASP A 1 652 ? -11.425 -18.546 -26.579 1.00 94.50 652 ASP A O 1
ATOM 5144 N N . LEU A 1 653 ? -10.943 -17.651 -28.571 1.00 94.50 653 LEU A N 1
ATOM 5145 C CA . LEU A 1 653 ? -9.887 -16.759 -28.081 1.00 94.50 653 LEU A CA 1
ATOM 5146 C C . LEU A 1 653 ? -10.225 -15.293 -28.370 1.00 94.50 653 LEU A C 1
ATOM 5148 O O . LEU A 1 653 ? -10.468 -14.915 -29.518 1.00 94.50 653 LEU A O 1
ATOM 5152 N N . ALA A 1 654 ? -10.145 -14.443 -27.346 1.00 92.25 654 ALA A N 1
ATOM 5153 C CA . ALA A 1 654 ? -10.167 -12.989 -27.496 1.00 92.25 654 ALA A CA 1
ATOM 5154 C C . ALA A 1 654 ? -8.764 -12.414 -27.294 1.00 92.25 654 ALA A C 1
ATOM 5156 O O . ALA A 1 654 ? -8.032 -12.840 -26.400 1.00 92.25 654 ALA A O 1
ATOM 5157 N N . PHE A 1 655 ? -8.385 -11.427 -28.109 1.00 90.31 655 PHE A N 1
ATOM 5158 C CA . PHE A 1 655 ? -7.074 -10.789 -28.015 1.00 90.31 655 PHE A CA 1
ATOM 5159 C C . PHE A 1 655 ? -7.116 -9.272 -28.228 1.00 90.31 655 PHE A C 1
ATOM 5161 O O . PHE A 1 655 ? -7.932 -8.737 -28.986 1.00 90.31 655 PHE A O 1
ATOM 5168 N N . VAL A 1 656 ? -6.211 -8.571 -27.537 1.00 88.06 656 VAL A N 1
ATOM 5169 C CA . VAL A 1 656 ? -6.167 -7.102 -27.461 1.00 88.06 656 VAL A CA 1
ATOM 5170 C C . VAL A 1 656 ? -4.818 -6.575 -27.952 1.00 88.06 656 VAL A C 1
ATOM 5172 O O . VAL A 1 656 ? -3.755 -7.096 -27.602 1.00 88.06 656 VAL A O 1
ATOM 5175 N N . TYR A 1 657 ? -4.871 -5.522 -28.767 1.00 86.12 657 TYR A N 1
ATOM 5176 C CA . TYR A 1 657 ? -3.718 -4.859 -29.375 1.00 86.12 657 TYR A CA 1
ATOM 5177 C C . TYR A 1 657 ? -3.186 -3.718 -28.494 1.00 86.12 657 TYR A C 1
ATOM 5179 O O . TYR A 1 657 ? -3.946 -2.818 -28.137 1.00 86.12 657 TYR A O 1
ATOM 5187 N N . PHE A 1 658 ? -1.875 -3.673 -28.227 1.00 80.38 658 PHE A N 1
ATOM 5188 C CA . PHE A 1 658 ? -1.267 -2.681 -27.313 1.00 80.38 658 PHE A CA 1
ATOM 5189 C C . PHE A 1 658 ? -1.354 -1.219 -27.788 1.00 80.38 658 PHE A C 1
ATOM 5191 O O . PHE A 1 658 ? -1.190 -0.283 -27.004 1.00 80.38 658 PHE A O 1
ATOM 5198 N N . HIS A 1 659 ? -1.541 -1.005 -29.090 1.00 77.25 659 HIS A N 1
ATOM 5199 C CA . HIS A 1 659 ? -1.681 0.319 -29.710 1.00 77.25 659 HIS A CA 1
ATOM 5200 C C . HIS A 1 659 ? -2.916 0.410 -30.628 1.00 77.25 659 HIS A C 1
ATOM 5202 O O . HIS A 1 659 ? -3.076 1.385 -31.364 1.00 77.25 659 HIS A O 1
ATOM 5208 N N . GLY A 1 660 ? -3.798 -0.595 -30.595 1.00 73.75 660 GLY A N 1
ATOM 5209 C CA . GLY A 1 660 ? -5.010 -0.636 -31.410 1.00 73.75 660 GLY A CA 1
ATOM 5210 C C . GLY A 1 660 ? -6.210 0.017 -30.724 1.00 73.75 660 GLY A C 1
ATOM 5211 O O . GLY A 1 660 ? -6.248 0.178 -29.511 1.00 73.75 660 GLY A O 1
ATOM 5212 N N . SER A 1 661 ? -7.226 0.363 -31.515 1.00 74.44 661 SER A N 1
ATOM 5213 C CA . SER A 1 661 ? -8.571 0.741 -31.046 1.00 74.44 661 SER A CA 1
ATOM 5214 C C . SER A 1 661 ? -9.589 -0.386 -31.271 1.00 74.44 661 SER A C 1
ATOM 5216 O O . SER A 1 661 ? -10.773 -0.140 -31.515 1.00 74.44 661 SER A O 1
ATOM 5218 N N . LYS A 1 662 ? -9.098 -1.629 -31.252 1.00 79.00 662 LYS A N 1
ATOM 5219 C CA . LYS A 1 662 ? -9.765 -2.852 -31.702 1.00 79.00 662 LYS A CA 1
ATOM 5220 C C . LYS A 1 662 ? -9.466 -4.013 -30.753 1.00 79.00 662 LYS A C 1
ATOM 5222 O O . LYS A 1 662 ? -8.347 -4.103 -30.253 1.00 79.00 662 LYS A O 1
ATOM 5227 N N . ILE A 1 663 ? -10.414 -4.936 -30.627 1.00 86.44 663 ILE A N 1
ATOM 5228 C CA . ILE A 1 663 ? -10.157 -6.327 -30.214 1.00 86.44 663 ILE A CA 1
ATOM 5229 C C . ILE A 1 663 ? -10.257 -7.254 -31.426 1.00 86.44 663 ILE A C 1
ATOM 5231 O O . ILE A 1 663 ? -10.958 -6.927 -32.386 1.00 86.44 663 ILE A O 1
ATOM 5235 N N . GLY A 1 664 ? -9.585 -8.401 -31.385 1.00 87.81 664 GLY A N 1
ATOM 5236 C CA . GLY A 1 664 ? -9.794 -9.509 -32.317 1.00 87.81 664 GLY A CA 1
ATOM 5237 C C . GLY A 1 664 ? -10.388 -10.723 -31.606 1.00 87.81 664 GLY A C 1
ATOM 5238 O O . GLY A 1 664 ? -10.099 -10.947 -30.432 1.00 87.81 664 GLY A O 1
ATOM 5239 N N . ILE A 1 665 ? -11.217 -11.489 -32.319 1.00 90.56 665 ILE A N 1
ATOM 5240 C CA . ILE A 1 665 ? -11.863 -12.711 -31.823 1.00 90.56 665 ILE A CA 1
ATOM 5241 C C . ILE A 1 665 ? -11.567 -13.854 -32.799 1.00 90.56 665 ILE A C 1
ATOM 5243 O O . ILE A 1 665 ? -11.745 -13.708 -34.013 1.00 90.56 665 ILE A O 1
ATOM 5247 N N . LEU A 1 666 ? -11.113 -14.985 -32.268 1.00 92.56 666 LEU A N 1
ATOM 5248 C CA . LEU A 1 666 ? -10.915 -16.242 -32.981 1.00 92.56 666 LEU A CA 1
ATOM 5249 C C . LEU A 1 666 ? -11.942 -17.229 -32.431 1.00 92.56 666 LEU A C 1
ATOM 5251 O O . LEU A 1 666 ? -11.798 -17.670 -31.294 1.00 92.56 666 LEU A O 1
ATOM 5255 N N . LEU A 1 667 ? -12.974 -17.567 -33.203 1.00 92.81 667 LEU A N 1
ATOM 5256 C CA . LEU A 1 667 ? -13.911 -18.598 -32.762 1.00 92.81 667 LEU A CA 1
ATOM 5257 C C . LEU A 1 667 ? -13.314 -19.986 -32.972 1.00 92.81 667 LEU A C 1
ATOM 5259 O O . LEU A 1 667 ? -12.748 -20.237 -34.039 1.00 92.81 667 LEU A O 1
ATOM 5263 N N . GLY A 1 668 ? -13.442 -20.869 -31.989 1.00 93.06 668 GLY A N 1
ATOM 5264 C CA . GLY A 1 668 ? -13.010 -22.256 -32.113 1.00 93.06 668 GLY A CA 1
ATOM 5265 C C . GLY A 1 668 ? -13.909 -23.041 -33.074 1.00 93.06 668 GLY A C 1
ATOM 5266 O O . GLY A 1 668 ? -15.113 -22.811 -33.147 1.00 93.06 668 GLY A O 1
ATOM 5267 N N . GLU A 1 669 ? -13.330 -23.989 -33.812 1.00 91.06 669 GLU A N 1
ATOM 5268 C CA . GLU A 1 669 ? -14.080 -25.081 -34.463 1.00 91.06 669 GLU A CA 1
ATOM 5269 C C . GLU A 1 669 ? -13.864 -26.429 -33.743 1.00 91.06 669 GLU A C 1
ATOM 5271 O O . GLU A 1 669 ? -14.166 -27.495 -34.288 1.00 91.06 669 GLU A O 1
ATOM 5276 N N . GLY A 1 670 ? -13.319 -26.382 -32.517 1.00 88.31 670 GLY A N 1
ATOM 5277 C CA . GLY A 1 670 ? -13.278 -27.511 -31.582 1.00 88.31 670 GLY A CA 1
ATOM 5278 C C . GLY A 1 670 ? -12.446 -28.694 -32.067 1.00 88.31 670 GLY A C 1
ATOM 5279 O O . GLY A 1 670 ? -12.704 -29.830 -31.681 1.00 88.31 670 GLY A O 1
ATOM 5280 N N . ASN A 1 671 ? -11.500 -28.419 -32.960 1.00 89.06 671 ASN A N 1
ATOM 5281 C CA . ASN A 1 671 ? -10.659 -29.380 -33.669 1.00 89.06 671 ASN A CA 1
ATOM 5282 C C . ASN A 1 671 ? -9.247 -28.802 -33.930 1.00 89.06 671 ASN A C 1
ATOM 5284 O O . ASN A 1 671 ? -8.541 -29.265 -34.827 1.00 89.06 671 ASN A O 1
ATOM 5288 N N . GLY A 1 672 ? -8.877 -27.735 -33.208 1.00 87.94 672 GLY A N 1
ATOM 5289 C CA . GLY A 1 672 ? -7.655 -26.953 -33.399 1.00 87.94 672 GLY A CA 1
ATOM 5290 C C . GLY A 1 672 ? -7.722 -25.885 -34.501 1.00 87.94 672 GLY A C 1
ATOM 5291 O O . GLY A 1 672 ? -6.836 -25.033 -34.568 1.00 87.94 672 GLY A O 1
ATOM 5292 N N . ALA A 1 673 ? -8.749 -25.874 -35.357 1.00 91.00 673 ALA A N 1
ATOM 5293 C CA . ALA A 1 673 ? -8.981 -24.782 -36.299 1.00 91.00 673 ALA A CA 1
ATOM 5294 C C . ALA A 1 673 ? -9.741 -23.620 -35.642 1.00 91.00 673 ALA A C 1
ATOM 5296 O O . ALA A 1 673 ? -10.593 -23.811 -34.773 1.00 91.00 673 ALA A O 1
ATOM 5297 N N . PHE A 1 674 ? -9.450 -22.407 -36.116 1.00 91.56 674 PHE A N 1
ATOM 5298 C CA . PHE A 1 674 ? -10.051 -21.169 -35.630 1.00 91.56 674 PHE A CA 1
ATOM 5299 C C . PHE A 1 674 ? -10.570 -20.301 -36.778 1.00 91.56 674 PHE A C 1
ATOM 5301 O O . PHE A 1 674 ? -9.885 -20.069 -37.780 1.00 91.56 674 PHE A O 1
ATOM 5308 N N . ARG A 1 675 ? -11.765 -19.740 -36.593 1.00 87.75 675 ARG A N 1
ATOM 5309 C CA . ARG A 1 675 ? -12.433 -18.825 -37.517 1.00 87.75 675 ARG A CA 1
ATOM 5310 C C . ARG A 1 675 ? -12.346 -17.391 -36.994 1.00 87.75 675 ARG A C 1
ATOM 5312 O O . ARG A 1 675 ? -13.051 -17.011 -36.063 1.00 87.75 675 ARG A O 1
ATOM 5319 N N . ILE A 1 676 ? -11.502 -16.579 -37.631 1.00 80.62 676 ILE A N 1
ATOM 5320 C CA . ILE A 1 676 ? -11.351 -15.149 -37.316 1.00 80.62 676 ILE A CA 1
ATOM 5321 C C . ILE A 1 676 ? -12.685 -14.417 -37.554 1.00 80.62 676 ILE A C 1
ATOM 5323 O O . ILE A 1 676 ? -13.211 -14.438 -38.671 1.00 80.62 676 ILE A O 1
ATOM 5327 N N . ILE A 1 677 ? -13.197 -13.722 -36.534 1.00 74.00 677 ILE A N 1
ATOM 5328 C CA . ILE A 1 677 ? -14.312 -12.771 -36.655 1.00 74.00 677 ILE A CA 1
ATOM 5329 C C . ILE A 1 677 ? -13.796 -11.325 -36.633 1.00 74.00 677 ILE A C 1
ATOM 5331 O O . ILE A 1 677 ? -12.745 -11.002 -36.078 1.00 74.00 677 ILE A O 1
ATOM 5335 N N . LEU A 1 678 ? -14.528 -10.452 -37.332 1.00 63.78 678 LEU A N 1
ATOM 5336 C CA . LEU A 1 678 ? -14.178 -9.050 -37.549 1.00 63.78 678 LEU A CA 1
ATOM 5337 C C . LEU A 1 678 ? -14.026 -8.268 -36.239 1.00 63.78 678 LEU A C 1
ATOM 5339 O O . LEU A 1 678 ? -14.837 -8.366 -35.325 1.00 63.78 678 LEU A O 1
ATOM 5343 N N . THR A 1 679 ? -12.995 -7.427 -36.201 1.00 63.59 679 THR A N 1
ATOM 5344 C CA . THR A 1 679 ? -12.584 -6.676 -35.013 1.00 63.59 679 THR A CA 1
ATOM 5345 C C . THR A 1 679 ? -13.632 -5.656 -34.556 1.00 63.59 679 THR A C 1
ATOM 5347 O O . THR A 1 679 ? -13.952 -4.737 -35.321 1.00 63.59 679 THR A O 1
ATOM 5350 N N . SER A 1 680 ? -14.098 -5.745 -33.306 1.00 61.44 680 SER A N 1
ATOM 5351 C CA . SER A 1 680 ? -14.958 -4.710 -32.707 1.00 61.44 680 SER A CA 1
ATOM 5352 C C . SER A 1 680 ? -14.144 -3.481 -32.279 1.00 61.44 680 SER A C 1
ATOM 5354 O O . SER A 1 680 ? -12.960 -3.592 -31.952 1.00 61.44 680 SER A O 1
ATOM 5356 N N . LEU A 1 681 ? -14.762 -2.296 -32.311 1.00 60.69 681 LEU A N 1
ATOM 5357 C CA . LEU A 1 681 ? -14.109 -1.007 -32.053 1.00 60.69 681 LEU A CA 1
ATOM 5358 C C . LEU A 1 681 ? -14.262 -0.571 -30.589 1.00 60.69 681 LEU A C 1
ATOM 5360 O O . LEU A 1 681 ? -15.338 -0.150 -30.173 1.00 60.69 681 LEU A O 1
ATOM 5364 N N . ILE A 1 682 ? -13.141 -0.507 -29.867 1.00 63.53 682 ILE A N 1
ATOM 5365 C CA . ILE A 1 682 ? -13.040 0.012 -28.487 1.00 63.53 682 ILE A CA 1
ATOM 5366 C C . ILE A 1 682 ? -13.105 1.565 -28.448 1.00 63.53 682 ILE A C 1
ATOM 5368 O O . ILE A 1 682 ? -12.945 2.214 -27.415 1.00 63.53 682 ILE A O 1
ATOM 5372 N N . GLY A 1 683 ? -13.294 2.222 -29.599 1.00 53.62 683 GLY A N 1
ATOM 5373 C CA . GLY A 1 683 ? -13.514 3.674 -29.718 1.00 53.62 683 GLY A CA 1
ATOM 5374 C C . GLY A 1 683 ? -12.320 4.585 -29.378 1.00 53.62 683 GLY A C 1
ATOM 5375 O O . GLY A 1 683 ? -12.385 5.790 -29.618 1.00 53.62 683 GLY A O 1
ATOM 5376 N N . SER A 1 684 ? -11.222 4.054 -28.843 1.00 58.00 684 SER A N 1
ATOM 5377 C CA . SER A 1 684 ? -9.977 4.774 -28.537 1.00 58.00 684 SER A CA 1
ATOM 5378 C C . SER A 1 684 ? -8.789 3.804 -28.489 1.00 58.00 684 SER A C 1
ATOM 5380 O O . SER A 1 684 ? -9.009 2.616 -28.267 1.00 58.00 684 SER A O 1
ATOM 5382 N N . PRO A 1 685 ? -7.545 4.266 -28.725 1.00 58.78 685 PRO A N 1
ATOM 5383 C CA . PRO A 1 685 ? -6.367 3.405 -28.666 1.00 58.78 685 PRO A CA 1
ATOM 5384 C C . PRO A 1 685 ? -6.078 2.966 -27.223 1.00 58.78 685 PRO A C 1
ATOM 5386 O O . PRO A 1 685 ? -5.818 3.802 -26.354 1.00 58.78 685 PRO A O 1
ATOM 5389 N N . SER A 1 686 ? -6.118 1.659 -26.974 1.00 63.44 686 SER A N 1
ATOM 5390 C CA . SER A 1 686 ? -5.891 1.045 -25.664 1.00 63.44 686 SER A CA 1
ATOM 5391 C C . SER A 1 686 ? -4.431 0.628 -25.493 1.00 63.44 686 SER A C 1
ATOM 5393 O O . SER A 1 686 ? -3.960 -0.223 -26.237 1.00 63.44 686 SER A O 1
ATOM 5395 N N . GLN A 1 687 ? -3.744 1.141 -24.466 1.00 73.94 687 GLN A N 1
ATOM 5396 C CA . GLN A 1 687 ? -2.498 0.542 -23.951 1.00 73.94 687 GLN A CA 1
ATOM 5397 C C . GLN A 1 687 ? -2.811 -0.577 -22.945 1.00 73.94 687 GLN A C 1
ATOM 5399 O O . GLN A 1 687 ? -2.263 -0.588 -21.847 1.00 73.94 687 GLN A O 1
ATOM 5404 N N . ALA A 1 688 ? -3.742 -1.459 -23.317 1.00 79.44 688 ALA A N 1
ATOM 5405 C CA . ALA A 1 688 ? -4.233 -2.527 -22.458 1.00 79.44 688 ALA A CA 1
ATOM 5406 C C . ALA A 1 688 ? -3.115 -3.523 -22.129 1.00 79.44 688 ALA A C 1
ATOM 5408 O O . ALA A 1 688 ? -2.370 -3.950 -23.018 1.00 79.44 688 ALA A O 1
ATOM 5409 N N . GLN A 1 689 ? -3.024 -3.896 -20.859 1.00 83.50 689 GLN A N 1
ATOM 5410 C CA . GLN A 1 689 ? -2.081 -4.874 -20.322 1.00 83.50 689 GLN A CA 1
ATOM 5411 C C . GLN A 1 689 ? -2.775 -6.141 -19.799 1.00 83.50 689 GLN A C 1
ATOM 5413 O O . GLN A 1 689 ? -2.099 -7.148 -19.579 1.00 83.50 689 GLN A O 1
ATOM 5418 N N . SER A 1 690 ? -4.099 -6.109 -19.624 1.00 89.75 690 SER A N 1
ATOM 5419 C CA . SER A 1 690 ? -4.908 -7.152 -18.995 1.00 89.75 690 SER A CA 1
ATOM 5420 C C . SER A 1 690 ? -6.337 -7.176 -19.563 1.00 89.75 690 SER A C 1
ATOM 5422 O O . SER A 1 690 ? -6.863 -6.174 -20.049 1.00 89.75 690 SER A O 1
ATOM 5424 N N . ALA A 1 691 ? -6.982 -8.340 -19.514 1.00 91.88 691 ALA A N 1
ATOM 5425 C CA . ALA A 1 691 ? -8.397 -8.496 -19.831 1.00 91.88 691 ALA A CA 1
ATOM 5426 C C . ALA A 1 691 ? -8.976 -9.694 -19.070 1.00 91.88 691 ALA A C 1
ATOM 5428 O O . ALA A 1 691 ? -8.244 -10.625 -18.733 1.00 91.88 691 ALA A O 1
ATOM 5429 N N . ALA A 1 692 ? -10.287 -9.688 -18.843 1.00 93.88 692 ALA A N 1
ATOM 5430 C CA . ALA A 1 692 ? -11.029 -10.817 -18.285 1.00 93.88 692 ALA A CA 1
ATOM 5431 C C . ALA A 1 692 ? -12.411 -10.932 -18.950 1.00 93.88 692 ALA A C 1
ATOM 5433 O O . ALA A 1 692 ? -12.936 -9.939 -19.457 1.00 93.88 692 ALA A O 1
ATOM 5434 N N . ALA A 1 693 ? -12.998 -12.129 -18.946 1.00 93.94 693 ALA A N 1
ATOM 5435 C CA . ALA A 1 693 ? -14.329 -12.390 -19.493 1.00 93.94 693 ALA A CA 1
ATOM 5436 C C . ALA A 1 693 ? -15.272 -12.922 -18.406 1.00 93.94 693 ALA A C 1
ATOM 5438 O O . ALA A 1 693 ? -14.852 -13.735 -17.581 1.00 93.94 693 ALA A O 1
ATOM 5439 N N . ALA A 1 694 ? -16.513 -12.432 -18.399 1.00 94.19 694 ALA A N 1
ATOM 5440 C CA . ALA A 1 694 ? -17.605 -12.881 -17.533 1.00 94.19 694 ALA A CA 1
ATOM 5441 C C . ALA A 1 694 ? -18.949 -12.318 -18.039 1.00 94.19 694 ALA A C 1
ATOM 5443 O O . ALA A 1 694 ? -18.956 -11.414 -18.865 1.00 94.19 694 ALA A O 1
ATOM 5444 N N . ASP A 1 695 ? -20.087 -12.801 -17.535 1.00 93.81 695 ASP A N 1
ATOM 5445 C CA . ASP A 1 695 ? -21.413 -12.224 -17.826 1.00 93.81 695 ASP A CA 1
ATOM 5446 C C . ASP A 1 695 ? -21.738 -11.074 -16.848 1.00 93.81 695 ASP A C 1
ATOM 5448 O O . ASP A 1 695 ? -22.280 -11.290 -15.761 1.00 93.81 695 ASP A O 1
ATOM 5452 N N . PHE A 1 696 ? -21.381 -9.836 -17.204 1.00 93.38 696 PHE A N 1
ATOM 5453 C CA . PHE A 1 696 ? -21.634 -8.641 -16.383 1.00 93.38 696 PHE A CA 1
ATOM 5454 C C . PHE A 1 696 ? -23.072 -8.114 -16.514 1.00 93.38 696 PHE A C 1
ATOM 5456 O O . PHE A 1 696 ? -23.507 -7.251 -15.732 1.00 93.38 696 PHE A O 1
ATOM 5463 N N . ASN A 1 697 ? -23.807 -8.572 -17.528 1.00 91.19 697 ASN A N 1
ATOM 5464 C CA . ASN A 1 697 ? -25.098 -8.010 -17.901 1.00 91.19 697 ASN A CA 1
ATOM 5465 C C . ASN A 1 697 ? -26.302 -8.905 -17.540 1.00 91.19 697 ASN A C 1
ATOM 5467 O O . ASN A 1 697 ? -27.391 -8.379 -17.301 1.00 91.19 697 ASN A O 1
ATOM 5471 N N . GLY A 1 698 ? -26.078 -10.203 -17.343 1.00 90.38 698 GLY A N 1
ATOM 5472 C CA . GLY A 1 698 ? -27.058 -11.202 -16.924 1.00 90.38 698 GLY A CA 1
ATOM 5473 C C . GLY A 1 698 ? -27.860 -11.828 -18.069 1.00 90.38 698 GLY A C 1
ATOM 5474 O O . GLY A 1 698 ? -28.946 -12.356 -17.806 1.00 90.38 698 GLY A O 1
ATOM 5475 N N . ASP A 1 699 ? -27.389 -11.744 -19.319 1.00 90.94 699 ASP A N 1
ATOM 5476 C CA . ASP A 1 699 ? -28.052 -12.344 -20.489 1.00 90.94 699 ASP A CA 1
ATOM 5477 C C . ASP A 1 699 ? -27.557 -13.762 -20.835 1.00 90.94 699 ASP A C 1
ATOM 5479 O O . ASP A 1 699 ? -28.211 -14.467 -21.612 1.00 90.94 699 ASP A O 1
ATOM 5483 N N . GLY A 1 700 ? -26.478 -14.227 -20.196 1.00 90.00 700 GLY A N 1
ATOM 5484 C CA . GLY A 1 700 ? -25.865 -15.530 -20.434 1.00 90.00 700 GLY A CA 1
ATOM 5485 C C . GLY A 1 700 ? -24.821 -15.550 -21.554 1.00 90.00 700 GLY A C 1
ATOM 5486 O O . GLY A 1 700 ? -24.444 -16.642 -21.990 1.00 90.00 700 GLY A O 1
ATOM 5487 N N . HIS A 1 701 ? -24.359 -14.395 -22.037 1.00 91.88 701 HIS A N 1
ATOM 5488 C CA . HIS A 1 701 ? -23.230 -14.271 -22.961 1.00 91.88 701 HIS A CA 1
ATOM 5489 C C . HIS A 1 701 ? -21.953 -13.825 -22.228 1.00 91.88 701 HIS A C 1
ATOM 5491 O O . HIS A 1 701 ? -21.993 -13.241 -21.149 1.00 91.88 701 HIS A O 1
ATOM 5497 N N . GLN A 1 702 ? -20.786 -14.138 -22.796 1.00 92.94 702 GLN A N 1
ATOM 5498 C CA . GLN A 1 702 ? -19.502 -13.712 -22.233 1.00 92.94 702 GLN A CA 1
ATOM 5499 C C . GLN A 1 702 ? -19.178 -12.279 -22.672 1.00 92.94 702 GLN A C 1
ATOM 5501 O O . GLN A 1 702 ? -18.826 -12.035 -23.830 1.00 92.94 702 GLN A O 1
ATOM 5506 N N . ASP A 1 703 ? -19.273 -11.338 -21.736 1.00 93.50 703 ASP A N 1
ATOM 5507 C CA . ASP A 1 703 ? -18.782 -9.973 -21.895 1.00 93.50 703 ASP A CA 1
ATOM 5508 C C . ASP A 1 703 ? -17.253 -9.925 -21.697 1.00 93.50 703 ASP A C 1
ATOM 5510 O O . ASP A 1 703 ? -16.632 -10.862 -21.189 1.00 93.50 703 ASP A O 1
ATOM 5514 N N . LEU A 1 704 ? -16.628 -8.810 -22.082 1.00 91.88 704 LEU A N 1
ATOM 5515 C CA . LEU A 1 704 ? -15.178 -8.609 -22.013 1.00 91.88 704 LEU A CA 1
ATOM 5516 C C . LEU A 1 704 ? -14.837 -7.308 -21.276 1.00 91.88 704 LEU A C 1
ATOM 5518 O O . LEU A 1 704 ? -15.257 -6.230 -21.697 1.00 91.88 704 LEU A O 1
ATOM 5522 N N . VAL A 1 705 ? -14.029 -7.391 -20.215 1.00 92.38 705 VAL A N 1
ATOM 5523 C CA . VAL A 1 705 ? -13.457 -6.230 -19.514 1.00 92.38 705 VAL A CA 1
ATOM 5524 C C . VAL A 1 705 ? -11.971 -6.064 -19.850 1.00 92.38 705 VAL A C 1
ATOM 5526 O O . VAL A 1 705 ? -11.225 -7.041 -19.873 1.00 92.38 705 VAL A O 1
ATOM 5529 N N . ILE A 1 706 ? -11.541 -4.827 -20.122 1.00 89.81 706 ILE A N 1
ATOM 5530 C CA . ILE A 1 706 ? -10.186 -4.468 -20.583 1.00 89.81 706 ILE A CA 1
ATOM 5531 C C . ILE A 1 706 ? -9.707 -3.195 -19.865 1.00 89.81 706 ILE A C 1
ATOM 5533 O O . ILE A 1 706 ? -10.474 -2.233 -19.745 1.00 89.81 706 ILE A O 1
ATOM 5537 N N . ASP A 1 707 ? -8.441 -3.129 -19.437 1.00 84.69 707 ASP A N 1
ATOM 5538 C CA . ASP A 1 707 ? -7.859 -1.875 -18.937 1.00 84.69 707 ASP A CA 1
ATOM 5539 C C . ASP A 1 707 ? -7.661 -0.836 -20.058 1.00 84.69 707 ASP A C 1
ATOM 5541 O O . ASP A 1 707 ? -7.228 -1.142 -21.171 1.00 84.69 707 ASP A O 1
ATOM 5545 N N . ALA A 1 708 ? -8.002 0.425 -19.777 1.00 71.38 708 ALA A N 1
ATOM 5546 C CA . ALA A 1 708 ? -7.901 1.517 -20.737 1.00 71.38 708 ALA A CA 1
ATOM 5547 C C . ALA A 1 708 ? -6.922 2.598 -20.262 1.00 71.38 708 ALA A C 1
ATOM 5549 O O . ALA A 1 708 ? -6.847 2.975 -19.091 1.00 71.38 708 ALA A O 1
ATOM 5550 N N . TYR A 1 709 ? -6.162 3.139 -21.216 1.00 65.69 709 TYR A N 1
ATOM 5551 C CA . TYR A 1 709 ? -5.051 4.035 -20.919 1.00 65.69 709 TYR A CA 1
ATOM 5552 C C . TYR A 1 709 ? -5.483 5.269 -20.099 1.00 65.69 709 TYR A C 1
ATOM 5554 O O . TYR A 1 709 ? -6.433 5.976 -20.447 1.00 65.69 709 TYR A O 1
ATOM 5562 N N . LYS A 1 710 ? -4.691 5.572 -19.060 1.00 67.06 710 LYS A N 1
ATOM 5563 C CA . LYS A 1 710 ? -4.847 6.639 -18.050 1.00 67.06 710 LYS A CA 1
ATOM 5564 C C . LYS A 1 710 ? -5.781 6.315 -16.879 1.00 67.06 710 LYS A C 1
ATOM 5566 O O . LYS A 1 710 ? -5.277 6.136 -15.779 1.00 67.06 710 LYS A O 1
ATOM 5571 N N . ASN A 1 711 ? -7.099 6.355 -17.086 1.00 82.81 711 ASN A N 1
ATOM 5572 C CA . ASN A 1 711 ? -8.072 6.643 -16.015 1.00 82.81 711 ASN A CA 1
ATOM 5573 C C . ASN A 1 711 ? -9.357 5.784 -16.090 1.00 82.81 711 ASN A C 1
ATOM 5575 O O . ASN A 1 711 ? -10.386 6.193 -15.545 1.00 82.81 711 ASN A O 1
ATOM 5579 N N . ALA A 1 712 ? -9.373 4.687 -16.854 1.00 86.19 712 ALA A N 1
ATOM 5580 C CA . ALA A 1 712 ? -10.612 3.953 -17.105 1.00 86.19 712 ALA A CA 1
ATOM 5581 C C . ALA A 1 712 ? -10.414 2.454 -17.362 1.00 86.19 712 ALA A C 1
ATOM 5583 O O . ALA A 1 712 ? -9.330 1.998 -17.712 1.00 86.19 712 ALA A O 1
ATOM 5584 N N . VAL A 1 713 ? -11.507 1.710 -17.245 1.00 89.38 713 VAL A N 1
ATOM 5585 C CA . VAL A 1 713 ? -11.660 0.318 -17.672 1.00 89.38 713 VAL A CA 1
ATOM 5586 C C . VAL A 1 713 ? -12.876 0.249 -18.596 1.00 89.38 713 VAL A C 1
ATOM 5588 O O . VAL A 1 713 ? -13.898 0.883 -18.326 1.00 89.38 713 VAL A O 1
ATOM 5591 N N . ASN A 1 714 ? -12.768 -0.492 -19.695 1.00 88.56 714 ASN A N 1
ATOM 5592 C CA . ASN A 1 714 ? -13.835 -0.627 -20.684 1.00 88.56 714 ASN A CA 1
ATOM 5593 C C . ASN A 1 714 ? -14.469 -2.016 -20.573 1.00 88.56 714 ASN A C 1
ATOM 5595 O O . ASN A 1 714 ? -13.759 -3.018 -20.609 1.00 88.56 714 ASN A O 1
ATOM 5599 N N . VAL A 1 715 ? -15.798 -2.064 -20.487 1.00 90.94 715 VAL A N 1
ATOM 5600 C CA . VAL A 1 715 ? -16.598 -3.295 -20.550 1.00 90.94 715 VAL A CA 1
ATOM 5601 C C . VAL A 1 715 ? -17.328 -3.322 -21.889 1.00 90.94 715 VAL A C 1
ATOM 5603 O O . VAL A 1 715 ? -17.991 -2.348 -22.247 1.00 90.94 715 VAL A O 1
ATOM 5606 N N . LEU A 1 716 ? -17.196 -4.413 -22.638 1.00 89.69 716 LEU A N 1
ATOM 5607 C CA . LEU A 1 716 ? -17.846 -4.642 -23.926 1.00 89.69 716 LEU A CA 1
ATOM 5608 C C . LEU A 1 716 ? -18.804 -5.825 -23.779 1.00 89.69 716 LEU A C 1
ATOM 5610 O O . LEU A 1 716 ? -18.359 -6.918 -23.437 1.00 89.69 716 LEU A O 1
ATOM 5614 N N . PHE A 1 717 ? -20.095 -5.618 -24.047 1.00 91.06 717 PHE A N 1
ATOM 5615 C CA . PHE A 1 717 ? -21.097 -6.674 -23.876 1.00 91.06 717 PHE A CA 1
ATOM 5616 C C . PHE A 1 717 ? -21.100 -7.664 -25.046 1.00 91.06 717 PHE A C 1
ATOM 5618 O O . PHE A 1 717 ? -21.029 -7.236 -26.202 1.00 91.06 717 PHE A O 1
ATOM 5625 N N . GLY A 1 718 ? -21.169 -8.963 -24.763 1.00 90.81 718 GLY A N 1
ATOM 5626 C CA . GLY A 1 718 ? -21.190 -10.026 -25.770 1.00 90.81 718 GLY A CA 1
ATOM 5627 C C . GLY A 1 718 ? -22.575 -10.191 -26.404 1.00 90.81 718 GLY A C 1
ATOM 5628 O O . GLY A 1 718 ? -23.587 -10.130 -25.722 1.00 90.81 718 GLY A O 1
ATOM 5629 N N . ASN A 1 719 ? -22.641 -10.430 -27.717 1.00 89.25 719 ASN A N 1
ATOM 5630 C CA . ASN A 1 719 ? -23.907 -10.718 -28.416 1.00 89.25 719 ASN A CA 1
ATOM 5631 C C . ASN A 1 719 ? -24.206 -12.227 -28.543 1.00 89.25 719 ASN A C 1
ATOM 5633 O O . ASN A 1 719 ? -25.165 -12.606 -29.216 1.00 89.25 719 ASN A O 1
ATOM 5637 N N . GLY A 1 720 ? -23.357 -13.094 -27.979 1.00 88.88 720 GLY A N 1
ATOM 5638 C CA . GLY A 1 720 ? -23.489 -14.551 -28.083 1.00 88.88 720 GLY A CA 1
ATOM 5639 C C . GLY A 1 720 ? -23.195 -15.141 -29.467 1.00 88.88 720 GLY A C 1
ATOM 5640 O O . GLY A 1 720 ? -23.528 -16.294 -29.711 1.00 88.88 720 GLY A O 1
ATOM 5641 N N . ASP A 1 721 ? -22.600 -14.374 -30.385 1.00 87.62 721 ASP A N 1
ATOM 5642 C CA . ASP A 1 721 ? -22.236 -14.802 -31.747 1.00 87.62 721 ASP A CA 1
ATOM 5643 C C . ASP A 1 721 ? -20.751 -14.548 -32.088 1.00 87.62 721 ASP A C 1
ATOM 5645 O O . ASP A 1 721 ? -20.355 -14.579 -33.257 1.00 87.62 721 ASP A O 1
ATOM 5649 N N . GLY A 1 722 ? -19.926 -14.266 -31.072 1.00 85.19 722 GLY A N 1
ATOM 5650 C CA . GLY A 1 722 ? -18.547 -13.803 -31.234 1.00 85.19 722 GLY A CA 1
ATOM 5651 C C . GLY A 1 722 ? -18.395 -12.304 -31.518 1.00 85.19 722 GLY A C 1
ATOM 5652 O O . GLY A 1 722 ? -17.268 -11.834 -31.683 1.00 85.19 722 GLY A O 1
ATOM 5653 N N . THR A 1 723 ? -19.487 -11.533 -31.590 1.00 87.44 723 THR A N 1
ATOM 5654 C CA . THR A 1 723 ? -19.446 -10.068 -31.725 1.00 87.44 723 THR A CA 1
ATOM 5655 C C . THR A 1 723 ? -19.791 -9.355 -30.417 1.00 87.44 723 THR A C 1
ATOM 5657 O O . THR A 1 723 ? -20.426 -9.915 -29.525 1.00 87.44 723 THR A O 1
ATOM 5660 N N . PHE A 1 724 ? -19.374 -8.089 -30.315 1.00 87.00 724 PHE A N 1
ATOM 5661 C CA . PHE A 1 724 ? -19.541 -7.264 -29.118 1.00 87.00 724 PHE A CA 1
ATOM 5662 C C . PHE A 1 724 ? -20.339 -5.991 -29.409 1.00 87.00 724 PHE A C 1
ATOM 5664 O O . PHE A 1 724 ? -20.128 -5.325 -30.427 1.00 87.00 724 PHE A O 1
ATOM 5671 N N . SER A 1 725 ? -21.239 -5.665 -28.486 1.00 81.06 725 SER A N 1
ATOM 5672 C CA . SER A 1 725 ? -22.157 -4.527 -28.494 1.00 81.06 725 SER A CA 1
ATOM 5673 C C . SER A 1 725 ? -21.547 -3.259 -27.867 1.00 81.06 725 SER A C 1
ATOM 5675 O O . SER A 1 725 ? -20.333 -3.134 -27.706 1.00 81.06 725 SER A O 1
ATOM 5677 N N . ALA A 1 726 ? -22.384 -2.253 -27.588 1.00 70.44 726 ALA A N 1
ATOM 5678 C CA . ALA A 1 726 ? -21.953 -0.949 -27.086 1.00 70.44 726 ALA A CA 1
ATOM 5679 C C . ALA A 1 726 ? -21.174 -1.043 -25.759 1.00 70.44 726 ALA A C 1
ATOM 5681 O O . ALA A 1 726 ? -21.667 -1.603 -24.784 1.00 70.44 726 ALA A O 1
ATOM 5682 N N . GLN A 1 727 ? -19.984 -0.439 -25.718 1.00 81.00 727 GLN A N 1
ATOM 5683 C CA . GLN A 1 727 ? -19.127 -0.449 -24.532 1.00 81.00 727 GLN A CA 1
ATOM 5684 C C . GLN A 1 727 ? -19.587 0.523 -23.433 1.00 81.00 727 GLN A C 1
ATOM 5686 O O . GLN A 1 727 ? -20.064 1.628 -23.717 1.00 81.00 727 GLN A O 1
ATOM 5691 N N . VAL A 1 728 ? -19.327 0.155 -22.180 1.00 86.94 728 VAL A N 1
ATOM 5692 C CA . VAL A 1 728 ? -19.384 1.031 -21.003 1.00 86.94 728 VAL A CA 1
ATOM 5693 C C . VAL A 1 728 ? -17.958 1.377 -20.578 1.00 86.94 728 VAL A C 1
ATOM 5695 O O . VAL A 1 728 ? -17.104 0.504 -20.465 1.00 86.94 728 VAL A O 1
ATOM 5698 N N . ILE A 1 729 ? -17.699 2.666 -20.345 1.00 87.44 729 ILE A N 1
ATOM 5699 C CA . ILE A 1 729 ? -16.401 3.174 -19.884 1.00 87.44 729 ILE A CA 1
ATOM 5700 C C . ILE A 1 729 ? -16.533 3.525 -18.401 1.00 87.44 729 ILE A C 1
ATOM 5702 O O . ILE A 1 729 ? -17.246 4.465 -18.043 1.00 87.44 729 ILE A O 1
ATOM 5706 N N . LEU A 1 730 ? -15.850 2.768 -17.547 1.00 89.44 730 LEU A N 1
ATOM 5707 C CA . LEU A 1 730 ? -15.849 2.920 -16.095 1.00 89.44 730 LEU A CA 1
ATOM 5708 C C . LEU A 1 730 ? -14.623 3.736 -15.669 1.00 89.44 730 LEU A C 1
ATOM 5710 O O . LEU A 1 730 ? -13.497 3.392 -16.013 1.00 89.44 730 LEU A O 1
ATOM 5714 N N . SER A 1 731 ? -14.827 4.831 -14.935 1.00 89.44 731 SER A N 1
ATOM 5715 C CA . SER A 1 731 ? -13.740 5.713 -14.481 1.00 89.44 731 SER A CA 1
ATOM 5716 C C . SER A 1 731 ? -13.060 5.155 -13.229 1.00 89.44 731 SER A C 1
ATOM 5718 O O . SER A 1 731 ? -13.745 4.826 -12.262 1.00 89.44 731 SER A O 1
ATOM 5720 N N . THR A 1 732 ? -11.725 5.100 -13.217 1.00 87.38 732 THR A N 1
ATOM 5721 C CA . THR A 1 732 ? -10.919 4.491 -12.137 1.00 87.38 732 THR A CA 1
ATOM 5722 C C . THR A 1 732 ? -10.112 5.500 -11.313 1.00 87.38 732 THR A C 1
ATOM 5724 O O . THR A 1 732 ? -9.183 5.124 -10.603 1.00 87.38 732 THR A O 1
ATOM 5727 N N . GLY A 1 733 ? -10.420 6.796 -11.428 1.00 82.25 733 GLY A N 1
ATOM 5728 C CA . GLY A 1 733 ? -9.691 7.885 -10.762 1.00 82.25 733 GLY A CA 1
ATOM 5729 C C . GLY A 1 733 ? -8.817 8.713 -11.711 1.00 82.25 733 GLY A C 1
ATOM 5730 O O . GLY A 1 733 ? -8.594 8.358 -12.868 1.00 82.25 733 GLY A O 1
ATOM 5731 N N . GLN A 1 734 ? -8.358 9.882 -11.254 1.00 81.25 734 GLN A N 1
ATOM 5732 C CA . GLN A 1 734 ? -7.576 10.793 -12.092 1.00 81.25 734 GLN A CA 1
ATOM 5733 C C . GLN A 1 734 ? -6.072 10.501 -11.975 1.00 81.25 734 GLN A C 1
ATOM 5735 O O . GLN A 1 734 ? -5.466 10.842 -10.968 1.00 81.25 734 GLN A O 1
ATOM 5740 N N . PHE A 1 735 ? -5.481 10.002 -13.068 1.00 76.31 735 PHE A N 1
ATOM 5741 C CA . PHE A 1 735 ? -4.093 9.525 -13.212 1.00 76.31 735 PHE A CA 1
ATOM 5742 C C . PHE A 1 735 ? -3.805 8.123 -12.653 1.00 76.31 735 PHE A C 1
ATOM 5744 O O . PHE A 1 735 ? -2.640 7.721 -12.651 1.00 76.31 735 PHE A O 1
ATOM 5751 N N . SER A 1 736 ? -4.840 7.369 -12.275 1.00 85.25 736 SER A N 1
ATOM 5752 C CA . SER A 1 736 ? -4.759 6.082 -11.570 1.00 85.25 736 SER A CA 1
ATOM 5753 C C . SER A 1 736 ? -3.912 4.999 -12.241 1.00 85.25 736 SER A C 1
ATOM 5755 O O . SER A 1 736 ? -3.302 4.197 -11.530 1.00 85.25 736 SER A O 1
ATOM 5757 N N . ALA A 1 737 ? -3.829 5.016 -13.577 1.00 87.62 737 ALA A N 1
ATOM 5758 C CA . ALA A 1 737 ? -3.134 4.043 -14.419 1.00 87.62 737 ALA A CA 1
ATOM 5759 C C . ALA A 1 737 ? -3.511 2.595 -14.060 1.00 87.62 737 ALA A C 1
ATOM 5761 O O . ALA A 1 737 ? -2.737 1.912 -13.382 1.00 87.62 737 ALA A O 1
ATOM 5762 N N . PRO A 1 738 ? -4.695 2.124 -14.494 1.00 90.12 738 PRO A N 1
ATOM 5763 C CA . PRO A 1 738 ? -5.038 0.722 -14.351 1.00 90.12 738 PRO A CA 1
ATOM 5764 C C . PRO A 1 738 ? -4.039 -0.137 -15.140 1.00 90.12 738 PRO A C 1
ATOM 5766 O O . PRO A 1 738 ? -3.694 0.207 -16.271 1.00 90.12 738 PRO A O 1
ATOM 5769 N N . ALA A 1 739 ? -3.554 -1.219 -14.528 1.00 88.94 739 ALA A N 1
ATOM 5770 C CA . ALA A 1 739 ? -2.595 -2.151 -15.142 1.00 88.94 739 ALA A CA 1
ATOM 5771 C C . ALA A 1 739 ? -3.060 -3.616 -15.127 1.00 88.94 739 ALA A C 1
ATOM 5773 O O . ALA A 1 739 ? -2.488 -4.449 -15.830 1.00 88.94 739 ALA A O 1
ATOM 5774 N N . TRP A 1 740 ? -4.091 -3.931 -14.337 1.00 92.50 740 TRP A N 1
ATOM 5775 C CA . TRP A 1 740 ? -4.684 -5.263 -14.267 1.00 92.50 740 TRP A CA 1
ATOM 5776 C C . TRP A 1 740 ? -6.175 -5.200 -13.959 1.00 92.50 740 TRP A C 1
ATOM 5778 O O . TRP A 1 740 ? -6.606 -4.369 -13.152 1.00 92.50 740 TRP A O 1
ATOM 5788 N N . VAL A 1 741 ? -6.937 -6.117 -14.553 1.00 93.69 741 VAL A N 1
ATOM 5789 C CA . VAL A 1 741 ? -8.340 -6.383 -14.224 1.00 93.69 741 VAL A CA 1
ATOM 5790 C C . VAL A 1 741 ? -8.519 -7.858 -13.874 1.00 93.69 741 VAL A C 1
ATOM 5792 O O . VAL A 1 741 ? -7.893 -8.733 -14.467 1.00 93.69 741 VAL A O 1
ATOM 5795 N N . ALA A 1 742 ? -9.367 -8.137 -12.893 1.00 94.88 742 ALA A N 1
ATOM 5796 C CA . ALA A 1 742 ? -9.788 -9.484 -12.524 1.00 94.88 742 ALA A CA 1
ATOM 5797 C C . ALA A 1 742 ? -11.276 -9.459 -12.143 1.00 94.88 742 ALA A C 1
ATOM 5799 O O . ALA A 1 742 ? -11.812 -8.400 -11.809 1.00 94.88 742 ALA A O 1
ATOM 5800 N N . THR A 1 743 ? -11.953 -10.605 -12.201 1.00 95.38 743 THR A N 1
ATOM 5801 C CA . THR A 1 743 ? -13.404 -10.685 -11.989 1.00 95.38 743 THR A CA 1
ATOM 5802 C C . THR A 1 743 ? -13.807 -11.898 -11.153 1.00 95.38 743 THR A C 1
ATOM 5804 O O . THR A 1 743 ? -13.150 -12.936 -11.193 1.00 95.38 743 THR A O 1
ATOM 5807 N N . GLY A 1 744 ? -14.865 -11.734 -10.362 1.00 94.06 744 GLY A N 1
ATOM 5808 C CA . GLY A 1 744 ? -15.414 -12.728 -9.442 1.00 94.06 744 GLY A CA 1
ATOM 5809 C C . GLY A 1 744 ? -16.534 -12.107 -8.607 1.00 94.06 744 GLY A C 1
ATOM 5810 O O . GLY A 1 744 ? -16.640 -10.887 -8.545 1.00 94.06 744 GLY A O 1
ATOM 5811 N N . ASP A 1 745 ? -17.382 -12.921 -7.985 1.00 95.06 745 ASP A N 1
ATOM 5812 C CA . ASP A 1 745 ? -18.434 -12.430 -7.085 1.00 95.06 745 ASP A CA 1
ATOM 5813 C C . ASP A 1 745 ? -17.836 -12.098 -5.706 1.00 95.06 745 ASP A C 1
ATOM 5815 O O . ASP A 1 745 ? -17.501 -12.995 -4.928 1.00 95.06 745 ASP A O 1
ATOM 5819 N N . PHE A 1 746 ? -17.682 -10.809 -5.390 1.00 95.56 746 PHE A N 1
ATOM 5820 C CA . PHE A 1 746 ? -17.137 -10.375 -4.098 1.00 95.56 746 PHE A CA 1
ATOM 5821 C C . PHE A 1 746 ? -18.223 -10.170 -3.031 1.00 95.56 746 PHE A C 1
ATOM 5823 O O . PHE A 1 746 ? -17.893 -9.867 -1.876 1.00 95.56 746 PHE A O 1
ATOM 5830 N N . ASN A 1 747 ? -19.506 -10.271 -3.392 1.00 93.56 747 ASN A N 1
ATOM 5831 C CA . ASN A 1 747 ? -20.635 -9.817 -2.574 1.00 93.56 747 ASN A CA 1
ATOM 5832 C C . ASN A 1 747 ? -21.709 -10.895 -2.289 1.00 93.56 747 ASN A C 1
ATOM 5834 O O . ASN A 1 747 ? -22.559 -10.695 -1.420 1.00 93.56 747 ASN A O 1
ATOM 5838 N N . GLY A 1 748 ? -21.629 -12.046 -2.957 1.00 91.31 748 GLY A N 1
ATOM 5839 C CA . GLY A 1 748 ? -22.490 -13.214 -2.784 1.00 91.31 748 GLY A CA 1
ATOM 5840 C C . GLY A 1 748 ? -23.810 -13.174 -3.566 1.00 91.31 748 GLY A C 1
ATOM 5841 O O . GLY A 1 748 ? -24.674 -14.021 -3.316 1.00 91.31 748 GLY A O 1
ATOM 5842 N N . ASP A 1 749 ? -24.014 -12.215 -4.479 1.00 91.88 749 ASP A N 1
ATOM 5843 C CA . ASP A 1 749 ? -25.253 -12.094 -5.268 1.00 91.88 749 ASP A CA 1
ATOM 5844 C C . ASP A 1 749 ? -25.246 -12.872 -6.600 1.00 91.88 749 ASP A C 1
ATOM 5846 O O . ASP A 1 749 ? -26.251 -12.876 -7.315 1.00 91.88 749 ASP A O 1
ATOM 5850 N N . ASN A 1 750 ? -24.186 -13.649 -6.851 1.00 90.25 750 ASN A N 1
ATOM 5851 C CA . ASN A 1 750 ? -23.951 -14.492 -8.029 1.00 90.25 750 ASN A CA 1
ATOM 5852 C C . ASN A 1 750 ? -23.792 -13.691 -9.335 1.00 90.25 750 ASN A C 1
ATOM 5854 O O . ASN A 1 750 ? -24.100 -14.205 -10.413 1.00 90.25 750 ASN A O 1
ATOM 5858 N N . ARG A 1 751 ? -23.295 -12.448 -9.257 1.00 91.38 751 ARG A N 1
ATOM 5859 C CA . ARG A 1 751 ? -22.808 -11.692 -10.421 1.00 91.38 751 ARG A CA 1
ATOM 5860 C C . ARG A 1 751 ? -21.292 -11.494 -10.366 1.00 91.38 751 ARG A C 1
ATOM 5862 O O . ARG A 1 751 ? -20.734 -11.353 -9.281 1.00 91.38 751 ARG A O 1
ATOM 5869 N N . PRO A 1 752 ? -20.612 -11.459 -11.522 1.00 94.00 752 PRO A N 1
ATOM 5870 C CA . PRO A 1 752 ? -19.198 -11.129 -11.579 1.00 94.00 752 PRO A CA 1
ATOM 5871 C C . PRO A 1 752 ? -18.991 -9.630 -11.328 1.00 94.00 752 PRO A C 1
ATOM 5873 O O . PRO A 1 752 ? -19.393 -8.786 -12.126 1.00 94.00 752 PRO A O 1
ATOM 5876 N N . ASP A 1 753 ? -18.329 -9.291 -10.227 1.00 95.75 753 ASP A N 1
ATOM 5877 C CA . ASP A 1 753 ? -17.825 -7.946 -9.956 1.00 95.75 753 ASP A CA 1
ATOM 5878 C C . ASP A 1 753 ? -16.458 -7.739 -10.649 1.00 95.75 753 ASP A C 1
ATOM 5880 O O . ASP A 1 753 ? -15.855 -8.683 -11.176 1.00 95.75 753 ASP A O 1
ATOM 5884 N N . ILE A 1 754 ? -15.932 -6.507 -10.652 1.00 95.81 754 ILE A N 1
ATOM 5885 C CA . ILE A 1 754 ? -14.617 -6.182 -11.239 1.00 95.81 754 ILE A CA 1
ATOM 5886 C C . ILE A 1 754 ? -13.663 -5.658 -10.156 1.00 95.81 754 ILE A C 1
ATOM 5888 O O . ILE A 1 754 ? -13.961 -4.674 -9.475 1.00 95.81 754 ILE A O 1
ATOM 5892 N N . ALA A 1 755 ? -12.481 -6.268 -10.042 1.00 96.50 755 ALA A N 1
ATOM 5893 C CA . ALA A 1 755 ? -11.339 -5.750 -9.289 1.00 96.50 755 ALA A CA 1
ATOM 5894 C C . ALA A 1 755 ? -10.295 -5.152 -10.245 1.00 96.50 755 ALA A C 1
ATOM 5896 O O . ALA A 1 755 ? -9.928 -5.768 -11.245 1.00 96.50 755 ALA A O 1
ATOM 5897 N N . ILE A 1 756 ? -9.809 -3.950 -9.929 1.00 95.00 756 ILE A N 1
ATOM 5898 C CA . ILE A 1 756 ? -8.933 -3.160 -10.807 1.00 95.00 756 ILE A CA 1
ATOM 5899 C C . ILE A 1 756 ? -7.696 -2.709 -10.030 1.00 95.00 756 ILE A C 1
ATOM 5901 O O . ILE A 1 756 ? -7.818 -2.078 -8.979 1.00 95.00 756 ILE A O 1
ATOM 5905 N N . VAL A 1 757 ? -6.506 -2.988 -10.560 1.00 93.88 757 VAL A N 1
ATOM 5906 C CA . VAL A 1 757 ? -5.223 -2.547 -9.990 1.00 93.88 757 VAL A CA 1
ATOM 5907 C C . VAL A 1 757 ? -4.861 -1.166 -10.528 1.00 93.88 757 VAL A C 1
ATOM 5909 O O . VAL A 1 757 ? -4.521 -1.048 -11.701 1.00 93.88 757 VAL A O 1
ATOM 5912 N N . ASN A 1 758 ? -4.895 -0.142 -9.671 1.00 93.06 758 ASN A N 1
ATOM 5913 C CA . ASN A 1 758 ? -4.523 1.240 -9.992 1.00 93.06 758 ASN A CA 1
ATOM 5914 C C . ASN A 1 758 ? -3.061 1.501 -9.573 1.00 93.06 758 ASN A C 1
ATOM 5916 O O . ASN A 1 758 ? -2.776 1.822 -8.411 1.00 93.06 758 ASN A O 1
ATOM 5920 N N . SER A 1 759 ? -2.117 1.359 -10.507 1.00 90.94 759 SER A N 1
ATOM 5921 C CA . SER A 1 759 ? -0.678 1.340 -10.206 1.00 90.94 759 SER A CA 1
ATOM 5922 C C . SER A 1 759 ? -0.118 2.685 -9.729 1.00 90.94 759 SER A C 1
ATOM 5924 O O . SER A 1 759 ? 0.814 2.701 -8.921 1.00 90.94 759 SER A O 1
ATOM 5926 N N . ASN A 1 760 ? -0.669 3.816 -10.185 1.00 90.81 760 ASN A N 1
ATOM 5927 C CA . ASN A 1 760 ? -0.217 5.153 -9.766 1.00 90.81 760 ASN A CA 1
ATOM 5928 C C . ASN A 1 760 ? -0.882 5.633 -8.469 1.00 90.81 760 ASN A C 1
ATOM 5930 O O . ASN A 1 760 ? -0.230 6.302 -7.672 1.00 90.81 760 ASN A O 1
ATOM 5934 N N . ASP A 1 761 ? -2.151 5.277 -8.242 1.00 90.81 761 ASP A N 1
ATOM 5935 C CA . ASP A 1 761 ? -2.895 5.680 -7.037 1.00 90.81 761 ASP A CA 1
ATOM 5936 C C . ASP A 1 761 ? -2.698 4.696 -5.860 1.00 90.81 761 ASP A C 1
ATOM 5938 O O . ASP A 1 761 ? -3.319 4.842 -4.803 1.00 90.81 761 ASP A O 1
ATOM 5942 N N . PHE A 1 762 ? -1.831 3.688 -6.027 1.00 93.81 762 PHE A N 1
ATOM 5943 C CA . PHE A 1 762 ? -1.393 2.743 -4.990 1.00 93.81 762 PHE A CA 1
ATOM 5944 C C . PHE A 1 762 ? -2.555 2.046 -4.255 1.00 93.81 762 PHE A C 1
ATOM 5946 O O . PHE A 1 762 ? -2.611 1.990 -3.015 1.00 93.81 762 PHE A O 1
ATOM 5953 N N . ASN A 1 763 ? -3.514 1.548 -5.038 1.00 94.50 763 ASN A N 1
ATOM 5954 C CA . ASN A 1 763 ? -4.683 0.822 -4.554 1.00 94.50 763 ASN A CA 1
ATOM 5955 C C . ASN A 1 763 ? -5.156 -0.256 -5.540 1.00 94.50 763 ASN A C 1
ATOM 5957 O O . ASN A 1 763 ? -4.863 -0.210 -6.734 1.00 94.50 763 ASN A O 1
ATOM 5961 N N . VAL A 1 764 ? -5.943 -1.193 -5.017 1.00 95.62 764 VAL A N 1
ATOM 5962 C CA . VAL A 1 764 ? -6.911 -1.963 -5.806 1.00 95.62 764 VAL A CA 1
ATOM 5963 C C . VAL A 1 764 ? -8.285 -1.364 -5.545 1.00 95.62 764 VAL A C 1
ATOM 5965 O O . VAL A 1 764 ? -8.585 -0.998 -4.409 1.00 95.62 764 VAL A O 1
ATOM 5968 N N . GLY A 1 765 ? -9.125 -1.247 -6.567 1.00 95.06 765 GLY A N 1
ATOM 5969 C CA . GLY A 1 765 ? -10.486 -0.749 -6.411 1.00 95.06 765 GLY A CA 1
ATOM 5970 C C . GLY A 1 765 ? -11.522 -1.648 -7.062 1.00 95.06 765 GLY A C 1
ATOM 5971 O O . GLY A 1 765 ? -11.315 -2.141 -8.170 1.00 95.06 765 GLY A O 1
ATOM 5972 N N . ILE A 1 766 ? -12.636 -1.824 -6.360 1.00 96.56 766 ILE A N 1
ATOM 5973 C CA . ILE A 1 766 ? -13.695 -2.790 -6.645 1.00 96.56 766 ILE A CA 1
ATOM 5974 C C . ILE A 1 766 ? -14.921 -2.058 -7.192 1.00 96.56 766 ILE A C 1
ATOM 5976 O O . ILE A 1 766 ? -15.353 -1.059 -6.612 1.00 96.56 766 ILE A O 1
ATOM 5980 N N . MET A 1 767 ? -15.480 -2.552 -8.294 1.00 95.69 767 MET A N 1
ATOM 5981 C CA . MET A 1 767 ? -16.726 -2.077 -8.896 1.00 95.69 767 MET A CA 1
ATOM 5982 C C . MET A 1 767 ? -17.736 -3.224 -8.888 1.00 95.69 767 MET A C 1
ATOM 5984 O O . MET A 1 767 ? -17.544 -4.216 -9.589 1.00 95.69 767 MET A O 1
ATOM 5988 N N . LEU A 1 768 ? -18.794 -3.088 -8.083 1.00 95.50 768 LEU A N 1
ATOM 5989 C CA . LEU A 1 768 ? -19.822 -4.123 -7.958 1.00 95.50 768 LEU A CA 1
ATOM 5990 C C . LEU A 1 768 ? -20.815 -4.057 -9.126 1.00 95.50 768 LEU A C 1
ATOM 5992 O O . LEU A 1 768 ? -21.217 -2.958 -9.527 1.00 95.50 768 LEU A O 1
ATOM 5996 N N . ALA A 1 769 ? -21.213 -5.206 -9.668 1.00 93.62 769 ALA A N 1
ATOM 5997 C CA . ALA A 1 769 ? -22.081 -5.308 -10.838 1.00 93.62 769 ALA A CA 1
ATOM 5998 C C . ALA A 1 769 ? -23.564 -5.396 -10.444 1.00 93.62 769 ALA A C 1
ATOM 6000 O O . ALA A 1 769 ? -23.990 -6.277 -9.705 1.00 93.62 769 ALA A O 1
ATOM 6001 N N . ASN A 1 770 ? -24.414 -4.538 -11.015 1.00 90.31 770 ASN A N 1
ATOM 6002 C CA . ASN A 1 770 ? -25.862 -4.596 -10.769 1.00 90.31 770 ASN A CA 1
ATOM 6003 C C . ASN A 1 770 ? -26.573 -5.718 -11.560 1.00 90.31 770 ASN A C 1
ATOM 6005 O O . ASN A 1 770 ? -27.806 -5.790 -11.522 1.00 90.31 770 ASN A O 1
ATOM 6009 N N . GLY A 1 771 ? -25.828 -6.565 -12.288 1.00 84.69 771 GLY A N 1
ATOM 6010 C CA . GLY A 1 771 ? -26.345 -7.636 -13.154 1.00 84.69 771 GLY A CA 1
ATOM 6011 C C . GLY A 1 771 ? -27.323 -7.127 -14.213 1.00 84.69 771 GLY A C 1
ATOM 6012 O O . GLY A 1 771 ? -28.453 -7.609 -14.285 1.00 84.69 771 GLY A O 1
ATOM 6013 N N . ASN A 1 772 ? -26.921 -6.058 -14.906 1.00 87.00 772 ASN A N 1
ATOM 6014 C CA . ASN A 1 772 ? -27.657 -5.396 -15.993 1.00 87.00 772 ASN A CA 1
ATOM 6015 C C . ASN A 1 772 ? -26.746 -4.501 -16.871 1.00 87.00 772 ASN A C 1
ATOM 6017 O O . ASN A 1 772 ? -27.228 -3.553 -17.495 1.00 87.00 772 ASN A O 1
ATOM 6021 N N . GLY A 1 773 ? -25.424 -4.710 -16.831 1.00 85.88 773 GLY A N 1
ATOM 6022 C CA . GLY A 1 773 ? -24.434 -3.877 -17.522 1.00 85.88 773 GLY A CA 1
ATOM 6023 C C . GLY A 1 773 ? -24.131 -2.528 -16.852 1.00 85.88 773 GLY A C 1
ATOM 6024 O O . GLY A 1 773 ? -23.379 -1.723 -17.401 1.00 85.88 773 GLY A O 1
ATOM 6025 N N . THR A 1 774 ? -24.686 -2.248 -15.668 1.00 91.62 774 THR A N 1
ATOM 6026 C CA . THR A 1 774 ? -24.318 -1.072 -14.860 1.00 91.62 774 THR A CA 1
ATOM 6027 C C . THR A 1 774 ? -23.574 -1.480 -13.595 1.00 91.62 774 THR A C 1
ATOM 6029 O O . THR A 1 774 ? -23.876 -2.508 -12.991 1.00 91.62 774 THR A O 1
ATOM 6032 N N . PHE A 1 775 ? -22.640 -0.640 -13.155 1.00 94.19 775 PHE A N 1
ATOM 6033 C CA . PHE A 1 775 ? -21.754 -0.905 -12.021 1.00 94.19 775 PHE A CA 1
ATOM 6034 C C . PHE A 1 775 ? -21.859 0.202 -10.966 1.00 94.19 775 PHE A C 1
ATOM 6036 O O . PHE A 1 775 ? -22.256 1.329 -11.273 1.00 94.19 775 PHE A O 1
ATOM 6043 N N . ALA A 1 776 ? -21.501 -0.117 -9.724 1.00 93.00 776 ALA A N 1
ATOM 6044 C CA . ALA A 1 776 ? -21.304 0.862 -8.659 1.00 93.00 776 ALA A CA 1
ATOM 6045 C C . ALA A 1 776 ? -20.030 1.708 -8.879 1.00 93.00 776 ALA A C 1
ATOM 6047 O O . ALA A 1 776 ? -19.134 1.327 -9.634 1.00 93.00 776 ALA A O 1
ATOM 6048 N N . GLU A 1 777 ? -19.925 2.851 -8.191 1.00 90.75 777 GLU A N 1
ATOM 6049 C CA . GLU A 1 777 ? -18.673 3.620 -8.145 1.00 90.75 777 GLU A CA 1
ATOM 6050 C C . GLU A 1 777 ? -17.553 2.817 -7.456 1.00 90.75 777 GLU A C 1
ATOM 6052 O O . GLU A 1 777 ? -17.803 2.032 -6.538 1.00 90.75 777 GLU A O 1
ATOM 6057 N N . GLN A 1 778 ? -16.307 3.019 -7.897 1.00 92.56 778 GLN A N 1
ATOM 6058 C CA . GLN A 1 778 ? -15.163 2.229 -7.439 1.00 92.56 778 GLN A CA 1
ATOM 6059 C C . GLN A 1 778 ? -14.864 2.454 -5.947 1.00 92.56 778 GLN A C 1
ATOM 6061 O O . GLN A 1 778 ? -14.501 3.555 -5.533 1.00 92.56 778 GLN A O 1
ATOM 6066 N N . THR A 1 779 ? -14.924 1.388 -5.148 1.00 94.75 779 THR A N 1
ATOM 6067 C CA . THR A 1 779 ? -14.492 1.404 -3.741 1.00 94.75 779 THR A CA 1
ATOM 6068 C C . THR A 1 779 ? -13.029 0.971 -3.655 1.00 94.75 779 THR A C 1
ATOM 6070 O O . THR A 1 779 ? -12.694 -0.132 -4.078 1.00 94.75 779 THR A O 1
ATOM 6073 N N . THR A 1 780 ? -12.140 1.833 -3.149 1.00 94.75 780 THR A N 1
ATOM 6074 C CA . THR A 1 780 ? -10.679 1.638 -3.224 1.00 94.75 780 THR A CA 1
ATOM 6075 C C . THR A 1 780 ? -10.028 1.215 -1.902 1.00 94.75 780 THR A C 1
ATOM 6077 O O . THR A 1 780 ? -10.333 1.725 -0.823 1.00 94.75 780 THR A O 1
ATOM 6080 N N . TYR A 1 781 ? -9.068 0.295 -2.006 1.00 95.56 781 TYR A N 1
ATOM 6081 C CA . TYR A 1 781 ? -8.320 -0.329 -0.915 1.00 95.56 781 TYR A CA 1
ATOM 6082 C C . TYR A 1 781 ? -6.818 -0.143 -1.159 1.00 95.56 781 TYR A C 1
ATOM 6084 O O . TYR A 1 781 ? -6.256 -0.668 -2.120 1.00 95.56 781 TYR A O 1
ATOM 6092 N N . SER A 1 782 ? -6.145 0.639 -0.310 1.00 94.00 782 SER A N 1
ATOM 6093 C CA . SER A 1 782 ? -4.727 0.958 -0.526 1.00 94.00 782 SER A CA 1
ATOM 6094 C C . SER A 1 782 ? -3.817 -0.253 -0.317 1.00 94.00 782 SER A C 1
ATOM 6096 O O . SER A 1 782 ? -3.886 -0.931 0.710 1.00 94.00 782 SER A O 1
ATOM 6098 N N . THR A 1 783 ? -2.890 -0.442 -1.255 1.00 91.94 783 THR A N 1
ATOM 6099 C CA . THR A 1 783 ? -1.814 -1.447 -1.225 1.00 91.94 783 THR A CA 1
ATOM 6100 C C . THR A 1 783 ? -0.547 -0.941 -0.515 1.00 91.94 783 THR A C 1
ATOM 6102 O O . THR A 1 783 ? 0.529 -1.530 -0.611 1.00 91.94 783 THR A O 1
ATOM 6105 N N . GLY A 1 784 ? -0.653 0.184 0.204 1.00 84.94 784 GLY A N 1
ATOM 6106 C CA . GLY A 1 784 ? 0.461 0.883 0.847 1.00 84.94 784 GLY A CA 1
ATOM 6107 C C . GLY A 1 784 ? 1.065 1.977 -0.038 1.00 84.94 784 GLY A C 1
ATOM 6108 O O . GLY A 1 784 ? 1.072 1.878 -1.264 1.00 84.94 784 GLY A O 1
ATOM 6109 N N . GLY A 1 785 ? 1.573 3.045 0.584 1.00 86.00 785 GLY A N 1
ATOM 6110 C CA . GLY A 1 785 ? 2.136 4.191 -0.137 1.00 86.00 785 GLY A CA 1
ATOM 6111 C C . GLY A 1 785 ? 3.344 3.806 -0.995 1.00 86.00 785 GLY A C 1
ATOM 6112 O O . GLY A 1 785 ? 4.237 3.106 -0.519 1.00 86.00 785 GLY A O 1
ATOM 6113 N N . SER A 1 786 ? 3.362 4.269 -2.248 1.00 87.00 786 SER A N 1
ATOM 6114 C CA . SER A 1 786 ? 4.404 3.963 -3.243 1.00 87.00 786 SER A CA 1
ATOM 6115 C C . SER A 1 786 ? 4.605 2.466 -3.523 1.00 87.00 786 SER A C 1
ATOM 6117 O O . SER A 1 786 ? 5.707 2.050 -3.864 1.00 87.00 786 SER A O 1
ATOM 6119 N N . SER A 1 787 ? 3.558 1.649 -3.378 1.00 90.00 787 SER A N 1
ATOM 6120 C CA . SER A 1 787 ? 3.601 0.195 -3.615 1.00 90.00 787 SER A CA 1
ATOM 6121 C C . SER A 1 787 ? 3.767 -0.209 -5.077 1.00 90.00 787 SER A C 1
ATOM 6123 O O . SER A 1 787 ? 4.419 -1.218 -5.339 1.00 90.00 787 SER A O 1
ATOM 6125 N N . HIS A 1 788 ? 3.197 0.583 -5.990 1.00 92.00 788 HIS A N 1
ATOM 6126 C CA . HIS A 1 788 ? 3.065 0.305 -7.425 1.00 92.00 788 HIS A CA 1
ATOM 6127 C C . HIS A 1 788 ? 2.574 -1.133 -7.689 1.00 92.00 788 HIS A C 1
ATOM 6129 O O . HIS A 1 788 ? 3.359 -2.006 -8.069 1.00 92.00 788 HIS A O 1
ATOM 6135 N N . PRO A 1 789 ? 1.290 -1.419 -7.400 1.00 93.81 789 PRO A N 1
ATOM 6136 C CA . PRO A 1 789 ? 0.729 -2.735 -7.658 1.00 93.81 789 PRO A CA 1
ATOM 6137 C C . PRO A 1 789 ? 0.655 -2.991 -9.173 1.00 93.81 789 PRO A C 1
ATOM 6139 O O . PRO A 1 789 ? 0.281 -2.095 -9.929 1.00 93.81 789 PRO A O 1
ATOM 6142 N N . GLU A 1 790 ? 1.022 -4.193 -9.617 1.00 91.12 790 GLU A N 1
ATOM 6143 C CA . GLU A 1 790 ? 1.112 -4.560 -11.048 1.00 91.12 790 GLU A CA 1
ATOM 6144 C C . GLU A 1 790 ? 0.025 -5.545 -11.493 1.00 91.12 790 GLU A C 1
ATOM 6146 O O . GLU A 1 790 ? -0.417 -5.495 -12.637 1.00 91.12 790 GLU A O 1
ATOM 6151 N N . SER A 1 791 ? -0.390 -6.451 -10.605 1.00 92.75 791 SER A N 1
ATOM 6152 C CA . SER A 1 791 ? -1.329 -7.540 -10.897 1.00 92.75 791 SER A CA 1
ATOM 6153 C C . SER A 1 791 ? -2.090 -7.981 -9.648 1.00 92.75 791 SER A C 1
ATOM 6155 O O . SER A 1 791 ? -1.609 -7.812 -8.521 1.00 92.75 791 SER A O 1
ATOM 6157 N N . VAL A 1 792 ? -3.285 -8.540 -9.857 1.00 94.69 792 VAL A N 1
ATOM 6158 C CA . VAL A 1 792 ? -4.139 -9.122 -8.813 1.00 94.69 792 VAL A CA 1
ATOM 6159 C C . VAL A 1 792 ? -4.732 -10.446 -9.286 1.00 94.69 792 VAL A C 1
ATOM 6161 O O . VAL A 1 792 ? -5.109 -10.584 -10.449 1.00 94.69 792 VAL A O 1
ATOM 6164 N N . VAL A 1 793 ? -4.843 -11.397 -8.364 1.00 94.06 793 VAL A N 1
ATOM 6165 C CA . VAL A 1 793 ? -5.555 -12.670 -8.537 1.00 94.06 793 VAL A CA 1
ATOM 6166 C C . VAL A 1 793 ? -6.509 -12.903 -7.370 1.00 94.06 793 VAL A C 1
ATOM 6168 O O . VAL A 1 793 ? -6.310 -12.364 -6.279 1.00 94.06 793 VAL A O 1
ATOM 6171 N N . ILE A 1 794 ? -7.566 -13.669 -7.632 1.00 94.94 794 ILE A N 1
ATOM 6172 C CA . ILE A 1 794 ? -8.736 -13.827 -6.764 1.00 94.94 794 ILE A CA 1
ATOM 6173 C C . ILE A 1 794 ? -8.847 -15.292 -6.341 1.00 94.94 794 ILE A C 1
ATOM 6175 O O . ILE A 1 794 ? -8.801 -16.170 -7.198 1.00 94.94 794 ILE A O 1
ATOM 6179 N N . GLY A 1 795 ? -9.033 -15.560 -5.050 1.00 91.31 795 GLY A N 1
ATOM 6180 C CA . GLY A 1 795 ? -9.220 -16.916 -4.526 1.00 91.31 795 GLY A CA 1
ATOM 6181 C C . GLY A 1 795 ? -9.544 -16.911 -3.035 1.00 91.31 795 GLY A C 1
ATOM 6182 O O . GLY A 1 795 ? -9.387 -15.892 -2.379 1.00 91.31 795 GLY A O 1
ATOM 6183 N N . ASP A 1 796 ? -10.003 -18.032 -2.489 1.00 90.44 796 ASP A N 1
ATOM 6184 C CA . ASP A 1 796 ? -10.225 -18.203 -1.047 1.00 90.44 796 ASP A CA 1
ATOM 6185 C C . ASP A 1 796 ? -8.913 -18.671 -0.381 1.00 90.44 796 ASP A C 1
ATOM 6187 O O . ASP A 1 796 ? -8.574 -19.854 -0.422 1.00 90.44 796 ASP A O 1
ATOM 6191 N N . PHE A 1 797 ? -8.122 -17.748 0.184 1.00 87.69 797 PHE A N 1
ATOM 6192 C CA . PHE A 1 797 ? -6.828 -18.087 0.812 1.00 87.69 797 PHE A CA 1
ATOM 6193 C C . PHE A 1 797 ? -6.962 -18.557 2.264 1.00 87.69 797 PHE A C 1
ATOM 6195 O O . PHE A 1 797 ? -5.957 -18.880 2.907 1.00 87.69 797 PHE A O 1
ATOM 6202 N N . ASN A 1 798 ? -8.174 -18.527 2.818 1.00 84.00 798 ASN A N 1
ATOM 6203 C CA . ASN A 1 798 ? -8.413 -18.738 4.241 1.00 84.00 798 ASN A CA 1
ATOM 6204 C C . ASN A 1 798 ? -9.397 -19.895 4.535 1.00 84.00 798 ASN A C 1
ATOM 6206 O O . ASN A 1 798 ? -9.471 -20.360 5.677 1.00 84.00 798 ASN A O 1
ATOM 6210 N N . ASN A 1 799 ? -10.032 -20.424 3.484 1.00 85.56 799 ASN A N 1
ATOM 6211 C CA . ASN A 1 799 ? -11.048 -21.474 3.448 1.00 85.56 799 ASN A CA 1
ATOM 6212 C C . ASN A 1 799 ? -12.340 -21.103 4.213 1.00 85.56 799 ASN A C 1
ATOM 6214 O O . ASN A 1 799 ? -12.892 -21.940 4.938 1.00 85.56 799 ASN A O 1
ATOM 6218 N N . ASP A 1 800 ? -12.833 -19.865 4.053 1.00 85.44 800 ASP A N 1
ATOM 6219 C CA . ASP A 1 800 ? -14.137 -19.409 4.582 1.00 85.44 800 ASP A CA 1
ATOM 6220 C C . ASP A 1 800 ? -15.238 -19.196 3.520 1.00 85.44 800 ASP A C 1
ATOM 6222 O O . ASP A 1 800 ? -16.360 -18.806 3.859 1.00 85.44 800 ASP A O 1
ATOM 6226 N N . HIS A 1 801 ? -14.953 -19.554 2.264 1.00 86.94 801 HIS A N 1
ATOM 6227 C CA . HIS A 1 801 ? -15.826 -19.469 1.088 1.00 86.94 801 HIS A CA 1
ATOM 6228 C C . HIS A 1 801 ? -16.174 -18.047 0.620 1.00 86.94 801 HIS A C 1
ATOM 6230 O O . HIS A 1 801 ? -17.148 -17.863 -0.113 1.00 86.94 801 HIS A O 1
ATOM 6236 N N . GLN A 1 802 ? -15.374 -17.046 0.993 1.00 91.25 802 GLN A N 1
ATOM 6237 C CA . GLN A 1 802 ? -15.398 -15.713 0.385 1.00 91.25 802 GLN A CA 1
ATOM 6238 C C . GLN A 1 802 ? -14.156 -15.515 -0.497 1.00 91.25 802 GLN A C 1
ATOM 6240 O O . GLN A 1 802 ? -13.124 -16.153 -0.302 1.00 91.25 802 GLN A O 1
ATOM 6245 N N . LEU A 1 803 ? -14.259 -14.642 -1.501 1.00 93.88 803 LEU A N 1
ATOM 6246 C CA . LEU A 1 803 ? -13.143 -14.353 -2.400 1.00 93.88 803 LEU A CA 1
ATOM 6247 C C . LEU A 1 803 ? -12.208 -13.299 -1.786 1.00 93.88 803 LEU A C 1
ATOM 6249 O O . LEU A 1 803 ? -12.608 -12.151 -1.581 1.00 93.88 803 LEU A O 1
ATOM 6253 N N . ASP A 1 804 ? -10.959 -13.690 -1.538 1.00 94.69 804 ASP A N 1
ATOM 6254 C CA . ASP A 1 804 ? -9.838 -12.830 -1.154 1.00 94.69 804 ASP A CA 1
ATOM 6255 C C . ASP A 1 804 ? -9.050 -12.369 -2.405 1.00 94.69 804 ASP A C 1
ATOM 6257 O O . ASP A 1 804 ? -9.233 -12.880 -3.514 1.00 94.69 804 ASP A O 1
ATOM 6261 N N . LEU A 1 805 ? -8.130 -11.410 -2.233 1.00 95.88 805 LEU A N 1
ATOM 6262 C CA . LEU A 1 805 ? -7.260 -10.882 -3.298 1.00 95.88 805 LEU A CA 1
ATOM 6263 C C . LEU A 1 805 ? -5.779 -11.037 -2.936 1.00 95.88 805 LEU A C 1
ATOM 6265 O O . LEU A 1 805 ? -5.370 -10.577 -1.870 1.00 95.88 805 LEU A O 1
ATOM 6269 N N . ALA A 1 806 ? -4.949 -11.567 -3.838 1.00 94.44 806 ALA A N 1
ATOM 6270 C CA . ALA A 1 806 ? -3.486 -11.524 -3.732 1.00 94.44 806 ALA A CA 1
ATOM 6271 C C . ALA A 1 806 ? -2.897 -10.595 -4.801 1.00 94.44 806 ALA A C 1
ATOM 6273 O O . ALA A 1 806 ? -3.270 -10.664 -5.970 1.00 94.44 806 ALA A O 1
ATOM 6274 N N . ILE A 1 807 ? -1.997 -9.696 -4.388 1.00 95.06 807 ILE A N 1
ATOM 6275 C CA . ILE A 1 807 ? -1.565 -8.539 -5.189 1.00 95.06 807 ILE A CA 1
ATOM 6276 C C . ILE A 1 807 ? -0.034 -8.439 -5.204 1.00 95.06 807 ILE A C 1
ATOM 6278 O O . ILE A 1 807 ? 0.602 -8.494 -4.146 1.00 95.06 807 ILE A O 1
ATOM 6282 N N . ALA A 1 808 ? 0.556 -8.238 -6.384 1.00 92.62 808 ALA A N 1
ATOM 6283 C CA . ALA A 1 808 ? 1.990 -7.999 -6.562 1.00 92.62 808 ALA A CA 1
ATOM 6284 C C . ALA A 1 808 ? 2.332 -6.503 -6.424 1.00 92.62 808 ALA A C 1
ATOM 6286 O O . ALA A 1 808 ? 1.950 -5.715 -7.286 1.00 92.62 808 ALA A O 1
ATOM 6287 N N . ASN A 1 809 ? 3.076 -6.110 -5.380 1.00 92.75 809 ASN A N 1
ATOM 6288 C CA . ASN A 1 809 ? 3.513 -4.727 -5.136 1.00 92.75 809 ASN A CA 1
ATOM 6289 C C . ASN A 1 809 ? 4.994 -4.547 -5.533 1.00 92.75 809 ASN A C 1
ATOM 6291 O O . ASN A 1 809 ? 5.899 -4.896 -4.762 1.00 92.75 809 ASN A O 1
ATOM 6295 N N . SER A 1 810 ? 5.265 -4.009 -6.728 1.00 89.25 810 SER A N 1
ATOM 6296 C CA . SER A 1 810 ? 6.611 -4.051 -7.321 1.00 89.25 810 SER A CA 1
ATOM 6297 C C . SER A 1 810 ? 7.619 -3.115 -6.642 1.00 89.25 810 SER A C 1
ATOM 6299 O O . SER A 1 810 ? 8.778 -3.497 -6.446 1.00 89.25 810 SER A O 1
ATOM 6301 N N . TYR A 1 811 ? 7.188 -1.922 -6.214 1.00 89.62 811 TYR A N 1
ATOM 6302 C CA . TYR A 1 811 ? 8.055 -0.893 -5.618 1.00 89.62 811 TYR A CA 1
ATOM 6303 C C . TYR A 1 811 ? 8.227 -1.028 -4.098 1.00 89.62 811 TYR A C 1
ATOM 6305 O O . TYR A 1 811 ? 9.236 -0.568 -3.563 1.00 89.62 811 TYR A O 1
ATOM 6313 N N . THR A 1 812 ? 7.297 -1.680 -3.389 1.00 88.56 812 THR A N 1
ATOM 6314 C CA . THR A 1 812 ? 7.478 -2.039 -1.964 1.00 88.56 812 THR A CA 1
ATOM 6315 C C . THR A 1 812 ? 7.948 -3.483 -1.756 1.00 88.56 812 THR A C 1
ATOM 6317 O O . THR A 1 812 ? 8.052 -3.934 -0.613 1.00 88.56 812 THR A O 1
ATOM 6320 N N . HIS A 1 813 ? 8.287 -4.194 -2.837 1.00 87.81 813 HIS A N 1
ATOM 6321 C CA . HIS A 1 813 ? 8.969 -5.494 -2.834 1.00 87.81 813 HIS A CA 1
ATOM 6322 C C . HIS A 1 813 ? 8.273 -6.573 -1.977 1.00 87.81 813 HIS A C 1
ATOM 6324 O O . HIS A 1 813 ? 8.905 -7.280 -1.181 1.00 87.81 813 HIS A O 1
ATOM 6330 N N . ASN A 1 814 ? 6.949 -6.678 -2.109 1.00 89.06 814 ASN A N 1
ATOM 6331 C CA . ASN A 1 814 ? 6.117 -7.658 -1.406 1.00 89.06 814 ASN A CA 1
ATOM 6332 C C . ASN A 1 814 ? 4.986 -8.178 -2.304 1.00 89.06 814 ASN A C 1
ATOM 6334 O O . ASN A 1 814 ? 4.546 -7.499 -3.229 1.00 89.06 814 ASN A O 1
ATOM 6338 N N . VAL A 1 815 ? 4.497 -9.372 -1.989 1.00 90.69 815 VAL A N 1
ATOM 6339 C CA . VAL A 1 815 ? 3.141 -9.799 -2.359 1.00 90.69 815 VAL A CA 1
ATOM 6340 C C . VAL A 1 815 ? 2.257 -9.542 -1.143 1.00 90.69 815 VAL A C 1
ATOM 6342 O O . VAL A 1 815 ? 2.715 -9.717 -0.013 1.00 90.69 815 VAL A O 1
ATOM 6345 N N . GLY A 1 816 ? 1.010 -9.115 -1.322 1.00 91.75 816 GLY A N 1
ATOM 6346 C CA . GLY A 1 816 ? 0.119 -8.877 -0.188 1.00 91.75 816 GLY A CA 1
ATOM 6347 C C . GLY A 1 816 ? -1.319 -9.312 -0.427 1.00 91.75 816 GLY A C 1
ATOM 6348 O O . GLY A 1 816 ? -1.879 -9.048 -1.490 1.00 91.75 816 GLY A O 1
ATOM 6349 N N . VAL A 1 817 ? -1.911 -9.930 0.594 1.00 93.44 817 VAL A N 1
ATOM 6350 C CA . VAL A 1 817 ? -3.252 -10.526 0.566 1.00 93.44 817 VAL A CA 1
ATOM 6351 C C . VAL A 1 817 ? -4.254 -9.624 1.289 1.00 93.44 817 VAL A C 1
ATOM 6353 O O . VAL A 1 817 ? -4.018 -9.234 2.434 1.00 93.44 817 VAL A O 1
ATOM 6356 N N . MET A 1 818 ? -5.365 -9.287 0.635 1.00 94.50 818 MET A N 1
ATOM 6357 C CA . MET A 1 818 ? -6.532 -8.627 1.230 1.00 94.50 818 MET A CA 1
ATOM 6358 C C . MET A 1 818 ? -7.645 -9.662 1.403 1.00 94.50 818 MET A C 1
ATOM 6360 O O . MET A 1 818 ? -8.123 -10.209 0.415 1.00 94.50 818 MET A O 1
ATOM 6364 N N . VAL A 1 819 ? -8.051 -9.919 2.647 1.00 93.75 819 VAL A N 1
ATOM 6365 C CA . VAL A 1 819 ? -9.129 -10.873 2.953 1.00 93.75 819 VAL A CA 1
ATOM 6366 C C . VAL A 1 819 ? -10.491 -10.220 2.711 1.00 93.75 819 VAL A C 1
ATOM 6368 O O . VAL A 1 819 ? -10.710 -9.089 3.156 1.00 93.75 819 VAL A O 1
ATOM 6371 N N . GLY A 1 820 ? -11.380 -10.900 1.994 1.00 92.62 820 GLY A N 1
ATOM 6372 C CA . GLY A 1 820 ? -12.739 -10.459 1.701 1.00 92.62 820 GLY A CA 1
ATOM 6373 C C . GLY A 1 820 ? -13.663 -10.547 2.918 1.00 92.62 820 GLY A C 1
ATOM 6374 O O . GLY A 1 820 ? -13.377 -11.209 3.912 1.00 92.62 820 GLY A O 1
ATOM 6375 N N . THR A 1 821 ? -14.796 -9.848 2.856 1.00 90.56 821 THR A N 1
ATOM 6376 C CA . THR A 1 821 ? -15.859 -9.921 3.876 1.00 90.56 821 THR A CA 1
ATOM 6377 C C . THR A 1 821 ? -17.204 -10.364 3.301 1.00 90.56 821 THR A C 1
ATOM 6379 O O . THR A 1 821 ? -18.234 -10.100 3.918 1.00 90.56 821 THR A O 1
ATOM 6382 N N . GLY A 1 822 ? -17.212 -10.940 2.091 1.00 88.62 822 GLY A N 1
ATOM 6383 C CA . GLY A 1 822 ? -18.417 -11.472 1.439 1.00 88.62 822 GLY A CA 1
ATOM 6384 C C . GLY A 1 822 ? -19.500 -10.432 1.142 1.00 88.62 822 GLY A C 1
ATOM 6385 O O . GLY A 1 822 ? -20.663 -10.784 0.996 1.00 88.62 822 GLY A O 1
ATOM 6386 N N . THR A 1 823 ? -19.145 -9.144 1.119 1.00 89.25 823 THR A N 1
ATOM 6387 C CA . THR A 1 823 ? -20.073 -8.013 0.932 1.00 89.25 823 THR A CA 1
ATOM 6388 C C . THR A 1 823 ? -19.485 -6.936 0.012 1.00 89.25 823 THR A C 1
ATOM 6390 O O . THR A 1 823 ? -19.685 -5.742 0.243 1.00 89.25 823 THR A O 1
ATOM 6393 N N . GLY A 1 824 ? -18.654 -7.327 -0.958 1.00 88.38 824 GLY A N 1
ATOM 6394 C CA . GLY A 1 824 ? -17.917 -6.404 -1.828 1.00 88.38 824 GLY A CA 1
ATOM 6395 C C . GLY A 1 824 ? -16.883 -5.553 -1.083 1.00 88.38 824 GLY A C 1
ATOM 6396 O O . GLY A 1 824 ? -16.568 -4.445 -1.509 1.00 88.38 824 GLY A O 1
ATOM 6397 N N . SER A 1 825 ? -16.409 -6.017 0.077 1.00 92.50 825 SER A N 1
ATOM 6398 C CA . SER A 1 825 ? -15.500 -5.281 0.956 1.00 92.50 825 SER A CA 1
ATOM 6399 C C . SER A 1 825 ? -14.341 -6.138 1.439 1.00 92.50 825 SER A C 1
ATOM 6401 O O . SER A 1 825 ? -14.465 -7.352 1.566 1.00 92.50 825 SER A O 1
ATOM 6403 N N . PHE A 1 826 ? -13.216 -5.475 1.711 1.00 93.19 826 PHE A N 1
ATOM 6404 C CA . PHE A 1 826 ? -11.938 -6.113 2.008 1.00 93.19 826 PHE A CA 1
ATOM 6405 C C . PHE A 1 826 ? -11.287 -5.551 3.273 1.00 93.19 826 PHE A C 1
ATOM 6407 O O . PHE A 1 826 ? -11.347 -4.352 3.568 1.00 93.19 826 PHE A O 1
ATOM 6414 N N . LEU A 1 827 ? -10.629 -6.435 4.017 1.00 90.38 827 LEU A N 1
ATOM 6415 C CA . LEU A 1 827 ? -9.762 -6.097 5.136 1.00 90.38 827 LEU A CA 1
ATOM 6416 C C . LEU A 1 827 ? -8.433 -5.510 4.638 1.00 90.38 827 LEU A C 1
ATOM 6418 O O . LEU A 1 827 ? -8.017 -5.689 3.493 1.00 90.38 827 LEU A O 1
ATOM 6422 N N . ARG A 1 828 ? -7.725 -4.809 5.531 1.00 85.62 828 ARG A N 1
ATOM 6423 C CA . ARG A 1 828 ? -6.406 -4.238 5.229 1.00 85.62 828 ARG A CA 1
ATOM 6424 C C . ARG A 1 828 ? -5.423 -5.333 4.792 1.00 85.62 828 ARG A C 1
ATOM 6426 O O . ARG A 1 828 ? -5.244 -6.311 5.511 1.00 85.62 828 ARG A O 1
ATOM 6433 N N . GLN A 1 829 ? -4.714 -5.079 3.690 1.00 89.56 829 GLN A N 1
ATOM 6434 C CA . GLN A 1 829 ? -3.693 -5.970 3.133 1.00 89.56 829 GLN A CA 1
ATOM 6435 C C . GLN A 1 829 ? -2.653 -6.425 4.176 1.00 89.56 829 GLN A C 1
ATOM 6437 O O . GLN A 1 829 ? -2.037 -5.604 4.866 1.00 89.56 829 GLN A O 1
ATOM 6442 N N . MET A 1 830 ? -2.422 -7.736 4.236 1.00 87.88 830 MET A N 1
ATOM 6443 C CA . MET A 1 830 ? -1.299 -8.381 4.917 1.00 87.88 830 MET A CA 1
ATOM 6444 C C . MET A 1 830 ? -0.163 -8.567 3.909 1.00 87.88 830 MET A C 1
ATOM 6446 O O . MET A 1 830 ? -0.375 -9.176 2.866 1.00 87.88 830 MET A O 1
ATOM 6450 N N . THR A 1 831 ? 1.031 -8.041 4.184 1.00 86.44 831 THR A N 1
ATOM 6451 C CA . THR A 1 831 ? 2.139 -8.004 3.210 1.00 86.44 831 THR A CA 1
ATOM 6452 C C . THR A 1 831 ? 3.266 -8.973 3.559 1.00 86.44 831 THR A C 1
ATOM 6454 O O . THR A 1 831 ? 3.811 -8.926 4.664 1.00 86.44 831 THR A O 1
ATOM 6457 N N . PHE A 1 832 ? 3.675 -9.773 2.579 1.00 82.62 832 PHE A N 1
ATOM 6458 C CA . PHE A 1 832 ? 4.749 -10.758 2.639 1.00 82.62 832 PHE A CA 1
ATOM 6459 C C . PHE A 1 832 ? 5.946 -10.246 1.825 1.00 82.62 832 PHE A C 1
ATOM 6461 O O . PHE A 1 832 ? 5.936 -10.255 0.594 1.00 82.62 832 PHE A O 1
ATOM 6468 N N . SER A 1 833 ? 6.973 -9.737 2.510 1.00 83.44 833 SER A N 1
ATOM 6469 C CA . SER A 1 833 ? 8.160 -9.154 1.867 1.00 83.44 833 SER A CA 1
ATOM 6470 C C . SER A 1 833 ? 8.972 -10.206 1.113 1.00 83.44 833 SER A C 1
ATOM 6472 O O . SER A 1 833 ? 9.517 -11.118 1.732 1.00 83.44 833 SER A O 1
ATOM 6474 N N . VAL A 1 834 ? 9.108 -10.039 -0.204 1.00 76.31 834 VAL A N 1
ATOM 6475 C CA . VAL A 1 834 ? 9.786 -11.000 -1.094 1.00 76.31 834 VAL A CA 1
ATOM 6476 C C . VAL A 1 834 ? 11.285 -10.712 -1.272 1.00 76.31 834 VAL A C 1
ATOM 6478 O O . VAL A 1 834 ? 12.055 -11.603 -1.618 1.00 76.31 834 VAL A O 1
ATOM 6481 N N . GLY A 1 835 ? 11.740 -9.500 -0.930 1.00 73.19 835 GLY A N 1
ATOM 6482 C CA . GLY A 1 835 ? 13.159 -9.188 -0.703 1.00 73.19 835 GLY A CA 1
ATOM 6483 C C . GLY A 1 835 ? 13.601 -7.837 -1.282 1.00 73.19 835 GLY A C 1
ATOM 6484 O O . GLY A 1 835 ? 13.030 -7.377 -2.261 1.00 73.19 835 GLY A O 1
ATOM 6485 N N . PRO A 1 836 ? 14.653 -7.185 -0.749 1.00 67.38 836 PRO A N 1
ATOM 6486 C CA . PRO A 1 836 ? 14.992 -5.774 -1.023 1.00 67.38 836 PRO A CA 1
ATOM 6487 C C . PRO A 1 836 ? 15.591 -5.480 -2.420 1.00 67.38 836 PRO A C 1
ATOM 6489 O O . PRO A 1 836 ? 16.284 -4.481 -2.606 1.00 67.38 836 PRO A O 1
ATOM 6492 N N . ARG A 1 837 ? 15.388 -6.379 -3.388 1.00 72.81 837 ARG A N 1
ATOM 6493 C CA . ARG A 1 837 ? 15.697 -6.225 -4.823 1.00 72.81 837 ARG A CA 1
ATOM 6494 C C . ARG A 1 837 ? 14.646 -6.890 -5.726 1.00 72.81 837 ARG A C 1
ATOM 6496 O O . ARG A 1 837 ? 14.856 -6.958 -6.933 1.00 72.81 837 ARG A O 1
ATOM 6503 N N . SER A 1 838 ? 13.583 -7.420 -5.128 1.00 76.75 838 SER A N 1
ATOM 6504 C CA . SER A 1 838 ? 12.554 -8.208 -5.790 1.00 76.75 838 SER A CA 1
ATOM 6505 C C . SER A 1 838 ? 11.481 -7.276 -6.337 1.00 76.75 838 SER A C 1
ATOM 6507 O O . SER A 1 838 ? 10.947 -6.440 -5.607 1.00 76.75 838 SER A O 1
ATOM 6509 N N . THR A 1 839 ? 11.175 -7.401 -7.619 1.00 84.44 839 THR A N 1
ATOM 6510 C CA . THR A 1 839 ? 10.127 -6.628 -8.289 1.00 84.44 839 THR A CA 1
ATOM 6511 C C . THR A 1 839 ? 9.077 -7.615 -8.786 1.00 84.44 839 THR A C 1
ATOM 6513 O O . THR A 1 839 ? 9.144 -8.030 -9.949 1.00 84.44 839 THR A O 1
ATOM 6516 N N . PRO A 1 840 ? 8.141 -8.043 -7.913 1.00 87.06 840 PRO A N 1
ATOM 6517 C CA . PRO A 1 840 ? 7.039 -8.900 -8.324 1.00 87.06 840 PRO A CA 1
ATOM 6518 C C . PRO A 1 840 ? 6.191 -8.164 -9.372 1.00 87.06 840 PRO A C 1
ATOM 6520 O O . PRO A 1 840 ? 5.774 -7.029 -9.148 1.00 87.06 840 PRO A O 1
ATOM 6523 N N . GLN A 1 841 ? 5.994 -8.790 -10.532 1.00 84.06 841 GLN A N 1
ATOM 6524 C CA . GLN A 1 841 ? 5.243 -8.228 -11.671 1.00 84.06 841 GLN A CA 1
ATOM 6525 C C . GLN A 1 841 ? 3.910 -8.948 -11.898 1.00 84.06 841 GLN A C 1
ATOM 6527 O O . GLN A 1 841 ? 2.922 -8.334 -12.288 1.00 84.06 841 GLN A O 1
ATOM 6532 N N . SER A 1 842 ? 3.884 -10.255 -11.650 1.00 87.25 842 SER A N 1
ATOM 6533 C CA . SER A 1 842 ? 2.748 -11.132 -11.929 1.00 87.25 842 SER A CA 1
ATOM 6534 C C . SER A 1 842 ? 2.582 -12.128 -10.780 1.00 87.25 842 SER A C 1
ATOM 6536 O O . SER A 1 842 ? 3.584 -12.558 -10.195 1.00 87.25 842 SER A O 1
ATOM 6538 N N . VAL A 1 843 ? 1.341 -12.479 -10.451 1.00 90.56 843 VAL A N 1
ATOM 6539 C CA . VAL A 1 843 ? 0.961 -13.485 -9.445 1.00 90.56 843 VAL A CA 1
ATOM 6540 C C . VAL A 1 843 ? -0.028 -14.472 -10.052 1.00 90.56 843 VAL A C 1
ATOM 6542 O O . VAL A 1 843 ? -0.861 -14.088 -10.865 1.00 90.56 843 VAL A O 1
ATOM 6545 N N . ALA A 1 844 ? 0.051 -15.723 -9.613 1.00 90.38 844 ALA A N 1
ATOM 6546 C CA . ALA A 1 844 ? -0.917 -16.777 -9.888 1.00 90.38 844 ALA A CA 1
ATOM 6547 C C . ALA A 1 844 ? -1.136 -17.623 -8.624 1.00 90.38 844 ALA A C 1
ATOM 6549 O O . ALA A 1 844 ? -0.409 -17.484 -7.636 1.00 90.38 844 ALA A O 1
ATOM 6550 N N . ILE A 1 845 ? -2.151 -18.482 -8.649 1.00 91.62 845 ILE A N 1
ATOM 6551 C CA . ILE A 1 845 ? -2.601 -19.272 -7.498 1.00 91.62 845 ILE A CA 1
ATOM 6552 C C . ILE A 1 845 ? -2.888 -20.712 -7.900 1.00 91.62 845 ILE A C 1
ATOM 6554 O O . ILE A 1 845 ? -3.135 -20.999 -9.069 1.00 91.62 845 ILE A O 1
ATOM 6558 N N . GLY A 1 846 ? -2.878 -21.593 -6.909 1.00 88.62 846 GLY A N 1
ATOM 6559 C CA . GLY A 1 846 ? -3.170 -23.010 -7.069 1.00 88.62 846 GLY A CA 1
ATOM 6560 C C . GLY A 1 846 ? -2.830 -23.771 -5.795 1.00 88.62 846 GLY A C 1
ATOM 6561 O O . GLY A 1 846 ? -2.145 -23.239 -4.926 1.00 88.62 846 GLY A O 1
ATOM 6562 N N . ASP A 1 847 ? -3.293 -25.009 -5.675 1.00 89.12 847 ASP A N 1
ATOM 6563 C CA . ASP A 1 847 ? -2.755 -25.939 -4.682 1.00 89.12 847 ASP A CA 1
ATOM 6564 C C . ASP A 1 847 ? -1.485 -26.574 -5.274 1.00 89.12 847 ASP A C 1
ATOM 6566 O O . ASP A 1 847 ? -1.558 -27.486 -6.096 1.00 89.12 847 ASP A O 1
ATOM 6570 N N . PHE A 1 848 ? -0.312 -26.032 -4.932 1.00 88.00 848 PHE A N 1
ATOM 6571 C CA . PHE A 1 848 ? 0.970 -26.518 -5.458 1.00 88.00 848 PHE A CA 1
ATOM 6572 C C . PHE A 1 848 ? 1.613 -27.584 -4.551 1.00 88.00 848 PHE A C 1
ATOM 6574 O O . PHE A 1 848 ? 2.624 -28.182 -4.935 1.00 88.00 848 PHE A O 1
ATOM 6581 N N . ASN A 1 849 ? 1.053 -27.826 -3.357 1.00 84.38 849 ASN A N 1
ATOM 6582 C CA . ASN A 1 849 ? 1.579 -28.742 -2.337 1.00 84.38 849 ASN A CA 1
ATOM 6583 C C . ASN A 1 849 ? 0.633 -29.920 -1.987 1.00 84.38 849 ASN A C 1
ATOM 6585 O O . ASN A 1 849 ? 0.956 -30.723 -1.105 1.00 84.38 849 ASN A O 1
ATOM 6589 N N . ASN A 1 850 ? -0.509 -30.019 -2.677 1.00 85.00 850 ASN A N 1
ATOM 6590 C CA . ASN A 1 850 ? -1.602 -30.979 -2.491 1.00 85.00 850 ASN A CA 1
ATOM 6591 C C . ASN A 1 850 ? -2.282 -30.951 -1.099 1.00 85.00 850 ASN A C 1
ATOM 6593 O O . ASN A 1 850 ? -2.877 -31.954 -0.683 1.00 85.00 850 ASN A O 1
ATOM 6597 N N . ASP A 1 851 ? -2.208 -29.851 -0.340 1.00 81.81 851 ASP A N 1
ATOM 6598 C CA . ASP A 1 851 ? -2.751 -29.772 1.028 1.00 81.81 851 ASP A CA 1
ATOM 6599 C C . ASP A 1 851 ? -4.191 -29.232 1.141 1.00 81.81 851 ASP A C 1
ATOM 6601 O O . ASP A 1 851 ? -4.754 -29.197 2.241 1.00 81.81 851 ASP A O 1
ATOM 6605 N N . ASN A 1 852 ? -4.831 -28.970 -0.006 1.00 83.12 852 ASN A N 1
ATOM 6606 C CA . ASN A 1 852 ? -6.205 -28.487 -0.185 1.00 83.12 852 ASN A CA 1
ATOM 6607 C C . ASN A 1 852 ? -6.412 -27.042 0.320 1.00 83.12 852 ASN A C 1
ATOM 6609 O O . ASN A 1 852 ? -7.457 -26.695 0.888 1.00 83.12 852 ASN A O 1
ATOM 6613 N N . LYS A 1 853 ? -5.408 -26.189 0.089 1.00 84.25 853 LYS A N 1
ATOM 6614 C CA . LYS A 1 853 ? -5.450 -24.729 0.260 1.00 84.25 853 LYS A CA 1
ATOM 6615 C C . LYS A 1 853 ? -4.828 -24.043 -0.959 1.00 84.25 853 LYS A C 1
ATOM 6617 O O . LYS A 1 853 ? -4.047 -24.647 -1.684 1.00 84.25 853 LYS A O 1
ATOM 6622 N N . LEU A 1 854 ? -5.164 -22.772 -1.177 1.00 88.62 854 LEU A N 1
ATOM 6623 C CA . LEU A 1 854 ? -4.558 -21.980 -2.248 1.00 88.62 854 LEU A CA 1
ATOM 6624 C C . LEU A 1 854 ? -3.212 -21.391 -1.804 1.00 88.62 854 LEU A C 1
ATOM 6626 O O . LEU A 1 854 ? -3.142 -20.520 -0.934 1.00 88.62 854 LEU A O 1
ATOM 6630 N N . ASP A 1 855 ? -2.150 -21.851 -2.455 1.00 88.31 855 ASP A N 1
ATOM 6631 C CA . ASP A 1 855 ? -0.824 -21.249 -2.429 1.00 88.31 855 ASP A CA 1
ATOM 6632 C C . ASP A 1 855 ? -0.736 -20.101 -3.455 1.00 88.31 855 ASP A C 1
ATOM 6634 O O . ASP A 1 855 ? -1.567 -19.969 -4.361 1.00 88.31 855 ASP A O 1
ATOM 6638 N N . ILE A 1 856 ? 0.296 -19.261 -3.333 1.00 89.00 856 ILE A N 1
ATOM 6639 C CA . ILE A 1 856 ? 0.541 -18.126 -4.234 1.00 89.00 856 ILE A CA 1
ATOM 6640 C C . ILE A 1 856 ? 1.919 -18.279 -4.882 1.00 89.00 856 ILE A C 1
ATOM 6642 O O . ILE A 1 856 ? 2.938 -18.358 -4.198 1.00 89.00 856 ILE A O 1
ATOM 6646 N N . VAL A 1 857 ? 1.982 -18.240 -6.210 1.00 88.12 857 VAL A N 1
ATOM 6647 C CA . VAL A 1 857 ? 3.238 -18.169 -6.970 1.00 88.12 857 VAL A CA 1
ATOM 6648 C C . VAL A 1 857 ? 3.380 -16.768 -7.557 1.00 88.12 857 VAL A C 1
ATOM 6650 O O . VAL A 1 857 ? 2.413 -16.196 -8.054 1.00 88.12 857 VAL A O 1
ATOM 6653 N N . PHE A 1 858 ? 4.587 -16.197 -7.521 1.00 87.06 858 PHE A N 1
ATOM 6654 C CA . PHE A 1 858 ? 4.859 -14.900 -8.148 1.00 87.06 858 PHE A CA 1
ATOM 6655 C C . PHE A 1 858 ? 6.107 -14.913 -9.033 1.00 87.06 858 PHE A C 1
ATOM 6657 O O . PHE A 1 858 ? 7.081 -15.632 -8.775 1.00 87.06 858 PHE A O 1
ATOM 6664 N N . TYR A 1 859 ? 6.070 -14.068 -10.065 1.00 82.69 859 TYR A N 1
ATOM 6665 C CA . TYR A 1 859 ? 7.182 -13.808 -10.971 1.00 82.69 859 TYR A CA 1
ATOM 6666 C C . TYR A 1 859 ? 7.963 -12.559 -10.535 1.00 82.69 859 TYR A C 1
ATOM 6668 O O . TYR A 1 859 ? 7.409 -11.455 -10.488 1.00 82.69 859 TYR A O 1
ATOM 6676 N N . ASP A 1 860 ? 9.258 -12.726 -10.263 1.00 78.56 860 ASP A N 1
ATOM 6677 C CA . ASP A 1 860 ? 10.191 -11.665 -9.878 1.00 78.56 860 ASP A CA 1
ATOM 6678 C C . ASP A 1 860 ? 11.097 -11.248 -11.048 1.00 78.56 860 ASP A C 1
ATOM 6680 O O . ASP A 1 860 ? 12.006 -11.983 -11.451 1.00 78.56 860 ASP A O 1
ATOM 6684 N N . ALA A 1 861 ? 10.887 -10.023 -11.538 1.00 69.19 861 ALA A N 1
ATOM 6685 C CA . ALA A 1 861 ? 11.664 -9.400 -12.610 1.00 69.19 861 ALA A CA 1
ATOM 6686 C C . ALA A 1 861 ? 12.960 -8.710 -12.123 1.00 69.19 861 ALA A C 1
ATOM 6688 O O . ALA A 1 861 ? 13.340 -7.660 -12.648 1.00 69.19 861 ALA A O 1
ATOM 6689 N N . SER A 1 862 ? 13.610 -9.243 -11.078 1.00 65.62 862 SER A N 1
ATOM 6690 C CA . SER A 1 862 ? 14.731 -8.568 -10.414 1.00 65.62 862 SER A CA 1
ATOM 6691 C C . SER A 1 862 ? 15.843 -8.163 -11.396 1.00 65.62 862 SER A C 1
ATOM 6693 O O . SER A 1 862 ? 16.330 -8.956 -12.202 1.00 65.62 862 SER A O 1
ATOM 6695 N N . ASN A 1 863 ? 16.286 -6.908 -11.291 1.00 51.56 863 ASN A N 1
ATOM 6696 C CA . ASN A 1 863 ? 17.100 -6.199 -12.294 1.00 51.56 863 ASN A CA 1
ATOM 6697 C C . ASN A 1 863 ? 18.566 -6.706 -12.457 1.00 51.56 863 ASN A C 1
ATOM 6699 O O . ASN A 1 863 ? 19.446 -5.952 -12.866 1.00 51.56 863 ASN A O 1
ATOM 6703 N N . ASN A 1 864 ? 18.879 -7.950 -12.063 1.00 47.34 864 ASN A N 1
ATOM 6704 C CA . ASN A 1 864 ? 20.224 -8.544 -12.085 1.00 47.34 864 ASN A CA 1
ATOM 6705 C C . ASN A 1 864 ? 20.204 -10.046 -12.449 1.00 47.34 864 ASN A C 1
ATOM 6707 O O . ASN A 1 864 ? 20.226 -10.892 -11.557 1.00 47.34 864 ASN A O 1
ATOM 6711 N N . THR A 1 865 ? 20.237 -10.356 -13.753 1.00 43.91 865 THR A N 1
ATOM 6712 C CA . THR A 1 865 ? 20.667 -11.636 -14.388 1.00 43.91 865 THR A CA 1
ATOM 6713 C C .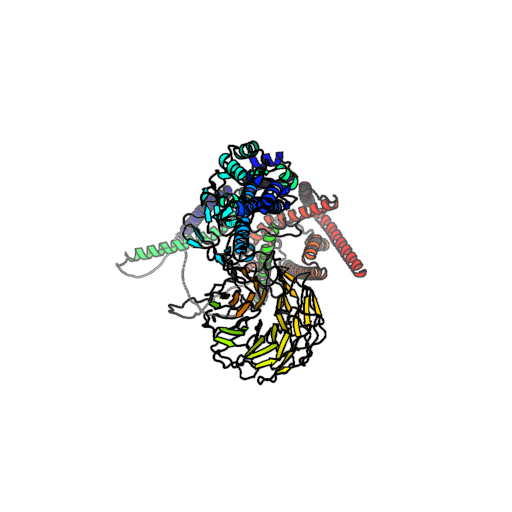 THR A 1 865 ? 20.033 -12.968 -13.952 1.00 43.91 865 THR A C 1
ATOM 6715 O O . THR A 1 865 ? 20.323 -13.990 -14.566 1.00 43.91 865 THR A O 1
ATOM 6718 N N . ASN A 1 866 ? 19.184 -12.994 -12.927 1.00 46.41 866 ASN A N 1
ATOM 6719 C CA . ASN A 1 866 ? 18.521 -14.183 -12.401 1.00 46.41 866 ASN A CA 1
ATOM 6720 C C . ASN A 1 866 ? 17.089 -13.815 -12.006 1.00 46.41 866 ASN A C 1
ATOM 6722 O O . ASN A 1 866 ? 16.807 -13.583 -10.827 1.00 46.41 866 ASN A O 1
ATOM 6726 N N . ASN A 1 867 ? 16.196 -13.765 -12.992 1.00 53.44 867 ASN A N 1
ATOM 6727 C CA . ASN A 1 867 ? 14.760 -13.737 -12.732 1.00 53.44 867 ASN A CA 1
ATOM 6728 C C . ASN A 1 867 ? 14.349 -15.022 -12.004 1.00 53.44 867 ASN A C 1
ATOM 6730 O O . ASN A 1 867 ? 15.016 -16.060 -12.129 1.00 53.44 867 ASN A O 1
ATOM 6734 N N . ARG A 1 868 ? 13.287 -14.945 -11.201 1.00 57.88 868 ARG A N 1
ATOM 6735 C CA . ARG A 1 868 ? 12.867 -16.061 -10.347 1.00 57.88 868 ARG A CA 1
ATOM 6736 C C . ARG A 1 868 ? 11.365 -16.228 -10.326 1.00 57.88 868 ARG A C 1
ATOM 6738 O O . ARG A 1 868 ? 10.618 -15.256 -10.294 1.00 57.88 868 ARG A O 1
ATOM 6745 N N . VAL A 1 869 ? 10.965 -17.485 -10.224 1.00 56.34 869 VAL A N 1
ATOM 6746 C CA . VAL A 1 869 ? 9.648 -17.874 -9.731 1.00 56.34 869 VAL A CA 1
ATOM 6747 C C . VAL A 1 869 ? 9.836 -18.329 -8.295 1.00 56.34 869 VAL A C 1
ATOM 6749 O O . VAL A 1 869 ? 10.756 -19.098 -7.995 1.00 56.34 869 VAL A O 1
ATOM 6752 N N . THR A 1 870 ? 9.002 -17.817 -7.398 1.00 63.72 870 THR A N 1
ATOM 6753 C CA . THR A 1 870 ? 9.077 -18.146 -5.972 1.00 63.72 870 THR A CA 1
ATOM 6754 C C . THR A 1 870 ? 7.691 -18.547 -5.469 1.00 63.72 870 THR A C 1
ATOM 6756 O O . THR A 1 870 ? 6.774 -17.725 -5.536 1.00 63.72 870 THR A O 1
ATOM 6759 N N . PRO A 1 871 ? 7.523 -19.781 -4.962 1.00 57.84 871 PRO A N 1
ATOM 6760 C CA . PRO A 1 871 ? 6.285 -20.213 -4.330 1.00 57.84 871 PRO A CA 1
ATOM 6761 C C . PRO A 1 871 ? 6.187 -19.685 -2.889 1.00 57.84 871 PRO A C 1
ATOM 6763 O O . PRO A 1 871 ? 7.131 -19.787 -2.096 1.00 57.84 871 PRO A O 1
ATOM 6766 N N . ILE A 1 872 ? 5.023 -19.137 -2.554 1.00 67.19 872 ILE A N 1
ATOM 6767 C CA . ILE A 1 872 ? 4.581 -18.742 -1.215 1.00 67.19 872 ILE A CA 1
ATOM 6768 C C . ILE A 1 872 ? 3.487 -19.742 -0.822 1.00 67.19 872 ILE A C 1
ATOM 6770 O O . ILE A 1 872 ? 2.339 -19.626 -1.243 1.00 67.19 872 ILE A O 1
ATOM 6774 N N . VAL A 1 873 ? 3.876 -20.755 -0.051 1.00 59.09 873 VAL A N 1
ATOM 6775 C CA . VAL A 1 873 ? 3.085 -21.969 0.195 1.00 59.09 873 VAL A CA 1
ATOM 6776 C C . VAL A 1 873 ? 2.492 -21.941 1.599 1.00 59.09 873 VAL A C 1
ATOM 6778 O O . VAL A 1 873 ? 3.154 -21.558 2.567 1.00 59.09 873 VAL A O 1
ATOM 6781 N N . SER A 1 874 ? 1.228 -22.313 1.731 1.00 50.94 874 SER A N 1
ATOM 6782 C CA . SER A 1 874 ? 0.535 -22.408 3.008 1.00 50.94 874 SER A CA 1
ATOM 6783 C C . SER A 1 874 ? 1.086 -23.589 3.838 1.00 50.94 874 SER A C 1
ATOM 6785 O O . SER A 1 874 ? 1.568 -24.581 3.290 1.00 50.94 874 SER A O 1
ATOM 6787 N N . PRO A 1 875 ? 1.109 -23.508 5.180 1.00 40.28 875 PRO A N 1
ATOM 6788 C CA . PRO A 1 875 ? 1.710 -24.546 6.005 1.00 40.28 875 PRO A CA 1
ATOM 6789 C C . PRO A 1 875 ? 0.833 -25.798 6.040 1.00 40.28 875 PRO A C 1
ATOM 6791 O O . PRO A 1 875 ? -0.307 -25.765 6.516 1.00 40.28 875 PRO A O 1
ATOM 6794 N N . SER A 1 876 ? 1.408 -26.920 5.615 1.00 35.72 876 SER A N 1
ATOM 6795 C CA . SER A 1 876 ? 0.750 -28.219 5.665 1.00 35.72 876 SER A CA 1
ATOM 6796 C C . SER A 1 876 ? 0.557 -28.705 7.100 1.00 35.72 876 SER A C 1
ATOM 6798 O O . SER A 1 876 ? 1.441 -28.634 7.960 1.00 35.72 876 SER A O 1
ATOM 6800 N N . SER A 1 877 ? -0.637 -29.222 7.390 1.00 34.94 877 SER A N 1
ATOM 6801 C CA . SER A 1 877 ? -1.012 -29.715 8.720 1.00 34.94 877 SER A CA 1
ATOM 6802 C C . SER A 1 877 ? -0.517 -31.147 8.971 1.00 34.94 877 SER A C 1
ATOM 6804 O O . SER A 1 877 ? -1.268 -32.008 9.431 1.00 34.94 877 SER A O 1
ATOM 6806 N N . SER A 1 878 ? 0.754 -31.422 8.664 1.00 27.61 878 SER A N 1
ATOM 6807 C CA . SER A 1 878 ? 1.360 -32.755 8.742 1.00 27.61 878 SER A CA 1
ATOM 6808 C C . SER A 1 878 ? 1.809 -33.119 10.167 1.00 27.61 878 SER A C 1
ATOM 6810 O O . SER A 1 878 ? 3.004 -33.234 10.458 1.00 27.61 878 SER A O 1
ATOM 6812 N N . ILE A 1 879 ? 0.852 -33.333 11.077 1.00 28.11 879 ILE A N 1
ATOM 6813 C CA . ILE A 1 879 ? 1.128 -34.067 12.323 1.00 28.11 879 ILE A CA 1
ATOM 6814 C C . ILE A 1 879 ? 1.276 -35.547 11.960 1.00 28.11 879 ILE A C 1
ATOM 6816 O O . ILE A 1 879 ? 0.297 -36.212 11.633 1.00 28.11 879 ILE A O 1
ATOM 6820 N N . ALA A 1 880 ? 2.508 -36.055 12.005 1.00 27.47 880 ALA A N 1
ATOM 6821 C CA . ALA A 1 880 ? 2.791 -37.459 11.735 1.00 27.47 880 ALA A CA 1
ATOM 6822 C C . ALA A 1 880 ? 2.206 -38.371 12.827 1.00 27.47 880 ALA A C 1
ATOM 6824 O O . ALA A 1 880 ? 2.410 -38.146 14.022 1.00 27.47 880 ALA A O 1
ATOM 6825 N N . ASP A 1 881 ? 1.510 -39.417 12.393 1.00 25.02 881 ASP A N 1
ATOM 6826 C CA . ASP A 1 881 ? 0.836 -40.395 13.246 1.00 25.02 881 ASP A CA 1
ATOM 6827 C C . ASP A 1 881 ? 1.847 -41.406 13.829 1.00 25.02 881 ASP A C 1
ATOM 6829 O O . ASP A 1 881 ? 2.525 -42.109 13.076 1.00 25.02 881 ASP A O 1
ATOM 6833 N N . THR A 1 882 ? 1.929 -41.531 15.160 1.00 25.83 882 THR A N 1
ATOM 6834 C CA . THR A 1 882 ? 2.454 -42.741 15.822 1.00 25.83 882 THR A CA 1
ATOM 6835 C C . THR A 1 882 ? 1.666 -43.104 17.087 1.00 25.83 882 THR A C 1
ATOM 6837 O O . THR A 1 882 ? 1.312 -42.261 17.908 1.00 25.83 882 THR A O 1
ATOM 6840 N N . ASP A 1 883 ? 1.458 -44.414 17.242 1.00 25.28 883 ASP A N 1
ATOM 6841 C CA . ASP A 1 883 ? 1.001 -45.142 18.434 1.00 25.28 883 ASP A CA 1
ATOM 6842 C C . ASP A 1 883 ? -0.457 -44.975 18.912 1.00 25.28 883 ASP A C 1
ATOM 6844 O O . ASP A 1 883 ? -0.788 -44.423 19.963 1.00 25.28 883 ASP A O 1
ATOM 6848 N N . SER A 1 884 ? -1.341 -45.681 18.202 1.00 25.70 884 SER A N 1
ATOM 6849 C CA . SER A 1 884 ? -2.593 -46.213 18.757 1.00 25.70 884 SER A CA 1
ATOM 6850 C C . SER A 1 884 ? -2.360 -47.237 19.887 1.00 25.70 884 SER A C 1
ATOM 6852 O O . SER A 1 884 ? -1.386 -47.980 19.817 1.00 25.70 884 SER A O 1
ATOM 6854 N N . ILE A 1 885 ? -3.317 -47.390 20.824 1.00 28.12 885 ILE A N 1
ATOM 6855 C CA . ILE A 1 885 ? -3.873 -48.691 21.294 1.00 28.12 885 ILE A CA 1
ATOM 6856 C C . ILE A 1 885 ? -5.017 -48.468 22.318 1.00 28.12 885 ILE A C 1
ATOM 6858 O O . ILE A 1 885 ? -4.796 -47.910 23.381 1.00 28.12 885 ILE A O 1
ATOM 6862 N N . HIS A 1 886 ? -6.222 -48.951 21.961 1.00 25.91 886 HIS A N 1
ATOM 6863 C CA . HIS A 1 886 ? -7.346 -49.499 22.774 1.00 25.91 886 HIS A CA 1
ATOM 6864 C C . HIS A 1 886 ? -7.809 -48.860 24.130 1.00 25.91 886 HIS A C 1
ATOM 6866 O O . HIS A 1 886 ? -7.060 -48.235 24.857 1.00 25.91 886 HIS A O 1
ATOM 6872 N N . HIS A 1 887 ? -9.061 -49.007 24.606 1.00 26.84 887 HIS A N 1
ATOM 6873 C CA . HIS A 1 887 ? -10.163 -49.935 24.273 1.00 26.84 887 HIS A CA 1
ATOM 6874 C C . HIS A 1 887 ? -11.571 -49.306 24.479 1.00 26.84 887 HIS A C 1
ATOM 6876 O O . HIS A 1 887 ? -11.736 -48.271 25.118 1.00 26.84 887 HIS A O 1
ATOM 6882 N N . ARG A 1 888 ? -12.605 -50.000 23.972 1.00 24.06 888 ARG A N 1
ATOM 6883 C CA . ARG A 1 888 ? -14.053 -49.770 24.214 1.00 24.06 888 ARG A CA 1
ATOM 6884 C C . ARG A 1 888 ? -14.489 -50.411 25.579 1.00 24.06 888 ARG A C 1
ATOM 6886 O O . ARG A 1 888 ? -13.629 -50.982 26.233 1.00 24.06 888 ARG A O 1
ATOM 6893 N N . HIS A 1 889 ? -15.732 -50.444 26.109 1.00 26.11 889 HIS A N 1
ATOM 6894 C CA . HIS A 1 889 ? -17.110 -50.230 25.602 1.00 26.11 889 HIS A CA 1
ATOM 6895 C C . HIS A 1 889 ? -18.163 -50.182 26.776 1.00 26.11 889 HIS A C 1
ATOM 6897 O O . HIS A 1 889 ? -17.988 -50.887 27.760 1.00 26.11 889 HIS A O 1
ATOM 6903 N N . VAL A 1 890 ? -19.293 -49.461 26.596 1.00 24.45 890 VAL A N 1
ATOM 6904 C CA . VAL A 1 890 ? -20.723 -49.885 26.820 1.00 24.45 890 VAL A CA 1
ATOM 6905 C C . VAL A 1 890 ? -21.406 -50.085 28.222 1.00 24.45 890 VAL A C 1
ATOM 6907 O O . VAL A 1 890 ? -21.064 -50.962 28.999 1.00 24.45 890 VAL A O 1
ATOM 6910 N N . HIS A 1 891 ? -22.525 -49.338 28.383 1.00 23.47 891 HIS A N 1
ATOM 6911 C CA . HIS A 1 891 ? -23.855 -49.589 29.031 1.00 23.47 891 HIS A CA 1
ATOM 6912 C C . HIS A 1 891 ? -24.139 -49.768 30.557 1.00 23.47 891 HIS A C 1
ATOM 6914 O O . HIS A 1 891 ? -23.287 -50.006 31.404 1.00 23.47 891 HIS A O 1
ATOM 6920 N N . SER A 1 892 ? -25.439 -49.552 30.841 1.00 25.81 892 SER A N 1
ATOM 6921 C CA . SER A 1 892 ? -26.291 -49.651 32.054 1.00 25.81 892 SER A CA 1
ATOM 6922 C C . SER A 1 892 ? -27.093 -51.003 32.040 1.00 25.81 892 SER A C 1
ATOM 6924 O O . SER A 1 892 ? -26.601 -51.878 31.324 1.00 25.81 892 SER A O 1
ATOM 6926 N N . PRO A 1 893 ? -28.267 -51.279 32.708 1.00 33.25 893 PRO A N 1
ATOM 6927 C CA . PRO A 1 893 ? -29.197 -50.460 33.540 1.00 33.25 893 PRO A CA 1
ATOM 6928 C C . PRO A 1 893 ? -29.924 -51.169 34.753 1.00 33.25 893 PRO A C 1
ATOM 6930 O O . PRO A 1 893 ? -29.598 -52.298 35.095 1.00 33.25 893 PRO A O 1
ATOM 6933 N N . THR A 1 894 ? -30.970 -50.519 35.336 1.00 23.84 894 THR A N 1
ATOM 6934 C CA . THR A 1 894 ? -32.170 -51.075 36.082 1.00 23.84 894 THR A CA 1
ATOM 6935 C C . THR A 1 894 ? -31.992 -51.844 37.437 1.00 23.84 894 THR A C 1
ATOM 6937 O O . THR A 1 894 ? -30.918 -52.380 37.667 1.00 23.84 894 THR A O 1
ATOM 6940 N N . THR A 1 895 ? -32.933 -51.944 38.421 1.00 24.16 895 THR A N 1
ATOM 6941 C CA . THR A 1 895 ? -34.306 -51.379 38.678 1.00 24.16 895 THR A CA 1
ATOM 6942 C C . THR A 1 895 ? -34.769 -51.366 40.182 1.00 24.16 895 THR A C 1
ATOM 6944 O O . THR A 1 895 ? -34.234 -52.117 40.990 1.00 24.16 895 THR A O 1
ATOM 6947 N N . GLU A 1 896 ? -35.855 -50.591 40.463 1.00 22.66 896 GLU A N 1
ATOM 6948 C CA . GLU A 1 896 ? -36.996 -50.764 41.444 1.00 22.66 896 GLU A CA 1
ATOM 6949 C C . GLU A 1 896 ? -36.867 -50.558 43.001 1.00 22.66 896 GLU A C 1
ATOM 6951 O O . GLU A 1 896 ? -35.753 -50.466 43.502 1.00 22.66 896 GLU A O 1
ATOM 6956 N N . HIS A 1 897 ? -37.940 -50.539 43.854 1.00 24.48 897 HIS A N 1
ATOM 6957 C CA . HIS A 1 897 ? -39.227 -49.752 43.903 1.00 24.48 897 HIS A CA 1
ATOM 6958 C C . HIS A 1 897 ? -40.426 -50.416 44.683 1.00 24.48 897 HIS A C 1
ATOM 6960 O O . HIS A 1 897 ? -41.152 -51.215 44.094 1.00 24.48 897 HIS A O 1
ATOM 6966 N N . ARG A 1 898 ? -40.771 -50.021 45.939 1.00 23.30 898 ARG A N 1
ATOM 6967 C CA . ARG A 1 898 ? -42.067 -50.358 46.636 1.00 23.30 898 ARG A CA 1
ATOM 6968 C C . ARG A 1 898 ? -42.693 -49.231 47.483 1.00 23.30 898 ARG A C 1
ATOM 6970 O O . ARG A 1 898 ? -42.026 -48.295 47.911 1.00 23.30 898 ARG A O 1
ATOM 6977 N N . ARG A 1 899 ? -43.993 -49.379 47.790 1.00 23.83 899 ARG A N 1
ATOM 6978 C CA . ARG A 1 899 ? -44.816 -48.561 48.715 1.00 23.83 899 ARG A CA 1
ATOM 6979 C C . ARG A 1 899 ? -45.371 -49.375 49.900 1.00 23.83 899 ARG A C 1
ATOM 6981 O O . ARG A 1 899 ? -45.540 -50.581 49.773 1.00 23.83 899 ARG A O 1
ATOM 6988 N N . VAL A 1 900 ? -45.791 -48.694 50.977 1.00 24.16 900 VAL A N 1
ATOM 6989 C CA . VAL A 1 900 ? -46.823 -49.149 51.949 1.00 24.16 900 VAL A CA 1
ATOM 6990 C C . VAL A 1 900 ? -47.674 -47.937 52.396 1.00 24.16 900 VAL A C 1
ATOM 6992 O O . VAL A 1 900 ? -47.222 -46.796 52.316 1.00 24.16 900 VAL A O 1
ATOM 6995 N N . SER A 1 901 ? -48.921 -48.161 52.822 1.00 23.17 901 SER A N 1
ATOM 6996 C CA . SER A 1 901 ? -49.912 -47.171 53.314 1.00 23.17 901 SER A CA 1
ATOM 6997 C C . SER A 1 901 ? -50.814 -47.863 54.379 1.00 23.17 901 SER A C 1
ATOM 6999 O O . SER A 1 901 ? -50.454 -48.959 54.797 1.00 23.17 901 SER A O 1
ATOM 7001 N N . ILE A 1 902 ? -51.932 -47.366 54.936 1.00 25.36 902 ILE A N 1
ATOM 7002 C CA . ILE A 1 902 ? -52.927 -46.322 54.594 1.00 25.36 902 ILE A CA 1
ATOM 7003 C C . ILE A 1 902 ? -53.543 -45.795 55.914 1.00 25.36 902 ILE A C 1
ATOM 7005 O O . ILE A 1 902 ? -53.821 -46.628 56.772 1.00 25.36 902 ILE A O 1
ATOM 7009 N N . ALA A 1 903 ? -53.845 -44.488 56.058 1.00 22.14 903 ALA A N 1
ATOM 7010 C CA . ALA A 1 903 ? -55.020 -44.025 56.836 1.00 22.14 903 ALA A CA 1
ATOM 7011 C C . ALA A 1 903 ? -55.371 -42.527 56.656 1.00 22.14 903 ALA A C 1
ATOM 7013 O O . ALA A 1 903 ? -54.495 -41.670 56.551 1.00 22.14 903 ALA A O 1
ATOM 7014 N N . SER A 1 904 ? -56.672 -42.227 56.704 1.00 24.20 904 SER A N 1
ATOM 7015 C CA . SER A 1 904 ? -57.320 -40.902 56.763 1.00 24.20 904 SER A CA 1
ATOM 7016 C C . SER A 1 904 ? -58.670 -41.034 57.503 1.00 24.20 904 SER A C 1
ATOM 7018 O O . SER A 1 904 ? -59.104 -42.173 57.663 1.00 24.20 904 SER A O 1
ATOM 7020 N N . ILE A 1 905 ? -59.309 -39.918 57.938 1.00 27.12 905 ILE A N 1
ATOM 7021 C CA . ILE A 1 905 ? -60.786 -39.642 57.991 1.00 27.12 905 ILE A CA 1
ATOM 7022 C C . ILE A 1 905 ? -61.195 -38.528 59.016 1.00 27.12 905 ILE A C 1
ATOM 7024 O O . ILE A 1 905 ? -61.041 -38.684 60.219 1.00 27.12 905 ILE A O 1
ATOM 7028 N N . THR A 1 906 ? -61.712 -37.408 58.469 1.00 25.95 906 THR A N 1
ATOM 7029 C CA . THR A 1 906 ? -62.765 -36.430 58.912 1.00 25.95 906 THR A CA 1
ATOM 7030 C C . THR A 1 906 ? -62.902 -35.808 60.335 1.00 25.95 906 THR A C 1
ATOM 7032 O O . THR A 1 906 ? -63.118 -36.537 61.290 1.00 25.95 906 THR A O 1
ATOM 7035 N N . HIS A 1 907 ? -63.017 -34.453 60.367 1.00 26.42 907 HIS A N 1
ATOM 7036 C CA . HIS A 1 907 ? -64.060 -33.551 60.974 1.00 26.42 907 HIS A CA 1
ATOM 7037 C C . HIS A 1 907 ? -64.615 -33.713 62.427 1.00 26.42 907 HIS A C 1
ATOM 7039 O O . HIS A 1 907 ? -64.626 -34.825 62.941 1.00 26.42 907 HIS A O 1
ATOM 7045 N N . PRO A 1 908 ? -65.289 -32.687 63.033 1.00 35.97 908 PRO A N 1
ATOM 7046 C CA . PRO A 1 908 ? -65.241 -31.210 62.862 1.00 35.97 908 PRO A CA 1
ATOM 7047 C C . PRO A 1 908 ? -65.184 -30.378 64.194 1.00 35.97 908 PRO A C 1
ATOM 7049 O O . PRO A 1 908 ? -65.212 -30.926 65.291 1.00 35.97 908 PRO A O 1
ATOM 7052 N N . ASP A 1 909 ? -65.160 -29.039 64.071 1.00 34.75 909 ASP A N 1
ATOM 7053 C CA . ASP A 1 909 ? -65.407 -27.979 65.096 1.00 34.75 909 ASP A CA 1
ATOM 7054 C C . ASP A 1 909 ? -66.830 -28.044 65.743 1.00 34.75 909 ASP A C 1
ATOM 7056 O O . ASP A 1 909 ? -67.681 -28.688 65.114 1.00 34.75 909 ASP A O 1
ATOM 7060 N N . PRO A 1 910 ? -67.183 -27.387 66.904 1.00 48.91 910 PRO A N 1
ATOM 7061 C CA . PRO A 1 910 ? -66.906 -25.954 67.215 1.00 48.91 910 PRO A CA 1
ATOM 7062 C C . PRO A 1 910 ? -66.859 -25.454 68.705 1.00 48.91 910 PRO A C 1
ATOM 7064 O O . PRO A 1 910 ? -67.052 -26.218 69.644 1.00 48.91 910 PRO A O 1
ATOM 7067 N N . LEU A 1 911 ? -66.736 -24.111 68.875 1.00 27.14 911 LEU A N 1
ATOM 7068 C CA . LEU A 1 911 ? -66.872 -23.269 70.107 1.00 27.14 911 LEU A CA 1
ATOM 7069 C C . LEU A 1 911 ? -65.724 -23.416 71.149 1.00 27.14 911 LEU A C 1
ATOM 7071 O O . LEU A 1 911 ? -65.339 -24.527 71.476 1.00 27.14 911 LEU A O 1
ATOM 7075 N N . GLY A 1 912 ? -65.114 -22.388 71.770 1.00 29.72 912 GLY A N 1
ATOM 7076 C CA . GLY A 1 912 ? -65.319 -20.920 71.844 1.00 29.72 912 GLY A CA 1
ATOM 7077 C C . GLY A 1 912 ? -65.450 -20.451 73.321 1.00 29.72 912 GLY A C 1
ATOM 7078 O O . GLY A 1 912 ? -65.926 -21.258 74.117 1.00 29.72 912 GLY A O 1
ATOM 7079 N N . PRO A 1 913 ? -65.118 -19.202 73.751 1.00 41.75 913 PRO A N 1
ATOM 7080 C CA . PRO A 1 913 ? -64.431 -18.076 73.086 1.00 41.75 913 PRO A CA 1
ATOM 7081 C C . PRO A 1 913 ? -63.181 -17.532 73.850 1.00 41.75 913 PRO A C 1
ATOM 7083 O O . PRO A 1 913 ? -63.075 -17.681 75.065 1.00 41.75 913 PRO A O 1
ATOM 7086 N N . ILE A 1 914 ? -62.281 -16.790 73.180 1.00 32.56 914 ILE A N 1
ATOM 7087 C CA . ILE A 1 914 ? -61.276 -15.899 73.821 1.00 32.56 914 ILE A CA 1
ATOM 7088 C C . ILE A 1 914 ? -61.207 -14.561 73.047 1.00 32.56 914 ILE A C 1
ATOM 7090 O O . ILE A 1 914 ? -61.516 -14.510 71.858 1.00 32.56 914 ILE A O 1
ATOM 7094 N N . THR A 1 915 ? -60.875 -13.471 73.746 1.00 32.78 915 THR A N 1
ATOM 7095 C CA . THR A 1 915 ? -60.887 -12.067 73.286 1.00 32.78 915 THR A CA 1
ATOM 7096 C C . THR A 1 915 ? -59.913 -11.742 72.142 1.00 32.78 915 THR A C 1
ATOM 7098 O O . THR A 1 915 ? -58.854 -12.365 72.058 1.00 32.78 915 THR A O 1
ATOM 7101 N N . PRO A 1 916 ? -60.209 -10.720 71.310 1.00 40.91 916 PRO A N 1
ATOM 7102 C CA . PRO A 1 916 ? -59.343 -10.324 70.203 1.00 40.91 916 PRO A CA 1
ATOM 7103 C C . PRO A 1 916 ? -58.030 -9.697 70.687 1.00 40.91 916 PRO A C 1
ATOM 7105 O O . PRO A 1 916 ? -58.025 -8.764 71.487 1.00 40.91 916 PRO A O 1
ATOM 7108 N N . THR A 1 917 ? -56.918 -10.164 70.129 1.00 37.34 917 THR A N 1
ATOM 7109 C CA . THR A 1 917 ? -55.710 -9.350 69.963 1.00 37.34 917 THR A CA 1
ATOM 7110 C C . THR A 1 917 ? -55.862 -8.535 68.682 1.00 37.34 917 THR A C 1
ATOM 7112 O O . THR A 1 917 ? -56.180 -9.126 67.649 1.00 37.34 917 THR A O 1
ATOM 7115 N N . ASP A 1 918 ? -55.626 -7.222 68.724 1.00 40.66 918 ASP A N 1
ATOM 7116 C CA . ASP A 1 918 ? -55.673 -6.365 67.531 1.00 40.66 918 ASP A CA 1
ATOM 7117 C C . ASP A 1 918 ? -54.638 -6.814 66.487 1.00 40.66 918 ASP A C 1
ATOM 7119 O O . ASP A 1 918 ? -53.444 -6.530 66.600 1.00 40.66 918 ASP A O 1
ATOM 7123 N N . ASP A 1 919 ? -55.101 -7.524 65.457 1.00 41.00 919 ASP A N 1
ATOM 7124 C CA . ASP A 1 919 ? -54.264 -7.930 64.333 1.00 41.00 919 ASP A CA 1
ATOM 7125 C C . ASP A 1 919 ? -54.001 -6.706 63.442 1.00 41.00 919 ASP A C 1
ATOM 7127 O O . ASP A 1 919 ? -54.913 -6.169 62.800 1.00 41.00 919 ASP A O 1
ATOM 7131 N N . VAL A 1 920 ? -52.753 -6.217 63.462 1.00 48.03 920 VAL A N 1
ATOM 7132 C CA . VAL A 1 920 ? -52.334 -4.931 62.873 1.00 48.03 920 VAL A CA 1
ATOM 7133 C C . VAL A 1 920 ? -52.303 -5.030 61.346 1.00 48.03 920 VAL A C 1
ATOM 7135 O O . VAL A 1 920 ? -51.264 -5.125 60.690 1.00 48.03 920 VAL A O 1
ATOM 7138 N N . THR A 1 921 ? -53.496 -5.011 60.768 1.00 46.25 921 THR A N 1
ATOM 7139 C CA . THR A 1 921 ? -53.744 -5.188 59.343 1.00 46.25 921 THR A CA 1
ATOM 7140 C C . THR A 1 921 ? -53.688 -3.853 58.600 1.00 46.25 921 THR A C 1
ATOM 7142 O O . THR A 1 921 ? -54.347 -2.868 58.943 1.00 46.25 921 THR A O 1
ATOM 7145 N N . LEU A 1 922 ? -52.886 -3.810 57.533 1.00 46.03 922 LEU A N 1
ATOM 7146 C CA . LEU A 1 922 ? -52.778 -2.642 56.659 1.00 46.03 922 LEU A CA 1
ATOM 7147 C C . LEU A 1 922 ? -54.113 -2.383 55.944 1.00 46.03 922 LEU A C 1
ATOM 7149 O O . LEU A 1 922 ? -54.526 -3.155 55.075 1.00 46.03 922 LEU A O 1
ATOM 7153 N N . LYS A 1 923 ? -54.771 -1.265 56.277 1.00 49.34 923 LYS A N 1
ATOM 7154 C CA . LYS A 1 923 ? -56.011 -0.823 55.622 1.00 49.34 923 LYS A CA 1
ATOM 7155 C C . LYS A 1 923 ? -55.793 -0.665 54.112 1.00 49.34 923 LYS A C 1
ATOM 7157 O O . LYS A 1 923 ? -55.026 0.192 53.671 1.00 49.34 923 LYS A O 1
ATOM 7162 N N . ARG A 1 924 ? -56.496 -1.473 53.311 1.00 55.81 924 ARG A N 1
ATOM 7163 C CA . ARG A 1 924 ? -56.462 -1.415 51.839 1.00 55.81 924 ARG A CA 1
ATOM 7164 C C . ARG A 1 924 ? -57.089 -0.100 51.354 1.00 55.81 924 ARG A C 1
ATOM 7166 O O . ARG A 1 924 ? -58.307 0.035 51.346 1.00 55.81 924 ARG A O 1
ATOM 7173 N N . HIS A 1 925 ? -56.249 0.865 50.971 1.00 58.62 925 HIS A N 1
ATOM 7174 C CA . HIS A 1 925 ? -56.659 2.247 50.663 1.00 58.62 925 HIS A CA 1
ATOM 7175 C C . HIS A 1 925 ? -56.568 2.665 49.179 1.00 58.62 925 HIS A C 1
ATOM 7177 O O . HIS A 1 925 ? -56.873 3.816 48.865 1.00 58.62 925 HIS A O 1
ATOM 7183 N N . LEU A 1 926 ? -56.194 1.768 48.256 1.00 63.41 926 LEU A N 1
ATOM 7184 C CA . LEU A 1 926 ? -56.282 2.030 46.812 1.00 63.41 926 LEU A CA 1
ATOM 7185 C C . LEU A 1 926 ? -57.597 1.470 46.251 1.00 63.41 926 LEU A C 1
ATOM 7187 O O . LEU A 1 926 ? -57.845 0.269 46.326 1.00 63.41 926 LEU A O 1
ATOM 7191 N N . GLY A 1 927 ? -58.423 2.342 45.668 1.00 75.25 927 GLY A N 1
ATOM 7192 C CA . GLY A 1 927 ? -59.559 1.946 44.827 1.00 75.25 927 GLY A CA 1
ATOM 7193 C C . GLY A 1 927 ? -59.133 1.682 43.378 1.00 75.25 927 GLY A C 1
ATOM 7194 O O . GLY A 1 927 ? -58.046 2.091 42.973 1.00 75.25 927 GLY A O 1
ATOM 7195 N N . LEU A 1 928 ? -60.003 1.049 42.580 1.00 79.62 928 LEU A N 1
ATOM 7196 C CA . LEU A 1 928 ? -59.696 0.575 41.218 1.00 79.62 928 LEU A CA 1
ATOM 7197 C C . LEU A 1 928 ? -58.985 1.621 40.340 1.00 79.62 928 LEU A C 1
ATOM 7199 O O . LEU A 1 928 ? -57.899 1.351 39.839 1.00 79.62 928 LEU A O 1
ATOM 7203 N N . PHE A 1 929 ? -59.546 2.828 40.211 1.00 82.06 929 PHE A N 1
ATOM 7204 C CA . PHE A 1 929 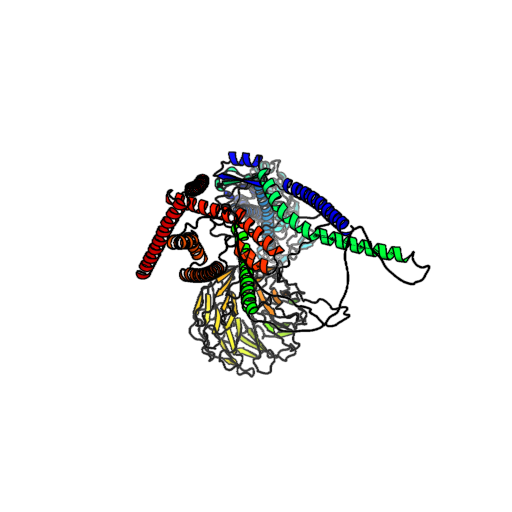? -58.957 3.912 39.410 1.00 82.06 929 PHE A CA 1
ATOM 7205 C C . PHE A 1 929 ? -57.543 4.300 39.880 1.00 82.06 929 PHE A C 1
ATOM 7207 O O . PHE A 1 929 ? -56.637 4.460 39.071 1.00 82.06 929 PHE A O 1
ATOM 7214 N N . SER A 1 930 ? -57.327 4.370 41.197 1.00 76.38 930 SER A N 1
ATOM 7215 C CA . SER A 1 930 ? -56.017 4.650 41.797 1.00 76.38 930 SER A CA 1
ATOM 7216 C C . SER A 1 930 ? -55.008 3.523 41.532 1.00 76.38 930 SER A C 1
ATOM 7218 O O . SER A 1 930 ? -53.849 3.813 41.245 1.00 76.38 930 SER A O 1
ATOM 7220 N N . GLY A 1 931 ? -55.443 2.258 41.558 1.00 74.19 931 GLY A N 1
ATOM 7221 C CA . GLY A 1 931 ? -54.613 1.109 41.181 1.00 74.19 931 GLY A CA 1
ATOM 7222 C C . GLY A 1 931 ? -54.245 1.098 39.693 1.00 74.19 931 GLY A C 1
ATOM 7223 O O . GLY A 1 931 ? -53.083 0.894 39.352 1.00 74.19 931 GLY A O 1
ATOM 7224 N N . VAL A 1 932 ? -55.202 1.397 38.809 1.00 79.94 932 VAL A N 1
ATOM 7225 C CA . VAL A 1 932 ? -54.969 1.517 37.358 1.00 79.94 932 VAL A CA 1
ATOM 7226 C C . VAL A 1 932 ? -53.991 2.656 37.056 1.00 79.94 932 VAL A C 1
ATOM 7228 O O . VAL A 1 932 ? -53.003 2.434 36.358 1.00 79.94 932 VAL A O 1
ATOM 7231 N N . CYS A 1 933 ? -54.187 3.844 37.641 1.00 79.62 933 CYS A N 1
ATOM 7232 C CA . CYS A 1 933 ? -53.231 4.945 37.514 1.00 79.62 933 CYS A CA 1
ATOM 7233 C C . CYS A 1 933 ? -51.844 4.573 38.056 1.00 79.62 933 CYS A C 1
ATOM 7235 O O . CYS A 1 933 ? -50.850 4.899 37.416 1.00 79.62 933 CYS A O 1
ATOM 7237 N N . PHE A 1 934 ? -51.752 3.863 39.186 1.00 74.25 934 PHE A N 1
ATOM 7238 C CA . PHE A 1 934 ? -50.470 3.404 39.728 1.00 74.25 934 PHE A CA 1
ATOM 7239 C C . PHE A 1 934 ? -49.722 2.497 38.736 1.00 74.25 934 PHE A C 1
ATOM 7241 O O . PHE A 1 934 ? -48.556 2.755 38.443 1.00 74.25 934 PHE A O 1
ATOM 7248 N N . ILE A 1 935 ? -50.401 1.499 38.157 1.00 73.06 935 ILE A N 1
ATOM 7249 C CA . ILE A 1 935 ? -49.814 0.582 37.166 1.00 73.06 935 ILE A CA 1
ATOM 7250 C C . ILE A 1 935 ? -49.354 1.353 35.918 1.00 73.06 935 ILE A C 1
ATOM 7252 O O . ILE A 1 935 ? -48.180 1.275 35.549 1.00 73.06 935 ILE A O 1
ATOM 7256 N N . ILE A 1 936 ? -50.227 2.172 35.319 1.00 76.69 936 ILE A N 1
ATOM 7257 C CA . ILE A 1 936 ? -49.888 3.002 34.145 1.00 76.69 936 ILE A CA 1
ATOM 7258 C C . ILE A 1 936 ? -48.695 3.924 34.452 1.00 76.69 936 ILE A C 1
ATOM 7260 O O . ILE A 1 936 ? -47.782 4.053 33.638 1.00 76.69 936 ILE A O 1
ATOM 7264 N N . GLY A 1 937 ? -48.651 4.514 35.650 1.00 70.00 937 GLY A N 1
ATOM 7265 C CA . GLY A 1 937 ? -47.563 5.385 36.093 1.00 70.00 937 GLY A CA 1
ATOM 7266 C C . GLY A 1 937 ? -46.207 4.700 36.241 1.00 70.00 937 GLY A C 1
ATOM 7267 O O . GLY A 1 937 ? -45.189 5.369 36.036 1.00 70.00 937 GLY A O 1
ATOM 7268 N N . THR A 1 938 ? -46.194 3.395 36.543 1.00 67.81 938 THR A N 1
ATOM 7269 C CA . THR A 1 938 ? -44.976 2.565 36.566 1.00 67.81 938 THR A CA 1
ATOM 7270 C C . THR A 1 938 ? -44.535 2.081 35.184 1.00 67.81 938 THR A C 1
ATOM 7272 O O . THR A 1 938 ? -43.338 1.923 34.971 1.00 67.81 938 THR A O 1
ATOM 7275 N N . ILE A 1 939 ? -45.465 1.898 34.237 1.00 70.75 939 ILE A N 1
ATOM 7276 C CA . ILE A 1 939 ? -45.157 1.470 32.859 1.00 70.75 939 ILE A CA 1
ATOM 7277 C C . ILE A 1 939 ? -44.655 2.649 32.010 1.00 70.75 939 ILE A C 1
ATOM 7279 O O . ILE A 1 939 ? -43.670 2.517 31.285 1.00 70.75 939 ILE A O 1
ATOM 7283 N N . ILE A 1 940 ? -45.284 3.826 32.118 1.00 70.62 940 ILE A N 1
ATOM 7284 C CA . ILE A 1 940 ? -44.882 5.037 31.380 1.00 70.62 940 ILE A CA 1
ATOM 7285 C C . ILE A 1 940 ? -43.679 5.691 32.085 1.00 70.62 940 ILE A C 1
ATOM 7287 O O . ILE A 1 940 ? -43.808 6.680 32.816 1.00 70.62 940 ILE A O 1
ATOM 7291 N N . GLY A 1 941 ? -42.500 5.090 31.913 1.00 66.75 941 GLY A N 1
ATOM 7292 C CA . GLY A 1 941 ? -41.215 5.576 32.425 1.00 66.75 941 GLY A CA 1
ATOM 7293 C C . GLY A 1 941 ? -40.595 6.705 31.588 1.00 66.75 941 GLY A C 1
ATOM 7294 O O . GLY A 1 941 ? -41.061 7.028 30.498 1.00 66.75 941 GLY A O 1
ATOM 7295 N N . SER A 1 942 ? -39.501 7.293 32.083 1.00 63.91 942 SER A N 1
ATOM 7296 C CA . SER A 1 942 ? -38.752 8.356 31.384 1.00 63.91 942 SER A CA 1
ATOM 7297 C C . SER A 1 942 ? -38.116 7.899 30.065 1.00 63.91 942 SER A C 1
ATOM 7299 O O . SER A 1 942 ? -37.946 8.715 29.163 1.00 63.91 942 SER A O 1
ATOM 7301 N N . GLY A 1 943 ? -37.816 6.601 29.921 1.00 61.59 943 GLY A N 1
ATOM 7302 C CA . GLY A 1 943 ? -37.186 6.026 28.726 1.00 61.59 943 GLY A CA 1
ATOM 7303 C C . GLY A 1 943 ? -37.932 6.304 27.415 1.00 61.59 943 GLY A C 1
ATOM 7304 O O . GLY A 1 943 ? -37.288 6.433 26.382 1.00 61.59 943 GLY A O 1
ATOM 7305 N N . ILE A 1 944 ? -39.254 6.515 27.455 1.00 67.69 944 ILE A N 1
ATOM 7306 C CA . ILE A 1 944 ? -40.069 6.878 26.279 1.00 67.69 944 ILE A CA 1
ATOM 7307 C C . ILE A 1 944 ? -39.598 8.192 25.626 1.00 67.69 944 ILE A C 1
ATOM 7309 O O . ILE A 1 944 ? -39.753 8.356 24.422 1.00 67.69 944 ILE A O 1
ATOM 7313 N N . PHE A 1 945 ? -38.968 9.101 26.377 1.00 62.66 945 PHE A N 1
ATOM 7314 C CA . PHE A 1 945 ? -38.445 10.372 25.854 1.00 62.66 945 PHE A CA 1
ATOM 7315 C C . PHE A 1 945 ? -36.934 10.348 25.562 1.00 62.66 945 PHE A C 1
ATOM 7317 O O . PHE A 1 945 ? -36.429 11.239 24.885 1.00 62.66 945 PHE A O 1
ATOM 7324 N N . VAL A 1 946 ? -36.208 9.340 26.059 1.00 63.12 946 VAL A N 1
ATOM 7325 C CA . VAL A 1 946 ? -34.739 9.243 25.948 1.00 63.12 946 VAL A CA 1
ATOM 7326 C C . VAL A 1 946 ? -34.331 8.221 24.885 1.00 63.12 946 VAL A C 1
ATOM 7328 O O . VAL A 1 946 ? -33.534 8.511 23.995 1.00 63.12 946 VAL A O 1
ATOM 7331 N N . SER A 1 947 ? -34.906 7.021 24.951 1.00 70.44 947 SER A N 1
ATOM 7332 C CA . SER A 1 947 ? -34.524 5.880 24.122 1.00 70.44 947 SER A CA 1
ATOM 7333 C C . SER A 1 947 ? -34.825 6.034 22.622 1.00 70.44 947 SER A C 1
ATOM 7335 O O . SER A 1 947 ? -33.999 5.552 21.850 1.00 70.44 947 SER A O 1
ATOM 7337 N N . PRO A 1 948 ? -35.892 6.721 22.145 1.00 67.31 948 PRO A N 1
ATOM 7338 C CA . PRO A 1 948 ? -36.092 6.907 20.703 1.00 67.31 948 PRO A CA 1
ATOM 7339 C C . PRO A 1 948 ? -34.970 7.709 20.038 1.00 67.31 948 PRO A C 1
ATOM 7341 O O . PRO A 1 948 ? -34.587 7.383 18.920 1.00 67.31 948 PRO A O 1
ATOM 7344 N N . LYS A 1 949 ? -34.394 8.708 20.730 1.00 69.06 949 LYS A N 1
ATOM 7345 C CA . LYS A 1 949 ? -33.249 9.482 20.219 1.00 69.06 949 LYS A CA 1
ATOM 7346 C C . LYS A 1 949 ? -32.008 8.601 20.054 1.00 69.06 949 LYS A C 1
ATOM 7348 O O . LYS A 1 949 ? -31.300 8.748 19.067 1.00 69.06 949 LYS A O 1
ATOM 7353 N N . GLY A 1 950 ? -31.764 7.697 21.007 1.00 71.69 950 GLY A N 1
ATOM 7354 C CA . GLY A 1 950 ? -30.677 6.721 20.922 1.00 71.69 950 GLY A CA 1
ATOM 7355 C C . GLY A 1 950 ? -30.884 5.750 19.762 1.00 71.69 950 GLY A C 1
ATOM 7356 O O . GLY A 1 950 ? -30.062 5.705 18.859 1.00 71.69 950 GLY A O 1
ATOM 7357 N N . VAL A 1 951 ? -32.021 5.044 19.733 1.00 74.81 951 VAL A N 1
ATOM 7358 C CA . VAL A 1 951 ? -32.311 4.066 18.668 1.00 74.81 951 VAL A CA 1
ATOM 7359 C C . VAL A 1 951 ? -32.264 4.725 17.287 1.00 74.81 951 VAL A C 1
ATOM 7361 O O . VAL A 1 951 ? -31.611 4.187 16.408 1.00 74.81 951 VAL A O 1
ATOM 7364 N N . LEU A 1 952 ? -32.853 5.914 17.100 1.00 74.69 952 LEU A N 1
ATOM 7365 C CA . LEU A 1 952 ? -32.818 6.608 15.807 1.00 74.69 952 LEU A CA 1
ATOM 7366 C C . LEU A 1 952 ? -31.402 7.047 15.387 1.00 74.69 952 LEU A C 1
ATOM 7368 O O . LEU A 1 952 ? -31.110 7.041 14.194 1.00 74.69 952 LEU A O 1
ATOM 7372 N N . ARG A 1 953 ? -30.522 7.407 16.336 1.00 72.75 953 ARG A N 1
ATOM 7373 C CA . ARG A 1 953 ? -29.122 7.757 16.039 1.00 72.75 953 ARG A CA 1
ATOM 7374 C C . ARG A 1 953 ? -28.333 6.550 15.537 1.00 72.75 953 ARG A C 1
ATOM 7376 O O . ARG A 1 953 ? -27.568 6.696 14.591 1.00 72.75 953 ARG A O 1
ATOM 7383 N N . GLU A 1 954 ? -28.529 5.382 16.139 1.00 77.50 954 GLU A N 1
ATOM 7384 C CA . GLU A 1 954 ? -27.783 4.181 15.747 1.00 77.50 954 GLU A CA 1
ATOM 7385 C C . GLU A 1 954 ? -28.413 3.470 14.534 1.00 77.50 954 GLU A C 1
ATOM 7387 O O . GLU A 1 954 ? -27.698 2.851 13.754 1.00 77.50 954 GLU A O 1
ATOM 7392 N N . THR A 1 955 ? -29.735 3.572 14.322 1.00 80.62 955 THR A N 1
ATOM 7393 C CA . THR A 1 955 ? -30.405 2.955 13.159 1.00 80.62 955 THR A CA 1
ATOM 7394 C C . THR A 1 955 ? -30.417 3.825 11.907 1.00 80.62 955 THR A C 1
ATOM 7396 O O . THR A 1 955 ? -30.704 3.297 10.835 1.00 80.62 955 THR A O 1
ATOM 7399 N N . GLN A 1 956 ? -30.225 5.148 12.033 1.00 77.94 956 GLN A N 1
ATOM 7400 C CA . GLN A 1 956 ? -30.308 6.161 10.958 1.00 77.94 956 GLN A CA 1
ATOM 7401 C C . GLN A 1 956 ? -31.596 6.116 10.101 1.00 77.94 956 GLN A C 1
ATOM 7403 O O . GLN A 1 956 ? -31.717 6.785 9.079 1.00 77.94 956 GLN A O 1
ATOM 7408 N N . SER A 1 957 ? -32.598 5.349 10.533 1.00 80.38 957 SER A N 1
ATOM 7409 C CA . SER A 1 957 ? -33.806 5.026 9.778 1.00 80.38 957 SER A CA 1
ATOM 7410 C C . SER A 1 957 ? -35.015 5.063 10.700 1.00 80.38 957 SER A C 1
ATOM 7412 O O . SER A 1 957 ? -35.101 4.310 11.679 1.00 80.38 957 SER A O 1
ATOM 7414 N N . VAL A 1 958 ? -35.970 5.937 10.366 1.00 79.25 958 VAL A N 1
ATOM 7415 C CA . VAL A 1 958 ? -37.235 6.095 11.101 1.00 79.25 958 VAL A CA 1
ATOM 7416 C C . VAL A 1 958 ? -38.049 4.800 11.049 1.00 79.25 958 VAL A C 1
ATOM 7418 O O . VAL A 1 958 ? -38.579 4.372 12.072 1.00 79.25 958 VAL A O 1
ATOM 7421 N N . GLY A 1 959 ? -38.086 4.129 9.891 1.00 79.31 959 GLY A N 1
ATOM 7422 C CA . GLY A 1 959 ? -38.782 2.851 9.721 1.00 79.31 959 GLY A CA 1
ATOM 7423 C C . GLY A 1 959 ? -38.195 1.741 10.596 1.00 79.31 959 GLY A C 1
ATOM 7424 O O . GLY A 1 959 ? -38.934 1.083 11.328 1.00 79.31 959 GLY A O 1
ATOM 7425 N N . LEU A 1 960 ? -36.866 1.581 10.598 1.00 74.88 960 LEU A N 1
ATOM 7426 C CA . LEU A 1 960 ? -36.204 0.557 11.415 1.00 74.88 960 LEU A CA 1
ATOM 7427 C C . LEU A 1 960 ? -36.370 0.838 12.919 1.00 74.88 960 LEU A C 1
ATOM 7429 O O . LEU A 1 960 ? -36.671 -0.072 13.692 1.00 74.88 960 LEU A O 1
ATOM 7433 N N . CYS A 1 961 ? -36.266 2.109 13.324 1.00 81.19 961 CYS A N 1
ATOM 7434 C CA . CYS A 1 961 ? -36.509 2.546 14.700 1.00 81.19 961 CYS A CA 1
ATOM 7435 C C . CYS A 1 961 ? -37.940 2.207 15.167 1.00 81.19 961 CYS A C 1
ATOM 7437 O O . CYS A 1 961 ? -38.114 1.671 16.264 1.00 81.19 961 CYS A O 1
ATOM 7439 N N . LEU A 1 962 ? -38.957 2.437 14.325 1.00 80.75 962 LEU A N 1
ATOM 7440 C CA . LEU A 1 962 ? -40.353 2.084 14.620 1.00 80.75 962 LEU A CA 1
ATOM 7441 C C . LEU A 1 962 ? -40.574 0.566 14.735 1.00 80.75 962 LEU A C 1
ATOM 7443 O O . LEU A 1 962 ? -41.273 0.128 15.651 1.00 80.75 962 LEU A O 1
ATOM 7447 N N . ILE A 1 963 ? -39.961 -0.240 13.861 1.00 82.12 963 ILE A N 1
ATOM 7448 C CA . ILE A 1 963 ? -40.050 -1.712 13.911 1.00 82.12 963 ILE A CA 1
ATOM 7449 C C . ILE A 1 963 ? -39.461 -2.244 15.226 1.00 82.12 963 ILE A C 1
ATOM 7451 O O . ILE A 1 963 ? -40.119 -3.014 15.931 1.00 82.12 963 ILE A O 1
ATOM 7455 N N . ILE A 1 964 ? -38.263 -1.779 15.600 1.00 81.38 964 ILE A N 1
ATOM 7456 C CA . ILE A 1 964 ? -37.598 -2.144 16.861 1.00 81.38 964 ILE A CA 1
ATOM 7457 C C . ILE A 1 964 ? -38.462 -1.739 18.067 1.00 81.38 964 ILE A C 1
ATOM 7459 O O . ILE A 1 964 ? -38.650 -2.533 18.992 1.00 81.38 964 ILE A O 1
ATOM 7463 N N . TRP A 1 965 ? -39.061 -0.544 18.040 1.00 81.50 965 TRP A N 1
ATOM 7464 C CA . TRP A 1 965 ? -39.965 -0.089 19.100 1.00 81.50 965 TRP A CA 1
ATOM 7465 C C . TRP A 1 965 ? -41.233 -0.937 19.234 1.00 81.50 965 TRP A C 1
ATOM 7467 O O . TRP A 1 965 ? -41.625 -1.254 20.361 1.00 81.50 965 TRP A O 1
ATOM 7477 N N . MET A 1 966 ? -41.858 -1.351 18.127 1.00 80.50 966 MET A N 1
ATOM 7478 C CA . MET A 1 966 ? -43.020 -2.248 18.182 1.00 80.50 966 MET A CA 1
ATOM 7479 C C . MET A 1 966 ? -42.650 -3.638 18.714 1.00 80.50 966 MET A C 1
ATOM 7481 O O . MET A 1 966 ? -43.380 -4.177 19.549 1.00 80.50 966 MET A O 1
ATOM 7485 N N . ALA A 1 967 ? -41.502 -4.192 18.311 1.00 80.94 967 ALA A N 1
ATOM 7486 C CA . ALA A 1 967 ? -41.016 -5.477 18.813 1.00 80.94 967 ALA A CA 1
ATOM 7487 C C . ALA A 1 967 ? -40.763 -5.441 20.334 1.00 80.94 967 ALA A C 1
ATOM 7489 O O . ALA A 1 967 ? -41.282 -6.282 21.074 1.00 80.94 967 ALA A O 1
ATOM 7490 N N . CYS A 1 968 ? -40.051 -4.422 20.831 1.00 78.88 968 CYS A N 1
ATOM 7491 C CA . CYS A 1 968 ? -39.832 -4.239 22.269 1.00 78.88 968 CYS A CA 1
ATOM 7492 C C . CYS A 1 968 ? -41.140 -3.982 23.039 1.00 78.88 968 CYS A C 1
ATOM 7494 O O . CYS A 1 968 ? -41.310 -4.485 24.153 1.00 78.88 968 CYS A O 1
ATOM 7496 N N . GLY A 1 969 ? -42.088 -3.249 22.445 1.00 77.94 969 GLY A N 1
ATOM 7497 C CA . GLY A 1 969 ? -43.424 -3.037 23.007 1.00 77.94 969 GLY A CA 1
ATOM 7498 C C . GLY A 1 969 ? -44.208 -4.341 23.182 1.00 77.94 969 GLY A C 1
ATOM 7499 O O . GLY A 1 969 ? -44.788 -4.568 24.245 1.00 77.94 969 GLY A O 1
ATOM 7500 N N . LEU A 1 970 ? -44.168 -5.232 22.186 1.00 79.50 970 LEU A N 1
ATOM 7501 C CA . LEU A 1 970 ? -44.832 -6.537 22.231 1.00 79.50 970 LEU A CA 1
ATOM 7502 C C . LEU A 1 970 ? -44.234 -7.454 23.312 1.00 79.50 970 LEU A C 1
ATOM 7504 O O . LEU A 1 970 ? -44.979 -8.062 24.081 1.00 79.50 970 LEU A O 1
ATOM 7508 N N . VAL A 1 971 ? -42.903 -7.509 23.430 1.00 79.00 971 VAL A N 1
ATOM 7509 C CA . VAL A 1 971 ? -42.218 -8.282 24.487 1.00 79.00 971 VAL A CA 1
ATOM 7510 C C . VAL A 1 971 ? -42.564 -7.745 25.883 1.00 79.00 971 VAL A C 1
ATOM 7512 O O . VAL A 1 971 ? -42.849 -8.525 26.794 1.00 79.00 971 VAL A O 1
ATOM 7515 N N . SER A 1 972 ? -42.610 -6.419 26.046 1.00 78.25 972 SER A N 1
ATOM 7516 C CA . SER A 1 972 ? -43.019 -5.770 27.299 1.00 78.25 972 SER A CA 1
ATOM 7517 C C . SER A 1 972 ? -44.473 -6.098 27.674 1.00 78.25 972 SER A C 1
ATOM 7519 O O . SER A 1 972 ? -44.758 -6.439 28.825 1.00 78.25 972 SER A O 1
ATOM 7521 N N . LEU A 1 973 ? -45.387 -6.089 26.695 1.00 77.81 973 LEU A N 1
ATOM 7522 C CA . LEU A 1 973 ? -46.790 -6.470 26.880 1.00 77.81 973 LEU A CA 1
ATOM 7523 C C . LEU A 1 973 ? -46.939 -7.935 27.319 1.00 77.81 973 LEU A C 1
ATOM 7525 O O . LEU A 1 973 ? -47.670 -8.208 28.270 1.00 77.81 973 LEU A O 1
ATOM 7529 N N . LEU A 1 974 ? -46.225 -8.867 26.679 1.00 77.81 974 LEU A N 1
ATOM 7530 C CA . LEU A 1 974 ? -46.230 -10.284 27.062 1.00 77.81 974 LEU A CA 1
ATOM 7531 C C . LEU A 1 974 ? -45.734 -10.478 28.504 1.00 77.81 974 LEU A C 1
ATOM 7533 O O . LEU A 1 974 ? -46.383 -11.167 29.291 1.00 77.81 974 LEU A O 1
ATOM 7537 N N . GLY A 1 975 ? -44.646 -9.801 28.888 1.00 72.44 975 GLY A N 1
ATOM 7538 C CA . GLY A 1 975 ? -44.158 -9.802 30.269 1.00 72.44 975 GLY A CA 1
ATOM 7539 C C . GLY A 1 975 ? -45.194 -9.265 31.265 1.00 72.44 975 GLY A C 1
ATOM 7540 O O . GLY A 1 975 ? -45.433 -9.884 32.304 1.00 72.44 975 GLY A O 1
ATOM 7541 N N . ALA A 1 976 ? -45.857 -8.152 30.938 1.00 71.19 976 ALA A N 1
ATOM 7542 C CA . ALA A 1 976 ? -46.897 -7.557 31.777 1.00 71.19 976 ALA A CA 1
ATOM 7543 C C . ALA A 1 976 ? -48.126 -8.471 31.948 1.00 71.19 976 ALA A C 1
ATOM 7545 O O . ALA A 1 976 ? -48.674 -8.548 33.049 1.00 71.19 976 ALA A O 1
ATOM 7546 N N . LEU A 1 977 ? -48.529 -9.198 30.900 1.00 76.06 977 LEU A N 1
ATOM 7547 C CA . LEU A 1 977 ? -49.624 -10.173 30.957 1.00 76.06 977 LEU A CA 1
ATOM 7548 C C . LEU A 1 977 ? -49.290 -11.348 31.889 1.00 76.06 977 LEU A C 1
ATOM 7550 O O . LEU A 1 977 ? -50.096 -11.672 32.760 1.00 76.06 977 LEU A O 1
ATOM 7554 N N . CYS A 1 978 ? -48.081 -11.913 31.799 1.00 78.31 978 CYS A N 1
ATOM 7555 C CA . CYS A 1 978 ? -47.627 -12.956 32.727 1.00 78.31 978 CYS A CA 1
ATOM 7556 C C . CYS A 1 978 ? -47.578 -12.465 34.187 1.00 78.31 978 CYS A C 1
ATOM 7558 O O . CYS A 1 978 ? -47.972 -13.189 35.102 1.00 78.31 978 CYS A O 1
ATOM 7560 N N . TYR A 1 979 ? -47.147 -11.220 34.428 1.00 71.62 979 TYR A N 1
ATOM 7561 C CA . TYR A 1 979 ? -47.186 -10.620 35.769 1.00 71.62 979 TYR A CA 1
ATOM 7562 C C . TYR A 1 979 ? -48.616 -10.397 36.286 1.00 71.62 979 TYR A C 1
ATOM 7564 O O . TYR A 1 979 ? -48.858 -10.558 37.485 1.00 71.62 979 TYR A O 1
ATOM 7572 N N . ALA A 1 980 ? -49.564 -10.052 35.410 1.00 71.62 980 ALA A N 1
ATOM 7573 C CA . ALA A 1 980 ? -50.973 -9.907 35.769 1.00 71.62 980 ALA A CA 1
ATOM 7574 C C . ALA A 1 980 ? -51.611 -11.259 36.133 1.00 71.62 980 ALA A C 1
ATOM 7576 O O . ALA A 1 980 ? -52.301 -11.347 37.147 1.00 71.62 980 ALA A O 1
ATOM 7577 N N . GLU A 1 981 ? -51.336 -12.315 35.362 1.00 78.69 981 GLU A N 1
ATOM 7578 C CA . GLU A 1 981 ? -51.784 -13.685 35.644 1.00 78.69 981 GLU A CA 1
ATOM 7579 C C . GLU A 1 981 ? -51.243 -14.191 36.992 1.00 78.69 981 GLU A C 1
ATOM 7581 O O . GLU A 1 981 ? -52.011 -14.569 37.876 1.00 78.69 981 GLU A O 1
ATOM 7586 N N . ILE A 1 982 ? -49.928 -14.106 37.223 1.00 76.00 982 ILE A N 1
ATOM 7587 C CA . ILE A 1 982 ? -49.318 -14.508 38.504 1.00 76.00 982 ILE A CA 1
ATOM 7588 C C . ILE A 1 982 ? -49.894 -13.689 39.676 1.00 76.00 982 ILE A C 1
ATOM 7590 O O . ILE A 1 982 ? -50.155 -14.237 40.751 1.00 76.00 982 ILE A O 1
ATOM 7594 N N . GLY A 1 983 ? -50.140 -12.392 39.464 1.00 68.62 983 GLY A N 1
ATOM 7595 C CA . GLY A 1 983 ? -50.724 -11.494 40.461 1.00 68.62 983 GLY A CA 1
ATOM 7596 C C . GLY A 1 983 ? -52.189 -11.781 40.812 1.00 68.62 983 GLY A C 1
ATOM 7597 O O . GLY A 1 983 ? -52.602 -11.470 41.931 1.00 68.62 983 GLY A O 1
ATOM 7598 N N . THR A 1 984 ? -52.972 -12.395 39.918 1.00 76.25 984 THR A N 1
ATOM 7599 C CA . THR A 1 984 ? -54.333 -12.865 40.241 1.00 76.25 984 THR A CA 1
ATOM 7600 C C . THR A 1 984 ? -54.332 -14.260 40.867 1.00 76.25 984 THR A C 1
ATOM 7602 O O . THR A 1 984 ? -55.139 -14.510 41.763 1.00 76.25 984 THR A O 1
ATOM 7605 N N . ILE A 1 985 ? -53.402 -15.139 40.474 1.00 77.88 985 ILE A N 1
ATOM 7606 C CA . ILE A 1 985 ? -53.267 -16.499 41.025 1.00 77.88 985 ILE A CA 1
ATOM 7607 C C . ILE A 1 985 ? -52.751 -16.487 42.476 1.00 77.88 985 ILE A C 1
ATOM 7609 O O . ILE A 1 985 ? -53.194 -17.301 43.289 1.00 77.88 985 ILE A O 1
ATOM 7613 N N . ILE A 1 986 ? -51.832 -15.578 42.833 1.00 77.12 986 ILE A N 1
ATOM 7614 C CA . ILE A 1 986 ? -51.182 -15.547 44.158 1.00 77.12 986 ILE A CA 1
ATOM 7615 C C . ILE A 1 986 ? -51.509 -14.235 44.907 1.00 77.12 986 ILE A C 1
ATOM 7617 O O . ILE A 1 986 ? -50.645 -13.366 45.045 1.00 77.12 986 ILE A O 1
ATOM 7621 N N . PRO A 1 987 ? -52.726 -14.076 45.472 1.00 72.25 987 PRO A N 1
ATOM 7622 C CA . PRO A 1 987 ? -53.166 -12.854 46.159 1.00 72.25 987 PRO A CA 1
ATOM 7623 C C . PRO A 1 987 ? -52.587 -12.711 47.586 1.00 72.25 987 PRO A C 1
ATOM 7625 O O . PRO A 1 987 ? -53.311 -12.434 48.547 1.00 72.25 987 PRO A O 1
ATOM 7628 N N . ARG A 1 988 ? -51.272 -12.915 47.754 1.00 70.31 988 ARG A N 1
ATOM 7629 C CA . ARG A 1 988 ? -50.563 -12.799 49.041 1.00 70.31 988 ARG A CA 1
ATOM 7630 C C . ARG A 1 988 ? -49.759 -11.504 49.145 1.00 70.31 988 ARG A C 1
ATOM 7632 O O . ARG A 1 988 ? -49.139 -11.044 48.191 1.00 70.31 988 ARG A O 1
ATOM 7639 N N . ASN A 1 989 ? -49.710 -10.951 50.355 1.00 65.25 989 ASN A N 1
ATOM 7640 C CA . ASN A 1 989 ? -48.877 -9.793 50.668 1.00 65.25 989 ASN A CA 1
ATOM 7641 C C . ASN A 1 989 ? -47.387 -10.172 50.521 1.00 65.25 989 ASN A C 1
ATOM 7643 O O . ASN A 1 989 ? -46.941 -11.139 51.136 1.00 65.25 989 ASN A O 1
ATOM 7647 N N . GLY A 1 990 ? -46.624 -9.412 49.726 1.00 68.75 990 GLY A N 1
ATOM 7648 C CA . GLY A 1 990 ? -45.190 -9.655 49.487 1.00 68.75 990 GLY A CA 1
ATOM 7649 C C . GLY A 1 990 ? -44.719 -9.485 48.035 1.00 68.75 990 GLY A C 1
ATOM 7650 O O . GLY A 1 990 ? -43.513 -9.507 47.802 1.00 68.75 990 GLY A O 1
ATOM 7651 N N . ALA A 1 991 ? -45.636 -9.282 47.079 1.00 70.62 991 ALA A N 1
ATOM 7652 C CA . ALA A 1 991 ? -45.328 -9.051 45.659 1.00 70.62 991 ALA A CA 1
ATOM 7653 C C . ALA A 1 991 ? -44.395 -10.137 45.069 1.00 70.62 991 ALA A C 1
ATOM 7655 O O . ALA A 1 991 ? -44.575 -11.319 45.352 1.00 70.62 991 ALA A O 1
ATOM 7656 N N . GLU A 1 992 ? -43.387 -9.743 44.285 1.00 73.00 992 GLU A N 1
ATOM 7657 C CA . GLU A 1 992 ? -42.374 -10.609 43.654 1.00 73.00 992 GLU A CA 1
ATOM 7658 C C . GLU A 1 992 ? -41.785 -11.666 44.619 1.00 73.00 992 GLU A C 1
ATOM 7660 O O . GLU A 1 992 ? -41.597 -12.828 44.253 1.00 73.00 992 GLU A O 1
ATOM 7665 N N . VAL A 1 993 ? -41.565 -11.291 45.887 1.00 76.44 993 VAL A N 1
ATOM 7666 C CA . VAL A 1 993 ? -41.031 -12.175 46.939 1.00 76.44 993 VAL A CA 1
ATOM 7667 C C . VAL A 1 993 ? -42.021 -13.291 47.293 1.00 76.44 993 VAL A C 1
ATOM 7669 O O . VAL A 1 993 ? -41.602 -14.418 47.551 1.00 76.44 993 VAL A O 1
ATOM 7672 N N . ALA A 1 994 ? -43.328 -13.012 47.280 1.00 77.00 994 ALA A N 1
ATOM 7673 C CA . ALA A 1 994 ? -44.362 -14.018 47.524 1.00 77.00 994 ALA A CA 1
ATOM 7674 C C . ALA A 1 994 ? -44.465 -15.021 46.362 1.00 77.00 994 ALA A C 1
ATOM 7676 O O . ALA A 1 994 ? -44.616 -16.217 46.611 1.00 77.00 994 ALA A O 1
ATOM 7677 N N . TYR A 1 995 ? -44.315 -14.560 45.114 1.00 79.50 995 TYR A N 1
ATOM 7678 C CA . TYR A 1 995 ? -44.337 -15.428 43.931 1.00 79.50 995 TYR A CA 1
ATOM 7679 C C . TYR A 1 995 ? -43.135 -16.384 43.917 1.00 79.50 995 TYR A C 1
ATOM 7681 O O . TYR A 1 995 ? -43.307 -17.593 43.764 1.00 79.50 995 TYR A O 1
ATOM 7689 N N . LEU A 1 996 ? -41.925 -15.865 44.174 1.00 74.12 996 LEU A N 1
ATOM 7690 C CA . LEU A 1 996 ? -40.708 -16.674 44.323 1.00 74.12 996 LEU A CA 1
ATOM 7691 C C . LEU A 1 996 ? -40.824 -17.679 45.476 1.00 74.12 996 LEU A C 1
ATOM 7693 O O . LEU A 1 996 ? -40.430 -18.838 45.330 1.00 74.12 996 LEU A O 1
ATOM 7697 N N . LYS A 1 997 ? -41.388 -17.252 46.613 1.00 76.62 997 LYS A N 1
ATOM 7698 C CA . LYS A 1 997 ? -41.572 -18.119 47.778 1.00 76.62 997 LYS A CA 1
ATOM 7699 C C . LYS A 1 997 ? -42.518 -19.282 47.482 1.00 76.62 997 LYS A C 1
ATOM 7701 O O . LYS A 1 997 ? -42.196 -20.405 47.852 1.00 76.62 997 LYS A O 1
ATOM 7706 N N . GLU A 1 998 ? -43.635 -19.045 46.798 1.00 75.88 998 GLU A N 1
ATOM 7707 C CA . GLU A 1 998 ? -44.596 -20.111 46.497 1.00 75.88 998 GLU A CA 1
ATOM 7708 C C . GLU A 1 998 ? -44.106 -21.030 45.368 1.00 75.88 998 GLU A C 1
ATOM 7710 O O . GLU A 1 998 ? -44.104 -22.253 45.521 1.00 75.88 998 GLU A O 1
ATOM 7715 N N . GLY A 1 999 ? -43.610 -20.456 44.266 1.00 72.00 999 GLY A N 1
ATOM 7716 C CA . GLY A 1 999 ? -43.159 -21.212 43.093 1.00 72.00 999 GLY A CA 1
ATOM 7717 C C . GLY A 1 999 ? -41.916 -22.072 43.341 1.00 72.00 999 GLY A C 1
ATOM 7718 O O . GLY A 1 999 ? -41.794 -23.148 42.765 1.00 72.00 999 GLY A O 1
ATOM 7719 N N . ILE A 1 1000 ? -41.008 -21.642 44.226 1.00 68.50 1000 ILE A N 1
ATOM 7720 C CA . ILE A 1 1000 ? -39.778 -22.392 44.548 1.00 68.50 1000 ILE A CA 1
ATOM 7721 C C . ILE A 1 1000 ? -39.909 -23.134 45.885 1.00 68.50 1000 ILE A C 1
ATOM 7723 O O . ILE A 1 1000 ? -39.368 -24.230 46.037 1.00 68.50 1000 ILE A O 1
ATOM 7727 N N . GLY A 1 1001 ? -40.651 -22.592 46.856 1.00 61.41 1001 GLY A N 1
ATOM 7728 C CA . GLY A 1 1001 ? -40.873 -23.235 48.156 1.00 61.41 1001 GLY A CA 1
ATOM 7729 C C . GLY A 1 1001 ? -41.739 -24.495 48.077 1.00 61.41 1001 GLY A C 1
ATOM 7730 O O . GLY A 1 1001 ? -41.501 -25.433 48.836 1.00 61.41 1001 GLY A O 1
ATOM 7731 N N . SER A 1 1002 ? -42.668 -24.566 47.120 1.00 55.97 1002 SER A N 1
ATOM 7732 C CA . SER A 1 1002 ? -43.410 -25.797 46.800 1.00 55.97 1002 SER A CA 1
ATOM 7733 C C . SER A 1 1002 ? -42.507 -26.915 46.259 1.00 55.97 1002 SER A C 1
ATOM 7735 O O . SER A 1 1002 ? -42.730 -28.084 46.565 1.00 55.97 1002 SER A O 1
ATOM 7737 N N . VAL A 1 1003 ? -41.445 -26.568 45.519 1.00 58.47 1003 VAL A N 1
ATOM 7738 C CA . VAL A 1 1003 ? -40.468 -27.526 44.971 1.00 58.47 1003 VAL A CA 1
ATOM 7739 C C . VAL A 1 1003 ? -39.410 -27.916 46.011 1.00 58.47 1003 VAL A C 1
ATOM 7741 O O . VAL A 1 1003 ? -39.086 -29.095 46.146 1.00 58.47 1003 VAL A O 1
ATOM 7744 N N . HIS A 1 1004 ? -38.867 -26.949 46.758 1.00 67.56 1004 HIS A N 1
ATOM 7745 C CA . HIS A 1 1004 ? -37.935 -27.144 47.878 1.00 67.56 1004 HIS A CA 1
ATOM 7746 C C . HIS A 1 1004 ? -38.087 -26.001 48.904 1.00 67.56 1004 HIS A C 1
ATOM 7748 O O . HIS A 1 1004 ? -37.430 -24.962 48.802 1.00 67.56 1004 HIS A O 1
ATOM 7754 N N . ALA A 1 1005 ? -38.877 -26.221 49.962 1.00 58.62 1005 ALA A N 1
ATOM 7755 C CA . ALA A 1 1005 ? -39.170 -25.212 50.993 1.00 58.62 1005 ALA A CA 1
ATOM 7756 C C . ALA A 1 1005 ? -37.921 -24.471 51.513 1.00 58.62 1005 ALA A C 1
ATOM 7758 O O . ALA A 1 1005 ? -37.885 -23.244 51.580 1.00 58.62 1005 ALA A O 1
ATOM 7759 N N . ARG A 1 1006 ? -36.847 -25.217 51.807 1.00 62.78 1006 ARG A N 1
ATOM 7760 C CA . ARG A 1 1006 ? -35.634 -24.670 52.434 1.00 62.78 1006 ARG A CA 1
ATOM 7761 C C . ARG A 1 1006 ? -34.719 -23.863 51.508 1.00 62.78 1006 ARG A C 1
ATOM 7763 O O . ARG A 1 1006 ? -33.854 -23.157 52.019 1.00 62.78 1006 ARG A O 1
ATOM 7770 N N . THR A 1 1007 ? -34.861 -23.983 50.187 1.00 66.69 1007 THR A N 1
ATOM 7771 C CA . THR A 1 1007 ? -34.147 -23.125 49.223 1.00 66.69 1007 THR A CA 1
ATOM 7772 C C . THR A 1 1007 ? -35.046 -22.018 48.688 1.00 66.69 1007 THR A C 1
ATOM 7774 O O . THR A 1 1007 ? -34.539 -20.921 48.479 1.00 66.69 1007 THR A O 1
ATOM 7777 N N . GLY A 1 1008 ? -36.359 -22.248 48.563 1.00 70.50 1008 GLY A N 1
ATOM 7778 C CA . GLY A 1 1008 ? -37.340 -21.206 48.239 1.00 70.50 1008 GLY A CA 1
ATOM 7779 C C . GLY A 1 1008 ? -37.320 -20.047 49.240 1.00 70.50 1008 GLY A C 1
ATOM 7780 O O . GLY A 1 1008 ? -37.157 -18.901 48.830 1.00 70.50 1008 GLY A O 1
ATOM 7781 N N . ASP A 1 1009 ? -37.359 -20.342 50.546 1.00 74.12 1009 ASP A N 1
ATOM 7782 C CA . ASP A 1 1009 ? -37.242 -19.327 51.609 1.00 74.12 1009 ASP A CA 1
ATOM 7783 C C . ASP A 1 1009 ? -35.956 -18.487 51.484 1.00 74.12 1009 ASP A C 1
ATOM 7785 O O . ASP A 1 1009 ? -35.982 -17.263 51.621 1.00 74.12 1009 ASP A O 1
ATOM 7789 N N . VAL A 1 1010 ? -34.820 -19.138 51.204 1.00 75.25 1010 VAL A N 1
ATOM 7790 C CA . VAL A 1 1010 ? -33.507 -18.478 51.107 1.00 75.25 1010 VAL A CA 1
ATOM 7791 C C . VAL A 1 1010 ? -33.398 -17.635 49.837 1.00 75.25 1010 VAL A C 1
ATOM 7793 O O . VAL A 1 1010 ? -32.881 -16.521 49.896 1.00 75.25 1010 VAL A O 1
ATOM 7796 N N . LEU A 1 1011 ? -33.891 -18.129 48.698 1.00 72.19 1011 LEU A N 1
ATOM 7797 C CA . LEU A 1 1011 ? -33.820 -17.403 47.431 1.00 72.19 1011 LEU A CA 1
ATOM 7798 C C . LEU A 1 1011 ? -34.772 -16.198 47.422 1.00 72.19 1011 LEU A C 1
ATOM 7800 O O . LEU A 1 1011 ? -34.369 -15.113 47.009 1.00 72.19 1011 LEU A O 1
ATOM 7804 N N . ALA A 1 1012 ? -35.985 -16.355 47.963 1.00 75.00 1012 ALA A N 1
ATOM 7805 C CA . ALA A 1 1012 ? -36.927 -15.254 48.155 1.00 75.00 1012 ALA A CA 1
ATOM 7806 C C . ALA A 1 1012 ? -36.363 -14.181 49.108 1.00 75.00 1012 ALA A C 1
ATOM 7808 O O . ALA A 1 1012 ? -36.492 -12.988 48.834 1.00 75.00 1012 ALA A O 1
ATOM 7809 N N . TYR A 1 1013 ? -35.672 -14.579 50.186 1.00 79.19 1013 TYR A N 1
ATOM 7810 C CA . TYR A 1 1013 ? -34.979 -13.637 51.074 1.00 79.19 1013 TYR A CA 1
ATOM 7811 C C . TYR A 1 1013 ? -33.833 -12.891 50.369 1.00 79.19 1013 TYR A C 1
ATOM 7813 O O . TYR A 1 1013 ? -33.752 -11.669 50.476 1.00 79.19 1013 TYR A O 1
ATOM 7821 N N . LEU A 1 1014 ? -32.971 -13.594 49.624 1.00 78.00 1014 LEU A N 1
ATOM 7822 C CA . LEU A 1 1014 ? -31.853 -12.977 48.897 1.00 78.00 1014 LEU A CA 1
ATOM 7823 C C . LEU A 1 1014 ? -32.331 -12.012 47.803 1.00 78.00 1014 LEU A C 1
ATOM 7825 O O . LEU A 1 1014 ? -31.744 -10.943 47.642 1.00 78.00 1014 LEU A O 1
ATOM 7829 N N . PHE A 1 1015 ? -33.413 -12.354 47.099 1.00 77.00 1015 PHE A N 1
ATOM 7830 C CA . PHE A 1 1015 ? -34.062 -11.463 46.138 1.00 77.00 1015 PHE A CA 1
ATOM 7831 C C . PHE A 1 1015 ? -34.671 -10.232 46.827 1.00 77.00 1015 PHE A C 1
ATOM 7833 O O . PHE A 1 1015 ? -34.408 -9.105 46.422 1.00 77.00 1015 PHE A O 1
ATOM 7840 N N . SER A 1 1016 ? -35.414 -10.423 47.923 1.00 78.75 1016 SER A N 1
ATOM 7841 C CA . SER A 1 1016 ? -35.959 -9.316 48.723 1.00 78.75 1016 SER A CA 1
ATOM 7842 C C . SER A 1 1016 ? -34.859 -8.356 49.199 1.00 78.75 1016 SER A C 1
ATOM 7844 O O . SER A 1 1016 ? -34.999 -7.135 49.093 1.00 78.75 1016 SER A O 1
ATOM 7846 N N . TRP A 1 1017 ? -33.725 -8.900 49.653 1.00 85.88 1017 TRP A N 1
ATOM 7847 C CA . TRP A 1 1017 ? -32.560 -8.123 50.072 1.00 85.88 1017 TRP A CA 1
ATOM 7848 C C . TRP A 1 1017 ? -31.956 -7.313 48.916 1.00 85.88 1017 TRP A C 1
ATOM 7850 O O . TRP A 1 1017 ? -31.766 -6.105 49.062 1.00 85.88 1017 TRP A O 1
ATOM 7860 N N . SER A 1 1018 ? -31.702 -7.929 47.755 1.00 75.38 1018 SER A N 1
ATOM 7861 C CA . SER A 1 1018 ? -31.084 -7.232 46.617 1.00 75.38 1018 SER A CA 1
ATOM 7862 C C . SER A 1 1018 ? -32.013 -6.184 45.996 1.00 75.38 1018 SER A C 1
ATOM 7864 O O . SER A 1 1018 ? -31.555 -5.096 45.642 1.00 75.38 1018 SER A O 1
ATOM 7866 N N . VAL A 1 1019 ? -33.323 -6.444 45.944 1.00 75.12 1019 VAL A N 1
ATOM 7867 C CA . VAL A 1 1019 ? -34.323 -5.451 45.530 1.00 75.12 1019 VAL A CA 1
ATOM 7868 C C . VAL A 1 1019 ? -34.341 -4.255 46.487 1.00 75.12 1019 VAL A C 1
ATOM 7870 O O . VAL A 1 1019 ? -34.305 -3.111 46.030 1.00 75.12 1019 VAL A O 1
ATOM 7873 N N . THR A 1 1020 ? -34.350 -4.508 47.800 1.00 78.50 1020 THR A N 1
ATOM 7874 C CA . THR A 1 1020 ? -34.476 -3.467 48.837 1.00 78.50 1020 THR A CA 1
ATOM 7875 C C . THR A 1 1020 ? -33.223 -2.601 48.971 1.00 78.50 1020 THR A C 1
ATOM 7877 O O . THR A 1 1020 ? -33.341 -1.380 49.043 1.00 78.50 1020 THR A O 1
ATOM 7880 N N . PHE A 1 1021 ? -32.030 -3.205 49.001 1.00 75.12 1021 PHE A N 1
ATOM 7881 C CA . PHE A 1 1021 ? -30.778 -2.484 49.271 1.00 75.12 1021 PHE A CA 1
ATOM 7882 C C . PHE A 1 1021 ? -30.025 -2.022 48.020 1.00 75.12 1021 PHE A C 1
ATOM 7884 O O . PHE A 1 1021 ? -29.217 -1.103 48.128 1.00 75.12 1021 PHE A O 1
ATOM 7891 N N . VAL A 1 1022 ? -30.273 -2.626 46.851 1.00 75.31 1022 VAL A N 1
ATOM 7892 C CA . VAL A 1 1022 ? -29.534 -2.313 45.615 1.00 75.31 1022 VAL A CA 1
ATOM 7893 C C . VAL A 1 1022 ? -30.472 -1.792 44.528 1.00 75.31 1022 VAL A C 1
ATOM 7895 O O . VAL A 1 1022 ? -30.385 -0.625 44.153 1.00 75.31 1022 VAL A O 1
ATOM 7898 N N . MET A 1 1023 ? -31.409 -2.613 44.037 1.00 73.31 1023 MET A N 1
ATOM 7899 C CA . MET A 1 1023 ? -32.128 -2.287 42.796 1.00 73.31 1023 MET A CA 1
ATOM 7900 C C . MET A 1 1023 ? -33.029 -1.051 42.917 1.00 73.31 1023 MET A C 1
ATOM 7902 O O . MET A 1 1023 ? -32.956 -0.161 42.069 1.00 73.31 1023 MET A O 1
ATOM 7906 N N . LYS A 1 1024 ? -33.884 -0.968 43.951 1.00 79.62 1024 LYS A N 1
ATOM 7907 C CA . LYS A 1 1024 ? -34.802 0.177 44.095 1.00 79.62 1024 LYS A CA 1
ATOM 7908 C C . LYS A 1 1024 ? -34.055 1.478 44.459 1.00 79.62 1024 LYS A C 1
ATOM 7910 O O . LYS A 1 1024 ? -34.338 2.476 43.796 1.00 79.62 1024 LYS A O 1
ATOM 7915 N N . PRO A 1 1025 ? -33.075 1.510 45.393 1.00 82.50 1025 PRO A N 1
ATOM 7916 C CA . PRO A 1 1025 ? -32.285 2.718 45.658 1.00 82.50 1025 PRO A CA 1
ATOM 7917 C C . PRO A 1 1025 ? -31.522 3.240 44.432 1.00 82.50 1025 PRO A C 1
ATOM 7919 O O . PRO A 1 1025 ? -31.624 4.426 44.118 1.00 82.50 1025 PRO A O 1
ATOM 7922 N N . SER A 1 1026 ? -30.822 2.370 43.691 1.00 78.00 1026 SER A N 1
ATOM 7923 C CA . SER A 1 1026 ? -30.105 2.776 42.472 1.00 78.00 1026 SER A CA 1
ATOM 7924 C C . SER A 1 1026 ? -31.053 3.263 41.374 1.00 78.00 1026 SER A C 1
ATOM 7926 O O . SER A 1 1026 ? -30.769 4.270 40.729 1.00 78.00 1026 SER A O 1
ATOM 7928 N N . SER A 1 1027 ? -32.207 2.609 41.192 1.00 77.12 1027 SER A N 1
ATOM 7929 C CA . SER A 1 1027 ? -33.230 3.045 40.232 1.00 77.12 1027 SER A CA 1
ATOM 7930 C C . SER A 1 1027 ? -33.769 4.444 40.555 1.00 77.12 1027 SER A C 1
ATOM 7932 O O . SER A 1 1027 ? -33.856 5.282 39.658 1.00 77.12 1027 SER A O 1
ATOM 7934 N N . ILE A 1 1028 ? -34.061 4.729 41.830 1.00 81.44 1028 ILE A N 1
ATOM 7935 C CA . ILE A 1 1028 ? -34.516 6.055 42.280 1.00 81.44 1028 ILE A CA 1
ATOM 7936 C C . ILE A 1 1028 ? -33.430 7.112 42.040 1.00 81.44 1028 ILE A C 1
ATOM 7938 O O . ILE A 1 1028 ? -33.729 8.161 41.475 1.00 81.44 1028 ILE A O 1
ATOM 7942 N N . ALA A 1 1029 ? -32.172 6.829 42.395 1.00 82.31 1029 ALA A N 1
ATOM 7943 C CA . ALA A 1 1029 ? -31.065 7.765 42.193 1.00 82.31 1029 ALA A CA 1
ATOM 7944 C C . ALA A 1 1029 ? -30.864 8.132 40.709 1.00 82.31 1029 ALA A C 1
ATOM 7946 O O . ALA A 1 1029 ? -30.757 9.314 40.378 1.00 82.31 1029 ALA A O 1
ATOM 7947 N N . VAL A 1 1030 ? -30.880 7.142 39.808 1.00 80.56 1030 VAL A N 1
ATOM 7948 C CA . VAL A 1 1030 ? -30.759 7.368 38.356 1.00 80.56 1030 VAL A CA 1
ATOM 7949 C C . VAL A 1 1030 ? -31.945 8.172 37.815 1.00 80.56 1030 VAL A C 1
ATOM 7951 O O . VAL A 1 1030 ? -31.741 9.112 37.045 1.00 80.56 1030 VAL A O 1
ATOM 7954 N N . LEU A 1 1031 ? -33.177 7.865 38.239 1.00 78.56 1031 LEU A N 1
ATOM 7955 C CA . LEU A 1 1031 ? -34.370 8.616 37.829 1.00 78.56 1031 LEU A CA 1
ATOM 7956 C C . LEU A 1 1031 ? -34.327 10.080 38.292 1.00 78.56 1031 LEU A C 1
ATOM 7958 O O . LEU A 1 1031 ? -34.642 10.971 37.502 1.00 78.56 1031 LEU A O 1
ATOM 7962 N N . SER A 1 1032 ? -33.903 10.346 39.531 1.00 84.44 1032 SER A N 1
ATOM 7963 C CA . SER A 1 1032 ? -33.798 11.709 40.066 1.00 84.44 1032 SER A CA 1
ATOM 7964 C C . SER A 1 1032 ? -32.672 12.519 39.420 1.00 84.44 1032 SER A C 1
ATOM 7966 O O . SER A 1 1032 ? -32.899 13.680 39.098 1.00 84.44 1032 SER A O 1
ATOM 7968 N N . LEU A 1 1033 ? -31.509 11.917 39.143 1.00 83.56 1033 LEU A N 1
ATOM 7969 C CA . LEU A 1 1033 ? -30.444 12.568 38.364 1.00 83.56 1033 LEU A CA 1
ATOM 7970 C C . LEU A 1 1033 ? -30.904 12.884 36.932 1.00 83.56 1033 LEU A C 1
ATOM 7972 O O . LEU A 1 1033 ? -30.698 13.997 36.453 1.00 83.56 1033 LEU A O 1
ATOM 7976 N N . THR A 1 1034 ? -31.595 11.944 36.276 1.00 81.62 1034 THR A N 1
ATOM 7977 C CA . THR A 1 1034 ? -32.155 12.143 34.926 1.00 81.62 1034 THR A CA 1
ATOM 7978 C C . THR A 1 1034 ? -33.155 13.302 34.908 1.00 81.62 1034 THR A C 1
ATOM 7980 O O . THR A 1 1034 ? -33.074 14.172 34.043 1.00 81.62 1034 THR A O 1
ATOM 7983 N N . PHE A 1 1035 ? -34.071 13.354 35.883 1.00 84.44 1035 PHE A N 1
ATOM 7984 C CA . PHE A 1 1035 ? -35.007 14.470 36.049 1.00 84.44 1035 PHE A CA 1
ATOM 7985 C C . PHE A 1 1035 ? -34.275 15.810 36.192 1.00 84.44 1035 PHE A C 1
ATOM 7987 O O . PHE A 1 1035 ? -34.603 16.762 35.488 1.00 84.44 1035 PHE A O 1
ATOM 7994 N N . SER A 1 1036 ? -33.272 15.882 37.069 1.00 88.00 1036 SER A N 1
ATOM 7995 C CA . SER A 1 1036 ? -32.544 17.123 37.339 1.00 88.00 1036 SER A CA 1
ATOM 7996 C C . SER A 1 1036 ? -31.727 17.610 36.146 1.00 88.00 1036 SER A C 1
ATOM 7998 O O . SER A 1 1036 ? -31.698 18.814 35.900 1.00 88.00 1036 SER A O 1
ATOM 8000 N N . GLN A 1 1037 ? -31.135 16.695 35.372 1.00 84.44 1037 GLN A N 1
ATOM 8001 C CA . GLN A 1 1037 ? -30.434 17.030 34.134 1.00 84.44 1037 GLN A CA 1
ATOM 8002 C C . GLN A 1 1037 ? -31.391 17.682 33.127 1.00 84.44 1037 GLN A C 1
ATOM 8004 O O . GLN A 1 1037 ? -31.144 18.800 32.687 1.00 84.44 1037 GLN A O 1
ATOM 8009 N N . TYR A 1 1038 ? -32.510 17.021 32.803 1.00 79.50 1038 TYR A N 1
ATOM 8010 C CA . TYR A 1 1038 ? -33.473 17.545 31.827 1.00 79.50 1038 TYR A CA 1
ATOM 8011 C C . TYR A 1 1038 ? -34.183 18.818 32.299 1.00 79.50 1038 TYR A C 1
ATOM 8013 O O . TYR A 1 1038 ? -34.467 19.682 31.475 1.00 79.50 1038 TYR A O 1
ATOM 8021 N N . PHE A 1 1039 ? -34.448 18.961 33.601 1.00 83.69 1039 PHE A N 1
ATOM 8022 C CA . PHE A 1 1039 ? -35.041 20.182 34.146 1.00 83.69 1039 PHE A CA 1
ATOM 8023 C C . PHE A 1 1039 ? -34.101 21.382 33.986 1.00 83.69 1039 PHE A C 1
ATOM 8025 O O . PHE A 1 1039 ? -34.521 22.424 33.494 1.00 83.69 1039 PHE A O 1
ATOM 8032 N N . LEU A 1 1040 ? -32.823 21.238 34.352 1.00 83.12 1040 LEU A N 1
ATOM 8033 C CA . LEU A 1 1040 ? -31.863 22.341 34.272 1.00 83.12 1040 LEU A CA 1
ATOM 8034 C C . LEU A 1 1040 ? -31.444 22.640 32.822 1.00 83.12 1040 LEU A C 1
ATOM 8036 O O . LEU A 1 1040 ? -31.381 23.806 32.449 1.00 83.12 1040 LEU A O 1
ATOM 8040 N N . SER A 1 1041 ? -31.275 21.620 31.971 1.00 78.56 1041 SER A N 1
ATOM 8041 C CA . SER A 1 1041 ? -31.070 21.794 30.519 1.00 78.56 1041 SER A CA 1
ATOM 8042 C C . SER A 1 1041 ? -32.275 22.394 29.775 1.00 78.56 1041 SER A C 1
ATOM 8044 O O . SER A 1 1041 ? -32.137 22.739 28.609 1.00 78.56 1041 SER A O 1
ATOM 8046 N N . GLY A 1 1042 ? -33.449 22.504 30.409 1.00 74.38 1042 GLY A N 1
ATOM 8047 C CA . GLY A 1 1042 ? -34.611 23.232 29.878 1.00 74.38 1042 GLY A CA 1
ATOM 8048 C C . GLY A 1 1042 ? -34.785 24.647 30.448 1.00 74.38 1042 GLY A C 1
ATOM 8049 O O . GLY A 1 1042 ? -35.772 25.305 30.130 1.00 74.38 1042 GLY A O 1
ATOM 8050 N N . VAL A 1 1043 ? -33.875 25.086 31.326 1.00 77.19 1043 VAL A N 1
ATOM 8051 C CA . VAL A 1 1043 ? -33.909 26.382 32.039 1.00 77.19 1043 VAL A CA 1
ATOM 8052 C C . VAL A 1 1043 ? -32.607 27.180 31.842 1.00 77.19 1043 VAL A C 1
ATOM 8054 O O . VAL A 1 1043 ? -32.573 28.376 32.121 1.00 77.19 1043 VAL A O 1
ATOM 8057 N N . MET A 1 1044 ? -31.542 26.537 31.356 1.00 73.88 1044 MET A N 1
ATOM 8058 C CA . MET A 1 1044 ? -30.240 27.135 31.058 1.00 73.88 1044 MET A CA 1
ATOM 8059 C C . MET A 1 1044 ? -29.890 26.925 29.582 1.00 73.88 1044 MET A C 1
ATOM 8061 O O . MET A 1 1044 ? -29.829 25.779 29.135 1.00 73.88 1044 MET A O 1
ATOM 8065 N N . ASP A 1 1045 ? -29.615 28.013 28.863 1.00 63.78 1045 ASP A N 1
ATOM 8066 C CA . ASP A 1 1045 ? -29.240 27.977 27.446 1.00 63.78 1045 ASP A CA 1
ATOM 8067 C C . ASP A 1 1045 ? -27.830 27.384 27.229 1.00 63.78 1045 ASP A C 1
ATOM 8069 O O . ASP A 1 1045 ? -26.915 27.651 28.011 1.00 63.78 1045 ASP A O 1
ATOM 8073 N N . ASP A 1 1046 ? -27.694 26.592 26.157 1.00 55.00 1046 ASP A N 1
ATOM 8074 C CA . ASP A 1 1046 ? -26.522 26.027 25.448 1.00 55.00 1046 ASP A CA 1
ATOM 8075 C C . ASP A 1 1046 ? -25.276 25.513 26.208 1.00 55.00 1046 ASP A C 1
ATOM 8077 O O . ASP A 1 1046 ? -24.748 24.461 25.847 1.00 55.00 1046 ASP A O 1
ATOM 8081 N N . CYS A 1 1047 ? -24.794 26.167 27.266 1.00 60.44 1047 CYS A N 1
ATOM 8082 C CA . CYS A 1 1047 ? -23.583 25.769 28.003 1.00 60.44 1047 CYS A CA 1
ATOM 8083 C C . CYS A 1 1047 ? -23.758 24.515 28.886 1.00 60.44 1047 CYS A C 1
ATOM 8085 O O . CYS A 1 1047 ? -22.774 23.957 29.371 1.00 60.44 1047 CYS A O 1
ATOM 8087 N N . GLY A 1 1048 ? -25.000 24.071 29.109 1.00 67.81 1048 GLY A N 1
ATOM 8088 C CA . GLY A 1 1048 ? -25.331 22.912 29.942 1.00 67.81 1048 GLY A CA 1
ATOM 8089 C C . GLY A 1 1048 ? -25.254 23.169 31.461 1.00 67.81 1048 GLY A C 1
ATOM 8090 O O . GLY A 1 1048 ? -24.591 24.100 31.922 1.00 67.81 1048 GLY A O 1
ATOM 8091 N N . PRO A 1 1049 ? -25.962 22.370 32.284 1.00 78.25 1049 PRO A N 1
ATOM 8092 C CA . PRO A 1 1049 ? -26.016 22.591 33.724 1.00 78.25 1049 PRO A CA 1
ATOM 8093 C C . PRO A 1 1049 ? -24.808 21.975 34.459 1.00 78.25 1049 PRO A C 1
ATOM 8095 O O . PRO A 1 1049 ? -24.471 20.815 34.208 1.00 78.25 1049 PRO A O 1
ATOM 8098 N N . PRO A 1 1050 ? -24.178 22.692 35.412 1.00 82.56 1050 PRO A N 1
ATOM 8099 C CA . PRO A 1 1050 ? -23.032 22.179 36.159 1.00 82.56 1050 PRO A CA 1
ATOM 8100 C C . PRO A 1 1050 ? -23.433 21.007 37.065 1.00 82.56 1050 PRO A C 1
ATOM 8102 O O . PRO A 1 1050 ? -24.460 21.065 37.749 1.00 82.56 1050 PRO A O 1
ATOM 8105 N N . GLU A 1 1051 ? -22.599 19.960 37.117 1.00 83.12 1051 GLU A N 1
ATOM 8106 C CA . GLU A 1 1051 ? -22.941 18.690 37.781 1.00 83.12 1051 GLU A CA 1
ATOM 8107 C C . GLU A 1 1051 ? -23.406 18.854 39.240 1.00 83.12 1051 GLU A C 1
ATOM 8109 O O . GLU A 1 1051 ? -24.317 18.151 39.675 1.00 83.12 1051 GLU A O 1
ATOM 8114 N N . GLU A 1 1052 ? -22.821 19.778 40.006 1.00 85.00 1052 GLU A N 1
ATOM 8115 C CA . GLU A 1 1052 ? -23.197 19.989 41.411 1.00 85.00 1052 GLU A CA 1
ATOM 8116 C C . GLU A 1 1052 ? -24.626 20.523 41.567 1.00 85.00 1052 GLU A C 1
ATOM 8118 O O . GLU A 1 1052 ? -25.334 20.125 42.491 1.00 85.00 1052 GLU A O 1
ATOM 8123 N N . LEU A 1 1053 ? -25.105 21.347 40.628 1.00 85.25 1053 LEU A N 1
ATOM 8124 C CA . LEU A 1 1053 ? -26.492 21.816 40.626 1.00 85.25 1053 LEU A CA 1
ATOM 8125 C C . LEU A 1 1053 ? -27.457 20.672 40.275 1.00 85.25 1053 LEU A C 1
ATOM 8127 O O . LEU A 1 1053 ? -28.511 20.541 40.901 1.00 85.25 1053 LEU A O 1
ATOM 8131 N N . VAL A 1 1054 ? -27.062 19.794 39.343 1.00 87.06 1054 VAL A N 1
ATOM 8132 C CA . VAL A 1 1054 ? -27.809 18.576 38.980 1.00 87.06 1054 VAL A CA 1
ATOM 8133 C C . VAL A 1 1054 ? -27.905 17.618 40.176 1.00 87.06 1054 VAL A C 1
ATOM 8135 O O . VAL A 1 1054 ? -28.997 17.153 40.508 1.00 87.06 1054 VAL A O 1
ATOM 8138 N N . LYS A 1 1055 ? -26.789 17.368 40.874 1.00 89.62 1055 LYS A N 1
ATOM 8139 C CA . LYS A 1 1055 ? -26.723 16.522 42.083 1.00 89.62 1055 LYS A CA 1
ATOM 8140 C C . LYS A 1 1055 ? -27.574 17.099 43.218 1.00 89.62 1055 LYS A C 1
ATOM 8142 O O . LYS A 1 1055 ? -28.373 16.373 43.809 1.00 89.62 1055 LYS A O 1
ATOM 8147 N N . MET A 1 1056 ? -27.460 18.400 43.490 1.00 90.00 1056 MET A N 1
ATOM 8148 C CA . MET A 1 1056 ? -28.233 19.082 44.537 1.00 90.00 1056 MET A CA 1
ATOM 8149 C C . MET A 1 1056 ? -29.741 19.059 44.257 1.00 90.00 1056 MET A C 1
ATOM 8151 O O . MET A 1 1056 ? -30.525 18.756 45.159 1.00 90.00 1056 MET A O 1
ATOM 8155 N N . LEU A 1 1057 ? -30.161 19.303 43.010 1.00 90.75 1057 LEU A N 1
ATOM 8156 C CA . LEU A 1 1057 ? -31.570 19.218 42.618 1.00 90.75 1057 LEU A CA 1
ATOM 8157 C C . LEU A 1 1057 ? -32.104 17.775 42.706 1.00 90.75 1057 LEU A C 1
ATOM 8159 O O . LEU A 1 1057 ? -33.247 17.577 43.124 1.00 90.75 1057 LEU A O 1
ATOM 8163 N N . ALA A 1 1058 ? -31.285 16.768 42.388 1.00 90.44 1058 ALA A N 1
ATOM 8164 C CA . ALA A 1 1058 ? -31.675 15.361 42.492 1.00 90.44 1058 ALA A CA 1
ATOM 8165 C C . ALA A 1 1058 ? -31.871 14.936 43.956 1.00 90.44 1058 ALA A C 1
ATOM 8167 O O . ALA A 1 1058 ? -32.872 14.298 44.290 1.00 90.44 1058 ALA A O 1
ATOM 8168 N N . ILE A 1 1059 ? -30.961 15.350 44.847 1.00 92.00 1059 ILE A N 1
ATOM 8169 C CA . ILE A 1 1059 ? -31.076 15.144 46.298 1.00 92.00 1059 ILE A CA 1
ATOM 8170 C C . ILE A 1 1059 ? -32.331 15.845 46.838 1.00 92.00 1059 ILE A C 1
ATOM 8172 O O . ILE A 1 1059 ? -33.107 15.229 47.571 1.00 92.00 1059 ILE A O 1
ATOM 8176 N N . PHE A 1 1060 ? -32.581 17.096 46.435 1.00 92.62 1060 PHE A N 1
ATOM 8177 C CA . PHE A 1 1060 ? -33.788 17.834 46.816 1.00 92.62 1060 PHE A CA 1
ATOM 8178 C C . PHE A 1 1060 ? -35.072 17.117 46.368 1.00 92.62 1060 PHE A C 1
ATOM 8180 O O . PHE A 1 1060 ? -35.984 16.942 47.177 1.00 92.62 1060 PHE A O 1
ATOM 8187 N N . ALA A 1 1061 ? -35.133 16.633 45.123 1.00 87.62 1061 ALA A N 1
ATOM 8188 C CA . ALA A 1 1061 ? -36.286 15.897 44.604 1.00 87.62 1061 ALA A CA 1
ATOM 8189 C C . ALA A 1 1061 ? -36.552 14.594 45.385 1.00 87.62 1061 ALA A C 1
ATOM 8191 O O . ALA A 1 1061 ? -37.703 14.294 45.712 1.00 87.62 1061 ALA A O 1
ATOM 8192 N N . ILE A 1 1062 ? -35.501 13.846 45.747 1.00 89.69 1062 ILE A N 1
ATOM 8193 C CA . ILE A 1 1062 ? -35.614 12.643 46.589 1.00 89.69 1062 ILE A CA 1
ATOM 8194 C C . ILE A 1 1062 ? -36.147 13.006 47.982 1.00 89.69 1062 ILE A C 1
ATOM 8196 O O . ILE A 1 1062 ? -37.109 12.393 48.448 1.00 89.69 1062 ILE A O 1
ATOM 8200 N N . LEU A 1 1063 ? -35.575 14.023 48.636 1.00 90.25 1063 LEU A N 1
ATOM 8201 C CA . LEU A 1 1063 ? -36.001 14.467 49.969 1.00 90.25 1063 LEU A CA 1
ATOM 8202 C C . LEU A 1 1063 ? -37.449 14.980 49.976 1.00 90.25 1063 LEU A C 1
ATOM 8204 O O . LEU A 1 1063 ? -38.209 14.643 50.885 1.00 90.25 1063 LEU A O 1
ATOM 8208 N N . MET A 1 1064 ? -37.858 15.725 48.946 1.00 87.44 1064 MET A N 1
ATOM 8209 C CA . MET A 1 1064 ? -39.234 16.195 48.762 1.00 87.44 1064 MET A CA 1
ATOM 8210 C C . MET A 1 1064 ? -40.216 15.022 48.625 1.00 87.44 1064 MET A C 1
ATOM 8212 O O . MET A 1 1064 ? -41.248 14.999 49.298 1.00 87.44 1064 MET A O 1
ATOM 8216 N N . LEU A 1 1065 ? -39.890 14.015 47.807 1.00 83.25 1065 LEU A N 1
ATOM 8217 C CA . LEU A 1 1065 ? -40.731 12.827 47.637 1.00 83.25 1065 LEU A CA 1
ATOM 8218 C C . LEU A 1 1065 ? -40.806 11.978 48.914 1.00 83.25 1065 LEU A C 1
ATOM 8220 O O . LEU A 1 1065 ? -41.889 11.495 49.250 1.00 83.25 1065 LEU A O 1
ATOM 8224 N N . ILE A 1 1066 ? -39.705 11.828 49.656 1.00 85.94 1066 ILE A N 1
ATOM 8225 C CA . ILE A 1 1066 ? -39.701 11.160 50.969 1.00 85.94 1066 ILE A CA 1
ATOM 8226 C C . ILE A 1 1066 ? -40.612 11.912 51.949 1.00 85.94 1066 ILE A C 1
ATOM 8228 O O . ILE A 1 1066 ? -41.466 11.290 52.578 1.00 85.94 1066 ILE A O 1
ATOM 8232 N N . ASN A 1 1067 ? -40.488 13.240 52.028 1.00 85.12 1067 ASN A N 1
ATOM 8233 C CA . ASN A 1 1067 ? -41.280 14.085 52.922 1.00 85.12 1067 ASN A CA 1
ATOM 8234 C C . ASN A 1 1067 ? -42.792 14.003 52.619 1.00 85.12 1067 ASN A C 1
ATOM 8236 O O . ASN A 1 1067 ? -43.601 13.784 53.521 1.00 85.12 1067 ASN A O 1
ATOM 8240 N N . ILE A 1 1068 ? -43.177 14.075 51.340 1.00 83.19 1068 ILE A N 1
ATOM 8241 C CA . ILE A 1 1068 ? -44.572 13.919 50.894 1.00 83.19 1068 ILE A CA 1
ATOM 8242 C C . ILE A 1 1068 ? -45.134 12.542 51.286 1.00 83.19 1068 ILE A C 1
ATOM 8244 O O . ILE A 1 1068 ? -46.241 12.458 51.826 1.00 83.19 1068 ILE A O 1
ATOM 8248 N N . ASN A 1 1069 ? -44.372 11.466 51.057 1.00 80.56 1069 ASN A N 1
ATOM 8249 C CA . ASN A 1 1069 ? -44.786 10.111 51.432 1.00 80.56 1069 ASN A CA 1
ATOM 8250 C C . ASN A 1 1069 ? -44.887 9.931 52.956 1.00 80.56 1069 ASN A C 1
ATOM 8252 O O . ASN A 1 1069 ? -45.802 9.246 53.415 1.00 80.56 1069 ASN A O 1
ATOM 8256 N N . SER A 1 1070 ? -44.004 10.562 53.741 1.00 81.88 1070 SER A N 1
ATOM 8257 C CA . SER A 1 1070 ? -44.046 10.496 55.207 1.00 81.88 1070 SER A CA 1
ATOM 8258 C C . SER A 1 1070 ? -45.194 11.304 55.820 1.00 81.88 1070 SER A C 1
ATOM 8260 O O . SER A 1 1070 ? -45.690 10.932 56.878 1.00 81.88 1070 SER A O 1
ATOM 8262 N N . ILE A 1 1071 ? -45.628 12.391 55.169 1.00 80.75 1071 ILE A N 1
ATOM 8263 C CA . ILE A 1 1071 ? -46.760 13.213 55.628 1.00 80.75 1071 ILE A CA 1
ATOM 8264 C C . ILE A 1 1071 ? -48.093 12.502 55.375 1.00 80.75 1071 ILE A C 1
ATOM 8266 O O . ILE A 1 1071 ? -48.940 12.456 56.266 1.00 80.75 1071 ILE A O 1
ATOM 8270 N N . SER A 1 1072 ? -48.317 11.968 54.168 1.00 80.81 1072 SER A N 1
ATOM 8271 C CA . SER A 1 1072 ? -49.541 11.217 53.874 1.00 80.81 1072 SER A CA 1
ATOM 8272 C C . SER A 1 1072 ? -49.448 10.370 52.605 1.00 80.81 1072 SER A C 1
ATOM 8274 O O . SER A 1 1072 ? -49.382 10.885 51.486 1.00 80.81 1072 SER A O 1
ATOM 8276 N N . VAL A 1 1073 ? -49.626 9.057 52.769 1.00 72.69 1073 VAL A N 1
ATOM 8277 C CA . VAL A 1 1073 ? -49.789 8.093 51.666 1.00 72.69 1073 VAL A CA 1
ATOM 8278 C C . VAL A 1 1073 ? -50.955 8.479 50.738 1.00 72.69 1073 VAL A C 1
ATOM 8280 O O . VAL A 1 1073 ? -50.887 8.259 49.529 1.00 72.69 1073 VAL A O 1
ATOM 8283 N N . SER A 1 1074 ? -52.018 9.109 51.259 1.00 76.69 1074 SER A N 1
ATOM 8284 C CA . SER A 1 1074 ? -53.143 9.561 50.425 1.00 76.69 1074 SER A CA 1
ATOM 8285 C C . SER A 1 1074 ? -52.831 10.833 49.628 1.00 76.69 1074 SER A C 1
ATOM 8287 O O . SER A 1 1074 ? -53.386 11.009 48.543 1.00 76.69 1074 SER A O 1
ATOM 8289 N N . ALA A 1 1075 ? -51.910 11.683 50.099 1.00 77.19 1075 ALA A N 1
ATOM 8290 C CA . ALA A 1 1075 ? -51.408 12.826 49.335 1.00 77.19 1075 ALA A CA 1
ATOM 8291 C C . ALA A 1 1075 ? -50.459 12.371 48.214 1.00 77.19 1075 ALA A C 1
ATOM 8293 O O . ALA A 1 1075 ? -50.643 12.770 47.064 1.00 77.19 1075 ALA A O 1
ATOM 8294 N N . ALA A 1 1076 ? -49.526 11.462 48.519 1.00 77.69 1076 ALA A N 1
ATOM 8295 C CA . ALA A 1 1076 ? -48.646 10.845 47.524 1.00 77.69 1076 ALA A CA 1
ATOM 8296 C C . ALA A 1 1076 ? -49.440 10.130 46.410 1.00 77.69 1076 ALA A C 1
ATOM 8298 O O . ALA A 1 1076 ? -49.146 10.300 45.228 1.00 77.69 1076 ALA A O 1
ATOM 8299 N N . ASN A 1 1077 ? -50.506 9.404 46.767 1.00 78.12 1077 ASN A N 1
ATOM 8300 C CA . ASN A 1 1077 ? -51.398 8.754 45.803 1.00 78.12 1077 ASN A CA 1
ATOM 8301 C C . ASN A 1 1077 ? -52.133 9.766 44.895 1.00 78.12 1077 ASN A C 1
ATOM 8303 O O . ASN A 1 1077 ? -52.184 9.583 43.680 1.00 78.12 1077 ASN A O 1
ATOM 8307 N N . ARG A 1 1078 ? -52.647 10.876 45.451 1.00 82.75 1078 ARG A N 1
ATOM 8308 C CA . ARG A 1 1078 ? -53.266 11.957 44.654 1.00 82.75 1078 ARG A CA 1
ATOM 8309 C C . ARG A 1 1078 ? -52.272 12.597 43.683 1.00 82.75 1078 ARG A C 1
ATOM 8311 O O . ARG A 1 1078 ? -52.618 12.802 42.525 1.00 82.75 1078 ARG A O 1
ATOM 8318 N N . LEU A 1 1079 ? -51.044 12.865 44.131 1.00 82.56 1079 LEU A N 1
ATOM 8319 C CA . LEU A 1 1079 ? -49.977 13.396 43.277 1.00 82.56 1079 LEU A CA 1
ATOM 8320 C C . LEU A 1 1079 ? -49.614 12.422 42.150 1.00 82.56 1079 LEU A C 1
ATOM 8322 O O . LEU A 1 1079 ? -49.496 12.849 41.007 1.00 82.56 1079 LEU A O 1
ATOM 8326 N N . ASN A 1 1080 ? -49.519 11.119 42.437 1.00 81.88 1080 ASN A N 1
ATOM 8327 C CA . ASN A 1 1080 ? -49.294 10.101 41.408 1.00 81.88 1080 ASN A CA 1
ATOM 8328 C C . ASN A 1 1080 ? -50.408 10.115 40.346 1.00 81.88 1080 ASN A C 1
ATOM 8330 O O . ASN A 1 1080 ? -50.116 10.193 39.159 1.00 81.88 1080 ASN A O 1
ATOM 8334 N N . ILE A 1 1081 ? -51.683 10.136 40.757 1.00 84.44 1081 ILE A N 1
ATOM 8335 C CA . ILE A 1 1081 ? -52.827 10.224 39.831 1.00 84.44 1081 ILE A CA 1
ATOM 8336 C C . ILE A 1 1081 ? -52.726 11.473 38.937 1.00 84.44 1081 ILE A C 1
ATOM 8338 O O . ILE A 1 1081 ? -52.896 11.358 37.725 1.00 84.44 1081 ILE A O 1
ATOM 8342 N N . ILE A 1 1082 ? -52.391 12.640 39.502 1.00 86.88 1082 ILE A N 1
ATOM 8343 C CA . ILE A 1 1082 ? -52.201 13.885 38.736 1.00 86.88 1082 ILE A CA 1
ATOM 8344 C C . ILE A 1 1082 ? -51.059 13.733 37.720 1.00 86.88 1082 ILE A C 1
ATOM 8346 O O . ILE A 1 1082 ? -51.267 13.972 36.532 1.00 86.88 1082 ILE A O 1
ATOM 8350 N N . PHE A 1 1083 ? -49.876 13.279 38.147 1.00 84.19 1083 PHE A N 1
ATOM 8351 C CA . PHE A 1 1083 ? -48.737 13.093 37.241 1.00 84.19 1083 PHE A CA 1
ATOM 8352 C C . PHE A 1 1083 ? -49.004 12.047 36.151 1.00 84.19 1083 PHE A C 1
ATOM 8354 O O . PHE A 1 1083 ? -48.520 12.208 35.033 1.00 84.19 1083 PHE A O 1
ATOM 8361 N N . VAL A 1 1084 ? -49.784 11.002 36.434 1.00 85.19 1084 VAL A N 1
ATOM 8362 C CA . VAL A 1 1084 ? -50.168 9.982 35.447 1.00 85.19 1084 VAL A CA 1
ATOM 8363 C C . VAL A 1 1084 ? -51.140 10.539 34.413 1.00 85.19 1084 VAL A C 1
ATOM 8365 O O . VAL A 1 1084 ? -50.939 10.298 33.225 1.00 85.19 1084 VAL A O 1
ATOM 8368 N N . ILE A 1 1085 ? -52.129 11.334 34.831 1.00 86.69 1085 ILE A N 1
ATOM 8369 C CA . ILE A 1 1085 ? -53.020 12.042 33.901 1.00 86.69 1085 ILE A CA 1
ATOM 8370 C C . ILE A 1 1085 ? -52.193 12.971 33.001 1.00 86.69 1085 ILE A C 1
ATOM 8372 O O . ILE A 1 1085 ? -52.299 12.870 31.782 1.00 86.69 1085 ILE A O 1
ATOM 8376 N N . CYS A 1 1086 ? -51.284 13.775 33.567 1.00 85.56 1086 CYS A N 1
ATOM 8377 C CA . CYS A 1 1086 ? -50.394 14.634 32.777 1.00 85.56 1086 CYS A CA 1
ATOM 8378 C C . CYS A 1 1086 ? -49.506 13.837 31.802 1.00 85.56 1086 CYS A C 1
ATOM 8380 O O . CYS A 1 1086 ? -49.437 14.191 30.628 1.00 85.56 1086 CYS A O 1
ATOM 8382 N N . LYS A 1 1087 ? -48.867 12.738 32.243 1.00 84.75 1087 LYS A N 1
ATOM 8383 C CA . LYS A 1 1087 ? -48.063 11.854 31.374 1.00 84.75 1087 LYS A CA 1
ATOM 8384 C C . LYS A 1 1087 ? -48.873 11.353 30.174 1.00 84.75 1087 LYS A C 1
ATOM 8386 O O . LYS A 1 1087 ? -48.411 11.467 29.042 1.00 84.75 1087 LYS A O 1
ATOM 8391 N N . VAL A 1 1088 ? -50.066 10.805 30.420 1.00 86.06 1088 VAL A N 1
ATOM 8392 C CA . VAL A 1 1088 ? -50.933 10.248 29.369 1.00 86.06 1088 VAL A CA 1
ATOM 8393 C C . VAL A 1 1088 ? -51.409 11.346 28.415 1.00 86.06 1088 VAL A C 1
ATOM 8395 O O . VAL A 1 1088 ? -51.371 11.143 27.204 1.00 86.06 1088 VAL A O 1
ATOM 8398 N N . SER A 1 1089 ? -51.774 12.527 28.926 1.00 87.00 1089 SER A N 1
ATOM 8399 C CA . SER A 1 1089 ? -52.131 13.684 28.097 1.00 87.00 1089 SER A CA 1
ATOM 8400 C C . SER A 1 1089 ? -50.974 14.148 27.207 1.00 87.00 1089 SER A C 1
ATOM 8402 O O . SER A 1 1089 ? -51.180 14.346 26.013 1.00 87.00 1089 SER A O 1
ATOM 8404 N N . THR A 1 1090 ? -49.753 14.263 27.738 1.00 83.69 1090 THR A N 1
ATOM 8405 C CA . THR A 1 1090 ? -48.570 14.639 26.944 1.00 83.69 1090 THR A CA 1
ATOM 8406 C C . THR A 1 1090 ? -48.257 13.603 25.865 1.00 83.69 1090 THR A C 1
ATOM 8408 O O . THR A 1 1090 ? -48.004 13.977 24.723 1.00 83.69 1090 THR A O 1
ATOM 8411 N N . VAL A 1 1091 ? -48.328 12.304 26.182 1.00 84.44 1091 VAL A N 1
ATOM 8412 C CA . VAL A 1 1091 ? -48.131 11.233 25.189 1.00 84.44 1091 VAL A CA 1
ATOM 8413 C C . VAL A 1 1091 ? -49.204 11.289 24.095 1.00 84.44 1091 VAL A C 1
ATOM 8415 O O . VAL A 1 1091 ? -48.867 11.193 22.918 1.00 84.44 1091 VAL A O 1
ATOM 8418 N N . ALA A 1 1092 ? -50.473 11.526 24.445 1.00 86.81 1092 ALA A N 1
ATOM 8419 C CA . ALA A 1 1092 ? -51.542 11.699 23.462 1.00 86.81 1092 ALA A CA 1
ATOM 8420 C C . ALA A 1 1092 ? -51.306 12.918 22.548 1.00 86.81 1092 ALA A C 1
ATOM 8422 O O . ALA A 1 1092 ? -51.472 12.804 21.336 1.00 86.81 1092 ALA A O 1
ATOM 8423 N N . ILE A 1 1093 ? -50.857 14.054 23.098 1.00 88.56 1093 ILE A N 1
ATOM 8424 C CA . ILE A 1 1093 ? -50.500 15.252 22.317 1.00 88.56 1093 ILE A CA 1
ATOM 8425 C C . ILE A 1 1093 ? -49.347 14.955 21.347 1.00 88.56 1093 ILE A C 1
ATOM 8427 O O . ILE A 1 1093 ? -49.437 15.321 20.179 1.00 88.56 1093 ILE A O 1
ATOM 8431 N N . VAL A 1 1094 ? -48.296 14.257 21.794 1.00 83.88 1094 VAL A N 1
ATOM 8432 C CA . VAL A 1 1094 ? -47.154 13.878 20.939 1.00 83.88 1094 VAL A CA 1
ATOM 8433 C C . VAL A 1 1094 ? -47.581 12.920 19.821 1.00 83.88 1094 VAL A C 1
ATOM 8435 O O . VAL A 1 1094 ? -47.182 13.119 18.676 1.00 83.88 1094 VAL A O 1
ATOM 8438 N N . ILE A 1 1095 ? -48.434 11.931 20.111 1.00 84.44 1095 ILE A N 1
ATOM 8439 C CA . ILE A 1 1095 ? -48.971 11.009 19.095 1.00 84.44 1095 ILE A CA 1
ATOM 8440 C C . ILE A 1 1095 ? -49.826 11.766 18.070 1.00 84.44 1095 ILE A C 1
ATOM 8442 O O . ILE A 1 1095 ? -49.640 11.578 16.870 1.00 84.44 1095 ILE A O 1
ATOM 8446 N N . ILE A 1 1096 ? -50.721 12.655 18.514 1.00 89.62 1096 ILE A N 1
ATOM 8447 C CA . ILE A 1 1096 ? -51.560 13.464 17.615 1.00 89.62 1096 ILE A CA 1
ATOM 8448 C C . ILE A 1 1096 ? -50.692 14.394 16.755 1.00 89.62 1096 ILE A C 1
ATOM 8450 O O . ILE A 1 1096 ? -50.895 14.458 15.547 1.00 89.62 1096 ILE A O 1
ATOM 8454 N N . ALA A 1 1097 ? -49.694 15.065 17.336 1.00 84.38 1097 ALA A N 1
ATOM 8455 C CA . ALA A 1 1097 ? -48.767 15.917 16.591 1.00 84.38 1097 ALA A CA 1
ATOM 8456 C C . ALA A 1 1097 ? -47.932 15.123 15.569 1.00 84.38 1097 ALA A C 1
ATOM 8458 O O . ALA A 1 1097 ? -47.729 15.596 14.451 1.00 84.38 1097 ALA A O 1
ATOM 8459 N N . GLY A 1 1098 ? -47.498 13.907 15.919 1.00 81.19 1098 GLY A N 1
ATOM 8460 C CA . GLY A 1 1098 ? -46.812 12.990 15.008 1.00 81.19 1098 GLY A CA 1
ATOM 8461 C C . GLY A 1 1098 ? -47.697 12.552 13.839 1.00 81.19 1098 GLY A C 1
ATOM 8462 O O . GLY A 1 1098 ? -47.281 12.657 12.691 1.00 81.19 1098 GLY A O 1
ATOM 8463 N N . LEU A 1 1099 ? -48.942 12.146 14.109 1.00 83.75 1099 LEU A N 1
ATOM 8464 C CA . LEU A 1 1099 ? -49.917 11.781 13.073 1.00 83.75 1099 LEU A CA 1
ATOM 8465 C C . LEU A 1 1099 ? -50.274 12.967 12.163 1.00 83.75 1099 LEU A C 1
ATOM 8467 O O . LEU A 1 1099 ? -50.389 12.790 10.954 1.00 83.75 1099 LEU A O 1
ATOM 8471 N N . VAL A 1 1100 ? -50.399 14.179 12.717 1.00 89.69 1100 VAL A N 1
ATOM 8472 C CA . VAL A 1 1100 ? -50.615 15.408 11.933 1.00 89.69 1100 VAL A CA 1
ATOM 8473 C C . VAL A 1 1100 ? -49.413 15.719 11.041 1.00 89.69 1100 VAL A C 1
ATOM 8475 O O . VAL A 1 1100 ? -49.617 16.102 9.895 1.00 89.69 1100 VAL A O 1
ATOM 8478 N N . ARG A 1 1101 ? -48.177 15.520 11.519 1.00 79.44 1101 ARG A N 1
ATOM 8479 C CA . ARG A 1 1101 ? -46.965 15.695 10.701 1.00 79.44 1101 ARG A CA 1
ATOM 8480 C C . ARG A 1 1101 ? -46.857 14.655 9.588 1.00 79.44 1101 ARG A C 1
ATOM 8482 O O . ARG A 1 1101 ? -46.681 15.042 8.445 1.00 79.44 1101 ARG A O 1
ATOM 8489 N N . ILE A 1 1102 ? -47.072 13.374 9.890 1.00 78.88 1102 ILE A N 1
ATOM 8490 C CA . ILE A 1 1102 ? -47.101 12.297 8.881 1.00 78.88 1102 ILE A CA 1
ATOM 8491 C C . ILE A 1 1102 ? -48.206 12.547 7.834 1.00 78.88 1102 ILE A C 1
ATOM 8493 O O . ILE A 1 1102 ? -48.030 12.246 6.659 1.00 78.88 1102 ILE A O 1
ATOM 8497 N N . GLY A 1 1103 ? -49.333 13.146 8.235 1.00 78.62 1103 GLY A N 1
ATOM 8498 C CA . GLY A 1 1103 ? -50.398 13.582 7.324 1.00 78.62 1103 GLY A CA 1
ATOM 8499 C C . GLY A 1 1103 ? -50.106 14.865 6.528 1.00 78.62 1103 GLY A C 1
ATOM 8500 O O . GLY A 1 1103 ? -50.950 15.266 5.728 1.00 78.62 1103 GLY A O 1
ATOM 8501 N N . GLN A 1 1104 ? -48.961 15.521 6.747 1.00 81.75 1104 GLN A N 1
ATOM 8502 C CA . GLN A 1 1104 ? -48.515 16.730 6.037 1.00 81.75 1104 GLN A CA 1
ATOM 8503 C C . GLN A 1 1104 ? -47.343 16.475 5.071 1.00 81.75 1104 GLN A C 1
ATOM 8505 O O . GLN A 1 1104 ? -47.095 17.333 4.222 1.00 81.75 1104 GLN A O 1
ATOM 8510 N N . GLY A 1 1105 ? -46.666 15.324 5.185 1.00 56.81 1105 GLY A N 1
ATOM 8511 C CA . GLY A 1 1105 ? -45.369 15.036 4.560 1.00 56.81 1105 GLY A CA 1
ATOM 8512 C C . GLY A 1 1105 ? -44.251 15.089 5.592 1.00 56.81 1105 GLY A C 1
ATOM 8513 O O . GLY A 1 1105 ? -43.712 16.198 5.799 1.00 56.81 1105 GLY A O 1
#

Radius of gyration: 47.92 Å; chains: 1; bounding box: 132×108×131 Å

Organism: NCBI:txid433720

InterPro domains:
  IPR002293 Amino acid/polyamine transporter I [PF13520] (926-1103)
  IPR013517 FG-GAP repeat [PF13517] (542-604)
  IPR013517 FG-GAP repeat [PF13517] (645-706)
  IPR013517 FG-GAP repeat [PF13517] (745-806)
  IPR028994 Integrin alpha, N-terminal [G3DSA:2.130.10.130] (480-633)
  IPR028994 Integrin alpha, N-terminal [G3DSA:2.130.10.130] (634-754)
  IPR028994 Integrin alpha, N-terminal [SSF69318] (527-864)
  IPR050598 Cellular Amino Acid Transporter [PTHR11785] (917-1104)

Secondary structure (DSSP, 8-state):
-HHHHHHHHHHHHHHHHHHHHHHHHHHHHHH--EEEEEEEES--HHHHHHHHHHSTTT-B-BBS--EEEGGGTEEEEEEE-GGGGSGGG-HHHHHHHHHHHHTSGGG--TTBTHHHHHHHHHHHHHHHHHHHHHHHHHHHHHHHSEEE-SB---HHHHHHHHHHHHHHHHHHHHHHHHHHHHHHHHHHHH-HHHHTTTTSEEEE--TT---S----SSS-----EEEEPEETTTEETTT-TT-EEEEEEEETTTTEEEEEEEEEEESSHHHHHHT-BSHHHH-HHHHHHHHHHH-S-----HHHHHHHHT-TT-SS-TT-BHHHHHHTTTEEEEEEEE-HHHHHHHH-BSEEEEEEEEPPPHHHHHHHHHHHHHHHHHHHHHHHHHHHHHHHHHHHHHHHHHGGGS-------------------------------------SHHHHHHHHHHHHHHHHHHHHHHHHHHHHHHHHHHHHTTS-S---S--------------------------------EEPPPEEEES----S--EEE-SSSSSS-EEEEEETTTTEEEEE-B-SSS-BPPPEEEE--TT--EEEEEEE-SSSSSS-EEEEEETTTTEEEEE-B-SSS-BPPPEEEE-STT--EEEEEEE-SSSSSS-EEEEEETT-SBEEEEEE-SSS-EEEEPPPB-SS------EEEE-SSSSSS-EEEEEETTTEEEEEEE-SSS-EEEEEEEE--SS--EEEEEEE-SSSSSS-EEEEEETTTTEEEEE-B-SSS-BPPPEEEE--TT--EEEEEEE-SSSSSS-EEEEEETTTTEEEEE-B-SSS-BPPPEEEE--TT--EEEEEEE-SSSSSS-EEEEEE--SSS-EEEEEEEPPP--------------------------------------PPP----------HHHHHHHHHHHHS-THHHHHHHHHHHHH--HHHHHHHHHHHHHHHHHHHHHHHHHHHH---TTTHHHHHHHHHHTT-HHHHHHHHHHHHHHIIIIIHHHHHHHHHHHHHHHHHTTTS-SS---HHHHHHHHHHHHHHHHHHHHH-HHHHHHHHHHHHHHHHHHHHHHHHHHHHHHTT-

pLDDT: mean 71.8, std 21.02, range [22.14, 96.56]